Protein AF-0000000076588168 (afdb_homodimer)

Structure (mmCIF, N/CA/C/O backbone):
data_AF-0000000076588168-model_v1
#
loop_
_entity.id
_entity.type
_entity.pdbx_description
1 polymer 'Carbohydrate kinase PfkB domain-containing protein'
#
loop_
_atom_site.group_PDB
_atom_site.id
_atom_site.type_symbol
_atom_site.label_atom_id
_atom_site.label_alt_id
_atom_site.label_comp_id
_atom_site.label_asym_id
_atom_site.label_entity_id
_atom_site.label_seq_id
_atom_site.pdbx_PDB_ins_code
_atom_site.Cartn_x
_atom_site.Cartn_y
_atom_site.Cartn_z
_atom_site.occupancy
_atom_site.B_iso_or_equiv
_atom_site.auth_seq_id
_atom_site.auth_comp_id
_atom_site.auth_asym_id
_atom_site.auth_atom_id
_atom_site.pdbx_PDB_model_num
ATOM 1 N N . MET A 1 1 ? 3.271 -34.094 6.258 1 79.5 1 MET A N 1
ATOM 2 C CA . MET A 1 1 ? 3.963 -33.719 5.031 1 79.5 1 MET A CA 1
ATOM 3 C C . MET A 1 1 ? 3.598 -32.281 4.621 1 79.5 1 MET A C 1
ATOM 5 O O . MET A 1 1 ? 2.59 -31.75 5.082 1 79.5 1 MET A O 1
ATOM 9 N N . SER A 1 2 ? 4.605 -31.625 3.92 1 92.38 2 SER A N 1
ATOM 10 C CA . SER A 1 2 ? 4.371 -30.219 3.65 1 92.38 2 SER A CA 1
ATOM 11 C C . SER A 1 2 ? 4.512 -29.906 2.162 1 92.38 2 SER A C 1
ATOM 13 O O . SER A 1 2 ? 5.148 -30.656 1.425 1 92.38 2 SER A O 1
ATOM 15 N N . VAL A 1 3 ? 3.699 -29.016 1.729 1 97 3 VAL A N 1
ATOM 16 C CA . VAL A 1 3 ? 3.963 -28.359 0.452 1 97 3 VAL A CA 1
ATOM 17 C C . VAL A 1 3 ? 4.945 -27.203 0.656 1 97 3 VAL A C 1
ATOM 19 O O . VAL A 1 3 ? 4.742 -26.344 1.519 1 97 3 VAL A O 1
ATOM 22 N N . VAL A 1 4 ? 6.047 -27.266 -0.066 1 98.31 4 VAL A N 1
ATOM 23 C CA . VAL A 1 4 ? 6.973 -26.125 -0.084 1 98.31 4 VAL A CA 1
ATOM 24 C C . VAL A 1 4 ? 6.801 -25.344 -1.378 1 98.31 4 VAL A C 1
ATOM 26 O O . VAL A 1 4 ? 6.844 -25.906 -2.473 1 98.31 4 VAL A O 1
ATOM 29 N N . VAL A 1 5 ? 6.531 -24.094 -1.224 1 98.69 5 VAL A N 1
ATOM 30 C CA . VAL A 1 5 ? 6.387 -23.203 -2.363 1 98.69 5 VAL A CA 1
ATOM 31 C C . VAL A 1 5 ? 7.539 -22.203 -2.379 1 98.69 5 VAL A C 1
ATOM 33 O O . VAL A 1 5 ? 7.816 -21.547 -1.371 1 98.69 5 VAL A O 1
ATOM 36 N N . ILE A 1 6 ? 8.258 -22.109 -3.467 1 98.75 6 ILE A N 1
ATOM 37 C CA . ILE A 1 6 ? 9.242 -21.062 -3.688 1 98.75 6 ILE A CA 1
ATOM 38 C C . ILE A 1 6 ? 8.781 -20.156 -4.828 1 98.75 6 ILE A C 1
ATOM 40 O O . ILE A 1 6 ? 8.695 -20.594 -5.98 1 98.75 6 ILE A O 1
ATOM 44 N N . GLY A 1 7 ? 8.438 -18.953 -4.484 1 98.19 7 GLY A N 1
ATOM 45 C CA . GLY A 1 7 ? 7.863 -18.094 -5.504 1 98.19 7 GLY A CA 1
ATOM 46 C C . GLY A 1 7 ? 7.605 -16.672 -5.02 1 98.19 7 GLY A C 1
ATOM 47 O O . GLY A 1 7 ? 8.102 -16.281 -3.967 1 98.19 7 GLY A O 1
ATOM 48 N N . GLY A 1 8 ? 6.906 -15.961 -5.824 1 97.12 8 GLY A N 1
ATOM 49 C CA . GLY A 1 8 ? 6.781 -14.523 -5.613 1 97.12 8 GLY A CA 1
ATOM 50 C C . GLY A 1 8 ? 5.621 -14.156 -4.707 1 97.12 8 GLY A C 1
ATOM 51 O O . GLY A 1 8 ? 4.629 -14.883 -4.629 1 97.12 8 GLY A O 1
ATOM 52 N N . VAL A 1 9 ? 5.781 -13.062 -4.004 1 96.75 9 VAL A N 1
ATOM 53 C CA . VAL A 1 9 ? 4.742 -12.312 -3.307 1 96.75 9 VAL A CA 1
ATOM 54 C C . VAL A 1 9 ? 4.633 -10.906 -3.891 1 96.75 9 VAL A C 1
ATOM 56 O O . VAL A 1 9 ? 5.625 -10.344 -4.359 1 96.75 9 VAL A O 1
ATOM 59 N N . VAL A 1 10 ? 3.42 -10.438 -3.959 1 95.62 10 VAL A N 1
ATOM 60 C CA . VAL A 1 10 ? 3.23 -9.102 -4.527 1 95.62 10 VAL A CA 1
ATOM 61 C C . VAL A 1 10 ? 2.08 -8.398 -3.814 1 95.62 10 VAL A C 1
ATOM 63 O O . VAL A 1 10 ? 1.062 -9.016 -3.498 1 95.62 10 VAL A O 1
ATOM 66 N N . LEU A 1 11 ? 2.273 -7.148 -3.479 1 95.12 11 LEU A N 1
ATOM 67 C CA . LEU A 1 11 ? 1.134 -6.324 -3.092 1 95.12 11 LEU A CA 1
ATOM 68 C C . LEU A 1 11 ? 0.546 -5.609 -4.305 1 95.12 11 LEU A C 1
ATOM 70 O O . LEU A 1 11 ? 1.224 -4.801 -4.941 1 95.12 11 LEU A O 1
ATOM 74 N N . ASP A 1 12 ? -0.67 -5.941 -4.566 1 91.38 12 ASP A N 1
ATOM 75 C CA . ASP A 1 12 ? -1.379 -5.281 -5.66 1 91.38 12 ASP A CA 1
ATOM 76 C C . ASP A 1 12 ? -2.141 -4.055 -5.16 1 91.38 12 ASP A C 1
ATOM 78 O O . ASP A 1 12 ? -3.014 -4.172 -4.297 1 91.38 12 ASP A O 1
ATOM 82 N N . VAL A 1 13 ? -1.835 -2.92 -5.738 1 94.56 13 VAL A N 1
ATOM 83 C CA . VAL A 1 13 ? -2.512 -1.677 -5.383 1 94.56 13 VAL A CA 1
ATOM 84 C C . VAL A 1 13 ? -3.271 -1.139 -6.594 1 94.56 13 VAL A C 1
ATOM 86 O O . VAL A 1 13 ? -2.678 -0.871 -7.641 1 94.56 13 VAL A O 1
ATOM 89 N N . GLN A 1 14 ? -4.547 -1.005 -6.43 1 91.88 14 GLN A N 1
ATOM 90 C CA . GLN A 1 14 ? -5.379 -0.471 -7.504 1 91.88 14 GLN A CA 1
ATOM 91 C C . GLN A 1 14 ? -6.145 0.766 -7.043 1 91.88 14 GLN A C 1
ATOM 93 O O . GLN A 1 14 ? -6.695 0.787 -5.941 1 91.88 14 GLN A O 1
ATOM 98 N N . ALA A 1 15 ? -6.137 1.76 -7.852 1 95.69 15 ALA A N 1
ATOM 99 C CA . ALA A 1 15 ? -6.852 3 -7.566 1 95.69 15 ALA A CA 1
ATOM 100 C C . ALA A 1 15 ? -7.875 3.307 -8.656 1 95.69 15 ALA A C 1
ATOM 102 O O . ALA A 1 15 ? -7.543 3.326 -9.844 1 95.69 15 ALA A O 1
ATOM 103 N N . HIS A 1 16 ? -9.094 3.537 -8.258 1 94.56 16 HIS A N 1
ATOM 104 C CA . HIS A 1 16 ? -10.211 3.832 -9.148 1 94.56 16 HIS A CA 1
ATOM 105 C C . HIS A 1 16 ? -10.75 5.238 -8.914 1 94.56 16 HIS A C 1
ATOM 107 O O . HIS A 1 16 ? -11.188 5.559 -7.809 1 94.56 16 HIS A O 1
ATOM 113 N N . PRO A 1 17 ? -10.742 6.059 -9.977 1 95.12 17 PRO A N 1
ATOM 114 C CA . PRO A 1 17 ? -11.375 7.367 -9.812 1 95.12 17 PRO A CA 1
ATOM 115 C C . PRO A 1 17 ? -12.891 7.273 -9.656 1 95.12 17 PRO A C 1
ATOM 117 O O . PRO A 1 17 ? -13.516 6.348 -10.188 1 95.12 17 PRO A O 1
ATOM 120 N N . ALA A 1 18 ? -13.469 8.117 -8.938 1 92.75 18 ALA A N 1
ATOM 121 C CA . ALA A 1 18 ? -14.914 8.141 -8.742 1 92.75 18 ALA A CA 1
ATOM 122 C C . ALA A 1 18 ? -15.602 8.922 -9.852 1 92.75 18 ALA A C 1
ATOM 124 O O . ALA A 1 18 ? -15.805 8.406 -10.961 1 92.75 18 ALA A O 1
ATOM 125 N N . ASP A 1 19 ? -15.719 10.297 -9.641 1 88.44 19 ASP A N 1
ATOM 126 C CA . ASP A 1 19 ? -16.547 11.094 -10.539 1 88.44 19 ASP A CA 1
ATOM 127 C C . ASP A 1 19 ? -15.719 11.68 -11.68 1 88.44 19 ASP A C 1
ATOM 129 O O . ASP A 1 19 ? -16.125 11.602 -12.844 1 88.44 19 ASP A O 1
ATOM 133 N N . ALA A 1 20 ? -14.578 12.203 -11.398 1 91.31 20 ALA A N 1
ATOM 134 C CA . ALA A 1 20 ? -13.711 12.789 -12.414 1 91.31 20 ALA A CA 1
ATOM 135 C C . ALA A 1 20 ? -12.641 11.805 -12.867 1 91.31 20 ALA A C 1
ATOM 137 O O . ALA A 1 20 ? -12.141 11.016 -12.055 1 91.31 20 ALA A O 1
ATOM 138 N N . ASP A 1 21 ? -12.289 11.875 -14.156 1 92.75 21 ASP A N 1
ATOM 139 C CA . ASP A 1 21 ? -11.227 11.016 -14.656 1 92.75 21 ASP A CA 1
ATOM 140 C C . ASP A 1 21 ? -9.852 11.523 -14.227 1 92.75 21 ASP A C 1
ATOM 142 O O . ASP A 1 21 ? -9.695 12.703 -13.898 1 92.75 21 ASP A O 1
ATOM 146 N N . VAL A 1 22 ? -8.953 10.586 -14.242 1 93.31 22 VAL A N 1
ATOM 147 C CA . VAL A 1 22 ? -7.598 10.961 -13.867 1 93.31 22 VAL A CA 1
ATOM 148 C C . VAL A 1 22 ? -7.012 11.914 -14.906 1 93.31 22 VAL A C 1
ATOM 150 O O . VAL A 1 22 ? -7.312 11.797 -16.094 1 93.31 22 VAL A O 1
ATOM 153 N N . GLN A 1 23 ? -6.305 12.906 -14.391 1 89.56 23 GLN A N 1
ATOM 154 C CA . GLN A 1 23 ? -5.641 13.898 -15.234 1 89.56 23 GLN A CA 1
ATOM 155 C C . GLN A 1 23 ? -4.176 14.055 -14.844 1 89.56 23 GLN A C 1
ATOM 157 O O . GLN A 1 23 ? -3.836 14.016 -13.656 1 89.56 23 GLN A O 1
ATOM 162 N N . ARG A 1 24 ? -3.332 14.242 -15.914 1 88.81 24 ARG A N 1
ATOM 163 C CA . ARG A 1 24 ? -1.919 14.484 -15.633 1 88.81 24 ARG A CA 1
ATOM 164 C C . ARG A 1 24 ? -1.734 15.727 -14.773 1 88.81 24 ARG A C 1
ATOM 166 O O . ARG A 1 24 ? -2.414 16.734 -14.984 1 88.81 24 ARG A O 1
ATOM 173 N N . GLY A 1 25 ? -0.895 15.609 -13.781 1 83 25 GLY A N 1
ATOM 174 C CA . GLY A 1 25 ? -0.514 16.75 -12.977 1 83 25 GLY A CA 1
ATOM 175 C C . GLY A 1 25 ? -1.432 16.984 -11.797 1 83 25 GLY A C 1
ATOM 176 O O . GLY A 1 25 ? -1.254 17.953 -11.039 1 83 25 GLY A O 1
ATOM 177 N N . SER A 1 26 ? -2.451 16.109 -11.656 1 82.75 26 SER A N 1
ATOM 178 C CA . SER A 1 26 ? -3.385 16.344 -10.562 1 82.75 26 SER A CA 1
ATOM 179 C C . SER A 1 26 ? -3.918 15.023 -10 1 82.75 26 SER A C 1
ATOM 181 O O . SER A 1 26 ? -3.709 13.969 -10.594 1 82.75 26 SER A O 1
ATOM 183 N N . SER A 1 27 ? -4.562 15.172 -8.828 1 88.94 27 SER A N 1
ATOM 184 C CA . SER A 1 27 ? -5.238 14.031 -8.227 1 88.94 27 SER A CA 1
ATOM 185 C C . SER A 1 27 ? -6.754 14.148 -8.367 1 88.94 27 SER A C 1
ATOM 187 O O . SER A 1 27 ? -7.281 15.25 -8.531 1 88.94 27 SER A O 1
ATOM 189 N N . VAL A 1 28 ? -7.438 13.07 -8.352 1 92.5 28 VAL A N 1
ATOM 190 C CA . VAL A 1 28 ? -8.898 13.055 -8.312 1 92.5 28 VAL A CA 1
ATOM 191 C C . VAL A 1 28 ? -9.375 12.141 -7.191 1 92.5 28 VAL A C 1
ATOM 193 O O . VAL A 1 28 ? -8.68 11.188 -6.816 1 92.5 28 VAL A O 1
ATOM 196 N N . PRO A 1 29 ? -10.547 12.508 -6.617 1 92.5 29 PRO A N 1
ATOM 197 C CA . PRO A 1 29 ? -11.086 11.617 -5.59 1 92.5 29 PRO A CA 1
ATOM 198 C C . PRO A 1 29 ? -11.43 10.227 -6.129 1 92.5 29 PRO A C 1
ATOM 200 O O . PRO A 1 29 ? -11.797 10.094 -7.301 1 92.5 29 PRO A O 1
ATOM 203 N N . GLY A 1 30 ? -11.297 9.25 -5.277 1 95.44 30 GLY A N 1
ATOM 204 C CA . GLY A 1 30 ? -11.648 7.895 -5.664 1 95.44 30 GLY A CA 1
ATOM 205 C C . GLY A 1 30 ? -11.461 6.887 -4.547 1 95.44 30 GLY A C 1
ATOM 206 O O . GLY A 1 30 ? -11.578 7.23 -3.369 1 95.44 30 GLY A O 1
ATOM 207 N N . LYS A 1 31 ? -11.273 5.617 -5.039 1 94.38 31 LYS A N 1
ATOM 208 C CA . LYS A 1 31 ? -11.117 4.516 -4.094 1 94.38 31 LYS A CA 1
ATOM 209 C C . LYS A 1 31 ? -9.844 3.727 -4.379 1 94.38 31 LYS A C 1
ATOM 211 O O . LYS A 1 31 ? -9.492 3.5 -5.543 1 94.38 31 LYS A O 1
ATOM 216 N N . VAL A 1 32 ? -9.195 3.361 -3.285 1 95 32 VAL A N 1
ATOM 217 C CA . VAL A 1 32 ? -7.973 2.574 -3.398 1 95 32 VAL A CA 1
ATOM 218 C C . VAL A 1 32 ? -8.164 1.223 -2.713 1 95 32 VAL A C 1
ATOM 220 O O . VAL A 1 32 ? -8.711 1.149 -1.612 1 95 32 VAL A O 1
ATOM 223 N N . SER A 1 33 ? -7.715 0.169 -3.416 1 90.38 33 SER A N 1
ATOM 224 C CA . SER A 1 33 ? -7.707 -1.171 -2.84 1 90.38 33 SER A CA 1
ATOM 225 C C . SER A 1 33 ? -6.309 -1.782 -2.885 1 90.38 33 SER A C 1
ATOM 227 O O . SER A 1 33 ? -5.562 -1.571 -3.844 1 90.38 33 SER A O 1
ATOM 229 N N . GLN A 1 34 ? -5.969 -2.385 -1.847 1 91.56 34 GLN A N 1
ATOM 230 C CA . GLN A 1 34 ? -4.73 -3.154 -1.763 1 91.56 34 GLN A CA 1
ATOM 231 C C . GLN A 1 34 ? -5.02 -4.629 -1.489 1 91.56 34 GLN A C 1
ATOM 233 O O . GLN A 1 34 ? -5.715 -4.961 -0.528 1 91.56 34 GLN A O 1
ATOM 238 N N . VAL A 1 35 ? -4.512 -5.469 -2.297 1 88.62 35 VAL A N 1
ATOM 239 C CA . VAL A 1 35 ? -4.801 -6.895 -2.186 1 88.62 35 VAL A CA 1
ATOM 240 C C . VAL A 1 35 ? -3.498 -7.691 -2.195 1 88.62 35 VAL A C 1
ATOM 242 O O . VAL A 1 35 ? -2.652 -7.496 -3.072 1 88.62 35 VAL A O 1
ATOM 245 N N . PRO A 1 36 ? -3.322 -8.547 -1.185 1 91.69 36 PRO A N 1
ATOM 246 C CA . PRO A 1 36 ? -2.164 -9.438 -1.251 1 91.69 36 PRO A CA 1
ATOM 247 C C . PRO A 1 36 ? -2.199 -10.359 -2.469 1 91.69 36 PRO A C 1
ATOM 249 O O . PRO A 1 36 ? -3.246 -10.93 -2.785 1 91.69 36 PRO A O 1
ATOM 252 N N . GLY A 1 37 ? -1.08 -10.391 -3.135 1 92.69 37 GLY A N 1
ATOM 253 C CA . GLY A 1 37 ? -0.971 -11.227 -4.32 1 92.69 37 GLY A CA 1
ATOM 254 C C . GLY A 1 37 ? 0.397 -11.859 -4.477 1 92.69 37 GLY A C 1
ATOM 255 O O . GLY A 1 37 ? 1.11 -12.062 -3.49 1 92.69 37 GLY A O 1
ATOM 256 N N . GLY A 1 38 ? 0.653 -12.242 -5.738 1 94.44 38 GLY A N 1
ATOM 257 C CA . GLY A 1 38 ? 1.829 -13.039 -6.055 1 94.44 38 GLY A CA 1
ATOM 258 C C . GLY A 1 38 ? 1.519 -14.508 -6.254 1 94.44 38 GLY A C 1
ATOM 259 O O . GLY A 1 38 ? 0.874 -15.133 -5.41 1 94.44 38 GLY A O 1
ATOM 260 N N . VAL A 1 39 ? 2.08 -14.938 -7.277 1 95.88 39 VAL A N 1
ATOM 261 C CA . VAL A 1 39 ? 1.717 -16.297 -7.688 1 95.88 39 VAL A CA 1
ATOM 262 C C . VAL A 1 39 ? 2.096 -17.281 -6.594 1 95.88 39 VAL A C 1
ATOM 264 O O . VAL A 1 39 ? 1.254 -18.062 -6.133 1 95.88 39 VAL A O 1
ATOM 267 N N . GLY A 1 40 ? 3.314 -17.25 -6.152 1 97.62 40 GLY A N 1
ATOM 268 C CA . GLY A 1 40 ? 3.742 -18.156 -5.086 1 97.62 40 GLY A CA 1
ATOM 269 C C . GLY A 1 40 ? 2.906 -18.031 -3.828 1 97.62 40 GLY A C 1
ATOM 270 O O . GLY A 1 40 ? 2.48 -19.031 -3.254 1 97.62 40 GLY A O 1
ATOM 271 N N . ARG A 1 41 ? 2.678 -16.859 -3.445 1 96.44 41 ARG A N 1
ATOM 272 C CA . ARG A 1 41 ? 1.876 -16.609 -2.254 1 96.44 41 ARG A CA 1
ATOM 273 C C . ARG A 1 41 ? 0.46 -17.141 -2.42 1 96.44 41 ARG A C 1
ATOM 275 O O . ARG A 1 41 ? -0.078 -17.781 -1.514 1 96.44 41 ARG A O 1
ATOM 282 N N . ASN A 1 42 ? -0.159 -16.828 -3.529 1 95 42 ASN A N 1
ATOM 283 C CA . ASN A 1 42 ? -1.528 -17.266 -3.781 1 95 42 ASN A CA 1
ATOM 284 C C . ASN A 1 42 ? -1.651 -18.781 -3.73 1 95 42 ASN A C 1
ATOM 286 O O . ASN A 1 42 ? -2.594 -19.312 -3.141 1 95 42 ASN A O 1
ATOM 290 N N . ILE A 1 43 ? -0.695 -19.438 -4.332 1 97.62 43 ILE A N 1
ATOM 291 C CA . ILE A 1 43 ? -0.696 -20.891 -4.348 1 97.62 43 ILE A CA 1
ATOM 292 C C . ILE A 1 43 ? -0.559 -21.422 -2.922 1 97.62 43 ILE A C 1
ATOM 294 O O . ILE A 1 43 ? -1.31 -22.312 -2.508 1 97.62 43 ILE A O 1
ATOM 298 N N . ALA A 1 44 ? 0.352 -20.859 -2.18 1 97 44 ALA A N 1
ATOM 299 C CA . ALA A 1 44 ? 0.586 -21.297 -0.802 1 97 44 ALA A CA 1
ATOM 300 C C . ALA A 1 44 ? -0.661 -21.094 0.055 1 97 44 ALA A C 1
ATOM 302 O O . ALA A 1 44 ? -1.051 -21.969 0.815 1 97 44 ALA A O 1
ATOM 303 N N . GLU A 1 45 ? -1.271 -19.953 -0.083 1 94.31 45 GLU A N 1
ATOM 304 C CA . GLU A 1 45 ? -2.451 -19.656 0.719 1 94.31 45 GLU A CA 1
ATOM 305 C C . GLU A 1 45 ? -3.615 -20.578 0.365 1 94.31 45 GLU A C 1
ATOM 307 O O . GLU A 1 45 ? -4.305 -21.078 1.252 1 94.31 45 GLU A O 1
ATOM 312 N N . ALA A 1 46 ? -3.85 -20.766 -0.9 1 93.62 46 ALA A N 1
ATOM 313 C CA . ALA A 1 46 ? -4.926 -21.641 -1.338 1 93.62 46 ALA A CA 1
ATOM 314 C C . ALA A 1 46 ? -4.711 -23.062 -0.821 1 93.62 46 ALA A C 1
ATOM 316 O O . ALA A 1 46 ? -5.637 -23.688 -0.291 1 93.62 46 ALA A O 1
ATOM 317 N N . ALA A 1 47 ? -3.492 -23.547 -0.987 1 95.31 47 ALA A N 1
ATOM 318 C CA . ALA A 1 47 ? -3.17 -24.891 -0.5 1 95.31 47 ALA A CA 1
ATOM 319 C C . ALA A 1 47 ? -3.396 -25 1.005 1 95.31 47 ALA A C 1
ATOM 321 O O . ALA A 1 47 ? -3.969 -25.984 1.485 1 95.31 47 ALA A O 1
ATOM 322 N N . HIS A 1 48 ? -2.977 -23.969 1.709 1 93.5 48 HIS A N 1
ATOM 323 C CA . HIS A 1 48 ? -3.113 -23.953 3.16 1 93.5 48 HIS A CA 1
ATOM 324 C C . HIS A 1 48 ? -4.578 -24.047 3.576 1 93.5 48 HIS A C 1
ATOM 326 O O . HIS A 1 48 ? -4.93 -24.859 4.438 1 93.5 48 HIS A O 1
ATOM 332 N N . HIS A 1 49 ? -5.41 -23.25 2.963 1 90.44 49 HIS A N 1
ATOM 333 C CA . HIS A 1 49 ? -6.824 -23.25 3.314 1 90.44 49 HIS A CA 1
ATOM 334 C C . HIS A 1 49 ? -7.461 -24.609 3.021 1 90.44 49 HIS A C 1
ATOM 336 O O . HIS A 1 49 ? -8.289 -25.094 3.799 1 90.44 49 HIS A O 1
ATOM 342 N N . LEU A 1 50 ? -7.105 -25.172 1.96 1 90.56 50 LEU A N 1
ATOM 343 C CA . LEU A 1 50 ? -7.695 -26.438 1.56 1 90.56 50 LEU A CA 1
ATOM 344 C C . LEU A 1 50 ? -7.176 -27.578 2.436 1 90.56 50 LEU A C 1
ATOM 346 O O . LEU A 1 50 ? -7.898 -28.547 2.701 1 90.56 50 LEU A O 1
ATOM 350 N N . LEU A 1 51 ? -5.957 -27.469 2.908 1 90.06 51 LEU A N 1
ATOM 351 C CA . LEU A 1 51 ? -5.359 -28.516 3.734 1 90.06 51 LEU A CA 1
ATOM 352 C C . LEU A 1 51 ? -5.863 -28.422 5.172 1 90.06 51 LEU A C 1
ATOM 354 O O . LEU A 1 51 ? -5.957 -29.438 5.867 1 90.06 51 LEU A O 1
ATOM 358 N N . ASN A 1 52 ? -6.121 -27.188 5.68 1 82.12 52 ASN A N 1
ATOM 359 C CA . ASN A 1 52 ? -6.445 -27 7.09 1 82.12 52 ASN A CA 1
ATOM 360 C C . ASN A 1 52 ? -7.949 -26.828 7.301 1 82.12 52 ASN A C 1
ATOM 362 O O . ASN A 1 52 ? -8.383 -26.375 8.359 1 82.12 52 ASN A O 1
ATOM 366 N N . GLN A 1 53 ? -8.773 -26.906 6.406 1 70 53 GLN A N 1
ATOM 367 C CA . GLN A 1 53 ? -10.211 -26.844 6.605 1 70 53 GLN A CA 1
ATOM 368 C C . GLN A 1 53 ? -10.688 -27.922 7.574 1 70 53 GLN A C 1
ATOM 370 O O . GLN A 1 53 ? -11.609 -27.703 8.359 1 70 53 GLN A O 1
ATOM 375 N N . GLN A 1 54 ? -10.508 -29.125 7.328 1 54.16 54 GLN A N 1
ATOM 376 C CA . GLN A 1 54 ? -11.164 -30.172 8.086 1 54.16 54 GLN A CA 1
ATOM 377 C C . GLN A 1 54 ? -10.469 -30.406 9.43 1 54.16 54 GLN A C 1
ATOM 379 O O . GLN A 1 54 ? -9.25 -30.562 9.484 1 54.16 54 GLN A O 1
ATOM 384 N N . GLN A 1 55 ? -11.039 -29.609 10.523 1 49.69 55 GLN A N 1
ATOM 385 C CA . GLN A 1 55 ? -10.711 -29.828 11.93 1 49.69 55 GLN A CA 1
ATOM 386 C C . GLN A 1 55 ? -10.141 -31.219 12.156 1 49.69 55 GLN A C 1
ATOM 388 O O . GLN A 1 55 ? -9.43 -31.453 13.133 1 49.69 55 GLN A O 1
ATOM 393 N N . GLN A 1 56 ? -10.742 -32.156 11.469 1 44.44 56 GLN A N 1
ATOM 394 C CA . GLN A 1 56 ? -10.633 -33.531 12 1 44.44 56 GLN A CA 1
ATOM 395 C C . GLN A 1 56 ? -9.266 -34.125 11.703 1 44.44 56 GLN A C 1
ATOM 397 O O . GLN A 1 56 ? -8.961 -35.25 12.141 1 44.44 56 GLN A O 1
ATOM 402 N N . GLN A 1 57 ? -8.555 -33.562 10.711 1 48.91 57 GLN A N 1
ATOM 403 C CA . GLN A 1 57 ? -7.551 -34.562 10.312 1 48.91 57 GLN A CA 1
ATOM 404 C C . GLN A 1 57 ? -6.297 -34.438 11.18 1 48.91 57 GLN A C 1
ATOM 406 O O . GLN A 1 57 ? -5.883 -33.344 11.539 1 48.91 57 GLN A O 1
ATOM 411 N N . GLN A 1 58 ? -5.965 -35.438 11.789 1 48.62 58 GLN A N 1
ATOM 412 C CA . GLN A 1 58 ? -4.879 -35.875 12.664 1 48.62 58 GLN A CA 1
ATOM 413 C C . GLN A 1 58 ? -3.531 -35.375 12.156 1 48.62 58 GLN A C 1
ATOM 415 O O . GLN A 1 58 ? -2.619 -35.125 12.945 1 48.62 58 GLN A O 1
ATOM 420 N N . GLN A 1 59 ? -3.328 -35.469 10.781 1 52.62 59 GLN A N 1
ATOM 421 C CA . GLN A 1 59 ? -1.974 -35.156 10.328 1 52.62 59 GLN A CA 1
ATOM 422 C C . GLN A 1 59 ? -1.857 -33.688 9.891 1 52.62 59 GLN A C 1
ATOM 424 O O . GLN A 1 59 ? -2.678 -33.219 9.109 1 52.62 59 GLN A O 1
ATOM 429 N N . GLN A 1 60 ? -1.257 -32.938 10.609 1 62.41 60 GLN A N 1
ATOM 430 C CA . GLN A 1 60 ? -1.066 -31.516 10.32 1 62.41 60 GLN A CA 1
ATOM 431 C C . GLN A 1 60 ? -0.206 -31.312 9.078 1 62.41 60 GLN A C 1
ATOM 433 O O . GLN A 1 60 ? 0.941 -31.766 9.031 1 62.41 60 GLN A O 1
ATOM 438 N N . HIS A 1 61 ? -0.839 -31.141 7.84 1 72.31 61 HIS A N 1
ATOM 439 C CA . HIS A 1 61 ? -0.096 -30.734 6.652 1 72.31 61 HIS A CA 1
ATOM 440 C C . HIS A 1 61 ? 0.247 -29.25 6.699 1 72.31 61 HIS A C 1
ATOM 442 O O . HIS A 1 61 ? -0.536 -28.438 7.207 1 72.31 61 HIS A O 1
ATOM 448 N N . GLY A 1 62 ? 1.546 -29.031 6.41 1 88.69 62 GLY A N 1
ATOM 449 C CA . GLY A 1 62 ? 2.02 -27.656 6.477 1 88.69 62 GLY A CA 1
ATOM 450 C C . GLY A 1 62 ? 2.324 -27.062 5.113 1 88.69 62 GLY A C 1
ATOM 451 O O . GLY A 1 62 ? 2.387 -27.797 4.117 1 88.69 62 GLY A O 1
ATOM 452 N N . VAL A 1 63 ? 2.221 -25.859 4.996 1 95.62 63 VAL A N 1
ATOM 453 C CA . VAL A 1 63 ? 2.678 -25.125 3.82 1 95.62 63 VAL A CA 1
ATOM 454 C C . VAL A 1 63 ? 3.793 -24.156 4.219 1 95.62 63 VAL A C 1
ATOM 456 O O . VAL A 1 63 ? 3.668 -23.422 5.203 1 95.62 63 VAL A O 1
ATOM 459 N N . LEU A 1 64 ? 4.887 -24.266 3.488 1 97.06 64 LEU A N 1
ATOM 460 C CA . LEU A 1 64 ? 5.984 -23.328 3.666 1 97.06 64 LEU A CA 1
ATOM 461 C C . LEU A 1 64 ? 6.207 -22.516 2.396 1 97.06 64 LEU A C 1
ATOM 463 O O . LEU A 1 64 ? 6.457 -23.078 1.328 1 97.06 64 LEU A O 1
ATOM 467 N N . LEU A 1 65 ? 6.043 -21.266 2.553 1 98.06 65 LEU A N 1
ATOM 468 C CA . LEU A 1 65 ? 6.383 -20.375 1.453 1 98.06 65 LEU A CA 1
ATOM 469 C C . LEU A 1 65 ? 7.777 -19.781 1.641 1 98.06 65 LEU A C 1
ATOM 471 O O . LEU A 1 65 ? 8.07 -19.188 2.68 1 98.06 65 LEU A O 1
ATOM 475 N N . VAL A 1 66 ? 8.633 -20.031 0.66 1 98.38 66 VAL A N 1
ATOM 476 C CA . VAL A 1 66 ? 9.922 -19.359 0.576 1 98.38 66 VAL A CA 1
ATOM 477 C C . VAL A 1 66 ? 9.844 -18.203 -0.428 1 98.38 66 VAL A C 1
ATOM 479 O O . VAL A 1 66 ? 9.586 -18.422 -1.613 1 98.38 66 VAL A O 1
ATOM 482 N N . SER A 1 67 ? 10 -17.031 0.056 1 98.38 67 SER A N 1
ATOM 483 C CA . SER A 1 67 ? 9.867 -15.828 -0.762 1 98.38 67 SER A CA 1
ATOM 484 C C . SER A 1 67 ? 10.68 -14.68 -0.186 1 98.38 67 SER A C 1
ATOM 486 O O . SER A 1 67 ? 11.578 -14.898 0.631 1 98.38 67 SER A O 1
ATOM 488 N N . VAL A 1 68 ? 10.477 -13.469 -0.793 1 97.88 68 VAL A N 1
ATOM 489 C CA . VAL A 1 68 ? 11.273 -12.32 -0.371 1 97.88 68 VAL A CA 1
ATOM 490 C C . VAL A 1 68 ? 10.398 -11.07 -0.321 1 97.88 68 VAL A C 1
ATOM 492 O O . VAL A 1 68 ? 9.539 -10.875 -1.181 1 97.88 68 VAL A O 1
ATOM 495 N N . VAL A 1 69 ? 10.531 -10.344 0.757 1 96.88 69 VAL A N 1
ATOM 496 C CA . VAL A 1 69 ? 9.961 -9.008 0.907 1 96.88 69 VAL A CA 1
ATOM 497 C C . VAL A 1 69 ? 11.047 -8.031 1.351 1 96.88 69 VAL A C 1
ATOM 499 O O . VAL A 1 69 ? 12.164 -8.43 1.657 1 96.88 69 VAL A O 1
ATOM 502 N N . GLY A 1 70 ? 10.719 -6.727 1.263 1 94.19 70 GLY A N 1
ATOM 503 C CA . GLY A 1 70 ? 11.625 -5.715 1.776 1 94.19 70 GLY A CA 1
ATOM 504 C C . GLY A 1 70 ? 11.367 -5.371 3.232 1 94.19 70 GLY A C 1
ATOM 505 O O . GLY A 1 70 ? 10.805 -6.176 3.977 1 94.19 70 GLY A O 1
ATOM 506 N N . GLN A 1 71 ? 12.008 -4.309 3.629 1 89 71 GLN A N 1
ATOM 507 C CA . GLN A 1 71 ? 11.773 -3.709 4.938 1 89 71 GLN A CA 1
ATOM 508 C C . GLN A 1 71 ? 10.906 -2.461 4.824 1 89 71 GLN A C 1
ATOM 510 O O . GLN A 1 71 ? 11.352 -1.354 5.133 1 89 71 GLN A O 1
ATOM 515 N N . ASP A 1 72 ? 9.672 -2.727 4.449 1 85.94 72 ASP A N 1
ATOM 516 C CA . ASP A 1 72 ? 8.781 -1.604 4.152 1 85.94 72 ASP A CA 1
ATOM 517 C C . ASP A 1 72 ? 7.336 -1.934 4.52 1 85.94 72 ASP A C 1
ATOM 519 O O . ASP A 1 72 ? 7.055 -3.008 5.055 1 85.94 72 ASP A O 1
ATOM 523 N N . ALA A 1 73 ? 6.473 -0.927 4.32 1 82.94 73 ALA A N 1
ATOM 524 C CA . ALA A 1 73 ? 5.07 -1.041 4.719 1 82.94 73 ALA A CA 1
ATOM 525 C C . ALA A 1 73 ? 4.379 -2.172 3.965 1 82.94 73 ALA A C 1
ATOM 527 O O . ALA A 1 73 ? 3.504 -2.848 4.512 1 82.94 73 ALA A O 1
ATOM 528 N N . ALA A 1 74 ? 4.75 -2.322 2.73 1 90.75 74 ALA A N 1
ATOM 529 C CA . ALA A 1 74 ? 4.148 -3.404 1.952 1 90.75 74 ALA A CA 1
ATOM 530 C C . ALA A 1 74 ? 4.465 -4.762 2.568 1 90.75 74 ALA A C 1
ATOM 532 O O . ALA A 1 74 ? 3.59 -5.633 2.65 1 90.75 74 ALA A O 1
ATOM 533 N N . ALA A 1 75 ? 5.664 -4.902 2.953 1 93.12 75 ALA A N 1
ATOM 534 C CA . ALA A 1 75 ? 6.066 -6.137 3.623 1 93.12 75 ALA A CA 1
ATOM 535 C C . ALA A 1 75 ? 5.234 -6.375 4.879 1 93.12 75 ALA A C 1
ATOM 537 O O . ALA A 1 75 ? 4.727 -7.48 5.094 1 93.12 75 ALA A O 1
ATOM 538 N N . ASP A 1 76 ? 5.098 -5.324 5.621 1 85.94 76 ASP A N 1
ATOM 539 C CA . ASP A 1 76 ? 4.344 -5.438 6.867 1 85.94 76 ASP A CA 1
ATOM 540 C C . ASP A 1 76 ? 2.898 -5.852 6.598 1 85.94 76 ASP A C 1
ATOM 542 O O . ASP A 1 76 ? 2.348 -6.695 7.309 1 85.94 76 ASP A O 1
ATOM 546 N N . ALA A 1 77 ? 2.383 -5.297 5.641 1 86.38 77 ALA A N 1
ATOM 547 C CA . ALA A 1 77 ? 1.003 -5.617 5.281 1 86.38 77 ALA A CA 1
ATOM 548 C C . ALA A 1 77 ? 0.876 -7.07 4.84 1 86.38 77 ALA A C 1
ATOM 550 O O . ALA A 1 77 ? -0.03 -7.785 5.277 1 86.38 77 ALA A O 1
ATOM 551 N N . LEU A 1 78 ? 1.766 -7.504 4.02 1 92.19 78 LEU A N 1
ATOM 552 C CA . LEU A 1 78 ? 1.724 -8.859 3.477 1 92.19 78 LEU A CA 1
ATOM 553 C C . LEU A 1 78 ? 1.937 -9.891 4.578 1 92.19 78 LEU A C 1
ATOM 555 O O . LEU A 1 78 ? 1.212 -10.891 4.648 1 92.19 78 LEU A O 1
ATOM 559 N N . LEU A 1 79 ? 2.861 -9.633 5.43 1 92 79 LEU A N 1
ATOM 560 C CA . LEU A 1 79 ? 3.176 -10.57 6.504 1 92 79 LEU A CA 1
ATOM 561 C C . LEU A 1 79 ? 2.037 -10.641 7.516 1 92 79 LEU A C 1
ATOM 563 O O . LEU A 1 79 ? 1.703 -11.719 8.008 1 92 79 LEU A O 1
ATOM 567 N N . ALA A 1 80 ? 1.468 -9.492 7.777 1 85.12 80 ALA A N 1
ATOM 568 C CA . ALA A 1 80 ? 0.33 -9.477 8.695 1 85.12 80 ALA A CA 1
ATOM 569 C C . ALA A 1 80 ? -0.838 -10.281 8.133 1 85.12 80 ALA A C 1
ATOM 571 O O . ALA A 1 80 ? -1.492 -11.031 8.867 1 85.12 80 ALA A O 1
ATOM 572 N N . ASN A 1 81 ? -1.06 -10.125 6.91 1 86 81 ASN A N 1
ATOM 573 C CA . ASN A 1 81 ? -2.131 -10.875 6.262 1 86 81 ASN A CA 1
ATOM 574 C C . ASN A 1 81 ? -1.873 -12.375 6.316 1 86 81 ASN A C 1
ATOM 576 O O . ASN A 1 81 ? -2.785 -13.156 6.598 1 86 81 ASN A O 1
ATOM 580 N N . PHE A 1 82 ? -0.69 -12.703 6 1 88.19 82 PHE A N 1
ATOM 581 C CA . PHE A 1 82 ? -0.299 -14.109 6.004 1 88.19 82 PHE A CA 1
ATOM 582 C C . PHE A 1 82 ? -0.496 -14.719 7.387 1 88.19 82 PHE A C 1
ATOM 584 O O . PHE A 1 82 ? -1.06 -15.812 7.512 1 88.19 82 PHE A O 1
ATOM 591 N N . LYS A 1 83 ? -0.135 -13.984 8.398 1 85.88 83 LYS A N 1
ATOM 592 C CA . LYS A 1 83 ? -0.277 -14.453 9.773 1 85.88 83 LYS A CA 1
ATOM 593 C C . LYS A 1 83 ? -1.746 -14.555 10.172 1 85.88 83 LYS A C 1
ATOM 595 O O . LYS A 1 83 ? -2.145 -15.492 10.867 1 85.88 83 LYS A O 1
ATOM 600 N N . GLN A 1 84 ? -2.457 -13.625 9.758 1 82.75 84 GLN A N 1
ATOM 601 C CA . GLN A 1 84 ? -3.883 -13.617 10.062 1 82.75 84 GLN A CA 1
ATOM 602 C C . GLN A 1 84 ? -4.57 -14.859 9.516 1 82.75 84 GLN A C 1
ATOM 604 O O . GLN A 1 84 ? -5.559 -15.328 10.086 1 82.75 84 GLN A O 1
ATOM 609 N N . HIS A 1 85 ? -3.998 -15.43 8.453 1 85.25 85 HIS A N 1
ATOM 610 C CA . HIS A 1 85 ? -4.586 -16.609 7.824 1 85.25 85 HIS A CA 1
ATOM 611 C C . HIS A 1 85 ? -3.941 -17.891 8.344 1 85.25 85 HIS A C 1
ATOM 613 O O . HIS A 1 85 ? -4.227 -18.984 7.848 1 85.25 85 HIS A O 1
ATOM 619 N N . GLY A 1 86 ? -2.982 -17.797 9.281 1 86.56 86 GLY A N 1
ATOM 620 C CA . GLY A 1 86 ? -2.4 -18.953 9.945 1 86.56 86 GLY A CA 1
ATOM 621 C C . GLY A 1 86 ? -1.2 -19.531 9.219 1 86.56 86 GLY A C 1
ATOM 622 O O . GLY A 1 86 ? -0.778 -20.656 9.484 1 86.56 86 GLY A O 1
ATOM 623 N N . LEU A 1 87 ? -0.706 -18.797 8.266 1 90.5 87 LEU A N 1
ATOM 624 C CA . LEU A 1 87 ? 0.461 -19.266 7.527 1 90.5 87 LEU A CA 1
ATOM 625 C C . LEU A 1 87 ? 1.751 -18.797 8.188 1 90.5 87 LEU A C 1
ATOM 627 O O . LEU A 1 87 ? 1.8 -17.703 8.75 1 90.5 87 LEU A O 1
ATOM 631 N N . SER A 1 88 ? 2.73 -19.641 8.117 1 91.81 88 SER A N 1
ATOM 632 C CA . SER A 1 88 ? 4.047 -19.281 8.641 1 91.81 88 SER A CA 1
ATOM 633 C C . SER A 1 88 ? 4.773 -18.344 7.691 1 91.81 88 SER A C 1
ATOM 635 O O . SER A 1 88 ? 4.711 -18.5 6.469 1 91.81 88 SER A O 1
ATOM 637 N N . THR A 1 89 ? 5.473 -17.406 8.328 1 94.62 89 THR A N 1
ATOM 638 C CA . THR A 1 89 ? 6.277 -16.484 7.539 1 94.62 89 THR A CA 1
ATOM 639 C C . THR A 1 89 ? 7.758 -16.828 7.645 1 94.62 89 THR A C 1
ATOM 641 O O . THR A 1 89 ? 8.617 -16.062 7.227 1 94.62 89 THR A O 1
ATOM 644 N N . ALA A 1 90 ? 8.102 -17.969 8.172 1 94 90 ALA A N 1
ATOM 645 C CA . ALA A 1 90 ? 9.477 -18.344 8.477 1 94 90 ALA A CA 1
ATOM 646 C C . ALA A 1 90 ? 10.312 -18.453 7.207 1 94 90 ALA A C 1
ATOM 648 O O . ALA A 1 90 ? 11.531 -18.266 7.242 1 94 90 ALA A O 1
ATOM 649 N N . GLY A 1 91 ? 9.742 -18.766 6.102 1 96.75 91 GLY A N 1
ATOM 650 C CA . GLY A 1 91 ? 10.461 -18.922 4.844 1 96.75 91 GLY A CA 1
ATOM 651 C C . GLY A 1 91 ? 10.562 -17.625 4.059 1 96.75 91 GLY A C 1
ATOM 652 O O . GLY A 1 91 ? 11.219 -17.578 3.018 1 96.75 91 GLY A O 1
ATOM 653 N N . ILE A 1 92 ? 9.984 -16.609 4.57 1 97.38 92 ILE A N 1
ATOM 654 C CA . ILE A 1 92 ? 9.977 -15.336 3.842 1 97.38 92 ILE A CA 1
ATOM 655 C C . ILE A 1 92 ? 11.148 -14.469 4.293 1 97.38 92 ILE A C 1
ATOM 657 O O . ILE A 1 92 ? 11.219 -14.062 5.453 1 97.38 92 ILE A O 1
ATOM 661 N N . ILE A 1 93 ? 11.992 -14.227 3.357 1 96.31 93 ILE A N 1
ATOM 662 C CA . ILE A 1 93 ? 13.195 -13.445 3.609 1 96.31 93 ILE A CA 1
ATOM 663 C C . ILE A 1 93 ? 12.867 -11.953 3.582 1 96.31 93 ILE A C 1
ATOM 665 O O . ILE A 1 93 ? 12.188 -11.484 2.666 1 96.31 93 ILE A O 1
ATOM 669 N N . ARG A 1 94 ? 13.312 -11.258 4.586 1 95.31 94 ARG A N 1
ATOM 670 C CA . ARG A 1 94 ? 13.242 -9.797 4.57 1 95.31 94 ARG A CA 1
ATOM 671 C C . ARG A 1 94 ? 14.547 -9.195 4.082 1 95.31 94 ARG A C 1
ATOM 673 O O . ARG A 1 94 ? 15.523 -9.133 4.832 1 95.31 94 ARG A O 1
ATOM 680 N N . SER A 1 95 ? 14.555 -8.758 2.891 1 96 95 SER A N 1
ATOM 681 C CA . SER A 1 95 ? 15.758 -8.242 2.248 1 96 95 SER A CA 1
ATOM 682 C C . SER A 1 95 ? 16.109 -6.855 2.773 1 96 95 SER A C 1
ATOM 684 O O . SER A 1 95 ? 15.227 -6.023 2.99 1 96 95 SER A O 1
ATOM 686 N N . ALA A 1 96 ? 17.375 -6.578 2.943 1 91.25 96 ALA A N 1
ATOM 687 C CA . ALA A 1 96 ? 17.859 -5.266 3.361 1 91.25 96 ALA A CA 1
ATOM 688 C C . ALA A 1 96 ? 17.984 -4.324 2.17 1 91.25 96 ALA A C 1
ATOM 690 O O . ALA A 1 96 ? 18.062 -3.104 2.34 1 91.25 96 ALA A O 1
ATOM 691 N N . THR A 1 97 ? 17.953 -4.902 0.992 1 90.12 97 THR A N 1
ATOM 692 C CA . THR A 1 97 ? 18.297 -4.094 -0.17 1 90.12 97 THR A CA 1
ATOM 693 C C . THR A 1 97 ? 17.109 -3.992 -1.129 1 90.12 97 THR A C 1
ATOM 695 O O . THR A 1 97 ? 16.938 -2.982 -1.817 1 90.12 97 THR A O 1
ATOM 698 N N . ALA A 1 98 ? 16.281 -4.984 -1.169 1 92.44 98 ALA A N 1
ATOM 699 C CA . ALA A 1 98 ? 15.188 -4.992 -2.133 1 92.44 98 ALA A CA 1
ATOM 700 C C . ALA A 1 98 ? 13.898 -4.469 -1.504 1 92.44 98 ALA A C 1
ATOM 702 O O . ALA A 1 98 ? 13.672 -4.637 -0.303 1 92.44 98 ALA A O 1
ATOM 703 N N . SER A 1 99 ? 13.102 -3.824 -2.342 1 92.94 99 SER A N 1
ATOM 704 C CA . SER A 1 99 ? 11.75 -3.455 -1.934 1 92.94 99 SER A CA 1
ATOM 705 C C . SER A 1 99 ? 10.797 -4.637 -2.047 1 92.94 99 SER A C 1
ATOM 707 O O . SER A 1 99 ? 11.039 -5.566 -2.818 1 92.94 99 SER A O 1
ATOM 709 N N . THR A 1 100 ? 9.789 -4.566 -1.198 1 95.81 100 THR A N 1
ATOM 710 C CA . THR A 1 100 ? 8.727 -5.551 -1.369 1 95.81 100 THR A CA 1
ATOM 711 C C . THR A 1 100 ? 8.109 -5.438 -2.756 1 95.81 100 THR A C 1
ATOM 713 O O . THR A 1 100 ? 7.77 -4.34 -3.205 1 95.81 100 THR A O 1
ATOM 716 N N . PRO A 1 101 ? 7.988 -6.582 -3.486 1 96.81 101 PRO A N 1
ATOM 717 C CA . PRO A 1 101 ? 7.301 -6.523 -4.777 1 96.81 101 PRO A CA 1
ATOM 718 C C . PRO A 1 101 ? 5.914 -5.887 -4.68 1 96.81 101 PRO A C 1
ATOM 720 O O . PRO A 1 101 ? 5.137 -6.23 -3.785 1 96.81 101 PRO A O 1
ATOM 723 N N . CYS A 1 102 ? 5.641 -4.957 -5.582 1 96.5 102 CYS A N 1
ATOM 724 C CA . CYS A 1 102 ? 4.402 -4.188 -5.578 1 96.5 102 CYS A CA 1
ATOM 725 C C . CYS A 1 102 ? 4.027 -3.744 -6.984 1 96.5 102 CYS A C 1
ATOM 727 O O . CYS A 1 102 ? 4.895 -3.34 -7.766 1 96.5 102 CYS A O 1
ATOM 729 N N . VAL A 1 103 ? 2.789 -3.961 -7.32 1 94.19 103 VAL A N 1
ATOM 730 C CA . VAL A 1 103 ? 2.26 -3.455 -8.578 1 94.19 103 VAL A CA 1
ATOM 731 C C . VAL A 1 103 ? 1.21 -2.379 -8.305 1 94.19 103 VAL A C 1
ATOM 733 O O . VAL A 1 103 ? 0.24 -2.619 -7.586 1 94.19 103 VAL A O 1
ATOM 736 N N . VAL A 1 104 ? 1.365 -1.227 -8.898 1 96.56 104 VAL A N 1
ATOM 737 C CA . VAL A 1 104 ? 0.469 -0.094 -8.695 1 96.56 104 VAL A CA 1
ATOM 738 C C . VAL A 1 104 ? -0.202 0.277 -10.016 1 96.56 104 VAL A C 1
ATOM 740 O O . VAL A 1 104 ? 0.471 0.664 -10.977 1 96.56 104 VAL A O 1
ATOM 743 N N . ALA A 1 105 ? -1.502 0.185 -10.008 1 94.31 105 ALA A N 1
ATOM 744 C CA . ALA A 1 105 ? -2.279 0.54 -11.195 1 94.31 105 ALA A CA 1
ATOM 745 C C . ALA A 1 105 ? -3.312 1.615 -10.867 1 94.31 105 ALA A C 1
ATOM 747 O O . ALA A 1 105 ? -4.129 1.447 -9.961 1 94.31 105 ALA A O 1
ATOM 748 N N . VAL A 1 106 ? -3.264 2.709 -11.531 1 95.81 106 VAL A N 1
ATOM 749 C CA . VAL A 1 106 ? -4.348 3.688 -11.555 1 95.81 106 VAL A CA 1
ATOM 750 C C . VAL A 1 106 ? -5.211 3.482 -12.797 1 95.81 106 VAL A C 1
ATOM 752 O O . VAL A 1 106 ? -4.703 3.506 -13.922 1 95.81 106 VAL A O 1
ATOM 755 N N . LEU A 1 107 ? -6.445 3.268 -12.547 1 94.38 107 LEU A N 1
ATOM 756 C CA . LEU A 1 107 ? -7.379 3.029 -13.648 1 94.38 107 LEU A CA 1
ATOM 757 C C . LEU A 1 107 ? -8.062 4.324 -14.062 1 94.38 107 LEU A C 1
ATOM 759 O O . LEU A 1 107 ? -8.062 5.305 -13.32 1 94.38 107 LEU A O 1
ATOM 763 N N . ASP A 1 108 ? -8.586 4.34 -15.266 1 92.06 108 ASP A N 1
ATOM 764 C CA . ASP A 1 108 ? -9.43 5.453 -15.68 1 92.06 108 ASP A CA 1
ATOM 765 C C . ASP A 1 108 ? -10.898 5.168 -15.383 1 92.06 108 ASP A C 1
ATOM 767 O O . ASP A 1 108 ? -11.227 4.145 -14.781 1 92.06 108 ASP A O 1
ATOM 771 N N . ARG A 1 109 ? -11.789 6.055 -15.719 1 90.56 109 ARG A N 1
ATOM 772 C CA . ARG A 1 109 ? -13.195 5.949 -15.359 1 90.56 109 ARG A CA 1
ATOM 773 C C . ARG A 1 109 ? -13.852 4.762 -16.047 1 90.56 109 ARG A C 1
ATOM 775 O O . ARG A 1 109 ? -14.883 4.262 -15.594 1 90.56 109 ARG A O 1
ATOM 782 N N . SER A 1 110 ? -13.25 4.328 -17.172 1 86.69 110 SER A N 1
ATOM 783 C CA . SER A 1 110 ? -13.805 3.184 -17.891 1 86.69 110 SER A CA 1
ATOM 784 C C . SER A 1 110 ? -13.312 1.867 -17.297 1 86.69 110 SER A C 1
ATOM 786 O O . SER A 1 110 ? -13.758 0.792 -17.703 1 86.69 110 SER A O 1
ATOM 788 N N . GLY A 1 111 ? -12.359 2.014 -16.406 1 85.38 111 GLY A N 1
ATOM 789 C CA . GLY A 1 111 ? -11.836 0.812 -15.773 1 85.38 111 GLY A CA 1
ATOM 790 C C . GLY A 1 111 ? -10.578 0.287 -16.438 1 85.38 111 GLY A C 1
ATOM 791 O O . GLY A 1 111 ? -10.086 -0.788 -16.078 1 85.38 111 GLY A O 1
ATOM 792 N N . GLU A 1 112 ? -10.102 1.054 -17.375 1 83.31 112 GLU A N 1
ATOM 793 C CA . GLU A 1 112 ? -8.867 0.664 -18.047 1 83.31 112 GLU A CA 1
ATOM 794 C C . GLU A 1 112 ? -7.648 1.259 -17.344 1 83.31 112 GLU A C 1
ATOM 796 O O . GLU A 1 112 ? -7.754 2.271 -16.656 1 83.31 112 GLU A O 1
ATOM 801 N N . VAL A 1 113 ? -6.48 0.634 -17.609 1 89.19 113 VAL A N 1
ATOM 802 C CA . VAL A 1 113 ? -5.246 1.095 -16.969 1 89.19 113 VAL A CA 1
ATOM 803 C C . VAL A 1 113 ? -4.84 2.447 -17.547 1 89.19 113 VAL A C 1
ATOM 805 O O . VAL A 1 113 ? -4.52 2.549 -18.734 1 89.19 113 VAL A O 1
ATOM 808 N N . ALA A 1 114 ? -4.879 3.414 -16.75 1 93.31 114 ALA A N 1
ATOM 809 C CA . ALA A 1 114 ? -4.371 4.727 -17.141 1 93.31 114 ALA A CA 1
ATOM 810 C C . ALA A 1 114 ? -2.852 4.789 -17.016 1 93.31 114 ALA A C 1
ATOM 812 O O . ALA A 1 114 ? -2.172 5.34 -17.891 1 93.31 114 ALA A O 1
ATOM 813 N N . ALA A 1 115 ? -2.383 4.23 -16 1 95.06 115 ALA A N 1
ATOM 814 C CA . ALA A 1 115 ? -0.956 4.121 -15.711 1 95.06 115 ALA A CA 1
ATOM 815 C C . ALA A 1 115 ? -0.684 3 -14.711 1 95.06 115 ALA A C 1
ATOM 817 O O . ALA A 1 115 ? -1.45 2.803 -13.766 1 95.06 115 ALA A O 1
ATOM 818 N N . CYS A 1 116 ? 0.414 2.248 -15 1 94.38 116 CYS A N 1
ATOM 819 C CA . CYS A 1 116 ? 0.718 1.112 -14.141 1 94.38 116 CYS A CA 1
ATOM 820 C C . CYS A 1 116 ? 2.221 0.867 -14.07 1 94.38 116 CYS A C 1
ATOM 822 O O . CYS A 1 116 ? 2.904 0.878 -15.094 1 94.38 116 CYS A O 1
ATOM 824 N N . VAL A 1 117 ? 2.754 0.679 -12.852 1 96.06 117 VAL A N 1
ATOM 825 C CA . VAL A 1 117 ? 4.156 0.362 -12.602 1 96.06 117 VAL A CA 1
ATOM 826 C C . VAL A 1 117 ? 4.258 -0.933 -11.797 1 96.06 117 VAL A C 1
ATOM 828 O O . VAL A 1 117 ? 3.527 -1.124 -10.82 1 96.06 117 VAL A O 1
ATOM 831 N N . ALA A 1 118 ? 5.148 -1.801 -12.234 1 93.62 118 ALA A N 1
ATOM 832 C CA . ALA A 1 118 ? 5.395 -3.074 -11.562 1 93.62 118 ALA A CA 1
ATOM 833 C C . ALA A 1 118 ? 6.801 -3.115 -10.969 1 93.62 118 ALA A C 1
ATOM 835 O O . ALA A 1 118 ? 7.789 -3.191 -11.695 1 93.62 118 ALA A O 1
ATOM 836 N N . ASP A 1 119 ? 6.859 -2.98 -9.641 1 96.31 119 ASP A N 1
ATOM 837 C CA . ASP A 1 119 ? 8.086 -3.223 -8.891 1 96.31 119 ASP A CA 1
ATOM 838 C C . ASP A 1 119 ? 8.18 -4.68 -8.438 1 96.31 119 ASP A C 1
ATOM 840 O O . ASP A 1 119 ? 7.812 -5.004 -7.305 1 96.31 119 ASP A O 1
ATOM 844 N N . VAL A 1 120 ? 8.734 -5.582 -9.336 1 93.75 120 VAL A N 1
ATOM 845 C CA . VAL A 1 120 ? 8.602 -7.012 -9.062 1 93.75 120 VAL A CA 1
ATOM 846 C C . VAL A 1 120 ? 9.93 -7.715 -9.336 1 93.75 120 VAL A C 1
ATOM 848 O O . VAL A 1 120 ? 9.953 -8.906 -9.656 1 93.75 120 VAL A O 1
ATOM 851 N N . ALA A 1 121 ? 11.039 -7.039 -9.156 1 92.75 121 ALA A N 1
ATOM 852 C CA . ALA A 1 121 ? 12.336 -7.609 -9.523 1 92.75 121 ALA A CA 1
ATOM 853 C C . ALA A 1 121 ? 12.922 -8.422 -8.367 1 92.75 121 ALA A C 1
ATOM 855 O O . ALA A 1 121 ? 13.828 -9.227 -8.57 1 92.75 121 ALA A O 1
ATOM 856 N N . ALA A 1 122 ? 12.406 -8.266 -7.215 1 94.88 122 ALA A N 1
ATOM 857 C CA . ALA A 1 122 ? 13.055 -8.773 -6.004 1 94.88 122 ALA A CA 1
ATOM 858 C C . ALA A 1 122 ? 13.156 -10.289 -6.031 1 94.88 122 ALA A C 1
ATOM 860 O O . ALA A 1 122 ? 14.211 -10.859 -5.734 1 94.88 122 ALA A O 1
ATOM 861 N N . PRO A 1 123 ? 12.102 -10.977 -6.414 1 94.19 123 PRO A N 1
ATOM 862 C CA . PRO A 1 123 ? 12.211 -12.438 -6.371 1 94.19 123 PRO A CA 1
ATOM 863 C C . PRO A 1 123 ? 13.328 -12.977 -7.266 1 94.19 123 PRO A C 1
ATOM 865 O O . PRO A 1 123 ? 14.109 -13.828 -6.844 1 94.19 123 PRO A O 1
ATOM 868 N N . ALA A 1 124 ? 13.422 -12.453 -8.438 1 92.81 124 ALA A N 1
ATOM 869 C CA . ALA A 1 124 ? 14.461 -12.906 -9.359 1 92.81 124 ALA A CA 1
ATOM 870 C C . ALA A 1 124 ? 15.852 -12.594 -8.82 1 92.81 124 ALA A C 1
ATOM 872 O O . ALA A 1 124 ? 16.781 -13.375 -9.008 1 92.81 124 ALA A O 1
ATOM 873 N N . ALA A 1 125 ? 15.961 -11.508 -8.141 1 93.94 125 ALA A N 1
ATOM 874 C CA . ALA A 1 125 ? 17.25 -11.055 -7.648 1 93.94 125 ALA A CA 1
ATOM 875 C C . ALA A 1 125 ? 17.641 -11.758 -6.352 1 93.94 125 ALA A C 1
ATOM 877 O O . ALA A 1 125 ? 18.812 -11.992 -6.082 1 93.94 125 ALA A O 1
ATOM 878 N N . GLU A 1 126 ? 16.609 -12.117 -5.594 1 96 126 GLU A N 1
ATOM 879 C CA . GLU A 1 126 ? 16.906 -12.492 -4.215 1 96 126 GLU A CA 1
ATOM 880 C C . GLU A 1 126 ? 16.703 -13.992 -3.992 1 96 126 GLU A C 1
ATOM 882 O O . GLU A 1 126 ? 17.281 -14.578 -3.074 1 96 126 GLU A O 1
ATOM 887 N N . LEU A 1 127 ? 15.812 -14.617 -4.73 1 97 127 LEU A N 1
ATOM 888 C CA . LEU A 1 127 ? 15.609 -16.062 -4.605 1 97 127 LEU A CA 1
ATOM 889 C C . LEU A 1 127 ? 16.625 -16.828 -5.441 1 97 127 LEU A C 1
ATOM 891 O O . LEU A 1 127 ? 16.297 -17.359 -6.5 1 97 127 LEU A O 1
ATOM 895 N N . THR A 1 128 ? 17.812 -16.984 -4.836 1 97 128 THR A N 1
ATOM 896 C CA . THR A 1 128 ? 18.969 -17.531 -5.512 1 97 128 THR A CA 1
ATOM 897 C C . THR A 1 128 ? 19.188 -19 -5.121 1 97 128 THR A C 1
ATOM 899 O O . THR A 1 128 ? 18.516 -19.516 -4.227 1 97 128 THR A O 1
ATOM 902 N N . PRO A 1 129 ? 20.172 -19.641 -5.816 1 97.81 129 PRO A N 1
ATOM 903 C CA . PRO A 1 129 ? 20.516 -21 -5.418 1 97.81 129 PRO A CA 1
ATOM 904 C C . PRO A 1 129 ? 20.953 -21.094 -3.959 1 97.81 129 PRO A C 1
ATOM 906 O O . PRO A 1 129 ? 20.703 -22.125 -3.305 1 97.81 129 PRO A O 1
ATOM 909 N N . ASP A 1 130 ? 21.5 -20.031 -3.445 1 97.56 130 ASP A N 1
ATOM 910 C CA . ASP A 1 130 ? 21.891 -20.031 -2.041 1 97.56 130 ASP A CA 1
ATOM 911 C C . ASP A 1 130 ? 20.672 -20.125 -1.125 1 97.56 130 ASP A C 1
ATOM 913 O O . ASP A 1 130 ? 20.719 -20.812 -0.104 1 97.56 130 ASP A O 1
ATOM 917 N N . VAL A 1 131 ? 19.656 -19.469 -1.511 1 97.25 131 VAL A N 1
ATOM 918 C CA . VAL A 1 131 ? 18.422 -19.531 -0.737 1 97.25 131 VAL A CA 1
ATOM 919 C C . VAL A 1 131 ? 17.828 -20.938 -0.803 1 97.25 131 VAL A C 1
ATOM 921 O O . VAL A 1 131 ? 17.328 -21.453 0.197 1 97.25 131 VAL A O 1
ATOM 924 N N . VAL A 1 132 ? 17.906 -21.547 -1.973 1 97.69 132 VAL A N 1
ATOM 925 C CA . VAL A 1 132 ? 17.453 -22.922 -2.133 1 97.69 132 VAL A CA 1
ATOM 926 C C . VAL A 1 132 ? 18.234 -23.844 -1.202 1 97.69 132 VAL A C 1
ATOM 928 O O . VAL A 1 132 ? 17.656 -24.688 -0.508 1 97.69 132 VAL A O 1
ATOM 931 N N . GLN A 1 133 ? 19.531 -23.594 -1.165 1 97.56 133 GLN A N 1
ATOM 932 C CA . GLN A 1 133 ? 20.391 -24.406 -0.318 1 97.56 133 GLN A CA 1
ATOM 933 C C . GLN A 1 133 ? 20.016 -24.25 1.154 1 97.56 133 GLN A C 1
ATOM 935 O O . GLN A 1 133 ? 20.047 -25.234 1.905 1 97.56 133 GLN A O 1
ATOM 940 N N . GLN A 1 134 ? 19.688 -23.109 1.547 1 97.38 134 GLN A N 1
ATOM 941 C CA . GLN A 1 134 ? 19.312 -22.828 2.93 1 97.38 134 GLN A CA 1
ATOM 942 C C . GLN A 1 134 ? 18.031 -23.562 3.312 1 97.38 134 GLN A C 1
ATOM 944 O O . GLN A 1 134 ? 17.797 -23.828 4.492 1 97.38 134 GLN A O 1
ATOM 949 N N . HIS A 1 135 ? 17.25 -23.938 2.312 1 97.44 135 HIS A N 1
ATOM 950 C CA . HIS A 1 135 ? 15.969 -24.578 2.592 1 97.44 135 HIS A CA 1
ATOM 951 C C . HIS A 1 135 ? 15.961 -26.016 2.102 1 97.44 135 HIS A C 1
ATOM 953 O O . HIS A 1 135 ? 14.891 -26.609 1.925 1 97.44 135 HIS A O 1
ATOM 959 N N . LEU A 1 136 ? 17.109 -26.562 1.902 1 97.62 136 LEU A N 1
ATOM 960 C CA . LEU A 1 136 ? 17.281 -27.891 1.32 1 97.62 136 LEU A CA 1
ATOM 961 C C . LEU A 1 136 ? 16.562 -28.938 2.162 1 97.62 136 LEU A C 1
ATOM 963 O O . LEU A 1 136 ? 15.867 -29.797 1.625 1 97.62 136 LEU A O 1
ATOM 967 N N . PRO A 1 137 ? 16.703 -28.891 3.508 1 97.38 137 PRO A N 1
ATOM 968 C CA . PRO A 1 137 ? 16.016 -29.906 4.301 1 97.38 137 PRO A CA 1
ATOM 969 C C . PRO A 1 137 ? 14.492 -29.891 4.102 1 97.38 137 PRO A C 1
ATOM 971 O O . PRO A 1 137 ? 13.867 -30.938 3.973 1 97.38 137 PRO A O 1
ATOM 974 N N . ALA A 1 138 ? 13.922 -28.719 4.039 1 96.56 138 ALA A N 1
ATOM 975 C CA . ALA A 1 138 ? 12.477 -28.594 3.832 1 96.56 138 ALA A CA 1
ATOM 976 C C . ALA A 1 138 ? 12.078 -29.109 2.453 1 96.56 138 ALA A C 1
ATOM 978 O O . ALA A 1 138 ? 11.047 -29.781 2.307 1 96.56 138 ALA A O 1
ATOM 979 N N . ILE A 1 139 ? 12.906 -28.828 1.475 1 97.81 139 ILE A N 1
ATOM 980 C CA . ILE A 1 139 ? 12.641 -29.234 0.097 1 97.81 139 ILE A CA 1
ATOM 981 C C . ILE A 1 139 ? 12.688 -30.75 -0.018 1 97.81 139 ILE A C 1
ATOM 983 O O . ILE A 1 139 ? 11.789 -31.375 -0.585 1 97.81 139 ILE A O 1
ATOM 987 N N . GLN A 1 140 ? 13.68 -31.312 0.565 1 97.44 140 GLN A N 1
ATOM 988 C CA . GLN A 1 140 ? 13.922 -32.75 0.418 1 97.44 140 GLN A CA 1
ATOM 989 C C . GLN A 1 140 ? 12.922 -33.562 1.227 1 97.44 140 GLN A C 1
ATOM 991 O O . GLN A 1 140 ? 12.711 -34.75 0.953 1 97.44 140 GLN A O 1
ATOM 996 N N . GLN A 1 141 ? 12.297 -32.938 2.186 1 96.31 141 GLN A N 1
ATOM 997 C CA . GLN A 1 141 ? 11.328 -33.625 3.025 1 96.31 141 GLN A CA 1
ATOM 998 C C . GLN A 1 141 ? 9.898 -33.312 2.615 1 96.31 141 GLN A C 1
ATOM 1000 O O . GLN A 1 141 ? 8.945 -33.844 3.188 1 96.31 141 GLN A O 1
ATOM 1005 N N . ALA A 1 142 ? 9.734 -32.531 1.643 1 97.25 142 ALA A N 1
ATOM 1006 C CA . ALA A 1 142 ? 8.406 -32.062 1.23 1 97.25 142 ALA A CA 1
ATOM 1007 C C . ALA A 1 142 ? 7.629 -33.188 0.545 1 97.25 142 ALA A C 1
ATOM 1009 O O . ALA A 1 142 ? 8.227 -34.125 0.017 1 97.25 142 ALA A O 1
ATOM 1010 N N . GLY A 1 143 ? 6.32 -33.094 0.664 1 97.31 143 GLY A N 1
ATOM 1011 C CA . GLY A 1 143 ? 5.477 -33.938 -0.146 1 97.31 143 GLY A CA 1
ATOM 1012 C C . GLY A 1 143 ? 5.34 -33.469 -1.581 1 97.31 143 GLY A C 1
ATOM 1013 O O . GLY A 1 143 ? 5.039 -34.281 -2.475 1 97.31 143 GLY A O 1
ATOM 1014 N N . LEU A 1 144 ? 5.523 -32.219 -1.749 1 98.19 144 LEU A N 1
ATOM 1015 C CA . LEU A 1 144 ? 5.453 -31.562 -3.045 1 98.19 144 LEU A CA 1
ATOM 1016 C C . LEU A 1 144 ? 6.215 -30.234 -3.021 1 98.19 144 LEU A C 1
ATOM 1018 O O . LEU A 1 144 ? 6.113 -29.469 -2.057 1 98.19 144 LEU A O 1
ATOM 1022 N N . LEU A 1 145 ? 7.023 -29.984 -4.051 1 98.75 145 LEU A N 1
ATOM 1023 C CA . LEU A 1 145 ? 7.668 -28.703 -4.25 1 98.75 145 LEU A CA 1
ATOM 1024 C C . LEU A 1 145 ? 7 -27.922 -5.383 1 98.75 145 LEU A C 1
ATOM 1026 O O . LEU A 1 145 ? 6.844 -28.453 -6.488 1 98.75 145 LEU A O 1
ATOM 1030 N N . VAL A 1 146 ? 6.555 -26.719 -5.055 1 98.81 146 VAL A N 1
ATOM 1031 C CA . VAL A 1 146 ? 5.996 -25.844 -6.074 1 98.81 146 VAL A CA 1
ATOM 1032 C C . VAL A 1 146 ? 6.965 -24.703 -6.352 1 98.81 146 VAL A C 1
ATOM 1034 O O . VAL A 1 146 ? 7.43 -24.031 -5.426 1 98.81 146 VAL A O 1
ATOM 1037 N N . LEU A 1 147 ? 7.258 -24.5 -7.625 1 98.81 147 LEU A N 1
ATOM 1038 C CA . LEU A 1 147 ? 8.109 -23.422 -8.086 1 98.81 147 LEU A CA 1
ATOM 1039 C C . LEU A 1 147 ? 7.359 -22.516 -9.07 1 98.81 147 LEU A C 1
ATOM 1041 O O . LEU A 1 147 ? 6.691 -23.016 -9.984 1 98.81 147 LEU A O 1
ATOM 1045 N N . ASP A 1 148 ? 7.418 -21.234 -8.852 1 98 148 ASP A N 1
ATOM 1046 C CA . ASP A 1 148 ? 6.855 -20.391 -9.906 1 98 148 ASP A CA 1
ATOM 1047 C C . ASP A 1 148 ? 7.961 -19.703 -10.695 1 98 148 ASP A C 1
ATOM 1049 O O . ASP A 1 148 ? 9.125 -19.719 -10.297 1 98 148 ASP A O 1
ATOM 1053 N N . ALA A 1 149 ? 7.652 -19.172 -11.797 1 97.69 149 ALA A N 1
ATOM 1054 C CA . ALA A 1 149 ? 8.625 -18.703 -12.781 1 97.69 149 ALA A CA 1
ATOM 1055 C C . ALA A 1 149 ? 9.188 -17.344 -12.398 1 97.69 149 ALA A C 1
ATOM 1057 O O . ALA A 1 149 ? 9.906 -16.719 -13.18 1 97.69 149 ALA A O 1
ATOM 1058 N N . ASN A 1 150 ? 8.883 -16.875 -11.219 1 96.12 150 ASN A N 1
ATOM 1059 C CA . ASN A 1 150 ? 9.555 -15.672 -10.742 1 96.12 150 ASN A CA 1
ATOM 1060 C C . ASN A 1 150 ? 11.016 -15.945 -10.391 1 96.12 150 ASN A C 1
ATOM 1062 O O . ASN A 1 150 ? 11.828 -15.016 -10.312 1 96.12 150 ASN A O 1
ATOM 1066 N N . LEU A 1 151 ? 11.312 -17.188 -10.133 1 96.5 151 LEU A N 1
ATOM 1067 C CA . LEU A 1 151 ? 12.695 -17.594 -9.945 1 96.5 151 LEU A CA 1
ATOM 1068 C C . LEU A 1 151 ? 13.461 -17.562 -11.266 1 96.5 151 LEU A C 1
ATOM 1070 O O . LEU A 1 151 ? 12.922 -17.938 -12.305 1 96.5 151 LEU A O 1
ATOM 1074 N N . GLN A 1 152 ? 14.703 -17.203 -11.117 1 94.88 152 GLN A N 1
ATOM 1075 C CA . GLN A 1 152 ? 15.57 -17.328 -12.281 1 94.88 152 GLN A CA 1
ATOM 1076 C C . GLN A 1 152 ? 15.969 -18.781 -12.516 1 94.88 152 GLN A C 1
ATOM 1078 O O . GLN A 1 152 ? 15.789 -19.641 -11.641 1 94.88 152 GLN A O 1
ATOM 1083 N N . GLN A 1 153 ? 16.5 -18.984 -13.68 1 95.69 153 GLN A N 1
ATOM 1084 C CA . GLN A 1 153 ? 16.766 -20.328 -14.156 1 95.69 153 GLN A CA 1
ATOM 1085 C C . GLN A 1 153 ? 17.688 -21.078 -13.195 1 95.69 153 GLN A C 1
ATOM 1087 O O . GLN A 1 153 ? 17.469 -22.25 -12.906 1 95.69 153 GLN A O 1
ATOM 1092 N N . GLN A 1 154 ? 18.672 -20.438 -12.68 1 96.69 154 GLN A N 1
ATOM 1093 C CA . GLN A 1 154 ? 19.641 -21.094 -11.82 1 96.69 154 GLN A CA 1
ATOM 1094 C C . GLN A 1 154 ? 19 -21.578 -10.523 1 96.69 154 GLN A C 1
ATOM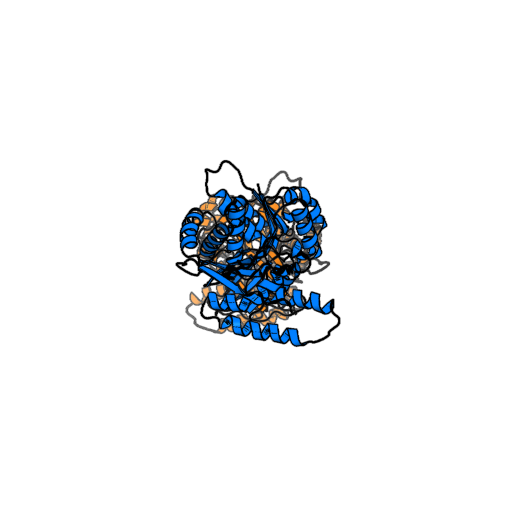 1096 O O . GLN A 1 154 ? 19.281 -22.688 -10.055 1 96.69 154 GLN A O 1
ATOM 1101 N N . ALA A 1 155 ? 18.172 -20.766 -10.016 1 97.75 155 ALA A N 1
ATOM 1102 C CA . ALA A 1 155 ? 17.469 -21.141 -8.789 1 97.75 155 ALA A CA 1
ATOM 1103 C C . ALA A 1 155 ? 16.438 -22.234 -9.047 1 97.75 155 ALA A C 1
ATOM 1105 O O . ALA A 1 155 ? 16.281 -23.141 -8.234 1 97.75 155 ALA A O 1
ATOM 1106 N N . LEU A 1 156 ? 15.789 -22.109 -10.156 1 97.94 156 LEU A N 1
ATOM 1107 C CA . LEU A 1 156 ? 14.828 -23.141 -10.562 1 97.94 156 LEU A CA 1
ATOM 1108 C C . LEU A 1 156 ? 15.516 -24.5 -10.695 1 97.94 156 LEU A C 1
ATOM 1110 O O . LEU A 1 156 ? 15.016 -25.5 -10.188 1 97.94 156 LEU A O 1
ATOM 1114 N N . ALA A 1 157 ? 16.625 -24.453 -11.328 1 97.94 157 ALA A N 1
ATOM 1115 C CA . ALA A 1 157 ? 17.375 -25.672 -11.547 1 97.94 157 ALA A CA 1
ATOM 1116 C C . ALA A 1 157 ? 17.844 -26.281 -10.227 1 97.94 157 ALA A C 1
ATOM 1118 O O . ALA A 1 157 ? 17.688 -27.484 -10 1 97.94 157 ALA A O 1
ATOM 1119 N N . ALA A 1 158 ? 18.344 -25.438 -9.391 1 98.31 158 ALA A N 1
ATOM 1120 C CA . ALA A 1 158 ? 18.844 -25.906 -8.094 1 98.31 158 ALA A CA 1
ATOM 1121 C C . ALA A 1 158 ? 17.734 -26.562 -7.285 1 98.31 158 ALA A C 1
ATOM 1123 O O . ALA A 1 158 ? 17.906 -27.656 -6.723 1 98.31 158 ALA A O 1
ATOM 1124 N N . ALA A 1 159 ? 16.609 -25.984 -7.254 1 98.62 159 ALA A N 1
ATOM 1125 C CA . ALA A 1 159 ? 15.477 -26.469 -6.461 1 98.62 159 ALA A CA 1
ATOM 1126 C C . ALA A 1 159 ? 14.898 -27.75 -7.066 1 98.62 159 ALA A C 1
ATOM 1128 O O . ALA A 1 159 ? 14.656 -28.719 -6.352 1 98.62 159 ALA A O 1
ATOM 1129 N N . ALA A 1 160 ? 14.703 -27.703 -8.367 1 98.38 160 ALA A N 1
ATOM 1130 C CA . ALA A 1 160 ? 14.117 -28.844 -9.062 1 98.38 160 ALA A CA 1
ATOM 1131 C C . ALA A 1 160 ? 15.008 -30.078 -8.93 1 98.38 160 ALA A C 1
ATOM 1133 O O . ALA A 1 160 ? 14.516 -31.172 -8.664 1 98.38 160 ALA A O 1
ATOM 1134 N N . GLN A 1 161 ? 16.234 -29.859 -9.102 1 97.81 161 GLN A N 1
ATOM 1135 C CA . GLN A 1 161 ? 17.188 -30.969 -9.016 1 97.81 161 GLN A CA 1
ATOM 1136 C C . GLN A 1 161 ? 17.25 -31.531 -7.598 1 97.81 161 GLN A C 1
ATOM 1138 O O . GLN A 1 161 ? 17.266 -32.75 -7.414 1 97.81 161 GLN A O 1
ATOM 1143 N N . ALA A 1 162 ? 17.297 -30.672 -6.656 1 98.06 162 ALA A N 1
ATOM 1144 C CA . ALA A 1 162 ? 17.344 -31.109 -5.266 1 98.06 162 ALA A CA 1
ATOM 1145 C C . ALA A 1 162 ? 16.109 -31.938 -4.914 1 98.06 162 ALA A C 1
ATOM 1147 O O . ALA A 1 162 ? 16.203 -32.969 -4.246 1 98.06 162 ALA A O 1
ATOM 1148 N N . ALA A 1 163 ? 14.984 -31.5 -5.316 1 98.31 163 ALA A N 1
ATOM 1149 C CA . ALA A 1 163 ? 13.734 -32.219 -5.059 1 98.31 163 ALA A CA 1
ATOM 1150 C C . ALA A 1 163 ? 13.711 -33.562 -5.77 1 98.31 163 ALA A C 1
ATOM 1152 O O . ALA A 1 163 ? 13.375 -34.562 -5.168 1 98.31 163 ALA A O 1
ATOM 1153 N N . ALA A 1 164 ? 14.062 -33.5 -7.051 1 95.94 164 ALA A N 1
ATOM 1154 C CA . ALA A 1 164 ? 14.062 -34.719 -7.855 1 95.94 164 ALA A CA 1
ATOM 1155 C C . ALA A 1 164 ? 14.992 -35.781 -7.258 1 95.94 164 ALA A C 1
ATOM 1157 O O . ALA A 1 164 ? 14.648 -36.969 -7.203 1 95.94 164 ALA A O 1
ATOM 1158 N N . ALA A 1 165 ? 16.125 -35.344 -6.785 1 96.5 165 ALA A N 1
ATOM 1159 C CA . ALA A 1 165 ? 17.094 -36.219 -6.188 1 96.5 165 ALA A CA 1
ATOM 1160 C C . ALA A 1 165 ? 16.547 -36.906 -4.926 1 96.5 165 ALA A C 1
ATOM 1162 O O . ALA A 1 165 ? 16.906 -38.031 -4.594 1 96.5 165 ALA A O 1
ATOM 1163 N N . ALA A 1 166 ? 15.688 -36.25 -4.301 1 97.88 166 ALA A N 1
ATOM 1164 C CA . ALA A 1 166 ? 15.102 -36.75 -3.064 1 97.88 166 ALA A CA 1
ATOM 1165 C C . ALA A 1 166 ? 13.781 -37.469 -3.336 1 97.88 166 ALA A C 1
ATOM 1167 O O . ALA A 1 166 ? 13.102 -37.906 -2.404 1 97.88 166 ALA A O 1
ATOM 1168 N N . GLY A 1 167 ? 13.383 -37.5 -4.609 1 97.62 167 GLY A N 1
ATOM 1169 C CA . GLY A 1 167 ? 12.141 -38.188 -4.984 1 97.62 167 GLY A CA 1
ATOM 1170 C C . GLY A 1 167 ? 10.906 -37.344 -4.727 1 97.62 167 GLY A C 1
ATOM 1171 O O . GLY A 1 167 ? 9.789 -37.875 -4.676 1 97.62 167 GLY A O 1
ATOM 1172 N N . VAL A 1 168 ? 11.094 -36.062 -4.473 1 98.06 168 VAL A N 1
ATOM 1173 C CA . VAL A 1 168 ? 9.984 -35.156 -4.234 1 98.06 168 VAL A CA 1
ATOM 1174 C C . VAL A 1 168 ? 9.422 -34.656 -5.57 1 98.06 168 VAL A C 1
ATOM 1176 O O . VAL A 1 168 ? 10.164 -34.125 -6.402 1 98.06 168 VAL A O 1
ATOM 1179 N N . PRO A 1 169 ? 8.086 -34.844 -5.844 1 98.44 169 PRO A N 1
ATOM 1180 C CA . PRO A 1 169 ? 7.52 -34.312 -7.078 1 98.44 169 PRO A CA 1
ATOM 1181 C C . PRO A 1 169 ? 7.59 -32.781 -7.121 1 98.44 169 PRO A C 1
ATOM 1183 O O . PRO A 1 169 ? 7.441 -32.125 -6.09 1 98.44 169 PRO A O 1
ATOM 1186 N N . VAL A 1 170 ? 7.793 -32.25 -8.352 1 98.75 170 VAL A N 1
ATOM 1187 C CA . VAL A 1 170 ? 7.953 -30.812 -8.531 1 98.75 170 VAL A CA 1
ATOM 1188 C C . VAL A 1 170 ? 6.859 -30.281 -9.461 1 98.75 170 VAL A C 1
ATOM 1190 O O . VAL A 1 170 ? 6.625 -30.844 -10.531 1 98.75 170 VAL A O 1
ATOM 1193 N N . LEU A 1 171 ? 6.156 -29.25 -9 1 98.88 171 LEU A N 1
ATOM 1194 C CA . LEU A 1 171 ? 5.164 -28.531 -9.797 1 98.88 171 LEU A CA 1
ATOM 1195 C C . LEU A 1 171 ? 5.652 -27.125 -10.141 1 98.88 171 LEU A C 1
ATOM 1197 O O . LEU A 1 171 ? 6.043 -26.359 -9.258 1 98.88 171 LEU A O 1
ATOM 1201 N N . PHE A 1 172 ? 5.668 -26.812 -11.445 1 98.75 172 PHE A N 1
ATOM 1202 C CA . PHE A 1 172 ? 6.105 -25.5 -11.93 1 98.75 172 PHE A CA 1
ATOM 1203 C C . PHE A 1 172 ? 4.918 -24.688 -12.414 1 98.75 172 PHE A C 1
ATOM 1205 O O . PHE A 1 172 ? 4.125 -25.156 -13.234 1 98.75 172 PHE A O 1
ATOM 1212 N N . GLU A 1 173 ? 4.836 -23.484 -11.906 1 98.56 173 GLU A N 1
ATOM 1213 C CA . GLU A 1 173 ? 3.838 -22.531 -12.367 1 98.56 173 GLU A CA 1
ATOM 1214 C C . GLU A 1 173 ? 4.477 -21.422 -13.203 1 98.56 173 GLU A C 1
ATOM 1216 O O . GLU A 1 173 ? 5.312 -20.656 -12.703 1 98.56 173 GLU A O 1
ATOM 1221 N N . PRO A 1 174 ? 4.023 -21.188 -14.391 1 97.62 174 PRO A N 1
ATOM 1222 C CA . PRO A 1 174 ? 4.746 -20.359 -15.359 1 97.62 174 PRO A CA 1
ATOM 1223 C C . PRO A 1 174 ? 4.648 -18.875 -15.055 1 97.62 174 PRO A C 1
ATOM 1225 O O . PRO A 1 174 ? 5.52 -18.094 -15.461 1 97.62 174 PRO A O 1
ATOM 1228 N N . VAL A 1 175 ? 3.607 -18.359 -14.438 1 93.44 175 VAL A N 1
ATOM 1229 C CA . VAL A 1 175 ? 3.414 -16.984 -14.008 1 93.44 175 VAL A CA 1
ATOM 1230 C C . VAL A 1 175 ? 2.98 -16.125 -15.203 1 93.44 175 VAL A C 1
ATOM 1232 O O . VAL A 1 175 ? 1.951 -15.453 -15.141 1 93.44 175 VAL A O 1
ATOM 1235 N N . SER A 1 176 ? 3.771 -16.109 -16.344 1 90.06 176 SER A N 1
ATOM 1236 C CA . SER A 1 176 ? 3.506 -15.344 -17.547 1 90.06 176 SER A CA 1
ATOM 1237 C C . SER A 1 176 ? 4.16 -15.992 -18.766 1 90.06 176 SER A C 1
ATOM 1239 O O . SER A 1 176 ? 5.023 -16.859 -18.625 1 90.06 176 SER A O 1
ATOM 1241 N N . VAL A 1 177 ? 3.73 -15.508 -19.922 1 91.44 177 VAL A N 1
ATOM 1242 C CA . VAL A 1 177 ? 4.234 -16.047 -21.188 1 91.44 177 VAL A CA 1
ATOM 1243 C C . VAL A 1 177 ? 5.746 -15.836 -21.266 1 91.44 177 VAL A C 1
ATOM 1245 O O . VAL A 1 177 ? 6.508 -16.781 -21.453 1 91.44 177 VAL A O 1
ATOM 1248 N N . PRO A 1 178 ? 6.262 -14.703 -20.938 1 91.19 178 PRO A N 1
ATOM 1249 C CA . PRO A 1 178 ? 7.711 -14.516 -21.078 1 91.19 178 PRO A CA 1
ATOM 1250 C C . PRO A 1 178 ? 8.508 -15.32 -20.047 1 91.19 178 PRO A C 1
ATOM 1252 O O . PRO A 1 178 ? 9.625 -15.75 -20.328 1 91.19 178 PRO A O 1
ATOM 1255 N N . LYS A 1 179 ? 7.984 -15.57 -18.922 1 94.44 179 LYS A N 1
ATOM 1256 C CA . LYS A 1 179 ? 8.711 -16.266 -17.859 1 94.44 179 LYS A CA 1
ATOM 1257 C C . LYS A 1 179 ? 8.578 -17.781 -18 1 94.44 179 LYS A C 1
ATOM 1259 O O . LYS A 1 179 ? 9.352 -18.531 -17.406 1 94.44 179 LYS A O 1
ATOM 1264 N N . SER A 1 180 ? 7.598 -18.156 -18.75 1 97.12 180 SER A N 1
ATOM 1265 C CA . SER A 1 180 ? 7.25 -19.578 -18.828 1 97.12 180 SER A CA 1
ATOM 1266 C C . SER A 1 180 ? 8.414 -20.391 -19.375 1 97.12 180 SER A C 1
ATOM 1268 O O . SER A 1 180 ? 8.602 -21.547 -18.984 1 97.12 180 SER A O 1
ATOM 1270 N N . VAL A 1 181 ? 9.234 -19.828 -20.141 1 96.88 181 VAL A N 1
ATOM 1271 C CA . VAL A 1 181 ? 10.297 -20.562 -20.828 1 96.88 181 VAL A CA 1
ATOM 1272 C C . VAL A 1 181 ? 11.406 -20.922 -19.844 1 96.88 181 VAL A C 1
ATOM 1274 O O . VAL A 1 181 ? 12.289 -21.719 -20.156 1 96.88 181 VAL A O 1
ATOM 1277 N N . ARG A 1 182 ? 11.359 -20.422 -18.688 1 96.62 182 ARG A N 1
ATOM 1278 C CA . ARG A 1 182 ? 12.422 -20.641 -17.703 1 96.62 182 ARG A CA 1
ATOM 1279 C C . ARG A 1 182 ? 12.453 -22.094 -17.25 1 96.62 182 ARG A C 1
ATOM 1281 O O . ARG A 1 182 ? 13.445 -22.562 -16.688 1 96.62 182 ARG A O 1
ATOM 1288 N N . CYS A 1 183 ? 11.438 -22.812 -17.516 1 97.44 183 CYS A N 1
ATOM 1289 C CA . CYS A 1 183 ? 11.383 -24.203 -17.078 1 97.44 183 CYS A CA 1
ATOM 1290 C C . CYS A 1 183 ? 12.055 -25.125 -18.094 1 97.44 183 CYS A C 1
ATOM 1292 O O . CYS A 1 183 ? 12.328 -26.297 -17.812 1 97.44 183 CYS A O 1
ATOM 1294 N N . VAL A 1 184 ? 12.344 -24.656 -19.266 1 97.25 184 VAL A N 1
ATOM 1295 C CA . VAL A 1 184 ? 12.734 -25.5 -20.391 1 97.25 184 VAL A CA 1
ATOM 1296 C C . VAL A 1 184 ? 13.992 -26.281 -20.047 1 97.25 184 VAL A C 1
ATOM 1298 O O . VAL A 1 184 ? 14.047 -27.5 -20.219 1 97.25 184 VAL A O 1
ATOM 1301 N N . PRO A 1 185 ? 14.969 -25.688 -19.422 1 96.06 185 PRO A N 1
ATOM 1302 C CA . PRO A 1 185 ? 16.203 -26.438 -19.141 1 96.06 185 PRO A CA 1
ATOM 1303 C C . PRO A 1 185 ? 16.016 -27.469 -18.031 1 96.06 185 PRO A C 1
ATOM 1305 O O . PRO A 1 185 ? 16.891 -28.328 -17.828 1 96.06 185 PRO A O 1
ATOM 1308 N N . VAL A 1 186 ? 14.906 -27.453 -17.328 1 97.19 186 VAL A N 1
ATOM 1309 C CA . VAL A 1 186 ? 14.797 -28.344 -16.172 1 97.19 186 VAL A CA 1
ATOM 1310 C C . VAL A 1 186 ? 13.547 -29.203 -16.297 1 97.19 186 VAL A C 1
ATOM 1312 O O . VAL A 1 186 ? 13.094 -29.797 -15.312 1 97.19 186 VAL A O 1
ATOM 1315 N N . LEU A 1 187 ? 12.992 -29.328 -17.453 1 97.75 187 LEU A N 1
ATOM 1316 C CA . LEU A 1 187 ? 11.742 -30.047 -17.672 1 97.75 187 LEU A CA 1
ATOM 1317 C C . LEU A 1 187 ? 11.859 -31.484 -17.188 1 97.75 187 LEU A C 1
ATOM 1319 O O . LEU A 1 187 ? 10.898 -32.031 -16.641 1 97.75 187 LEU A O 1
ATOM 1323 N N . GLN A 1 188 ? 12.984 -32.125 -17.297 1 96.94 188 GLN A N 1
ATOM 1324 C CA . GLN A 1 188 ? 13.188 -33.531 -16.938 1 96.94 188 GLN A CA 1
ATOM 1325 C C . GLN A 1 188 ? 13.086 -33.719 -15.422 1 96.94 188 GLN A C 1
ATOM 1327 O O . GLN A 1 188 ? 12.891 -34.844 -14.945 1 96.94 188 GLN A O 1
ATOM 1332 N N . HIS A 1 189 ? 13.258 -32.656 -14.711 1 97.94 189 HIS A N 1
ATOM 1333 C CA . HIS A 1 189 ? 13.211 -32.75 -13.258 1 97.94 189 HIS A CA 1
ATOM 1334 C C . HIS A 1 189 ? 11.836 -32.344 -12.734 1 97.94 189 HIS A C 1
ATOM 1336 O O . HIS A 1 189 ? 11.594 -32.375 -11.523 1 97.94 189 HIS A O 1
ATOM 1342 N N . LEU A 1 190 ? 10.953 -31.953 -13.602 1 98.44 190 LEU A N 1
ATOM 1343 C CA . LEU A 1 190 ? 9.625 -31.5 -13.211 1 98.44 190 LEU A CA 1
ATOM 1344 C C . LEU A 1 190 ? 8.609 -32.625 -13.359 1 98.44 190 LEU A C 1
ATOM 1346 O O . LEU A 1 190 ? 8.695 -33.438 -14.281 1 98.44 190 LEU A O 1
ATOM 1350 N N . THR A 1 191 ? 7.68 -32.688 -12.438 1 98.56 191 THR A N 1
ATOM 1351 C CA . THR A 1 191 ? 6.582 -33.656 -12.516 1 98.56 191 THR A CA 1
ATOM 1352 C C . THR A 1 191 ? 5.363 -33.031 -13.188 1 98.56 191 THR A C 1
ATOM 1354 O O . THR A 1 191 ? 4.684 -33.688 -13.984 1 98.56 191 THR A O 1
ATOM 1357 N N . PHE A 1 192 ? 5.082 -31.75 -12.82 1 98.62 192 PHE A N 1
ATOM 1358 C CA . PHE A 1 192 ? 3.924 -31.031 -13.344 1 98.62 192 PHE A CA 1
ATOM 1359 C C . PHE A 1 192 ? 4.316 -29.641 -13.812 1 98.62 192 PHE A C 1
ATOM 1361 O O . PHE A 1 192 ? 5.195 -29 -13.227 1 98.62 192 PHE A O 1
ATOM 1368 N N . ILE A 1 193 ? 3.643 -29.141 -14.852 1 98.75 193 ILE A N 1
ATOM 1369 C CA . ILE A 1 193 ? 3.572 -27.703 -15.133 1 98.75 193 ILE A CA 1
ATOM 1370 C C . ILE A 1 193 ? 2.113 -27.297 -15.305 1 98.75 193 ILE A C 1
ATOM 1372 O O . ILE A 1 193 ? 1.268 -28.094 -15.688 1 98.75 193 ILE A O 1
ATOM 1376 N N . THR A 1 194 ? 1.802 -26.031 -14.961 1 98.69 194 THR A N 1
ATOM 1377 C CA . THR A 1 194 ? 0.415 -25.578 -14.984 1 98.69 194 THR A CA 1
ATOM 1378 C C . THR A 1 194 ? 0.249 -24.391 -15.93 1 98.69 194 T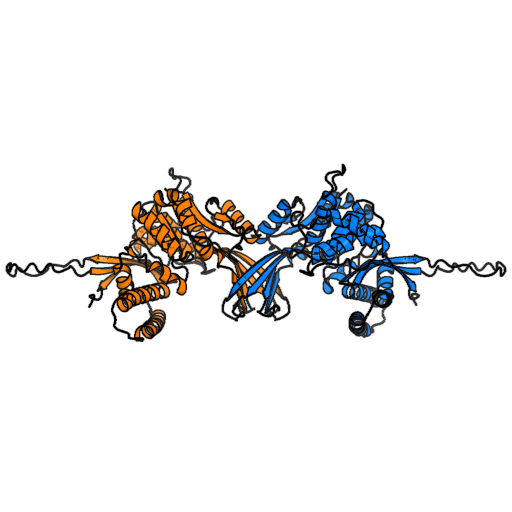HR A C 1
ATOM 1380 O O . THR A 1 194 ? -0.263 -23.344 -15.523 1 98.69 194 THR A O 1
ATOM 1383 N N . PRO A 1 195 ? 0.466 -24.547 -17.219 1 98 195 PRO A N 1
ATOM 1384 C CA . PRO A 1 195 ? 0.389 -23.438 -18.172 1 98 195 PRO A CA 1
ATOM 1385 C C . PRO A 1 195 ? -1.031 -23.188 -18.672 1 98 195 PRO A C 1
ATOM 1387 O O . PRO A 1 195 ? -1.892 -24.062 -18.562 1 98 195 PRO A O 1
ATOM 1390 N N . ASN A 1 196 ? -1.236 -21.938 -19.156 1 94.19 196 ASN A N 1
ATOM 1391 C CA . ASN A 1 196 ? -2.334 -21.719 -20.094 1 94.19 196 ASN A CA 1
ATOM 1392 C C . ASN A 1 196 ? -1.906 -21.984 -21.531 1 94.19 196 ASN A C 1
ATOM 1394 O O . ASN A 1 196 ? -0.776 -22.406 -21.781 1 94.19 196 ASN A O 1
ATOM 1398 N N . ALA A 1 197 ? -2.818 -21.766 -22.438 1 94.81 197 ALA A N 1
ATOM 1399 C CA . ALA A 1 197 ? -2.566 -22.125 -23.844 1 94.81 197 ALA A CA 1
ATOM 1400 C C . ALA A 1 197 ? -1.361 -21.375 -24.391 1 94.81 197 ALA A C 1
ATOM 1402 O O . ALA A 1 197 ? -0.465 -21.969 -24.984 1 94.81 197 ALA A O 1
ATOM 1403 N N . ASN A 1 198 ? -1.304 -20.062 -24.188 1 93.5 198 ASN A N 1
ATOM 1404 C CA . ASN A 1 198 ? -0.219 -19.25 -24.719 1 93.5 198 ASN A CA 1
ATOM 1405 C C . ASN A 1 198 ? 1.12 -19.609 -24.078 1 93.5 198 ASN A C 1
ATOM 1407 O O . ASN A 1 198 ? 2.15 -19.625 -24.75 1 93.5 198 ASN A O 1
ATOM 1411 N N . GLU A 1 199 ? 1.068 -19.922 -22.812 1 94.5 199 GLU A N 1
ATOM 1412 C CA . GLU A 1 199 ? 2.281 -20.328 -22.109 1 94.5 199 GLU A CA 1
ATOM 1413 C C . GLU A 1 199 ? 2.781 -21.688 -22.625 1 94.5 199 GLU A C 1
ATOM 1415 O O . GLU A 1 199 ? 3.979 -21.859 -22.859 1 94.5 199 GLU A O 1
ATOM 1420 N N . LEU A 1 200 ? 1.88 -22.578 -22.828 1 96.94 200 LEU A N 1
ATOM 1421 C CA . LEU A 1 200 ? 2.254 -23.906 -23.344 1 96.94 200 LEU A CA 1
ATOM 1422 C C . LEU A 1 200 ? 2.895 -23.781 -24.719 1 96.94 200 LEU A C 1
ATOM 1424 O O . LEU A 1 200 ? 3.936 -24.406 -24.984 1 96.94 200 LEU A O 1
ATOM 1428 N N . LEU A 1 201 ? 2.279 -22.969 -25.531 1 95.81 201 LEU A N 1
ATOM 1429 C CA . LEU A 1 201 ? 2.809 -22.781 -26.875 1 95.81 201 LEU A CA 1
ATOM 1430 C C . LEU A 1 201 ? 4.207 -22.172 -26.828 1 95.81 201 LEU A C 1
ATOM 1432 O O . LEU A 1 201 ? 5.086 -22.562 -27.594 1 95.81 201 LEU A O 1
ATOM 1436 N N . THR A 1 202 ? 4.359 -21.312 -25.969 1 96.12 202 THR A N 1
ATOM 1437 C CA . THR A 1 202 ? 5.641 -20.625 -25.828 1 96.12 202 THR A CA 1
ATOM 1438 C C . THR A 1 202 ? 6.715 -21.578 -25.312 1 96.12 202 THR A C 1
ATOM 1440 O O . THR A 1 202 ? 7.848 -21.562 -25.797 1 96.12 202 THR A O 1
ATOM 1443 N N . ILE A 1 203 ? 6.395 -22.391 -24.359 1 97.19 203 ILE A N 1
ATOM 1444 C CA . ILE A 1 203 ? 7.324 -23.375 -23.844 1 97.19 203 ILE A CA 1
ATOM 1445 C C . ILE A 1 203 ? 7.711 -24.359 -24.953 1 97.19 203 ILE A C 1
ATOM 1447 O O . ILE A 1 203 ? 8.891 -24.656 -25.141 1 97.19 203 ILE A O 1
ATOM 1451 N N . ALA A 1 204 ? 6.73 -24.797 -25.688 1 96.56 204 ALA A N 1
ATOM 1452 C CA . ALA A 1 204 ? 6.977 -25.734 -26.781 1 96.56 204 ALA A CA 1
ATOM 1453 C C . ALA A 1 204 ? 7.906 -25.125 -27.828 1 96.56 204 ALA A C 1
ATOM 1455 O O . ALA A 1 204 ? 8.828 -25.797 -28.312 1 96.56 204 ALA A O 1
ATOM 1456 N N . ALA A 1 205 ? 7.629 -23.891 -28.094 1 95.56 205 ALA A N 1
ATOM 1457 C CA . ALA A 1 205 ? 8.469 -23.203 -29.062 1 95.56 205 ALA A CA 1
ATOM 1458 C C . ALA A 1 205 ? 9.914 -23.109 -28.578 1 95.56 205 ALA A C 1
ATOM 1460 O O . ALA A 1 205 ? 10.852 -23.297 -29.344 1 95.56 205 ALA A O 1
ATOM 1461 N N . ALA A 1 206 ? 10.055 -22.859 -27.422 1 95.88 206 ALA A N 1
ATOM 1462 C CA . ALA A 1 206 ? 11.383 -22.75 -26.828 1 95.88 206 ALA A CA 1
ATOM 1463 C C . ALA A 1 206 ? 12.094 -24.109 -26.828 1 95.88 206 ALA A C 1
ATOM 1465 O O . ALA A 1 206 ? 13.305 -24.188 -27.062 1 95.88 206 ALA A O 1
ATOM 1466 N N . VAL A 1 207 ? 11.414 -25.141 -26.562 1 95.12 207 VAL A N 1
ATOM 1467 C CA . VAL A 1 207 ? 11.961 -26.484 -26.594 1 95.12 207 VAL A CA 1
ATOM 1468 C C . VAL A 1 207 ? 12.461 -26.812 -28 1 95.12 207 VAL A C 1
ATOM 1470 O O . VAL A 1 207 ? 13.57 -27.328 -28.172 1 95.12 207 VAL A O 1
ATOM 1473 N N . GLN A 1 208 ? 11.703 -26.469 -28.969 1 92.88 208 GLN A N 1
ATOM 1474 C CA . GLN A 1 208 ? 12.055 -26.734 -30.359 1 92.88 208 GLN A CA 1
ATOM 1475 C C . GLN A 1 208 ? 13.297 -25.938 -30.766 1 92.88 208 GLN A C 1
ATOM 1477 O O . GLN A 1 208 ? 14.148 -26.453 -31.5 1 92.88 208 GLN A O 1
ATOM 1482 N N . GLN A 1 209 ? 13.312 -24.797 -30.328 1 91.06 209 GLN A N 1
ATOM 1483 C CA . GLN A 1 209 ? 14.453 -23.953 -30.641 1 91.06 209 GLN A CA 1
ATOM 1484 C C . GLN A 1 209 ? 15.742 -24.516 -30.047 1 91.06 209 GLN A C 1
ATOM 1486 O O . GLN A 1 209 ? 16.797 -24.453 -30.656 1 91.06 209 GLN A O 1
ATOM 1491 N N . GLN A 1 210 ? 15.648 -24.922 -28.906 1 87.31 210 GLN A N 1
ATOM 1492 C CA . GLN A 1 210 ? 16.812 -25.5 -28.25 1 87.31 210 GLN A CA 1
ATOM 1493 C C . GLN A 1 210 ? 17.281 -26.766 -28.969 1 87.31 210 GLN A C 1
ATOM 1495 O O . GLN A 1 210 ? 18.469 -27.047 -29.016 1 87.31 210 GLN A O 1
ATOM 1500 N N . GLN A 1 211 ? 16.359 -27.484 -29.484 1 80.69 211 GLN A N 1
ATOM 1501 C CA . GLN A 1 211 ? 16.688 -28.719 -30.203 1 80.69 211 GLN A CA 1
ATOM 1502 C C . GLN A 1 211 ? 17.297 -28.406 -31.562 1 80.69 211 GLN A C 1
ATOM 1504 O O . GLN A 1 211 ? 18.125 -29.172 -32.062 1 80.69 211 GLN A O 1
ATOM 1509 N N . HIS A 1 212 ? 16.766 -27.312 -32.188 1 69.69 212 HIS A N 1
ATOM 1510 C CA . HIS A 1 212 ? 17.297 -26.938 -33.5 1 69.69 212 HIS A CA 1
ATOM 1511 C C . HIS A 1 212 ? 18.672 -26.281 -33.344 1 69.69 212 HIS A C 1
ATOM 1513 O O . HIS A 1 212 ? 19.516 -26.406 -34.25 1 69.69 212 HIS A O 1
ATOM 1519 N N . THR A 1 213 ? 18.672 -25.219 -32.406 1 59.03 213 THR A N 1
ATOM 1520 C CA . THR A 1 213 ? 20 -24.625 -32.281 1 59.03 213 THR A CA 1
ATOM 1521 C C . THR A 1 213 ? 21.031 -25.703 -32 1 59.03 213 THR A C 1
ATOM 1523 O O . THR A 1 213 ? 22.234 -25.5 -32.25 1 59.03 213 THR A O 1
ATOM 1526 N N . SER A 1 214 ? 20.641 -26.766 -31.219 1 49.81 214 SER A N 1
ATOM 1527 C CA . SER A 1 214 ? 21.656 -27.812 -31.203 1 49.81 214 SER A CA 1
ATOM 1528 C C . SER A 1 214 ? 21.859 -28.406 -32.594 1 49.81 214 SER A C 1
ATOM 1530 O O . SER A 1 214 ? 22.906 -29 -32.875 1 49.81 214 SER A O 1
ATOM 1532 N N . SER A 1 215 ? 20.734 -28.547 -33.406 1 43.94 215 SER A N 1
ATOM 1533 C CA . SER A 1 215 ? 20.938 -28.938 -34.812 1 43.94 215 SER A CA 1
ATOM 1534 C C . SER A 1 215 ? 21.141 -27.719 -35.688 1 43.94 215 SER A C 1
ATOM 1536 O O . SER A 1 215 ? 20.625 -26.641 -35.406 1 43.94 215 SER A O 1
ATOM 1538 N N . HIS A 1 216 ? 22.219 -27.453 -36.562 1 39 216 HIS A N 1
ATOM 1539 C CA . HIS A 1 216 ? 22.781 -26.375 -37.375 1 39 216 HIS A CA 1
ATOM 1540 C C . HIS A 1 216 ? 21.672 -25.656 -38.156 1 39 216 HIS A C 1
ATOM 1542 O O . HIS A 1 216 ? 21.953 -24.766 -38.969 1 39 216 HIS A O 1
ATOM 1548 N N . THR A 1 217 ? 20.531 -26.25 -38.5 1 37.84 217 THR A N 1
ATOM 1549 C CA . THR A 1 217 ? 19.828 -25.609 -39.625 1 37.84 217 THR A CA 1
ATOM 1550 C C . THR A 1 217 ? 19.016 -24.406 -39.156 1 37.84 217 THR A C 1
ATOM 1552 O O . THR A 1 217 ? 18.422 -24.438 -38.062 1 37.84 217 THR A O 1
ATOM 1555 N N . GLY A 1 218 ? 19.203 -23.062 -39.594 1 35.12 218 GLY A N 1
ATOM 1556 C CA . GLY A 1 218 ? 18.969 -21.625 -39.438 1 35.12 218 GLY A CA 1
ATOM 1557 C C . GLY A 1 218 ? 17.5 -21.281 -39.312 1 35.12 218 GLY A C 1
ATOM 1558 O O . GLY A 1 218 ? 17.141 -20.094 -39.188 1 35.12 218 GLY A O 1
ATOM 1559 N N . SER A 1 219 ? 16.375 -21.906 -39.875 1 34.44 219 SER A N 1
ATOM 1560 C CA . SER A 1 219 ? 15.367 -21.031 -40.469 1 34.44 219 SER A CA 1
ATOM 1561 C C . SER A 1 219 ? 14.578 -20.312 -39.375 1 34.44 219 SER A C 1
ATOM 1563 O O . SER A 1 219 ? 14.273 -20.891 -38.344 1 34.44 219 SER A O 1
ATOM 1565 N N . ALA A 1 220 ? 14.461 -18.984 -39.344 1 36.72 220 ALA A N 1
ATOM 1566 C CA . ALA A 1 220 ? 13.672 -17.844 -38.875 1 36.72 220 ALA A CA 1
ATOM 1567 C C . ALA A 1 220 ? 12.188 -18.203 -38.781 1 36.72 220 ALA A C 1
ATOM 1569 O O . ALA A 1 220 ? 11.359 -17.359 -38.438 1 36.72 220 ALA A O 1
ATOM 1570 N N . ALA A 1 221 ? 11.727 -19.141 -39.531 1 37.75 221 ALA A N 1
ATOM 1571 C CA . ALA A 1 221 ? 10.305 -19.328 -39.844 1 37.75 221 ALA A CA 1
ATOM 1572 C C . ALA A 1 221 ? 9.516 -19.594 -38.562 1 37.75 221 ALA A C 1
ATOM 1574 O O . ALA A 1 221 ? 8.289 -19.781 -38.594 1 37.75 221 ALA A O 1
ATOM 1575 N N . SER A 1 222 ? 10.117 -19.828 -37.469 1 39.16 222 SER A N 1
ATOM 1576 C CA . SER A 1 222 ? 9.43 -20.406 -36.312 1 39.16 222 SER A CA 1
ATOM 1577 C C . SER A 1 222 ? 8.648 -19.344 -35.531 1 39.16 222 SER A C 1
ATOM 1579 O O . SER A 1 222 ? 7.84 -19.672 -34.656 1 39.16 222 SER A O 1
ATOM 1581 N N . SER A 1 223 ? 9.07 -18.156 -35.594 1 40.09 223 SER A N 1
ATOM 1582 C CA . SER A 1 223 ? 8.383 -17.094 -34.844 1 40.09 223 SER A CA 1
ATOM 1583 C C . SER A 1 223 ? 6.957 -16.906 -35.375 1 40.09 223 SER A C 1
ATOM 1585 O O . SER A 1 223 ? 6.043 -16.625 -34.594 1 40.09 223 SER A O 1
ATOM 1587 N N . ASN A 1 224 ? 6.84 -16.859 -36.781 1 38.91 224 ASN A N 1
ATOM 1588 C CA . ASN A 1 224 ? 5.535 -16.656 -37.406 1 38.91 224 ASN A CA 1
ATOM 1589 C C . ASN A 1 224 ? 4.539 -17.734 -36.969 1 38.91 224 ASN A C 1
ATOM 1591 O O . ASN A 1 224 ? 3.328 -17.531 -37.062 1 38.91 224 ASN A O 1
ATOM 1595 N N . ALA A 1 225 ? 5.027 -18.969 -36.781 1 41.5 225 ALA A N 1
ATOM 1596 C CA . ALA A 1 225 ? 4.152 -20.078 -36.375 1 41.5 225 ALA A CA 1
ATOM 1597 C C . ALA A 1 225 ? 3.559 -19.844 -35 1 41.5 225 ALA A C 1
ATOM 1599 O O . ALA A 1 225 ? 2.416 -20.219 -34.719 1 41.5 225 ALA A O 1
ATOM 1600 N N . ALA A 1 226 ? 4.344 -19.344 -34.188 1 43.22 226 ALA A N 1
ATOM 1601 C CA . ALA A 1 226 ? 3.844 -19.047 -32.844 1 43.22 226 ALA A CA 1
ATOM 1602 C C . ALA A 1 226 ? 2.674 -18.062 -32.906 1 43.22 226 ALA A C 1
ATOM 1604 O O . ALA A 1 226 ? 1.674 -18.25 -32.188 1 43.22 226 ALA A O 1
ATOM 1605 N N . LEU A 1 227 ? 2.783 -16.938 -33.75 1 43.88 227 LEU A N 1
ATOM 1606 C CA . LEU A 1 227 ? 1.721 -15.953 -33.906 1 43.88 227 LEU A CA 1
ATOM 1607 C C . LEU A 1 227 ? 0.482 -16.594 -34.531 1 43.88 227 LEU A C 1
ATOM 1609 O O . LEU A 1 227 ? -0.643 -16.312 -34.125 1 43.88 227 LEU A O 1
ATOM 1613 N N . GLN A 1 228 ? 0.647 -17.297 -35.594 1 45.5 228 GLN A N 1
ATOM 1614 C CA . GLN A 1 228 ? -0.486 -17.922 -36.281 1 45.5 228 GLN A CA 1
ATOM 1615 C C . GLN A 1 228 ? -1.229 -18.875 -35.312 1 45.5 228 GLN A C 1
ATOM 1617 O O . GLN A 1 228 ? -2.457 -18.969 -35.375 1 45.5 228 GLN A O 1
ATOM 1622 N N . GLN A 1 229 ? -0.497 -19.5 -34.594 1 50.75 229 GLN A N 1
ATOM 1623 C CA . GLN A 1 229 ? -1.102 -20.469 -33.656 1 50.75 229 GLN A CA 1
ATOM 1624 C C . GLN A 1 229 ? -1.886 -19.75 -32.562 1 50.75 229 GLN A C 1
ATOM 1626 O O . GLN A 1 229 ? -2.893 -20.281 -32.062 1 50.75 229 GLN A O 1
ATOM 1631 N N . GLN A 1 230 ? -1.429 -18.578 -32.156 1 51.19 230 GLN A N 1
ATOM 1632 C CA . GLN A 1 230 ? -2.166 -17.781 -31.172 1 51.19 230 GLN A CA 1
ATOM 1633 C C . GLN A 1 230 ? -3.562 -17.438 -31.688 1 51.19 230 GLN A C 1
ATOM 1635 O O . GLN A 1 230 ? -4.527 -17.453 -30.922 1 51.19 230 GLN A O 1
ATOM 1640 N N . VAL A 1 231 ? -3.625 -17.031 -32.938 1 46.5 231 VAL A N 1
ATOM 1641 C CA . VAL A 1 231 ? -4.883 -16.625 -33.562 1 46.5 231 VAL A CA 1
ATOM 1642 C C . VAL A 1 231 ? -5.879 -17.781 -33.5 1 46.5 231 VAL A C 1
ATOM 1644 O O . VAL A 1 231 ? -7.074 -17.578 -33.281 1 46.5 231 VAL A O 1
ATOM 1647 N N . SER A 1 232 ? -5.379 -18.984 -33.719 1 52.16 232 SER A N 1
ATOM 1648 C CA . SER A 1 232 ? -6.301 -20.109 -33.781 1 52.16 232 SER A CA 1
ATOM 1649 C C . SER A 1 232 ? -6.855 -20.469 -32.406 1 52.16 232 SER A C 1
ATOM 1651 O O . SER A 1 232 ? -7.949 -21.016 -32.312 1 52.16 232 SER A O 1
ATOM 1653 N N . LEU A 1 233 ? -6.117 -20.172 -31.438 1 55.75 233 LEU A N 1
ATOM 1654 C CA . LEU A 1 233 ? -6.586 -20.5 -30.094 1 55.75 233 LEU A CA 1
ATOM 1655 C C . LEU A 1 233 ? -7.863 -19.734 -29.766 1 55.75 233 LEU A C 1
ATOM 1657 O O . LEU A 1 233 ? -8.766 -20.281 -29.125 1 55.75 233 LEU A O 1
ATOM 1661 N N . GLU A 1 234 ? -7.871 -18.516 -30.25 1 56 234 GLU A N 1
ATOM 1662 C CA . GLU A 1 234 ? -9.031 -17.688 -29.953 1 56 234 GLU A CA 1
ATOM 1663 C C . GLU A 1 234 ? -10.273 -18.188 -30.688 1 56 234 GLU A C 1
ATOM 1665 O O . GLU A 1 234 ? -11.406 -17.906 -30.266 1 56 234 GLU A O 1
ATOM 1670 N N . GLN A 1 235 ? -10.023 -19.109 -31.641 1 54.22 235 GLN A N 1
ATOM 1671 C CA . GLN A 1 235 ? -11.133 -19.547 -32.469 1 54.22 235 GLN A CA 1
ATOM 1672 C C . GLN A 1 235 ? -11.695 -20.875 -32 1 54.22 235 GLN A C 1
ATOM 1674 O O . GLN A 1 235 ? -12.695 -21.359 -32.531 1 54.22 235 GLN A O 1
ATOM 1679 N N . ALA A 1 236 ? -11 -21.438 -31.031 1 64.12 236 ALA A N 1
ATOM 1680 C CA . ALA A 1 236 ? -11.508 -22.734 -30.609 1 64.12 236 ALA A CA 1
ATOM 1681 C C . ALA A 1 236 ? -12.852 -22.594 -29.906 1 64.12 236 ALA A C 1
ATOM 1683 O O . ALA A 1 236 ? -12.969 -21.859 -28.906 1 64.12 236 ALA A O 1
ATOM 1684 N N . SER A 1 237 ? -13.914 -23.188 -30.484 1 72.44 237 SER A N 1
ATOM 1685 C CA . SER A 1 237 ? -15.297 -23.078 -30.047 1 72.44 237 SER A CA 1
ATOM 1686 C C . SER A 1 237 ? -15.586 -23.984 -28.859 1 72.44 237 SER A C 1
ATOM 1688 O O . SER A 1 237 ? -16.562 -23.766 -28.125 1 72.44 237 SER A O 1
ATOM 1690 N N . CYS A 1 238 ? -14.812 -25.156 -28.75 1 87.12 238 CYS A N 1
ATOM 1691 C CA . CYS A 1 238 ? -15.055 -26.078 -27.641 1 87.12 238 CYS A CA 1
ATOM 1692 C C . CYS A 1 238 ? -13.742 -26.625 -27.094 1 87.12 238 CYS A C 1
ATOM 1694 O O . CYS A 1 238 ? -12.711 -26.562 -27.766 1 87.12 238 CYS A O 1
ATOM 1696 N N . PRO A 1 239 ? -13.773 -27.25 -25.938 1 93.88 239 PRO A N 1
ATOM 1697 C CA . PRO A 1 239 ? -12.555 -27.719 -25.266 1 93.88 239 PRO A CA 1
ATOM 1698 C C . PRO A 1 239 ? -11.812 -28.766 -26.078 1 93.88 239 PRO A C 1
ATOM 1700 O O . PRO A 1 239 ? -10.578 -28.75 -26.141 1 93.88 239 PRO A O 1
ATOM 1703 N N . GLN A 1 240 ? -12.484 -29.656 -26.703 1 93.81 240 GLN A N 1
ATOM 1704 C CA . GLN A 1 240 ? -11.852 -30.719 -27.453 1 93.81 240 GLN A CA 1
ATOM 1705 C C . GLN A 1 240 ? -11.016 -30.141 -28.609 1 93.81 240 GLN A C 1
ATOM 1707 O O . GLN A 1 240 ? -9.906 -30.609 -28.859 1 93.81 240 GLN A O 1
ATOM 1712 N N . GLN A 1 241 ? -11.609 -29.188 -29.266 1 92.19 241 GLN A N 1
ATOM 1713 C CA . GLN A 1 241 ? -10.914 -28.562 -30.375 1 92.19 241 GLN A CA 1
ATOM 1714 C C . GLN A 1 241 ? -9.656 -27.844 -29.906 1 92.19 241 GLN A C 1
ATOM 1716 O O . GLN A 1 241 ? -8.609 -27.906 -30.547 1 92.19 241 GLN A O 1
ATOM 1721 N N . LEU A 1 242 ? -9.797 -27.188 -28.828 1 92.94 242 LEU A N 1
ATOM 1722 C CA . LEU A 1 242 ? -8.641 -26.484 -28.281 1 92.94 242 LEU A CA 1
ATOM 1723 C C . LEU A 1 242 ? -7.535 -27.469 -27.906 1 92.94 242 LEU A C 1
ATOM 1725 O O . LEU A 1 242 ? -6.363 -27.25 -28.203 1 92.94 242 LEU A O 1
ATOM 1729 N N . LEU A 1 243 ? -7.902 -28.516 -27.328 1 95.19 243 LEU A N 1
ATOM 1730 C CA . LEU A 1 243 ? -6.938 -29.531 -26.906 1 95.19 243 LEU A CA 1
ATOM 1731 C C . LEU A 1 243 ? -6.281 -30.188 -28.109 1 95.19 243 LEU A C 1
ATOM 1733 O O . LEU A 1 243 ? -5.09 -30.516 -28.078 1 95.19 243 LEU A O 1
ATOM 1737 N N . ALA A 1 244 ? -7.047 -30.391 -29.125 1 92.88 244 ALA A N 1
ATOM 1738 C CA . ALA A 1 244 ? -6.492 -30.953 -30.359 1 92.88 244 ALA A CA 1
ATOM 1739 C C . ALA A 1 244 ? -5.43 -30.031 -30.953 1 92.88 244 ALA A C 1
ATOM 1741 O O . ALA A 1 244 ? -4.395 -30.5 -31.438 1 92.88 244 ALA A O 1
ATOM 1742 N N . GLN A 1 245 ? -5.766 -28.828 -30.891 1 91.25 245 GLN A N 1
ATOM 1743 C CA . GLN A 1 245 ? -4.84 -27.844 -31.438 1 91.25 245 GLN A CA 1
ATOM 1744 C C . GLN A 1 245 ? -3.562 -27.766 -30.609 1 91.25 245 GLN A C 1
ATOM 1746 O O . GLN A 1 245 ? -2.48 -27.516 -31.141 1 91.25 245 GLN A O 1
ATOM 1751 N N . LEU A 1 246 ? -3.689 -28.016 -29.328 1 94.75 246 LEU A N 1
ATOM 1752 C CA . LEU A 1 246 ? -2.559 -27.859 -28.406 1 94.75 246 LEU A CA 1
ATOM 1753 C C . LEU A 1 246 ? -1.798 -29.172 -28.25 1 94.75 246 LEU A C 1
ATOM 1755 O O . LEU A 1 246 ? -0.711 -29.188 -27.672 1 94.75 246 LEU A O 1
ATOM 1759 N N . ALA A 1 247 ? -2.293 -30.219 -28.797 1 94.5 247 ALA A N 1
ATOM 1760 C CA . ALA A 1 247 ? -1.759 -31.562 -28.594 1 94.5 247 ALA A CA 1
ATOM 1761 C C . ALA A 1 247 ? -0.308 -31.641 -29.047 1 94.5 247 ALA A C 1
ATOM 1763 O O . ALA A 1 247 ? 0.546 -32.188 -28.344 1 94.5 247 ALA A O 1
ATOM 1764 N N . PRO A 1 248 ? 0.067 -31.094 -30.234 1 93.44 248 PRO A N 1
ATOM 1765 C CA . PRO A 1 248 ? 1.469 -31.188 -30.641 1 93.44 248 PRO A CA 1
ATOM 1766 C C . PRO A 1 248 ? 2.412 -30.453 -29.688 1 93.44 248 PRO A C 1
ATOM 1768 O O . PRO A 1 248 ? 3.5 -30.953 -29.391 1 93.44 248 PRO A O 1
ATOM 1771 N N . ALA A 1 249 ? 1.995 -29.328 -29.266 1 94.81 249 ALA A N 1
ATOM 1772 C CA . ALA A 1 249 ? 2.811 -28.578 -28.328 1 94.81 249 ALA A CA 1
ATOM 1773 C C . ALA A 1 249 ? 2.982 -29.344 -27.016 1 94.81 249 ALA A C 1
ATOM 1775 O O . ALA A 1 249 ? 4.086 -29.406 -26.469 1 94.81 249 ALA A O 1
ATOM 1776 N N . ALA A 1 250 ? 1.896 -29.891 -26.547 1 97.06 250 ALA A N 1
ATOM 1777 C CA . ALA A 1 250 ? 1.94 -30.672 -25.312 1 97.06 250 ALA A CA 1
ATOM 1778 C C . ALA A 1 250 ? 2.889 -31.859 -25.453 1 97.06 250 ALA A C 1
ATOM 1780 O O . ALA A 1 250 ? 3.699 -32.125 -24.562 1 97.06 250 ALA A O 1
ATOM 1781 N N . ALA A 1 251 ? 2.777 -32.5 -26.531 1 95 251 ALA A N 1
ATOM 1782 C CA . ALA A 1 251 ? 3.629 -33.656 -26.781 1 95 251 ALA A CA 1
ATOM 1783 C C . ALA A 1 251 ? 5.102 -33.25 -26.797 1 95 251 ALA A C 1
ATOM 1785 O O . ALA A 1 251 ? 5.949 -33.969 -26.25 1 95 251 ALA A O 1
ATOM 1786 N N . THR A 1 252 ? 5.355 -32.156 -27.422 1 94.62 252 THR A N 1
ATOM 1787 C CA . THR A 1 252 ? 6.719 -31.656 -27.484 1 94.62 252 THR A CA 1
ATOM 1788 C C . THR A 1 252 ? 7.277 -31.422 -26.094 1 94.62 252 THR A C 1
ATOM 1790 O O . THR A 1 252 ? 8.398 -31.844 -25.781 1 94.62 252 THR A O 1
ATOM 1793 N N . VAL A 1 253 ? 6.543 -30.859 -25.25 1 96.94 253 VAL A N 1
ATOM 1794 C CA . VAL A 1 253 ? 6.992 -30.516 -23.906 1 96.94 253 VAL A CA 1
ATOM 1795 C C . VAL A 1 253 ? 7.133 -31.781 -23.062 1 96.94 253 VAL A C 1
ATOM 1797 O O . VAL A 1 253 ? 8.133 -31.969 -22.359 1 96.94 253 VAL A O 1
ATOM 1800 N N . LEU A 1 254 ? 6.18 -32.688 -23.172 1 97.06 254 LEU A N 1
ATOM 1801 C CA . LEU A 1 254 ? 6.18 -33.938 -22.406 1 97.06 254 LEU A CA 1
ATOM 1802 C C . LEU A 1 254 ? 7.336 -34.812 -22.828 1 97.06 254 LEU A C 1
ATOM 1804 O O . LEU A 1 254 ? 7.84 -35.625 -22.031 1 97.06 254 LEU A O 1
ATOM 1808 N N . SER A 1 255 ? 7.77 -34.688 -24.047 1 94.12 255 SER A N 1
ATOM 1809 C CA . SER A 1 255 ? 8.844 -35.531 -24.562 1 94.12 255 SER A CA 1
ATOM 1810 C C . SER A 1 255 ? 10.18 -35.188 -23.922 1 94.12 255 SER A C 1
ATOM 1812 O O . SER A 1 255 ? 11.141 -35.938 -24.031 1 94.12 255 SER A O 1
ATOM 1814 N N . GLN A 1 256 ? 10.227 -34.094 -23.219 1 95.88 256 GLN A N 1
ATOM 1815 C CA . GLN A 1 256 ? 11.469 -33.656 -22.609 1 95.88 256 GLN A CA 1
ATOM 1816 C C . GLN A 1 256 ? 11.633 -34.25 -21.219 1 95.88 256 GLN A C 1
ATOM 1818 O O . GLN A 1 256 ? 12.523 -33.844 -20.453 1 95.88 256 GLN A O 1
ATOM 1823 N N . GLY A 1 257 ? 10.805 -35.156 -20.828 1 95.62 257 GLY A N 1
ATOM 1824 C CA . GLY A 1 257 ? 10.922 -35.812 -19.547 1 95.62 257 GLY A CA 1
ATOM 1825 C C . GLY A 1 257 ? 9.883 -35.344 -18.547 1 95.62 257 GLY A C 1
ATOM 1826 O O . GLY A 1 257 ? 9.758 -35.938 -17.453 1 95.62 257 GLY A O 1
ATOM 1827 N N . LEU A 1 258 ? 9.172 -34.312 -18.859 1 97.38 258 LEU A N 1
ATOM 1828 C CA . LEU A 1 258 ? 8.047 -33.875 -18.047 1 97.38 258 LEU A CA 1
ATOM 1829 C C . LEU A 1 258 ? 6.977 -34.969 -17.969 1 97.38 258 LEU A C 1
ATOM 1831 O O . LEU A 1 258 ? 6.664 -35.594 -18.984 1 97.38 258 LEU A O 1
ATOM 1835 N N . LYS A 1 259 ? 6.359 -35.094 -16.797 1 97.06 259 LYS A N 1
ATOM 1836 C CA . LYS A 1 259 ? 5.414 -36.219 -16.641 1 97.06 259 LYS A CA 1
ATOM 1837 C C . LYS A 1 259 ? 4 -35.781 -17.016 1 97.06 259 LYS A C 1
ATOM 1839 O O . LYS A 1 259 ? 3.285 -36.5 -17.719 1 97.06 259 LYS A O 1
ATOM 1844 N N . HIS A 1 260 ? 3.592 -34.594 -16.5 1 98.25 260 HIS A N 1
ATOM 1845 C CA . HIS A 1 260 ? 2.203 -34.188 -16.656 1 98.25 260 HIS A CA 1
ATOM 1846 C C . HIS A 1 260 ? 2.104 -32.688 -16.953 1 98.25 260 HIS A C 1
ATOM 1848 O O . HIS A 1 260 ? 2.896 -31.891 -16.438 1 98.25 260 HIS A O 1
ATOM 1854 N N . ILE A 1 261 ? 1.108 -32.312 -17.75 1 98.69 261 ILE A N 1
ATOM 1855 C CA . ILE A 1 261 ? 0.717 -30.922 -17.953 1 98.69 261 ILE A CA 1
ATOM 1856 C C . ILE A 1 261 ? -0.7 -30.703 -17.422 1 98.69 261 ILE A C 1
ATOM 1858 O O . ILE A 1 261 ? -1.626 -31.422 -17.797 1 98.69 261 ILE A O 1
ATOM 1862 N N . ILE A 1 262 ? -0.841 -29.844 -16.5 1 98.75 262 ILE A N 1
ATOM 1863 C CA . ILE A 1 262 ? -2.158 -29.359 -16.094 1 98.75 262 ILE A CA 1
ATOM 1864 C C . ILE A 1 262 ? -2.463 -28.047 -16.828 1 98.75 262 ILE A C 1
ATOM 1866 O O . ILE A 1 262 ? -2.014 -26.984 -16.422 1 98.75 262 ILE A O 1
ATOM 1870 N N . LEU A 1 263 ? -3.252 -28.125 -17.875 1 98.12 263 LEU A N 1
ATOM 1871 C CA . LEU A 1 263 ? -3.572 -27 -18.734 1 98.12 263 LEU A CA 1
ATOM 1872 C C . LEU A 1 263 ? -4.785 -26.234 -18.203 1 98.12 263 LEU A C 1
ATOM 1874 O O . LEU A 1 263 ? -5.871 -26.812 -18.078 1 98.12 263 LEU A O 1
ATOM 1878 N N . THR A 1 264 ? -4.586 -24.984 -17.859 1 96.44 264 THR A N 1
ATOM 1879 C CA . THR A 1 264 ? -5.715 -24.141 -17.469 1 96.44 264 THR A CA 1
ATOM 1880 C C . THR A 1 264 ? -6.371 -23.531 -18.703 1 96.44 264 THR A C 1
ATOM 1882 O O . THR A 1 264 ? -5.684 -23.016 -19.594 1 96.44 264 THR A O 1
ATOM 1885 N N . MET A 1 265 ? -7.703 -23.625 -18.781 1 93.94 265 MET A N 1
ATOM 1886 C CA . MET A 1 265 ? -8.422 -23.25 -20 1 93.94 265 MET A CA 1
ATOM 1887 C C . MET A 1 265 ? -9.5 -22.219 -19.719 1 93.94 265 MET A C 1
ATOM 1889 O O . MET A 1 265 ? -10.555 -22.219 -20.359 1 93.94 265 MET A O 1
ATOM 1893 N N . GLY A 1 266 ? -9.344 -21.422 -18.719 1 89.56 266 GLY A N 1
ATOM 1894 C CA . GLY A 1 266 ? -10.297 -20.375 -18.391 1 89.56 266 GLY A CA 1
ATOM 1895 C C . GLY A 1 266 ? -11.695 -20.906 -18.156 1 89.56 266 GLY A C 1
ATOM 1896 O O . GLY A 1 266 ? -11.891 -21.828 -17.344 1 89.56 266 GLY A O 1
ATOM 1897 N N . SER A 1 267 ? -12.656 -20.281 -18.906 1 89.5 267 SER A N 1
ATOM 1898 C CA . SER A 1 267 ? -14.055 -20.656 -18.75 1 89.5 267 SER A CA 1
ATOM 1899 C C . SER A 1 267 ? -14.312 -22.062 -19.266 1 89.5 267 SER A C 1
ATOM 1901 O O . SER A 1 267 ? -15.375 -22.641 -19.016 1 89.5 267 SER A O 1
ATOM 1903 N N . GLN A 1 268 ? -13.367 -22.641 -19.891 1 92.62 268 GLN A N 1
ATOM 1904 C CA . GLN A 1 268 ? -13.523 -24 -20.406 1 92.62 268 GLN A CA 1
ATOM 1905 C C . GLN A 1 268 ? -12.992 -25.031 -19.422 1 92.62 268 GLN A C 1
ATOM 1907 O O . GLN A 1 268 ? -12.969 -26.234 -19.719 1 92.62 268 GLN A O 1
ATOM 1912 N N . GLY A 1 269 ? -12.484 -24.625 -18.297 1 95.25 269 GLY A N 1
ATOM 1913 C CA . GLY A 1 269 ? -12.031 -25.547 -17.266 1 95.25 269 GLY A CA 1
ATOM 1914 C C . GLY A 1 269 ? -10.531 -25.812 -17.312 1 95.25 269 GLY A C 1
ATOM 1915 O O . GLY A 1 269 ? -9.734 -24.875 -17.406 1 95.25 269 GLY A O 1
ATOM 1916 N N . ALA A 1 270 ? -10.195 -27.094 -17.141 1 97.81 270 ALA A N 1
ATOM 1917 C CA . ALA A 1 270 ? -8.797 -27.5 -17.141 1 97.81 270 ALA A CA 1
ATOM 1918 C C . ALA A 1 270 ? -8.648 -28.938 -17.625 1 97.81 270 ALA A C 1
ATOM 1920 O O . ALA A 1 270 ? -9.617 -29.703 -17.656 1 97.81 270 ALA A O 1
ATOM 1921 N N . ALA A 1 271 ? -7.457 -29.234 -18.047 1 98.5 271 ALA A N 1
ATOM 1922 C CA . ALA A 1 271 ? -7.191 -30.578 -18.547 1 98.5 271 ALA A CA 1
ATOM 1923 C C . ALA A 1 271 ? -5.848 -31.109 -18.062 1 98.5 271 ALA A C 1
ATOM 1925 O O . ALA A 1 271 ? -4.887 -30.344 -17.922 1 98.5 271 ALA A O 1
ATOM 1926 N N . LEU A 1 272 ? -5.828 -32.344 -17.75 1 98.62 272 LEU A N 1
ATOM 1927 C CA . LEU A 1 272 ? -4.602 -33.094 -17.469 1 98.62 272 LEU A CA 1
ATOM 1928 C C . LEU A 1 272 ? -4.094 -33.781 -18.719 1 98.62 272 LEU A C 1
ATOM 1930 O O . LEU A 1 272 ? -4.789 -34.625 -19.281 1 98.62 272 LEU A O 1
ATOM 1934 N N . LEU A 1 273 ? -2.91 -33.438 -19.188 1 98 273 LEU A N 1
ATOM 1935 C CA . LEU A 1 273 ? -2.316 -34 -20.391 1 98 273 LEU A CA 1
ATOM 1936 C C . LEU A 1 273 ? -1.151 -34.938 -20.031 1 98 273 LEU A C 1
ATOM 1938 O O . LEU A 1 273 ? -0.238 -34.531 -19.312 1 98 273 LEU A O 1
ATOM 1942 N N . THR A 1 274 ? -1.146 -36.125 -20.516 1 96.75 274 THR A N 1
ATOM 1943 C CA . THR A 1 274 ? -0.105 -37.125 -20.266 1 96.75 274 THR A CA 1
ATOM 1944 C C . THR A 1 274 ? 0.168 -37.938 -21.531 1 96.75 274 THR A C 1
ATOM 1946 O O . THR A 1 274 ? -0.721 -38.125 -22.359 1 96.75 274 THR A O 1
ATOM 1949 N N . MET A 1 275 ? 1.409 -38.344 -21.641 1 94.25 275 MET A N 1
ATOM 1950 C CA . MET A 1 275 ? 1.724 -39.312 -22.703 1 94.25 275 MET A CA 1
ATOM 1951 C C . MET A 1 275 ? 1.486 -40.75 -22.219 1 94.25 275 MET A C 1
ATOM 1953 O O . MET A 1 275 ? 1.906 -41.125 -21.125 1 94.25 275 MET A O 1
ATOM 1957 N N . GLN A 1 276 ? 0.793 -41.469 -23.016 1 91 276 GLN A N 1
ATOM 1958 C CA . GLN A 1 276 ? 0.542 -42.875 -22.703 1 91 276 GLN A CA 1
ATOM 1959 C C . GLN A 1 276 ? 0.824 -43.781 -23.906 1 91 276 GLN A C 1
ATOM 1961 O O . GLN A 1 276 ? 0.77 -43.312 -25.047 1 91 276 GLN A O 1
ATOM 1966 N N . PRO A 1 277 ? 1.272 -45.031 -23.625 1 86.31 277 PRO A N 1
ATOM 1967 C CA . PRO A 1 277 ? 1.449 -45.969 -24.734 1 86.31 277 PRO A CA 1
ATOM 1968 C C . PRO A 1 277 ? 0.147 -46.25 -25.484 1 86.31 277 PRO A C 1
ATOM 1970 O O . PRO A 1 277 ? -0.922 -46.312 -24.875 1 86.31 277 PRO A O 1
ATOM 1973 N N . GLN A 1 278 ? 0.322 -46.219 -26.781 1 76.06 278 GLN A N 1
ATOM 1974 C CA . GLN A 1 278 ? -0.856 -46.562 -27.578 1 76.06 278 GLN A CA 1
ATOM 1975 C C . GLN A 1 278 ? -1.246 -48.031 -27.406 1 76.06 278 GLN A C 1
ATOM 1977 O O . GLN A 1 278 ? -0.39 -48.906 -27.453 1 76.06 278 GLN A O 1
ATOM 1982 N N . GLN A 1 279 ? -2.178 -48.312 -26.781 1 60.06 279 GLN A N 1
ATOM 1983 C CA . GLN A 1 279 ? -2.639 -49.688 -26.625 1 60.06 279 GLN A CA 1
ATOM 1984 C C . GLN A 1 279 ? -2.928 -50.344 -27.984 1 60.06 279 GLN A C 1
ATOM 1986 O O . GLN A 1 279 ? -3.568 -49.719 -28.844 1 60.06 279 GLN A O 1
ATOM 1991 N N . HIS A 1 280 ? -1.897 -51 -28.594 1 50.78 280 HIS A N 1
ATOM 1992 C CA . HIS A 1 280 ? -2.182 -51.781 -29.797 1 50.78 280 HIS A CA 1
ATOM 1993 C C . HIS A 1 280 ? -3.424 -52.656 -29.609 1 50.78 280 HIS A C 1
ATOM 1995 O O . HIS A 1 280 ? -3.521 -53.375 -28.625 1 50.78 280 HIS A O 1
ATOM 2001 N N . HIS A 1 281 ? -4.473 -52.125 -29.922 1 45.81 281 HIS A N 1
ATOM 2002 C CA . HIS A 1 281 ? -5.477 -53.156 -30.109 1 45.81 281 HIS A CA 1
ATOM 2003 C C . HIS A 1 281 ? -4.977 -54.25 -31.078 1 45.81 281 HIS A C 1
ATOM 2005 O O . HIS A 1 281 ? -4.68 -53.938 -32.25 1 45.81 281 HIS A O 1
ATOM 2011 N N . SER A 1 282 ? -4.066 -55.125 -30.688 1 40.44 282 SER A N 1
ATOM 2012 C CA . SER A 1 282 ? -3.676 -56.344 -31.438 1 40.44 282 SER A CA 1
ATOM 2013 C C . SER A 1 282 ? -4.867 -56.938 -32.156 1 40.44 282 SER A C 1
ATOM 2015 O O . SER A 1 282 ? -5.117 -58.156 -32.062 1 40.44 282 SER A O 1
ATOM 2017 N N . GLN A 1 283 ? -5.852 -56.25 -32.656 1 39.47 283 GLN A N 1
ATOM 2018 C CA . GLN A 1 283 ? -6.582 -57.219 -33.5 1 39.47 283 GLN A CA 1
ATOM 2019 C C . GLN A 1 283 ? -5.695 -57.781 -34.594 1 39.47 283 GLN A C 1
ATOM 2021 O O . GLN A 1 283 ? -5.961 -57.562 -35.781 1 39.47 283 GLN A O 1
ATOM 2026 N N . GLN A 1 284 ? -4.359 -57.594 -34.656 1 34.94 284 GLN A N 1
ATOM 2027 C CA . GLN A 1 284 ? -3.787 -58.344 -35.781 1 34.94 284 GLN A CA 1
ATOM 2028 C C . GLN A 1 284 ? -4.141 -59.844 -35.656 1 34.94 284 GLN A C 1
ATOM 2030 O O . GLN A 1 284 ? -4.047 -60.438 -34.594 1 34.94 284 GLN A O 1
ATOM 2035 N N . LEU A 1 285 ? -4.945 -60.375 -36.625 1 37.62 285 LEU A N 1
ATOM 2036 C CA . LEU A 1 285 ? -5.07 -61.781 -37.031 1 37.62 285 LEU A CA 1
ATOM 2037 C C . LEU A 1 285 ? -3.736 -62.5 -36.906 1 37.62 285 LEU A C 1
ATOM 2039 O O . LEU A 1 285 ? -2.676 -61.875 -36.969 1 37.62 285 LEU A O 1
ATOM 2043 N N . HIS A 1 286 ? -3.715 -63.844 -36.75 1 37.16 286 HIS A N 1
ATOM 2044 C CA . HIS A 1 286 ? -2.775 -64.938 -36.625 1 37.16 286 HIS A CA 1
ATOM 2045 C C . HIS A 1 286 ? -1.677 -64.875 -37.656 1 37.16 286 HIS A C 1
ATOM 2047 O O . HIS A 1 286 ? -1.622 -65.688 -38.562 1 37.16 286 HIS A O 1
ATOM 2053 N N . ARG A 1 287 ? -1.396 -63.875 -38.438 1 38.78 287 ARG A N 1
ATOM 2054 C CA . ARG A 1 287 ? -0.383 -64.375 -39.344 1 38.78 287 ARG A CA 1
ATOM 2055 C C . ARG A 1 287 ? 0.861 -64.812 -38.594 1 38.78 287 ARG A C 1
ATOM 2057 O O . ARG A 1 287 ? 1.201 -64.25 -37.562 1 38.78 287 ARG A O 1
ATOM 2064 N N . PRO A 1 288 ? 1.492 -65.938 -39 1 36.44 288 PRO A N 1
ATOM 2065 C CA . PRO A 1 288 ? 2.678 -66.625 -38.469 1 36.44 288 PRO A CA 1
ATOM 2066 C C . PRO A 1 288 ? 3.777 -65.625 -38.062 1 36.44 288 PRO A C 1
ATOM 2068 O O . PRO A 1 288 ? 3.811 -64.5 -38.562 1 36.44 288 PRO A O 1
ATOM 2071 N N . GLN A 1 289 ? 4.621 -66.062 -37.031 1 34.22 289 GLN A N 1
ATOM 2072 C CA . GLN A 1 289 ? 5.727 -65.562 -36.219 1 34.22 289 GLN A CA 1
ATOM 2073 C C . GLN A 1 289 ? 6.844 -65 -37.062 1 34.22 289 GLN A C 1
ATOM 2075 O O . GLN A 1 289 ? 7.875 -65.625 -37.281 1 34.22 289 GLN A O 1
ATOM 2080 N N . SER A 1 290 ? 6.789 -64.625 -38.344 1 34.31 290 SER A N 1
ATOM 2081 C CA . SER A 1 290 ? 8.156 -64.25 -38.688 1 34.31 290 SER A CA 1
ATOM 2082 C C . SER A 1 290 ? 8.719 -63.25 -37.656 1 34.31 290 SER A C 1
ATOM 2084 O O . SER A 1 290 ? 7.973 -62.5 -37.031 1 34.31 290 SER A O 1
ATOM 2086 N N . SER A 1 291 ? 9.891 -63.562 -37 1 34.62 291 SER A N 1
ATOM 2087 C CA . SER A 1 291 ? 10.773 -63.125 -35.938 1 34.62 291 SER A CA 1
ATOM 2088 C C . SER A 1 291 ? 10.984 -61.625 -35.938 1 34.62 291 SER A C 1
ATOM 2090 O O . SER A 1 291 ? 11.711 -61.094 -35.094 1 34.62 291 SER A O 1
ATOM 2092 N N . SER A 1 292 ? 11.008 -61.062 -37.125 1 34.5 292 SER A N 1
ATOM 2093 C CA . SER A 1 292 ? 11.633 -59.75 -36.938 1 34.5 292 SER A CA 1
ATOM 2094 C C . SER A 1 292 ? 10.836 -58.875 -35.969 1 34.5 292 SER A C 1
ATOM 2096 O O . SER A 1 292 ? 9.695 -58.5 -36.219 1 34.5 292 SER A O 1
ATOM 2098 N N . SER A 1 293 ? 10.719 -59.312 -34.656 1 33.69 293 SER A N 1
ATOM 2099 C CA . SER A 1 293 ? 10.273 -58.5 -33.531 1 33.69 293 SER A CA 1
ATOM 2100 C C . SER A 1 293 ? 10.641 -57.031 -33.719 1 33.69 293 SER A C 1
ATOM 2102 O O . SER A 1 293 ? 11.773 -56.625 -33.406 1 33.69 293 SER A O 1
ATOM 2104 N N . SER A 1 294 ? 10.57 -56.562 -34.938 1 34.91 294 SER A N 1
ATOM 2105 C CA . SER A 1 294 ? 10.742 -55.125 -34.875 1 34.91 294 SER A CA 1
ATOM 2106 C C . SER A 1 294 ? 10 -54.531 -33.688 1 34.91 294 SER A C 1
ATOM 2108 O O . SER A 1 294 ? 8.812 -54.781 -33.5 1 34.91 294 SER A O 1
ATOM 2110 N N . ARG A 1 295 ? 10.586 -54.562 -32.531 1 37.97 295 ARG A N 1
ATOM 2111 C CA . ARG A 1 295 ? 10.234 -53.75 -31.375 1 37.97 295 ARG A CA 1
ATOM 2112 C C . ARG A 1 295 ? 9.414 -52.531 -31.797 1 37.97 295 ARG A C 1
ATOM 2114 O O . ARG A 1 295 ? 9.945 -51.594 -32.438 1 37.97 295 ARG A O 1
ATOM 2121 N N . SER A 1 296 ? 8.32 -52.719 -32.375 1 39.59 296 SER A N 1
ATOM 2122 C CA . SER A 1 296 ? 7.414 -51.594 -32.594 1 39.59 296 SER A CA 1
ATOM 2123 C C . SER A 1 296 ? 7.539 -50.531 -31.484 1 39.59 296 SER A C 1
ATOM 2125 O O . SER A 1 296 ? 7.363 -50.844 -30.312 1 39.59 296 SER A O 1
ATOM 2127 N N . ARG A 1 297 ? 8.633 -49.875 -31.406 1 45.97 297 ARG A N 1
ATOM 2128 C CA . ARG A 1 297 ? 8.68 -48.688 -30.562 1 45.97 297 ARG A CA 1
ATOM 2129 C C . ARG A 1 297 ? 7.285 -48.125 -30.344 1 45.97 297 ARG A C 1
ATOM 2131 O O . ARG A 1 297 ? 6.641 -47.688 -31.312 1 45.97 297 ARG A O 1
ATOM 2138 N N . GLY A 1 298 ? 6.465 -48.656 -29.562 1 53.66 298 GLY A N 1
ATOM 2139 C CA . GLY A 1 298 ? 5.074 -48.438 -29.219 1 53.66 298 GLY A CA 1
ATOM 2140 C C . GLY A 1 298 ? 4.66 -46.969 -29.328 1 53.66 298 GLY A C 1
ATOM 2141 O O . GLY A 1 298 ? 5.41 -46.094 -28.938 1 53.66 298 GLY A O 1
ATOM 2142 N N . ARG A 1 299 ? 3.826 -46.594 -30.297 1 71.31 299 ARG A N 1
ATOM 2143 C CA . ARG A 1 299 ? 3.291 -45.25 -30.547 1 71.31 299 ARG A CA 1
ATOM 2144 C C . ARG A 1 299 ? 2.666 -44.656 -29.281 1 71.31 299 ARG A C 1
ATOM 2146 O O . ARG A 1 299 ? 1.977 -45.375 -28.531 1 71.31 299 ARG A O 1
ATOM 2153 N N . ARG A 1 300 ? 3.16 -43.625 -28.812 1 83.81 300 ARG A N 1
ATOM 2154 C CA . ARG A 1 300 ? 2.588 -42.906 -27.672 1 83.81 300 ARG A CA 1
ATOM 2155 C C . ARG A 1 300 ? 1.499 -41.938 -28.125 1 83.81 300 ARG A C 1
ATOM 2157 O O . ARG A 1 300 ? 1.471 -41.531 -29.281 1 83.81 300 ARG A O 1
ATOM 2164 N N . GLN A 1 301 ? 0.542 -41.844 -27.344 1 91.69 301 GLN A N 1
ATOM 2165 C CA . GLN A 1 301 ? -0.54 -40.906 -27.594 1 91.69 301 GLN A CA 1
ATOM 2166 C C . GLN A 1 301 ? -0.716 -39.938 -26.422 1 91.69 301 GLN A C 1
ATOM 2168 O O . GLN A 1 301 ? -0.354 -40.281 -25.297 1 91.69 301 GLN A O 1
ATOM 2173 N N . LEU A 1 302 ? -1.122 -38.844 -26.828 1 95.19 302 LEU A N 1
ATOM 2174 C CA . LEU A 1 302 ? -1.461 -37.844 -25.797 1 95.19 302 LEU A CA 1
ATOM 2175 C C . LEU A 1 302 ? -2.875 -38.094 -25.281 1 95.19 302 LEU A C 1
ATOM 2177 O O . LEU A 1 302 ? -3.826 -38.156 -26.062 1 95.19 302 LEU A O 1
ATOM 2181 N N . VAL A 1 303 ? -3.002 -38.312 -24.016 1 96.5 303 VAL A N 1
ATOM 2182 C CA . VAL A 1 303 ? -4.309 -38.438 -23.391 1 96.5 303 VAL A CA 1
ATOM 2183 C C . VAL A 1 303 ? -4.645 -37.188 -22.594 1 96.5 303 VAL A C 1
ATOM 2185 O O . VAL A 1 303 ? -3.826 -36.719 -21.812 1 96.5 303 VAL A O 1
ATOM 2188 N N . ALA A 1 304 ? -5.824 -36.688 -22.859 1 97.62 304 ALA A N 1
ATOM 2189 C CA . ALA A 1 304 ? -6.301 -35.5 -22.156 1 97.62 304 ALA A CA 1
ATOM 2190 C C . ALA A 1 304 ? -7.512 -35.844 -21.281 1 97.62 304 ALA A C 1
ATOM 2192 O O . ALA A 1 304 ? -8.539 -36.281 -21.781 1 97.62 304 ALA A O 1
ATOM 2193 N N . HIS A 1 305 ? -7.371 -35.688 -20 1 98.19 305 HIS A N 1
ATOM 2194 C CA . HIS A 1 305 ? -8.5 -35.719 -19.078 1 98.19 305 HIS A CA 1
ATOM 2195 C C . HIS A 1 305 ? -9.008 -34.281 -18.812 1 98.19 305 HIS A C 1
ATOM 2197 O O . HIS A 1 305 ? -8.312 -33.5 -18.188 1 98.19 305 HIS A O 1
ATOM 2203 N N . HIS A 1 306 ? -10.211 -33.969 -19.25 1 98.12 306 HIS A N 1
ATOM 2204 C CA . HIS A 1 306 ? -10.75 -32.625 -19.203 1 98.12 306 HIS A CA 1
ATOM 2205 C C . HIS A 1 306 ? -11.883 -32.531 -18.172 1 98.12 306 HIS A C 1
ATOM 2207 O O . HIS A 1 306 ? -12.734 -33.406 -18.109 1 98.12 306 HIS A O 1
ATOM 2213 N N . ILE A 1 307 ? -11.82 -31.531 -17.375 1 98 307 ILE A N 1
ATOM 2214 C CA . ILE A 1 307 ? -12.898 -31.172 -16.469 1 98 307 ILE A CA 1
ATOM 2215 C C . ILE A 1 307 ? -13.414 -29.766 -16.797 1 98 307 ILE A C 1
ATOM 2217 O O . ILE A 1 307 ? -12.633 -28.812 -16.844 1 98 307 ILE A O 1
ATOM 2221 N N . PRO A 1 308 ? -14.734 -29.641 -17.094 1 96.19 308 PRO A N 1
ATOM 2222 C CA . PRO A 1 308 ? -15.281 -28.312 -17.359 1 96.19 308 PRO A CA 1
ATOM 2223 C C . PRO A 1 308 ? -15.227 -27.406 -16.141 1 96.19 308 PRO A C 1
ATOM 2225 O O . PRO A 1 308 ? -15.156 -27.875 -15 1 96.19 308 PRO A O 1
ATOM 2228 N N . ALA A 1 309 ? -15.234 -26.094 -16.484 1 93.38 309 ALA A N 1
ATOM 2229 C CA . ALA A 1 309 ? -15.258 -25.125 -15.383 1 93.38 309 ALA A CA 1
ATOM 2230 C C . ALA A 1 309 ? -16.5 -25.297 -14.523 1 93.38 309 ALA A C 1
ATOM 2232 O O . ALA A 1 309 ? -17.578 -25.609 -15.031 1 93.38 309 ALA A O 1
ATOM 2233 N N . ALA A 1 310 ? -16.266 -25.156 -13.227 1 89.31 310 ALA A N 1
ATOM 2234 C CA . ALA A 1 310 ? -17.438 -25.156 -12.344 1 89.31 310 ALA A CA 1
ATOM 2235 C C . ALA A 1 310 ? -18.266 -23.891 -12.547 1 89.31 310 ALA A C 1
ATOM 2237 O O . ALA A 1 310 ? -17.719 -22.797 -12.758 1 89.31 310 ALA A O 1
ATOM 2238 N N . HIS A 1 311 ? -19.5 -24.031 -12.453 1 83.62 311 HIS A N 1
ATOM 2239 C CA . HIS A 1 311 ? -20.391 -22.891 -12.641 1 83.62 311 HIS A CA 1
ATOM 2240 C C . HIS A 1 311 ? -20.266 -21.906 -11.484 1 83.62 311 HIS A C 1
ATOM 2242 O O . HIS A 1 311 ? -20.5 -22.266 -10.328 1 83.62 311 HIS A O 1
ATOM 2248 N N . ALA A 1 312 ? -19.828 -20.719 -11.852 1 79.88 312 ALA A N 1
ATOM 2249 C CA . ALA A 1 312 ? -19.766 -19.656 -10.859 1 79.88 312 ALA A CA 1
ATOM 2250 C C . ALA A 1 312 ? -21.031 -18.797 -10.891 1 79.88 312 ALA A C 1
ATOM 2252 O O . ALA A 1 312 ? -21.547 -18.469 -11.961 1 79.88 312 ALA A O 1
ATOM 2253 N N . ALA A 1 313 ? -21.531 -18.5 -9.75 1 71.06 313 ALA A N 1
ATOM 2254 C CA . ALA A 1 313 ? -22.719 -17.656 -9.656 1 71.06 313 ALA A CA 1
ATOM 2255 C C . ALA A 1 313 ? -22.438 -16.25 -10.188 1 71.06 313 ALA A C 1
ATOM 2257 O O . ALA A 1 313 ? -23.266 -15.664 -10.883 1 71.06 313 ALA A O 1
ATOM 2258 N N . ALA A 1 314 ? -21.297 -15.68 -9.875 1 81.38 314 ALA A N 1
ATOM 2259 C CA . ALA A 1 314 ? -20.875 -14.367 -10.352 1 81.38 314 ALA A CA 1
ATOM 2260 C C . ALA A 1 314 ? -19.359 -14.328 -10.555 1 81.38 314 ALA A C 1
ATOM 2262 O O . ALA A 1 314 ? -18.609 -14.828 -9.719 1 81.38 314 ALA A O 1
ATOM 2263 N N . VAL A 1 315 ? -19.047 -13.836 -11.68 1 80.88 315 VAL A N 1
ATOM 2264 C CA . VAL A 1 315 ? -17.641 -13.602 -11.93 1 80.88 315 VAL A CA 1
ATOM 2265 C C . VAL A 1 315 ? -17.234 -12.219 -11.422 1 80.88 315 VAL A C 1
ATOM 2267 O O . VAL A 1 315 ? -17.672 -11.203 -11.969 1 80.88 315 VAL A O 1
ATOM 2270 N N . VAL A 1 316 ? -16.469 -12.219 -10.375 1 76.44 316 VAL A N 1
ATOM 2271 C CA . VAL A 1 316 ? -16.109 -10.977 -9.703 1 76.44 316 VAL A CA 1
ATOM 2272 C C . VAL A 1 316 ? -14.664 -10.594 -10.062 1 76.44 316 VAL A C 1
ATOM 2274 O O . VAL A 1 316 ? -14.359 -9.414 -10.242 1 76.44 316 VAL A O 1
ATOM 2277 N N . ASN A 1 317 ? -13.805 -11.609 -10.133 1 76.31 317 ASN A N 1
ATOM 2278 C CA . ASN A 1 317 ? -12.375 -11.406 -10.344 1 76.31 317 ASN A CA 1
ATOM 2279 C C . ASN A 1 317 ? -11.719 -12.617 -10.992 1 76.31 317 ASN A C 1
ATOM 2281 O O . ASN A 1 317 ? -12.008 -13.758 -10.617 1 76.31 317 ASN A O 1
ATOM 2285 N N . LEU A 1 318 ? -10.859 -12.328 -11.922 1 76.81 318 LEU A N 1
ATOM 2286 C CA . LEU A 1 318 ? -10.203 -13.438 -12.602 1 76.81 318 LEU A CA 1
ATOM 2287 C C . LEU A 1 318 ? -8.766 -13.602 -12.109 1 76.81 318 LEU A C 1
ATOM 2289 O O . LEU A 1 318 ? -8.133 -14.625 -12.359 1 76.81 318 LEU A O 1
ATOM 2293 N N . SER A 1 319 ? -8.367 -12.617 -11.359 1 78.75 319 SER A N 1
ATOM 2294 C CA . SER A 1 319 ? -7.004 -12.68 -10.844 1 78.75 319 SER A CA 1
ATOM 2295 C C . SER A 1 319 ? -6.875 -13.758 -9.766 1 78.75 319 SER A C 1
ATOM 2297 O O . SER A 1 319 ? -7.746 -13.883 -8.906 1 78.75 319 SER A O 1
ATOM 2299 N N . GLY A 1 320 ? -5.949 -14.648 -9.875 1 88.69 320 GLY A N 1
ATOM 2300 C CA . GLY A 1 320 ? -5.668 -15.648 -8.852 1 88.69 320 GLY A CA 1
ATOM 2301 C C . GLY A 1 320 ? -6.375 -16.969 -9.094 1 88.69 320 GLY A C 1
ATOM 2302 O O . GLY A 1 320 ? -6.133 -17.953 -8.391 1 88.69 320 GLY A O 1
ATOM 2303 N N . ALA A 1 321 ? -7.273 -16.984 -10.109 1 90.94 321 ALA A N 1
ATOM 2304 C CA . ALA A 1 321 ? -8.016 -18.219 -10.375 1 90.94 321 ALA A CA 1
ATOM 2305 C C . ALA A 1 321 ? -7.062 -19.359 -10.711 1 90.94 321 ALA A C 1
ATOM 2307 O O . ALA A 1 321 ? -7.184 -20.453 -10.156 1 90.94 321 ALA A O 1
ATOM 2308 N N . GLY A 1 322 ? -6.137 -19.109 -11.578 1 93.94 322 GLY A N 1
ATOM 2309 C CA . GLY A 1 322 ? -5.145 -20.109 -11.914 1 93.94 322 GLY A CA 1
ATOM 2310 C C . GLY A 1 322 ? -4.277 -20.516 -10.742 1 93.94 322 GLY A C 1
ATOM 2311 O O . GLY A 1 322 ? -3.969 -21.703 -10.562 1 93.94 322 GLY A O 1
ATOM 2312 N N . ASP A 1 323 ? -3.891 -19.562 -9.93 1 95.69 323 ASP A N 1
ATOM 2313 C CA . ASP A 1 323 ? -3.08 -19.828 -8.742 1 95.69 323 ASP A CA 1
ATOM 2314 C C . ASP A 1 323 ? -3.84 -20.703 -7.746 1 95.69 323 ASP A C 1
ATOM 2316 O O . ASP A 1 323 ? -3.266 -21.609 -7.148 1 95.69 323 ASP A O 1
ATOM 2320 N N . THR A 1 324 ? -5.113 -20.375 -7.582 1 95.06 324 THR A N 1
ATOM 2321 C CA . THR A 1 324 ? -5.945 -21.141 -6.66 1 95.06 324 THR A CA 1
ATOM 2322 C C . THR A 1 324 ? -6.156 -22.562 -7.18 1 95.06 324 THR A C 1
ATOM 2324 O O . THR A 1 324 ? -6.207 -23.516 -6.395 1 95.06 324 THR A O 1
ATOM 2327 N N . LEU A 1 325 ? -6.316 -22.672 -8.469 1 96.94 325 LEU A N 1
ATOM 2328 C CA . LEU A 1 325 ? -6.371 -24 -9.07 1 96.94 325 LEU A CA 1
ATOM 2329 C C . LEU A 1 325 ? -5.121 -24.797 -8.734 1 96.94 325 LEU A C 1
ATOM 2331 O O . LEU A 1 325 ? -5.215 -25.938 -8.273 1 96.94 325 LEU A O 1
ATOM 2335 N N . THR A 1 326 ? -3.973 -24.188 -8.93 1 98.19 326 THR A N 1
ATOM 2336 C CA . THR A 1 326 ? -2.697 -24.844 -8.648 1 98.19 326 THR A CA 1
ATOM 2337 C C . THR A 1 326 ? -2.586 -25.203 -7.168 1 98.19 326 THR A C 1
ATOM 2339 O O . THR A 1 326 ? -2.127 -26.297 -6.82 1 98.19 326 THR A O 1
ATOM 2342 N N . GLY A 1 327 ? -3.016 -24.297 -6.324 1 97.56 327 GLY A N 1
ATOM 2343 C CA . GLY A 1 327 ? -3.041 -24.578 -4.898 1 97.56 327 GLY A CA 1
ATOM 2344 C C . GLY A 1 327 ? -3.938 -25.75 -4.543 1 97.56 327 GLY A C 1
ATOM 2345 O O . GLY A 1 327 ? -3.596 -26.562 -3.674 1 97.56 327 GLY A O 1
ATOM 2346 N N . GLY A 1 328 ? -5.086 -25.797 -5.172 1 96.5 328 GLY A N 1
ATOM 2347 C CA . GLY A 1 328 ? -5.988 -26.906 -4.969 1 96.5 328 GLY A CA 1
ATOM 2348 C C . GLY A 1 328 ? -5.402 -28.234 -5.414 1 96.5 328 GLY A C 1
ATOM 2349 O O . GLY A 1 328 ? -5.527 -29.25 -4.715 1 96.5 328 GLY A O 1
ATOM 2350 N N . VAL A 1 329 ? -4.773 -28.234 -6.559 1 98.25 329 VAL A N 1
ATOM 2351 C CA . VAL A 1 329 ? -4.098 -29.438 -7.051 1 98.25 329 VAL A CA 1
ATOM 2352 C C . VAL A 1 329 ? -3.027 -29.875 -6.055 1 98.25 329 VAL A C 1
ATOM 2354 O O . VAL A 1 329 ? -2.957 -31.047 -5.688 1 98.25 329 VAL A O 1
ATOM 2357 N N . ALA A 1 330 ? -2.238 -28.922 -5.613 1 98.06 330 ALA A N 1
ATOM 2358 C CA . ALA A 1 330 ? -1.163 -29.219 -4.672 1 98.06 330 ALA A CA 1
ATOM 2359 C C . ALA A 1 330 ? -1.713 -29.844 -3.389 1 98.06 330 ALA A C 1
ATOM 2361 O O . ALA A 1 330 ? -1.182 -30.844 -2.895 1 98.06 330 ALA A O 1
ATOM 2362 N N . ALA A 1 331 ? -2.752 -29.266 -2.873 1 95.62 331 ALA A N 1
ATOM 2363 C CA . ALA A 1 331 ? -3.363 -29.766 -1.646 1 95.62 331 ALA A CA 1
ATOM 2364 C C . ALA A 1 331 ? -3.877 -31.188 -1.831 1 95.62 331 ALA A C 1
ATOM 2366 O O . ALA A 1 331 ? -3.656 -32.031 -0.977 1 95.62 331 ALA A O 1
ATOM 2367 N N . ALA A 1 332 ? -4.574 -31.422 -2.896 1 96.12 332 ALA A N 1
ATOM 2368 C CA . ALA A 1 332 ? -5.141 -32.75 -3.17 1 96.12 332 ALA A CA 1
ATOM 2369 C C . ALA A 1 332 ? -4.043 -33.781 -3.326 1 96.12 332 ALA A C 1
ATOM 2371 O O . ALA A 1 332 ? -4.148 -34.906 -2.785 1 96.12 332 ALA A O 1
ATOM 2372 N N . LEU A 1 333 ? -2.994 -33.438 -4.035 1 96.62 333 LEU A N 1
ATOM 2373 C CA . LEU A 1 333 ? -1.879 -34.344 -4.223 1 96.62 333 LEU A CA 1
ATOM 2374 C C . LEU A 1 333 ? -1.229 -34.688 -2.887 1 96.62 333 LEU A C 1
ATOM 2376 O O . LEU A 1 333 ? -0.874 -35.844 -2.645 1 96.62 333 LEU A O 1
ATOM 2380 N N . LEU A 1 334 ? -1.058 -33.688 -2.104 1 95.19 334 LEU A N 1
ATOM 2381 C CA . LEU A 1 334 ? -0.447 -33.906 -0.798 1 95.19 334 LEU A CA 1
ATOM 2382 C C . LEU A 1 334 ? -1.282 -34.906 0.029 1 95.19 334 LEU A C 1
ATOM 2384 O O . LEU A 1 334 ? -0.737 -35.688 0.815 1 95.19 334 LEU A O 1
ATOM 2388 N N . ARG A 1 335 ? -2.549 -34.906 -0.199 1 91.75 335 ARG A N 1
ATOM 2389 C CA . ARG A 1 335 ? -3.461 -35.781 0.537 1 91.75 335 ARG A CA 1
ATOM 2390 C C . ARG A 1 335 ? -3.555 -37.156 -0.117 1 91.75 335 ARG A C 1
ATOM 2392 O O . ARG A 1 335 ? -4.355 -38 0.302 1 91.75 335 ARG A O 1
ATOM 2399 N N . GLY A 1 336 ? -2.895 -37.312 -1.166 1 93.38 336 GLY A N 1
ATOM 2400 C CA . GLY A 1 336 ? -2.828 -38.625 -1.781 1 93.38 336 GLY A CA 1
ATOM 2401 C C . GLY A 1 336 ? -3.9 -38.844 -2.832 1 93.38 336 GLY A C 1
ATOM 2402 O O . GLY A 1 336 ? -4.164 -39.969 -3.227 1 93.38 336 GLY A O 1
ATOM 2403 N N . ALA A 1 337 ? -4.5 -37.844 -3.289 1 95.31 337 ALA A N 1
ATOM 2404 C CA . ALA A 1 337 ? -5.527 -37.938 -4.32 1 95.31 337 ALA A CA 1
ATOM 2405 C C . ALA A 1 337 ? -4.922 -38.406 -5.641 1 95.31 337 ALA A C 1
ATOM 2407 O O . ALA A 1 337 ? -3.725 -38.25 -5.879 1 95.31 337 ALA A O 1
ATOM 2408 N N . SER A 1 338 ? -5.773 -39.062 -6.484 1 97.12 338 SER A N 1
ATOM 2409 C CA . SER A 1 338 ? -5.363 -39.344 -7.855 1 97.12 338 SER A CA 1
ATOM 2410 C C . SER A 1 338 ? -5.184 -38.062 -8.664 1 97.12 338 SER A C 1
ATOM 2412 O O . SER A 1 338 ? -5.625 -37 -8.242 1 97.12 338 SER A O 1
ATOM 2414 N N . LEU A 1 339 ? -4.543 -38.188 -9.773 1 97.94 339 LEU A N 1
ATOM 2415 C CA . LEU A 1 339 ? -4.309 -37.031 -10.625 1 97.94 339 LEU A CA 1
ATOM 2416 C C . LEU A 1 339 ? -5.629 -36.406 -11.094 1 97.94 339 LEU A C 1
ATOM 2418 O O . LEU A 1 339 ? -5.773 -35.188 -11.141 1 97.94 339 LEU A O 1
ATOM 2422 N N . GLN A 1 340 ? -6.574 -37.25 -11.414 1 97.81 340 GLN A N 1
ATOM 2423 C CA . GLN A 1 340 ? -7.883 -36.781 -11.867 1 97.81 340 GLN A CA 1
ATOM 2424 C C . GLN A 1 340 ? -8.633 -36.062 -10.75 1 97.81 340 GLN A C 1
ATOM 2426 O O . GLN A 1 340 ? -9.234 -35.031 -10.984 1 97.81 340 GLN A O 1
ATOM 2431 N N . GLU A 1 341 ? -8.539 -36.656 -9.594 1 97.31 341 GLU A N 1
ATOM 2432 C CA . GLU A 1 341 ? -9.164 -36 -8.445 1 97.31 341 GLU A CA 1
ATOM 2433 C C . GLU A 1 341 ? -8.508 -34.656 -8.133 1 97.31 341 GLU A C 1
ATOM 2435 O O . GLU A 1 341 ? -9.195 -33.688 -7.777 1 97.31 341 GLU A O 1
ATOM 2440 N N . ALA A 1 342 ? -7.199 -34.656 -8.211 1 98.19 342 ALA A N 1
ATOM 2441 C CA . ALA A 1 342 ? -6.465 -33.438 -7.949 1 98.19 342 ALA A CA 1
ATOM 2442 C C . ALA A 1 342 ? -6.887 -32.312 -8.922 1 98.19 342 ALA A C 1
ATOM 2444 O O . ALA A 1 342 ? -7.07 -31.172 -8.523 1 98.19 342 ALA A O 1
ATOM 2445 N N . LEU A 1 343 ? -7.074 -32.656 -10.156 1 98.38 343 LEU A N 1
ATOM 2446 C CA . LEU A 1 343 ? -7.547 -31.703 -11.148 1 98.38 343 LEU A CA 1
ATOM 2447 C C . LEU A 1 343 ? -8.93 -31.172 -10.781 1 98.38 343 LEU A C 1
ATOM 2449 O O . LEU A 1 343 ? -9.18 -29.969 -10.883 1 98.38 343 LEU A O 1
ATOM 2453 N N . ALA A 1 344 ? -9.773 -32.094 -10.359 1 97.94 344 ALA A N 1
ATOM 2454 C CA . ALA A 1 344 ? -11.133 -31.688 -9.992 1 97.94 344 ALA A CA 1
ATOM 2455 C C . ALA A 1 344 ? -11.125 -30.734 -8.805 1 97.94 344 ALA A C 1
ATOM 2457 O O . ALA A 1 344 ? -11.875 -29.75 -8.797 1 97.94 344 ALA A O 1
ATOM 2458 N N . VAL A 1 345 ? -10.297 -31.047 -7.836 1 96.75 345 VAL A N 1
ATOM 2459 C CA . VAL A 1 345 ? -10.18 -30.172 -6.676 1 96.75 345 VAL A CA 1
ATOM 2460 C C . VAL A 1 345 ? -9.68 -28.797 -7.109 1 96.75 345 VAL A C 1
ATOM 2462 O O . VAL A 1 345 ? -10.18 -27.766 -6.648 1 96.75 345 VAL A O 1
ATOM 2465 N N . GLY A 1 346 ? -8.664 -28.781 -7.973 1 97.69 346 GLY A N 1
ATOM 2466 C CA . GLY A 1 346 ? -8.164 -27.516 -8.5 1 97.69 346 GLY A CA 1
ATOM 2467 C C . GLY A 1 346 ? -9.227 -26.688 -9.195 1 97.69 346 GLY A C 1
ATOM 2468 O O . GLY A 1 346 ? -9.352 -25.484 -8.938 1 97.69 346 GLY A O 1
ATOM 2469 N N . VAL A 1 347 ? -10.062 -27.312 -10.031 1 96.75 347 VAL A N 1
ATOM 2470 C CA . VAL A 1 347 ? -11.109 -26.625 -10.773 1 96.75 347 VAL A CA 1
ATOM 2471 C C . VAL A 1 347 ? -12.156 -26.094 -9.812 1 96.75 347 VAL A C 1
ATOM 2473 O O . VAL A 1 347 ? -12.625 -24.953 -9.961 1 96.75 347 VAL A O 1
ATOM 2476 N N . ALA A 1 348 ? -12.477 -26.859 -8.844 1 94.75 348 ALA A N 1
ATOM 2477 C CA . ALA A 1 348 ? -13.438 -26.438 -7.84 1 94.75 348 ALA A CA 1
ATOM 2478 C C . ALA A 1 348 ? -12.906 -25.234 -7.051 1 94.75 348 ALA A C 1
ATOM 2480 O O . ALA A 1 348 ? -13.656 -24.312 -6.742 1 94.75 348 ALA A O 1
ATOM 2481 N N . ALA A 1 349 ? -11.664 -25.297 -6.699 1 93.88 349 ALA A N 1
ATOM 2482 C CA . ALA A 1 349 ? -11.039 -24.203 -5.953 1 93.88 349 ALA A CA 1
ATOM 2483 C C . ALA A 1 349 ? -11.016 -22.922 -6.777 1 93.88 349 ALA A C 1
ATOM 2485 O O . ALA A 1 349 ? -11.227 -21.828 -6.238 1 93.88 349 ALA A O 1
ATOM 2486 N N . ALA A 1 350 ? -10.75 -23.031 -8.047 1 93.69 350 ALA A N 1
ATOM 2487 C CA . ALA A 1 350 ? -10.711 -21.875 -8.93 1 93.69 350 ALA A CA 1
ATOM 2488 C C . ALA A 1 350 ? -12.055 -21.156 -8.953 1 93.69 350 ALA A C 1
ATOM 2490 O O . ALA A 1 350 ? -12.109 -19.922 -9.062 1 93.69 350 ALA A O 1
ATOM 2491 N N . LYS A 1 351 ? -13.094 -21.891 -8.891 1 91.25 351 LYS A N 1
ATOM 2492 C CA . LYS A 1 351 ? -14.43 -21.297 -8.852 1 91.25 351 LYS A CA 1
ATOM 2493 C C . LYS A 1 351 ? -14.578 -20.344 -7.672 1 91.25 351 LYS A C 1
ATOM 2495 O O . LYS A 1 351 ? -15.141 -19.25 -7.812 1 91.25 351 LYS A O 1
ATOM 2500 N N . LEU A 1 352 ? -14.078 -20.766 -6.559 1 88.81 352 LEU A N 1
ATOM 2501 C CA . LEU A 1 352 ? -14.148 -19.922 -5.371 1 88.81 352 LEU A CA 1
ATOM 2502 C C . LEU A 1 352 ? -13.422 -18.609 -5.598 1 88.81 352 LEU A C 1
ATOM 2504 O O . LEU A 1 352 ? -13.891 -17.547 -5.172 1 88.81 352 LEU A O 1
ATOM 2508 N N . ALA A 1 353 ? -12.281 -18.656 -6.219 1 88 353 ALA A N 1
ATOM 2509 C CA . ALA A 1 353 ? -11.477 -17.469 -6.469 1 88 353 ALA A CA 1
ATOM 2510 C C . ALA A 1 353 ? -12.203 -16.5 -7.406 1 88 353 ALA A C 1
ATOM 2512 O O . ALA A 1 353 ? -12.172 -15.289 -7.199 1 88 353 ALA A O 1
ATOM 2513 N N . VAL A 1 354 ? -12.906 -17.016 -8.398 1 87.12 354 VAL A N 1
ATOM 2514 C CA . VAL A 1 354 ? -13.578 -16.203 -9.398 1 87.12 354 VAL A CA 1
ATOM 2515 C C . VAL A 1 354 ? -14.758 -15.461 -8.758 1 87.12 354 VAL A C 1
ATOM 2517 O O . VAL A 1 354 ? -15.141 -14.375 -9.211 1 87.12 354 VAL A O 1
ATOM 2520 N N . GLU A 1 355 ? -15.234 -16 -7.711 1 86.81 355 GLU A N 1
ATOM 2521 C CA . GLU A 1 355 ? -16.406 -15.445 -7.055 1 86.81 355 GLU A CA 1
ATOM 2522 C C . GLU A 1 355 ? -16.031 -14.461 -5.957 1 86.81 355 GLU A C 1
ATOM 2524 O O . GLU A 1 355 ? -16.891 -13.898 -5.281 1 86.81 355 GLU A O 1
ATOM 2529 N N . CYS A 1 356 ? -14.75 -14.242 -5.809 1 82.38 356 CYS A N 1
ATOM 2530 C CA . CYS A 1 356 ? -14.289 -13.375 -4.73 1 82.38 356 CYS A CA 1
ATOM 2531 C C . CYS A 1 356 ? -13.477 -12.211 -5.277 1 82.38 356 CYS A C 1
ATOM 2533 O O . CYS A 1 356 ? -12.859 -12.32 -6.34 1 82.38 356 CYS A O 1
ATOM 2535 N N . SER A 1 357 ? -13.469 -11.062 -4.535 1 77.31 357 SER A N 1
ATOM 2536 C CA . SER A 1 357 ? -12.727 -9.883 -4.973 1 77.31 357 SER A CA 1
ATOM 2537 C C . SER A 1 357 ? -11.242 -10.016 -4.652 1 77.31 357 SER A C 1
ATOM 2539 O O . SER A 1 357 ? -10.414 -9.305 -5.227 1 77.31 357 SER A O 1
ATOM 2541 N N . LEU A 1 358 ? -10.898 -10.922 -3.799 1 79.56 358 LEU A N 1
ATOM 2542 C CA . LEU A 1 358 ? -9.5 -11.172 -3.455 1 79.56 358 LEU A CA 1
ATOM 2543 C C . LEU A 1 358 ? -8.867 -12.141 -4.445 1 79.56 358 LEU A C 1
ATOM 2545 O O . LEU A 1 358 ? -9.57 -12.828 -5.188 1 79.56 358 LEU A O 1
ATOM 2549 N N . ASN A 1 359 ? -7.555 -12.141 -4.457 1 78.88 359 ASN A N 1
ATOM 2550 C CA . ASN A 1 359 ? -6.871 -13.102 -5.316 1 78.88 359 ASN A CA 1
ATOM 2551 C C . ASN A 1 359 ? -7.078 -14.531 -4.832 1 78.88 359 ASN A C 1
ATOM 2553 O O . ASN A 1 359 ? -7.168 -15.453 -5.641 1 78.88 359 ASN A O 1
ATOM 2557 N N . VAL A 1 360 ? -7.07 -14.664 -3.506 1 84.62 360 VAL A N 1
ATOM 2558 C CA . VAL A 1 360 ? -7.363 -15.938 -2.865 1 84.62 360 VAL A CA 1
ATOM 2559 C C . VAL A 1 360 ? -8.484 -15.758 -1.846 1 84.62 360 VAL A C 1
ATOM 2561 O O . VAL A 1 360 ? -8.391 -14.914 -0.951 1 84.62 360 VAL A O 1
ATOM 2564 N N . PRO A 1 361 ? -9.508 -16.547 -2.066 1 79.81 361 PRO A N 1
ATOM 2565 C CA . PRO A 1 361 ? -10.602 -16.406 -1.1 1 79.81 361 PRO A CA 1
ATOM 2566 C C . PRO A 1 361 ? -10.18 -16.781 0.319 1 79.81 361 PRO A C 1
ATOM 2568 O O . PRO A 1 361 ? -9.508 -17.797 0.519 1 79.81 361 PRO A O 1
ATOM 2571 N N . GLY A 1 362 ? -10.453 -15.883 1.294 1 74.38 362 GLY A N 1
ATOM 2572 C CA . GLY A 1 362 ? -10.164 -16.172 2.689 1 74.38 362 GLY A CA 1
ATOM 2573 C C . GLY A 1 362 ? -11.109 -17.188 3.305 1 74.38 362 GLY A C 1
ATOM 2574 O O . GLY A 1 362 ? -12.094 -17.578 2.676 1 74.38 362 GLY A O 1
ATOM 2575 N N . PRO A 1 363 ? -10.656 -17.703 4.477 1 61.5 363 PRO A N 1
ATOM 2576 C CA . PRO A 1 363 ? -11.477 -18.719 5.137 1 61.5 363 PRO A CA 1
ATOM 2577 C C . PRO A 1 363 ? -12.852 -18.188 5.551 1 61.5 363 PRO A C 1
ATOM 2579 O O . PRO A 1 363 ? -13.805 -18.953 5.684 1 61.5 363 PRO A O 1
ATOM 2582 N N . THR A 1 364 ? -12.805 -16.891 6.02 1 55.84 364 THR A N 1
ATOM 2583 C CA . THR A 1 364 ? -14.008 -16.375 6.66 1 55.84 364 THR A CA 1
ATOM 2584 C C . THR A 1 364 ? -15.125 -16.172 5.641 1 55.84 364 THR A C 1
ATOM 2586 O O . THR A 1 364 ? -16.312 -16.266 5.977 1 55.84 364 THR A O 1
ATOM 2589 N N . ARG A 1 365 ? -14.648 -15.453 4.59 1 49.84 365 ARG A N 1
ATOM 2590 C CA . ARG A 1 365 ? -15.766 -14.891 3.836 1 49.84 365 ARG A CA 1
ATOM 2591 C C . ARG A 1 365 ? -16.547 -15.984 3.115 1 49.84 365 ARG A C 1
ATOM 2593 O O . ARG A 1 365 ? -16.109 -16.484 2.074 1 49.84 365 ARG A O 1
ATOM 2600 N N . GLY A 1 366 ? -17.625 -16.391 3.586 1 49.44 366 GLY A N 1
ATOM 2601 C CA . GLY A 1 366 ? -18.688 -17.219 3.033 1 49.44 366 GLY A CA 1
ATOM 2602 C C . GLY A 1 366 ? -18.172 -18.375 2.205 1 49.44 366 GLY A C 1
ATOM 2603 O O . GLY A 1 366 ? -18.938 -19.25 1.818 1 49.44 366 GLY A O 1
ATOM 2604 N N . MET A 1 367 ? -16.938 -18.219 1.711 1 56.69 367 MET A N 1
ATOM 2605 C CA . MET A 1 367 ? -16.484 -19.25 0.786 1 56.69 367 MET A CA 1
ATOM 2606 C C . MET A 1 367 ? -15.945 -20.453 1.543 1 56.69 367 MET A C 1
ATOM 2608 O O . MET A 1 367 ? -14.945 -20.359 2.25 1 56.69 367 MET A O 1
ATOM 2612 N N . ARG A 1 368 ? -16.797 -21.328 1.755 1 64.25 368 ARG A N 1
ATOM 2613 C CA . ARG A 1 368 ? -16.422 -22.5 2.529 1 64.25 368 ARG A CA 1
ATOM 2614 C C . ARG A 1 368 ? -15.555 -23.453 1.702 1 64.25 368 ARG A C 1
ATOM 2616 O O . ARG A 1 368 ? -16.016 -24 0.704 1 64.25 368 ARG A O 1
ATOM 2623 N N . TYR A 1 369 ? -14.227 -23.547 1.941 1 78.81 369 TYR A N 1
ATOM 2624 C CA . TYR A 1 369 ? -13.305 -24.484 1.318 1 78.81 369 TYR A CA 1
ATOM 2625 C C . TYR A 1 369 ? -13.781 -25.922 1.508 1 78.81 369 TYR A C 1
ATOM 2627 O O . TYR A 1 369 ? -13.359 -26.828 0.775 1 78.81 369 TYR A O 1
ATOM 2635 N N . SER A 1 370 ? -14.68 -26.078 2.434 1 77.31 370 SER A N 1
ATOM 2636 C CA . SER A 1 370 ? -15.219 -27.422 2.643 1 77.31 370 SER A CA 1
ATOM 2637 C C . SER A 1 370 ? -16.031 -27.875 1.436 1 77.31 370 SER A C 1
ATOM 2639 O O . SER A 1 370 ? -16.047 -29.078 1.11 1 77.31 370 SER A O 1
ATOM 2641 N N . SER A 1 371 ? -16.609 -26.984 0.804 1 84.25 371 SER A N 1
ATOM 2642 C CA . SER A 1 371 ? -17.469 -27.328 -0.327 1 84.25 371 SER A CA 1
ATOM 2643 C C . SER A 1 371 ? -16.641 -27.703 -1.553 1 84.25 371 SER A C 1
ATOM 2645 O O . SER A 1 371 ? -17.156 -28.328 -2.486 1 84.25 371 SER A O 1
ATOM 2647 N N . VAL A 1 372 ? -15.406 -27.375 -1.497 1 90.25 372 VAL A N 1
ATOM 2648 C CA . VAL A 1 372 ? -14.531 -27.609 -2.643 1 90.25 372 VAL A CA 1
ATOM 2649 C C . VAL A 1 372 ? -14.367 -29.109 -2.859 1 90.25 372 VAL A C 1
ATOM 2651 O O . VAL A 1 372 ? -14.469 -29.594 -3.986 1 90.25 372 VAL A O 1
ATOM 2654 N N . TRP A 1 373 ? -14.195 -29.828 -1.835 1 89 373 TRP A N 1
ATOM 2655 C CA . TRP A 1 373 ? -13.977 -31.266 -1.934 1 89 373 TRP A CA 1
ATOM 2656 C C . TRP A 1 373 ? -15.227 -31.984 -2.43 1 89 373 TRP A C 1
ATOM 2658 O O . TRP A 1 373 ? -15.141 -32.906 -3.246 1 89 373 TRP A O 1
ATOM 2668 N N . GLN A 1 374 ? -16.344 -31.5 -1.982 1 88.81 374 GLN A N 1
ATOM 2669 C CA . GLN A 1 374 ? -17.609 -32.062 -2.449 1 88.81 374 GLN A CA 1
ATOM 2670 C C . GLN A 1 374 ? -17.844 -31.734 -3.918 1 88.81 374 GLN A C 1
ATOM 2672 O O . GLN A 1 374 ? -18.266 -32.594 -4.695 1 88.81 374 GLN A O 1
ATOM 2677 N N . GLN A 1 375 ? -17.609 -30.594 -4.238 1 92.25 375 GLN A N 1
ATOM 2678 C CA . GLN A 1 375 ? -17.797 -30.156 -5.617 1 92.25 375 GLN A CA 1
ATOM 2679 C C . GLN A 1 375 ? -16.844 -30.891 -6.562 1 92.25 375 GLN A C 1
ATOM 2681 O O . GLN A 1 375 ? -17.188 -31.156 -7.715 1 92.25 375 GLN A O 1
ATOM 2686 N N . ALA A 1 376 ? -15.695 -31.156 -6.059 1 95.06 376 ALA A N 1
ATOM 2687 C CA . ALA A 1 376 ? -14.711 -31.875 -6.859 1 95.06 376 ALA A CA 1
ATOM 2688 C C . ALA A 1 376 ? -15.242 -33.25 -7.277 1 95.06 376 ALA A C 1
ATOM 2690 O O . ALA A 1 376 ? -15.008 -33.688 -8.406 1 95.06 376 ALA A O 1
ATOM 2691 N N . GLN A 1 377 ? -15.938 -33.844 -6.418 1 93.5 377 GLN A N 1
ATOM 2692 C CA . GLN A 1 377 ? -16.5 -35.156 -6.734 1 93.5 377 GLN A CA 1
ATOM 2693 C C . GLN A 1 377 ? -17.531 -35.031 -7.855 1 93.5 377 GLN A C 1
ATOM 2695 O O . GLN A 1 377 ? -17.594 -35.906 -8.734 1 93.5 377 GLN A O 1
ATOM 2700 N N . GLN A 1 378 ? -18.25 -34 -7.801 1 94.25 378 GLN A N 1
ATOM 2701 C CA . GLN A 1 378 ? -19.234 -33.781 -8.852 1 94.25 378 GLN A CA 1
ATOM 2702 C C . GLN A 1 378 ? -18.562 -33.5 -10.188 1 94.25 378 GLN A C 1
ATOM 2704 O O . GLN A 1 378 ? -19 -33.969 -11.234 1 94.25 378 GLN A O 1
ATOM 2709 N N . LEU A 1 379 ? -17.578 -32.781 -10.117 1 96.12 379 LEU A N 1
ATOM 2710 C CA . LEU A 1 379 ? -16.844 -32.406 -11.32 1 96.12 379 LEU A CA 1
ATOM 2711 C C . LEU A 1 379 ? -16.156 -33.625 -11.93 1 96.12 379 LEU A C 1
ATOM 2713 O O . LEU A 1 379 ? -16.031 -33.75 -13.156 1 96.12 379 LEU A O 1
ATOM 2717 N N . LEU A 1 380 ? -15.656 -34.5 -11.086 1 95.69 380 LEU A N 1
ATOM 2718 C CA . LEU A 1 380 ? -15.016 -35.719 -11.555 1 95.69 380 LEU A CA 1
ATOM 2719 C C . LEU A 1 380 ? -15.969 -36.531 -12.43 1 95.69 380 LEU A C 1
ATOM 2721 O O . LEU A 1 380 ? -15.547 -37.156 -13.398 1 95.69 380 LEU A O 1
ATOM 2725 N N . GLY A 1 381 ? -17.219 -36.5 -12.062 1 94.94 381 GLY A N 1
ATOM 2726 C CA . GLY A 1 381 ? -18.234 -37.188 -12.836 1 94.94 381 GLY A CA 1
ATOM 2727 C C . GLY A 1 381 ? -18.422 -36.594 -14.227 1 94.94 381 GLY A C 1
ATOM 2728 O O . GLY A 1 381 ? -18.969 -37.281 -15.109 1 94.94 381 GLY A O 1
ATOM 2729 N N . LYS A 1 382 ? -18 -35.406 -14.453 1 95.94 382 LYS A N 1
ATOM 2730 C CA . LYS A 1 382 ? -18.188 -34.719 -15.727 1 95.94 382 LYS A CA 1
ATOM 2731 C C . LYS A 1 382 ? -16.922 -34.781 -16.578 1 95.94 382 LYS A C 1
ATOM 2733 O O . LYS A 1 382 ? -16.844 -34.156 -17.641 1 95.94 382 LYS A O 1
ATOM 2738 N N . MET A 1 383 ? -15.961 -35.469 -16.141 1 97.12 383 MET A N 1
ATOM 2739 C CA . MET A 1 383 ? -14.672 -35.562 -16.828 1 97.12 383 MET A CA 1
ATOM 2740 C C . MET A 1 383 ? -14.812 -36.219 -18.188 1 97.12 383 MET A C 1
ATOM 2742 O O . MET A 1 383 ? -15.516 -37.219 -18.328 1 97.12 383 MET A O 1
ATOM 2746 N N . GLN A 1 384 ? -14.211 -35.656 -19.172 1 97.31 384 GLN A N 1
ATOM 2747 C CA . GLN A 1 384 ? -14.109 -36.219 -20.516 1 97.31 384 GLN A CA 1
ATOM 2748 C C . GLN A 1 384 ? -12.664 -36.625 -20.828 1 97.31 384 GLN A C 1
ATOM 2750 O O . GLN A 1 384 ? -11.727 -35.938 -20.391 1 97.31 384 GLN A O 1
ATOM 2755 N N . VAL A 1 385 ? -12.539 -37.688 -21.562 1 96.88 385 VAL A N 1
ATOM 2756 C CA . VAL A 1 385 ? -11.211 -38.156 -21.938 1 96.88 385 VAL A CA 1
ATOM 2757 C C . VAL A 1 385 ? -11.078 -38.188 -23.453 1 96.88 385 VAL A C 1
ATOM 2759 O O . VAL A 1 385 ? -11.938 -38.75 -24.156 1 96.88 385 VAL A O 1
ATOM 2762 N N . TRP A 1 386 ? -10.117 -37.531 -23.938 1 95.88 386 TRP A N 1
ATOM 2763 C CA . TRP A 1 386 ? -9.82 -37.531 -25.359 1 95.88 386 TRP A CA 1
ATOM 2764 C C . TRP A 1 386 ? -8.391 -38 -25.625 1 95.88 386 TRP A C 1
ATOM 2766 O O . TRP A 1 386 ? -7.492 -37.75 -24.812 1 95.88 386 TRP A O 1
ATOM 2776 N N . GLU A 1 387 ? -8.18 -38.656 -26.688 1 94.56 387 GLU A N 1
ATOM 2777 C CA . GLU A 1 387 ? -6.859 -39.125 -27.125 1 94.56 387 GLU A CA 1
ATOM 2778 C C . GLU A 1 387 ? -6.445 -38.438 -28.438 1 94.56 387 GLU A C 1
ATOM 2780 O O . GLU A 1 387 ? -7.27 -38.281 -29.328 1 94.56 387 GLU A O 1
ATOM 2785 N N . PHE A 1 388 ? -5.25 -38 -28.422 1 92.12 388 PHE A N 1
ATOM 2786 C CA . PHE A 1 388 ? -4.707 -37.3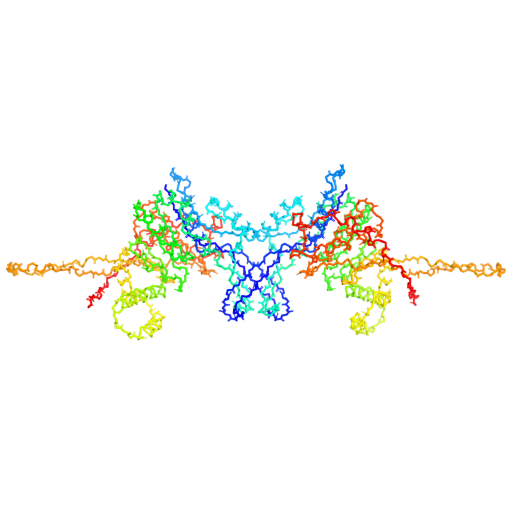44 -29.609 1 92.12 388 PHE A CA 1
ATOM 2787 C C . PHE A 1 388 ? -3.406 -38 -30.047 1 92.12 388 PHE A C 1
ATOM 2789 O O . PHE A 1 388 ? -2.578 -38.375 -29.203 1 92.12 388 PHE A O 1
ATOM 2796 N N . PRO A 1 389 ? -3.26 -38.281 -31.391 1 83.06 389 PRO A N 1
ATOM 2797 C CA . PRO A 1 389 ? -2.014 -38.906 -31.859 1 83.06 389 PRO A CA 1
ATOM 2798 C C . PRO A 1 389 ? -0.792 -38.031 -31.609 1 83.06 389 PRO A C 1
ATOM 2800 O O . PRO A 1 389 ? -0.888 -36.812 -31.688 1 83.06 389 PRO A O 1
ATOM 2803 N N . ALA A 1 390 ? 0.208 -38.594 -31.078 1 70.88 390 ALA A N 1
ATOM 2804 C CA . ALA A 1 390 ? 1.457 -37.844 -30.906 1 70.88 390 ALA A CA 1
ATOM 2805 C C . ALA A 1 390 ? 2.209 -37.75 -32.219 1 70.88 390 ALA A C 1
ATOM 2807 O O . ALA A 1 390 ? 2.227 -38.688 -33.031 1 70.88 390 ALA A O 1
ATOM 2808 N N . ALA A 1 391 ? 2.223 -36.688 -32.906 1 54.34 391 ALA A N 1
ATOM 2809 C CA . ALA A 1 391 ? 2.959 -36.625 -34.156 1 54.34 391 ALA A CA 1
ATOM 2810 C C . ALA A 1 391 ? 4.277 -37.375 -34.062 1 54.34 391 ALA A C 1
ATOM 2812 O O . ALA A 1 391 ? 4.969 -37.312 -33.031 1 54.34 391 ALA A O 1
ATOM 2813 N N . SER A 1 392 ? 4.48 -38.5 -34.719 1 43.25 392 SER A N 1
ATOM 2814 C CA . SER A 1 392 ? 5.754 -39.188 -34.906 1 43.25 392 SER A CA 1
ATOM 2815 C C . SER A 1 392 ? 6.906 -38.188 -35 1 43.25 392 SER A C 1
ATOM 2817 O O . SER A 1 392 ? 6.777 -37.156 -35.656 1 43.25 392 SER A O 1
ATOM 2819 N N . ALA A 1 393 ? 7.691 -37.969 -33.969 1 38.81 393 ALA A N 1
ATOM 2820 C CA . ALA A 1 393 ? 8.969 -37.344 -34.25 1 38.81 393 ALA A CA 1
ATOM 2821 C C . ALA A 1 393 ? 9.461 -37.75 -35.656 1 38.81 393 ALA A C 1
ATOM 2823 O O . ALA A 1 393 ? 9.664 -38.938 -35.938 1 38.81 393 ALA A O 1
ATOM 2824 N N . LEU A 1 394 ? 9.117 -37.062 -36.75 1 30.55 394 LEU A N 1
ATOM 2825 C CA . LEU A 1 394 ? 10 -37.281 -37.906 1 30.55 394 LEU A CA 1
ATOM 2826 C C . LEU A 1 394 ? 11.453 -37 -37.531 1 30.55 394 LEU A C 1
ATOM 2828 O O . LEU A 1 394 ? 11.742 -36.094 -36.75 1 30.55 394 LEU A O 1
ATOM 2832 N N . MET B 1 1 ? 1.511 15.609 30.875 1 79.44 1 MET B N 1
ATOM 2833 C CA . MET B 1 1 ? 0.548 16.25 29.969 1 79.44 1 MET B CA 1
ATOM 2834 C C . MET B 1 1 ? 0.689 15.719 28.547 1 79.44 1 MET B C 1
ATOM 2836 O O . MET B 1 1 ? 1.708 15.125 28.203 1 79.44 1 MET B O 1
ATOM 2840 N N . SER B 1 2 ? -0.498 15.773 27.812 1 92.31 2 SER B N 1
ATOM 2841 C CA . SER B 1 2 ? -0.455 15.141 26.5 1 92.31 2 SER B CA 1
ATOM 2842 C C . SER B 1 2 ? -0.909 16.094 25.406 1 92.31 2 SER B C 1
ATOM 2844 O O . SER B 1 2 ? -1.607 17.078 25.672 1 92.31 2 SER B O 1
ATOM 2846 N N . VAL B 1 3 ? -0.283 15.953 24.297 1 96.94 3 VAL B N 1
ATOM 2847 C CA . VAL B 1 3 ? -0.85 16.531 23.078 1 96.94 3 VAL B CA 1
ATOM 2848 C C . VAL B 1 3 ? -1.88 15.562 22.484 1 96.94 3 VAL B C 1
ATOM 2850 O O . VAL B 1 3 ? -1.594 14.375 22.297 1 96.94 3 VAL B O 1
ATOM 2853 N N . VAL B 1 4 ? -3.09 16.047 22.312 1 98.25 4 VAL B N 1
ATOM 2854 C CA . VAL B 1 4 ? -4.102 15.289 21.594 1 98.25 4 VAL B CA 1
ATOM 2855 C C . VAL B 1 4 ? -4.254 15.828 20.172 1 98.25 4 VAL B C 1
ATOM 2857 O O . VAL B 1 4 ? -4.449 17.031 19.984 1 98.25 4 VAL B O 1
ATOM 2860 N N . VAL B 1 5 ? -4.086 14.953 19.234 1 98.69 5 VAL B N 1
ATOM 2861 C CA . VAL B 1 5 ? -4.25 15.312 17.828 1 98.69 5 VAL B CA 1
ATOM 2862 C C . VAL B 1 5 ? -5.477 14.594 17.266 1 98.69 5 VAL B C 1
ATOM 2864 O O . VAL B 1 5 ? -5.613 13.375 17.406 1 98.69 5 VAL B O 1
ATOM 2867 N N . ILE B 1 6 ? -6.395 15.328 16.688 1 98.75 6 ILE B N 1
ATOM 2868 C CA . ILE B 1 6 ? -7.496 14.758 15.93 1 98.75 6 ILE B CA 1
ATOM 2869 C C . ILE B 1 6 ? -7.352 15.133 14.453 1 98.75 6 ILE B C 1
ATOM 2871 O O . ILE B 1 6 ? -7.453 16.312 14.102 1 98.75 6 ILE B O 1
ATOM 2875 N N . GLY B 1 7 ? -7.07 14.156 13.648 1 98.19 7 GLY B N 1
ATOM 2876 C CA . GLY B 1 7 ? -6.789 14.477 12.266 1 98.19 7 GLY B CA 1
ATOM 2877 C C . GLY B 1 7 ? -6.578 13.25 11.398 1 98.19 7 GLY B C 1
ATOM 2878 O O . GLY B 1 7 ? -6.898 12.133 11.805 1 98.19 7 GLY B O 1
ATOM 2879 N N . GLY B 1 8 ? -6.113 13.508 10.219 1 97.19 8 GLY B N 1
ATOM 2880 C CA . GLY B 1 8 ? -6.082 12.469 9.203 1 97.19 8 GLY B CA 1
ATOM 2881 C C . GLY B 1 8 ? -4.809 11.641 9.227 1 97.19 8 GLY B C 1
ATOM 2882 O O . GLY B 1 8 ? -3.762 12.125 9.664 1 97.19 8 GLY B O 1
ATOM 2883 N N . VAL B 1 9 ? -4.938 10.398 8.82 1 96.75 9 VAL B N 1
ATOM 2884 C CA . VAL B 1 9 ? -3.857 9.492 8.453 1 96.75 9 VAL B CA 1
ATOM 2885 C C . VAL B 1 9 ? -3.996 9.086 6.984 1 96.75 9 VAL B C 1
ATOM 2887 O O . VAL B 1 9 ? -5.109 9.016 6.457 1 96.75 9 VAL B O 1
ATOM 2890 N N . VAL B 1 10 ? -2.869 8.961 6.348 1 95.69 10 VAL B N 1
ATOM 2891 C CA . VAL B 1 10 ? -2.92 8.602 4.934 1 95.69 10 VAL B CA 1
ATOM 2892 C C . VAL B 1 10 ? -1.724 7.723 4.582 1 95.69 10 VAL B C 1
ATOM 2894 O O . VAL B 1 10 ? -0.612 7.949 5.066 1 95.69 10 VAL B O 1
ATOM 2897 N N . LEU B 1 11 ? -1.965 6.672 3.824 1 95.19 11 LEU B N 1
ATOM 2898 C CA . LEU B 1 11 ? -0.854 5.973 3.188 1 95.19 11 LEU B CA 1
ATOM 2899 C C . LEU B 1 11 ? -0.585 6.535 1.796 1 95.19 11 LEU B C 1
ATOM 2901 O O . LEU B 1 11 ? -1.449 6.473 0.918 1 95.19 11 LEU B O 1
ATOM 2905 N N . ASP B 1 12 ? 0.59 7.066 1.665 1 91.38 12 ASP B N 1
ATOM 2906 C CA . ASP B 1 12 ? 1.007 7.578 0.364 1 91.38 12 ASP B CA 1
ATOM 2907 C C . ASP B 1 12 ? 1.73 6.504 -0.444 1 91.38 12 ASP B C 1
ATOM 2909 O O . ASP B 1 12 ? 2.762 5.984 -0.013 1 91.38 12 ASP B O 1
ATOM 2913 N N . VAL B 1 13 ? 1.208 6.23 -1.614 1 94.5 13 VAL B N 1
ATOM 2914 C CA . VAL B 1 13 ? 1.817 5.25 -2.508 1 94.5 13 VAL B CA 1
ATOM 2915 C C . VAL B 1 13 ? 2.277 5.938 -3.791 1 94.5 13 VAL B C 1
ATOM 2917 O O . VAL B 1 13 ? 1.47 6.539 -4.504 1 94.5 13 VAL B O 1
ATOM 2920 N N . GLN B 1 14 ? 3.543 5.836 -4.047 1 91.88 14 GLN B N 1
ATOM 2921 C CA . GLN B 1 14 ? 4.098 6.426 -5.262 1 91.88 14 GLN B CA 1
ATOM 2922 C C . GLN B 1 14 ? 4.816 5.375 -6.102 1 91.88 14 GLN B C 1
ATOM 2924 O O . GLN B 1 14 ? 5.562 4.547 -5.57 1 91.88 14 GLN B O 1
ATOM 2929 N N . ALA B 1 15 ? 4.562 5.398 -7.359 1 95.69 15 ALA B N 1
ATOM 2930 C CA . ALA B 1 15 ? 5.199 4.477 -8.297 1 95.69 15 ALA B CA 1
ATOM 2931 C C . ALA B 1 15 ? 5.957 5.238 -9.383 1 95.69 15 ALA B C 1
ATOM 2933 O O . ALA B 1 15 ? 5.402 6.121 -10.031 1 95.69 15 ALA B O 1
ATOM 2934 N N . HIS B 1 16 ? 7.199 4.898 -9.555 1 94.5 16 HIS B N 1
ATOM 2935 C CA . HIS B 1 16 ? 8.086 5.52 -10.531 1 94.5 16 HIS B CA 1
ATOM 2936 C C . HIS B 1 16 ? 8.531 4.52 -11.594 1 94.5 16 HIS B C 1
ATOM 2938 O O . HIS B 1 16 ? 9.148 3.498 -11.273 1 94.5 16 HIS B O 1
ATOM 2944 N N . PRO B 1 17 ? 8.25 4.844 -12.867 1 95.12 17 PRO B N 1
ATOM 2945 C CA . PRO B 1 17 ? 8.773 3.965 -13.914 1 95.12 17 PRO B CA 1
ATOM 2946 C C . PRO B 1 17 ? 10.297 4.047 -14.039 1 95.12 17 PRO B C 1
ATOM 2948 O O . PRO B 1 17 ? 10.883 5.09 -13.75 1 95.12 17 PRO B O 1
ATOM 2951 N N . ALA B 1 18 ? 10.914 3.02 -14.391 1 92.69 18 ALA B N 1
ATOM 2952 C CA . ALA B 1 18 ? 12.367 2.99 -14.57 1 92.69 18 ALA B CA 1
ATOM 2953 C C . ALA B 1 18 ? 12.758 3.443 -15.977 1 92.69 18 ALA B C 1
ATOM 2955 O O . ALA B 1 18 ? 12.789 4.641 -16.266 1 92.69 18 ALA B O 1
ATOM 2956 N N . ASP B 1 19 ? 12.773 2.441 -16.938 1 88.44 19 ASP B N 1
ATOM 2957 C CA . ASP B 1 19 ? 13.328 2.727 -18.25 1 88.44 19 ASP B CA 1
ATOM 2958 C C . ASP B 1 19 ? 12.242 3.188 -19.219 1 88.44 19 ASP B C 1
ATOM 2960 O O . ASP B 1 19 ? 12.422 4.184 -19.938 1 88.44 19 ASP B O 1
ATOM 2964 N N . ALA B 1 20 ? 11.148 2.535 -19.266 1 91.31 20 ALA B N 1
ATOM 2965 C CA . ALA B 1 20 ? 10.055 2.887 -20.156 1 91.31 20 ALA B CA 1
ATOM 2966 C C . ALA B 1 20 ? 9.016 3.746 -19.453 1 91.31 20 ALA B C 1
ATOM 2968 O O . ALA B 1 20 ? 8.75 3.551 -18.25 1 91.31 20 ALA B O 1
ATOM 2969 N N . ASP B 1 21 ? 8.406 4.668 -20.203 1 92.75 21 ASP B N 1
ATOM 2970 C CA . ASP B 1 21 ? 7.359 5.496 -19.609 1 92.75 21 ASP B CA 1
ATOM 2971 C C . ASP B 1 21 ? 6.051 4.719 -19.484 1 92.75 21 ASP B C 1
ATOM 2973 O O . ASP B 1 21 ? 5.848 3.721 -20.188 1 92.75 21 ASP B O 1
ATOM 2977 N N . VAL B 1 22 ? 5.258 5.227 -18.594 1 93.38 22 VAL B N 1
ATOM 2978 C CA . VAL B 1 22 ? 3.967 4.574 -18.391 1 93.38 22 VAL B CA 1
ATOM 2979 C C . VAL B 1 22 ? 3.109 4.75 -19.641 1 93.38 22 VAL B C 1
ATOM 2981 O O . VAL B 1 22 ? 3.189 5.777 -20.328 1 93.38 22 VAL B O 1
ATOM 2984 N N . GLN B 1 23 ? 2.426 3.664 -19.969 1 89.69 23 GLN B N 1
ATOM 2985 C CA . GLN B 1 23 ? 1.523 3.645 -21.125 1 89.69 23 GLN B CA 1
ATOM 2986 C C . GLN B 1 23 ? 0.151 3.104 -20.734 1 89.69 23 GLN B C 1
ATOM 2988 O O . GLN B 1 23 ? 0.05 2.172 -19.938 1 89.69 23 GLN B O 1
ATOM 2993 N N . ARG B 1 24 ? -0.9 3.756 -21.359 1 88.94 24 ARG B N 1
ATOM 2994 C CA . ARG B 1 24 ? -2.25 3.26 -21.109 1 88.94 24 ARG B CA 1
ATOM 2995 C C . ARG B 1 24 ? -2.385 1.803 -21.531 1 88.94 24 ARG B C 1
ATOM 2997 O O . ARG B 1 24 ? -1.855 1.405 -22.578 1 88.94 24 ARG B O 1
ATOM 3004 N N . GLY B 1 25 ? -3.004 1.023 -20.688 1 83.12 25 GLY B N 1
ATOM 3005 C CA . GLY B 1 25 ? -3.332 -0.35 -21.047 1 83.12 25 GLY B CA 1
ATOM 3006 C C . GLY B 1 25 ? -2.234 -1.334 -20.688 1 83.12 25 GLY B C 1
ATOM 3007 O O . GLY B 1 25 ? -2.359 -2.531 -20.953 1 83.12 25 GLY B O 1
ATOM 3008 N N . SER B 1 26 ? -1.121 -0.809 -20.125 1 82.69 26 SER B N 1
ATOM 3009 C CA . SER B 1 26 ? -0.024 -1.727 -19.828 1 82.69 26 SER B CA 1
ATOM 3010 C C . SER B 1 26 ? 0.732 -1.305 -18.578 1 82.69 26 SER B C 1
ATOM 3012 O O . SER B 1 26 ? 0.529 -0.201 -18.062 1 82.69 26 SER B O 1
ATOM 3014 N N . SER B 1 27 ? 1.559 -2.254 -18.125 1 88.88 27 SER B N 1
ATOM 3015 C CA . SER B 1 27 ? 2.445 -1.957 -17 1 88.88 27 SER B CA 1
ATOM 3016 C C . SER B 1 27 ? 3.887 -1.784 -17.469 1 88.88 27 SER B C 1
ATOM 3018 O O . SER B 1 27 ? 4.266 -2.283 -18.531 1 88.88 27 SER B O 1
ATOM 3020 N N . VAL B 1 28 ? 4.664 -1.072 -16.75 1 92.44 28 VAL B N 1
ATOM 3021 C CA . VAL B 1 28 ? 6.098 -0.945 -17 1 92.44 28 VAL B CA 1
ATOM 3022 C C . VAL B 1 28 ? 6.871 -1.219 -15.703 1 92.44 28 VAL B C 1
ATOM 3024 O O . VAL B 1 28 ? 6.359 -0.989 -14.609 1 92.44 28 VAL B O 1
ATOM 3027 N N . PRO B 1 29 ? 8.094 -1.783 -15.883 1 92.5 29 PRO B N 1
ATOM 3028 C CA . PRO B 1 29 ? 8.906 -1.986 -14.68 1 92.5 29 PRO B CA 1
ATOM 3029 C C . PRO B 1 29 ? 9.266 -0.676 -13.984 1 92.5 29 PRO B C 1
ATOM 3031 O O . PRO B 1 29 ? 9.406 0.358 -14.641 1 92.5 29 PRO B O 1
ATOM 3034 N N . GLY B 1 30 ? 9.398 -0.748 -12.688 1 95.31 30 GLY B N 1
ATOM 3035 C CA . GLY B 1 30 ? 9.789 0.427 -11.93 1 95.31 30 GLY B CA 1
ATOM 3036 C C . GLY B 1 30 ? 9.922 0.158 -10.438 1 95.31 30 GLY B C 1
ATOM 3037 O O . GLY B 1 30 ? 10.227 -0.963 -10.031 1 95.31 30 GLY B O 1
ATOM 3038 N N . LYS B 1 31 ? 9.766 1.3 -9.703 1 94.31 31 LYS B N 1
ATOM 3039 C CA . LYS B 1 31 ? 9.891 1.225 -8.25 1 94.31 31 LYS B CA 1
ATOM 3040 C C . LYS B 1 31 ? 8.664 1.815 -7.562 1 94.31 31 LYS B C 1
ATOM 3042 O O . LYS B 1 31 ? 8.125 2.828 -8.008 1 94.31 31 LYS B O 1
ATOM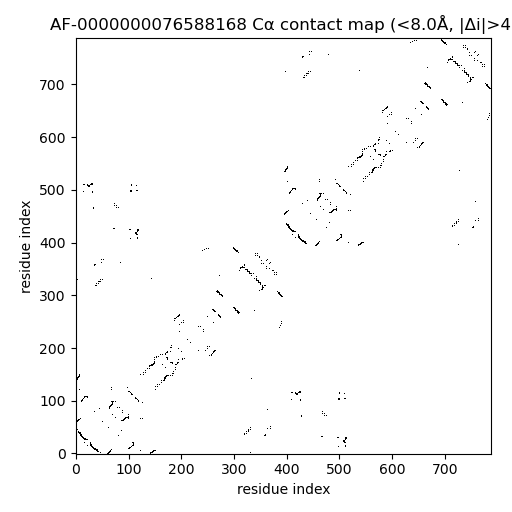 3047 N N . VAL B 1 32 ? 8.281 1.13 -6.492 1 94.88 32 VAL B N 1
ATOM 3048 C CA . VAL B 1 32 ? 7.141 1.589 -5.707 1 94.88 32 VAL B CA 1
ATOM 3049 C C . VAL B 1 32 ? 7.586 1.907 -4.281 1 94.88 32 VAL B C 1
ATOM 3051 O O . VAL B 1 32 ? 8.352 1.147 -3.678 1 94.88 32 VAL B O 1
ATOM 3054 N N . SER B 1 33 ? 7.113 3.068 -3.789 1 90.19 33 SER B N 1
ATOM 3055 C CA . SER B 1 33 ? 7.34 3.445 -2.396 1 90.19 33 SER B CA 1
ATOM 3056 C C . SER B 1 33 ? 6.023 3.721 -1.678 1 90.19 33 SER B C 1
ATOM 3058 O O . SER B 1 33 ? 5.09 4.266 -2.27 1 90.19 33 SER B O 1
ATOM 3060 N N . GLN B 1 34 ? 5.953 3.244 -0.519 1 91.5 34 GLN B N 1
ATOM 3061 C CA . GLN B 1 34 ? 4.832 3.535 0.372 1 91.5 34 GLN B CA 1
ATOM 3062 C C . GLN B 1 34 ? 5.305 4.262 1.63 1 91.5 34 GLN B C 1
ATOM 3064 O O . GLN B 1 34 ? 6.207 3.787 2.324 1 91.5 34 GLN B O 1
ATOM 3069 N N . VAL B 1 35 ? 4.723 5.363 1.903 1 88.56 35 VAL B N 1
ATOM 3070 C CA . VAL B 1 35 ? 5.16 6.188 3.027 1 88.56 35 VAL B CA 1
ATOM 3071 C C . VAL B 1 35 ? 3.961 6.562 3.893 1 88.56 35 VAL B C 1
ATOM 3073 O O . VAL B 1 35 ? 2.949 7.051 3.383 1 88.56 35 VAL B O 1
ATOM 3076 N N . PRO B 1 36 ? 4.066 6.285 5.188 1 91.75 36 PRO B N 1
ATOM 3077 C CA . PRO B 1 36 ? 3.006 6.785 6.066 1 91.75 36 PRO B CA 1
ATOM 3078 C C . PRO B 1 36 ? 2.895 8.305 6.055 1 91.75 36 PRO B C 1
ATOM 3080 O O . PRO B 1 36 ? 3.91 9 6.105 1 91.75 36 PRO B O 1
ATOM 3083 N N . GLY B 1 37 ? 1.673 8.742 5.906 1 92.75 37 GLY B N 1
ATOM 3084 C CA . GLY B 1 37 ? 1.418 10.172 5.883 1 92.75 37 GLY B CA 1
ATOM 3085 C C . GLY B 1 37 ? 0.115 10.562 6.555 1 92.75 37 GLY B C 1
ATOM 3086 O O . GLY B 1 37 ? -0.366 9.852 7.441 1 92.75 37 GLY B O 1
ATOM 3087 N N . GLY B 1 38 ? -0.349 11.75 6.152 1 94.5 38 GLY B N 1
ATOM 3088 C CA . GLY B 1 38 ? -1.482 12.367 6.816 1 94.5 38 GLY B CA 1
ATOM 3089 C C . GLY B 1 38 ? -1.079 13.461 7.789 1 94.5 38 GLY B C 1
ATOM 3090 O O . GLY B 1 38 ? -0.226 13.242 8.656 1 94.5 38 GLY B O 1
ATOM 3091 N N . VAL B 1 39 ? -1.78 14.469 7.625 1 95.94 39 VAL B N 1
ATOM 3092 C CA . VAL B 1 39 ? -1.382 15.664 8.367 1 95.94 39 VAL B CA 1
ATOM 3093 C C . VAL B 1 39 ? -1.444 15.383 9.867 1 95.94 39 VAL B C 1
ATOM 3095 O O . VAL B 1 39 ? -0.46 15.586 10.586 1 95.94 39 VAL B O 1
ATOM 3098 N N . GLY B 1 40 ? -2.547 14.898 10.344 1 97.56 40 GLY B N 1
ATOM 3099 C CA . GLY B 1 40 ? -2.676 14.57 11.758 1 97.56 40 GLY B CA 1
ATOM 3100 C C . GLY B 1 40 ? -1.628 13.594 12.242 1 97.56 40 GLY B C 1
ATOM 3101 O O . GLY B 1 40 ? -1.009 13.805 13.289 1 97.56 40 GLY B O 1
ATOM 3102 N N . ARG B 1 41 ? -1.436 12.594 11.508 1 96.38 41 ARG B N 1
ATOM 3103 C CA . ARG B 1 41 ? -0.443 11.586 11.867 1 96.38 41 ARG B CA 1
ATOM 3104 C C . ARG B 1 41 ? 0.957 12.188 11.914 1 96.38 41 ARG B C 1
ATOM 3106 O O . ARG B 1 41 ? 1.718 11.922 12.852 1 96.38 41 ARG B O 1
ATOM 3113 N N . ASN B 1 42 ? 1.318 12.93 10.891 1 95 42 ASN B N 1
ATOM 3114 C CA . ASN B 1 42 ? 2.646 13.531 10.82 1 95 42 ASN B CA 1
ATOM 3115 C C . ASN B 1 42 ? 2.918 14.438 12.016 1 95 42 ASN B C 1
ATOM 3117 O O . ASN B 1 42 ? 4.004 14.391 12.602 1 95 42 ASN B O 1
ATOM 3121 N N . ILE B 1 43 ? 1.934 15.211 12.359 1 97.56 43 ILE B N 1
ATOM 3122 C CA . ILE B 1 43 ? 2.068 16.125 13.492 1 97.56 43 ILE B CA 1
ATOM 3123 C C . ILE B 1 43 ? 2.262 15.32 14.781 1 97.56 43 ILE B C 1
ATOM 3125 O O . ILE B 1 43 ? 3.158 15.617 15.57 1 97.56 43 ILE B O 1
ATOM 3129 N N . ALA B 1 44 ? 1.459 14.305 14.953 1 97 44 ALA B N 1
ATOM 3130 C CA . ALA B 1 44 ? 1.537 13.469 16.141 1 97 44 ALA B CA 1
ATOM 3131 C C . ALA B 1 44 ? 2.9 12.797 16.25 1 97 44 ALA B C 1
ATOM 3133 O O . ALA B 1 44 ? 3.514 12.789 17.328 1 97 44 ALA B O 1
ATOM 3134 N N . GLU B 1 45 ? 3.357 12.273 15.172 1 94.25 45 GLU B N 1
ATOM 3135 C CA . GLU B 1 45 ? 4.637 11.562 15.18 1 94.25 45 GLU B CA 1
ATOM 3136 C C . GLU B 1 45 ? 5.793 12.523 15.461 1 94.25 45 GLU B C 1
ATOM 3138 O O . GLU B 1 45 ? 6.688 12.203 16.25 1 94.25 45 GLU B O 1
ATOM 3143 N N . ALA B 1 46 ? 5.797 13.648 14.805 1 93.56 46 ALA B N 1
ATOM 3144 C CA . ALA B 1 46 ? 6.848 14.641 15.031 1 93.56 46 ALA B CA 1
ATOM 3145 C C . ALA B 1 46 ? 6.871 15.094 16.484 1 93.56 46 ALA B C 1
ATOM 3147 O O . ALA B 1 46 ? 7.938 15.148 17.109 1 93.56 46 ALA B O 1
ATOM 3148 N N . ALA B 1 47 ? 5.699 15.398 17.016 1 95.25 47 ALA B N 1
ATOM 3149 C CA . ALA B 1 47 ? 5.605 15.812 18.406 1 95.25 47 ALA B CA 1
ATOM 3150 C C . ALA B 1 47 ? 6.125 14.719 19.344 1 95.25 47 ALA B C 1
ATOM 3152 O O . ALA B 1 47 ? 6.871 15 20.281 1 95.25 47 ALA B O 1
ATOM 3153 N N . HIS B 1 48 ? 5.754 13.5 19.031 1 93.5 48 HIS B N 1
ATOM 3154 C CA . HIS B 1 48 ? 6.164 12.367 19.859 1 93.5 48 HIS B CA 1
ATOM 3155 C C . HIS B 1 48 ? 7.684 12.242 19.891 1 93.5 48 HIS B C 1
ATOM 3157 O O . HIS B 1 48 ? 8.266 12.094 20.969 1 93.5 48 HIS B O 1
ATOM 3163 N N . HIS B 1 49 ? 8.305 12.305 18.75 1 90.38 49 HIS B N 1
ATOM 3164 C CA . HIS B 1 49 ? 9.758 12.164 18.688 1 90.38 49 HIS B CA 1
ATOM 3165 C C . HIS B 1 49 ? 10.445 13.289 19.438 1 90.38 49 HIS B C 1
ATOM 3167 O O . HIS B 1 49 ? 11.453 13.062 20.125 1 90.38 49 HIS B O 1
ATOM 3173 N N . LEU B 1 50 ? 9.945 14.438 19.328 1 90.5 50 LEU B N 1
ATOM 3174 C CA . LEU B 1 50 ? 10.562 15.594 19.969 1 90.5 50 LEU B CA 1
ATOM 3175 C C . LEU B 1 50 ? 10.336 15.555 21.484 1 90.5 50 LEU B C 1
ATOM 3177 O O . LEU B 1 50 ? 11.188 16.016 22.25 1 90.5 50 LEU B O 1
ATOM 3181 N N . LEU B 1 51 ? 9.234 14.992 21.906 1 90 51 LEU B N 1
ATOM 3182 C CA . LEU B 1 51 ? 8.906 14.938 23.328 1 90 51 LEU B CA 1
ATOM 3183 C C . LEU B 1 51 ? 9.664 13.797 24.016 1 90 51 LEU B C 1
ATOM 3185 O O . LEU B 1 51 ? 9.984 13.891 25.203 1 90 51 LEU B O 1
ATOM 3189 N N . ASN B 1 52 ? 9.898 12.68 23.297 1 82.06 52 ASN B N 1
ATOM 3190 C CA . ASN B 1 52 ? 10.477 11.492 23.922 1 82.06 52 ASN B CA 1
ATOM 3191 C C . ASN B 1 52 ? 11.969 11.367 23.641 1 82.06 52 ASN B C 1
ATOM 3193 O O . ASN B 1 52 ? 12.555 10.305 23.844 1 82.06 52 ASN B O 1
ATOM 3197 N N . GLN B 1 53 ? 12.602 12.18 23 1 70 53 GLN B N 1
ATOM 3198 C CA . GLN B 1 53 ? 14.047 12.125 22.781 1 70 53 GLN B CA 1
ATOM 3199 C C . GLN B 1 53 ? 14.797 12.094 24.109 1 70 53 GLN B C 1
ATOM 3201 O O . GLN B 1 53 ? 15.836 11.438 24.234 1 70 53 GLN B O 1
ATOM 3206 N N . GLN B 1 54 ? 14.695 13.016 24.938 1 54 54 GLN B N 1
ATOM 3207 C CA . GLN B 1 54 ? 15.586 13.148 26.078 1 54 54 GLN B CA 1
ATOM 3208 C C . GLN B 1 54 ? 15.188 12.18 27.203 1 54 54 GLN B C 1
ATOM 3210 O O . GLN B 1 54 ? 14.023 12.109 27.578 1 54 54 GLN B O 1
ATOM 3215 N N . GLN B 1 55 ? 15.883 10.875 27.125 1 49.69 55 GLN B N 1
ATOM 3216 C CA . GLN B 1 55 ? 15.852 9.891 28.188 1 49.69 55 GLN B CA 1
ATOM 3217 C C . GLN B 1 55 ? 15.469 10.531 29.516 1 49.69 55 GLN B C 1
ATOM 3219 O O . GLN B 1 55 ? 15 9.852 30.438 1 49.69 55 GLN B O 1
ATOM 3224 N N . GLN B 1 56 ? 16 11.727 29.719 1 44.38 56 GLN B N 1
ATOM 3225 C CA . GLN B 1 56 ? 16.125 12.156 31.109 1 44.38 56 GLN B CA 1
ATOM 3226 C C . GLN B 1 56 ? 14.781 12.609 31.672 1 44.38 56 GLN B C 1
ATOM 3228 O O . GLN B 1 56 ? 14.68 12.945 32.844 1 44.38 56 GLN B O 1
ATOM 3233 N N . GLN B 1 57 ? 13.844 12.969 30.797 1 48.69 57 GLN B N 1
ATOM 3234 C CA . GLN B 1 57 ? 12.883 13.789 31.531 1 48.69 57 GLN B CA 1
ATOM 3235 C C . GLN B 1 57 ? 11.82 12.922 32.188 1 48.69 57 GLN B C 1
ATOM 3237 O O . GLN B 1 57 ? 11.383 11.914 31.641 1 48.69 57 GLN B O 1
ATOM 3242 N N . GLN B 1 58 ? 11.727 13.039 33.406 1 48.28 58 GLN B N 1
ATOM 3243 C CA . GLN B 1 58 ? 10.883 12.516 34.469 1 48.28 58 GLN B CA 1
ATOM 3244 C C . GLN B 1 58 ? 9.414 12.477 34.062 1 48.28 58 GLN B C 1
ATOM 3246 O O . GLN B 1 58 ? 8.656 11.617 34.5 1 48.28 58 GLN B O 1
ATOM 3251 N N . GLN B 1 59 ? 8.961 13.594 33.344 1 52.28 59 GLN B N 1
ATOM 3252 C CA . GLN B 1 59 ? 7.52 13.633 33.125 1 52.28 59 GLN B CA 1
ATOM 3253 C C . GLN B 1 59 ? 7.176 13.055 31.734 1 52.28 59 GLN B C 1
ATOM 3255 O O . GLN B 1 59 ? 7.777 13.43 30.734 1 52.28 59 GLN B O 1
ATOM 3260 N N . GLN B 1 60 ? 6.641 11.961 31.688 1 62.31 60 GLN B N 1
ATOM 3261 C CA . GLN B 1 60 ? 6.258 11.273 30.453 1 62.31 60 GLN B CA 1
ATOM 3262 C C . GLN B 1 60 ? 5.164 12.039 29.719 1 62.31 60 GLN B C 1
ATOM 3264 O O . GLN B 1 60 ? 4.078 12.266 30.25 1 62.31 60 GLN B O 1
ATOM 3269 N N . HIS B 1 61 ? 5.527 12.945 28.719 1 72.19 61 HIS B N 1
ATOM 3270 C CA . HIS B 1 61 ? 4.539 13.547 27.828 1 72.19 61 HIS B CA 1
ATOM 3271 C C . HIS B 1 61 ? 4.074 12.562 26.766 1 72.19 61 HIS B C 1
ATOM 3273 O O . HIS B 1 61 ? 4.863 11.742 26.281 1 72.19 61 HIS B O 1
ATOM 3279 N N . GLY B 1 62 ? 2.727 12.523 26.672 1 88.62 62 GLY B N 1
ATOM 3280 C CA . GLY B 1 62 ? 2.152 11.578 25.734 1 88.62 62 GLY B CA 1
ATOM 3281 C C . GLY B 1 62 ? 1.531 12.25 24.516 1 88.62 62 GLY B C 1
ATOM 3282 O O . GLY B 1 62 ? 1.349 13.469 24.5 1 88.62 62 GLY B O 1
ATOM 3283 N N . VAL B 1 63 ? 1.491 11.602 23.469 1 95.62 63 VAL B N 1
ATOM 3284 C C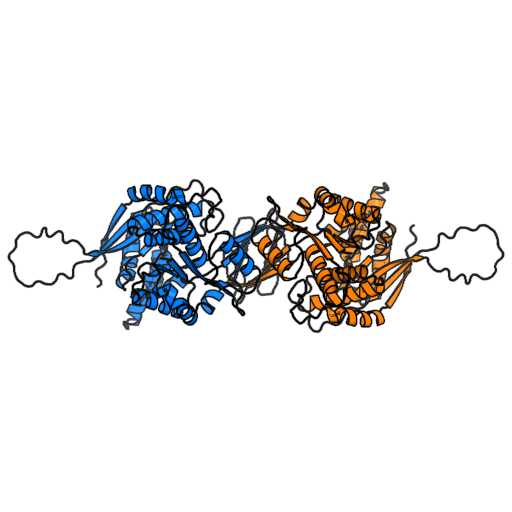A . VAL B 1 63 ? 0.748 12.016 22.297 1 95.62 63 VAL B CA 1
ATOM 3285 C C . VAL B 1 63 ? -0.357 11.008 21.984 1 95.62 63 VAL B C 1
ATOM 3287 O O . VAL B 1 63 ? -0.115 9.797 21.984 1 95.62 63 VAL B O 1
ATOM 3290 N N . LEU B 1 64 ? -1.554 11.547 21.875 1 97 64 LEU B N 1
ATOM 3291 C CA . LEU B 1 64 ? -2.68 10.727 21.453 1 97 64 LEU B CA 1
ATOM 3292 C C . LEU B 1 64 ? -3.219 11.188 20.094 1 97 64 LEU B C 1
ATOM 3294 O O . LEU B 1 64 ? -3.613 12.352 19.953 1 97 64 LEU B O 1
ATOM 3298 N N . LEU B 1 65 ? -3.145 10.312 19.172 1 98.06 65 LEU B N 1
ATOM 3299 C CA . LEU B 1 65 ? -3.771 10.586 17.891 1 98.06 65 LEU B CA 1
ATOM 3300 C C . LEU B 1 65 ? -5.152 9.945 17.812 1 98.06 65 LEU B C 1
ATOM 3302 O O . LEU B 1 65 ? -5.293 8.734 18.016 1 98.06 65 LEU B O 1
ATOM 3306 N N . VAL B 1 66 ? -6.16 10.781 17.594 1 98.38 66 VAL B N 1
ATOM 3307 C CA . VAL B 1 66 ? -7.5 10.305 17.266 1 98.38 66 VAL B CA 1
ATOM 3308 C C . VAL B 1 66 ? -7.723 10.391 15.758 1 98.38 66 VAL B C 1
ATOM 3310 O O . VAL B 1 66 ? -7.684 11.477 15.18 1 98.38 66 VAL B O 1
ATOM 3313 N N . SER B 1 67 ? -7.891 9.273 15.148 1 98.38 67 SER B N 1
ATOM 3314 C CA . SER B 1 67 ? -8.039 9.18 13.695 1 98.38 67 SER B CA 1
ATOM 3315 C C . SER B 1 67 ? -8.836 7.945 13.297 1 98.38 67 SER B C 1
ATOM 3317 O O . SER B 1 67 ? -9.523 7.352 14.125 1 98.38 67 SER B O 1
ATOM 3319 N N . VAL B 1 68 ? -8.859 7.699 11.945 1 97.88 68 VAL B N 1
ATOM 3320 C CA . VAL B 1 68 ? -9.672 6.59 11.453 1 97.88 68 VAL B CA 1
ATOM 3321 C C . VAL B 1 68 ? -8.93 5.863 10.336 1 97.88 68 VAL B C 1
ATOM 3323 O O . VAL B 1 68 ? -8.266 6.492 9.508 1 97.88 68 VAL B O 1
ATOM 3326 N N . VAL B 1 69 ? -8.914 4.555 10.43 1 96.94 69 VAL B N 1
ATOM 3327 C CA . VAL B 1 69 ? -8.453 3.67 9.367 1 96.94 69 VAL B CA 1
ATOM 3328 C C . VAL B 1 69 ? -9.523 2.617 9.078 1 96.94 69 VAL B C 1
ATOM 3330 O O . VAL B 1 69 ? -10.523 2.523 9.789 1 96.94 69 VAL B O 1
ATOM 3333 N N . GLY B 1 70 ? -9.344 1.918 7.938 1 94.25 70 GLY B N 1
ATOM 3334 C CA . GLY B 1 70 ? -10.227 0.807 7.625 1 94.25 70 GLY B CA 1
ATOM 3335 C C . GLY B 1 70 ? -9.734 -0.521 8.164 1 94.25 70 GLY B C 1
ATOM 3336 O O . GLY B 1 70 ? -8.953 -0.558 9.125 1 94.25 70 GLY B O 1
ATOM 3337 N N . GLN B 1 71 ? -10.383 -1.551 7.703 1 89.12 71 GLN B N 1
ATOM 3338 C CA . GLN B 1 71 ? -9.953 -2.922 7.961 1 89.12 71 GLN B CA 1
ATOM 3339 C C . GLN B 1 71 ? -9.25 -3.518 6.746 1 89.12 71 GLN B C 1
ATOM 3341 O O . GLN B 1 71 ? -9.742 -4.477 6.148 1 89.12 71 GLN B O 1
ATOM 3346 N N . ASP B 1 72 ? -8.094 -2.945 6.496 1 86.19 72 ASP B N 1
ATOM 3347 C CA . ASP B 1 72 ? -7.391 -3.32 5.273 1 86.19 72 ASP B CA 1
ATOM 3348 C C . ASP B 1 72 ? -5.879 -3.268 5.469 1 86.19 72 ASP B C 1
ATOM 3350 O O . ASP B 1 72 ? -5.398 -3 6.57 1 86.19 72 ASP B O 1
ATOM 3354 N N . ALA B 1 73 ? -5.172 -3.639 4.387 1 83 73 ALA B N 1
ATOM 3355 C CA . ALA B 1 73 ? -3.715 -3.752 4.441 1 83 73 ALA B CA 1
ATOM 3356 C C . ALA B 1 73 ? -3.072 -2.4 4.746 1 83 73 ALA B C 1
ATOM 3358 O O . ALA B 1 73 ? -2.047 -2.334 5.43 1 83 73 ALA B O 1
ATOM 3359 N N . ALA B 1 74 ? -3.656 -1.383 4.207 1 90.88 74 ALA B N 1
ATOM 3360 C CA . ALA B 1 74 ? -3.117 -0.052 4.473 1 90.88 74 ALA B CA 1
ATOM 3361 C C . ALA B 1 74 ? -3.174 0.274 5.961 1 90.88 74 ALA B C 1
ATOM 3363 O O . ALA B 1 74 ? -2.221 0.821 6.52 1 90.88 74 ALA B O 1
ATOM 3364 N N . ALA B 1 75 ? -4.258 -0.05 6.527 1 93.19 75 ALA B N 1
ATOM 3365 C CA . ALA B 1 75 ? -4.402 0.149 7.965 1 93.19 75 ALA B CA 1
ATOM 3366 C C . ALA B 1 75 ? -3.326 -0.608 8.734 1 93.19 75 ALA B C 1
ATOM 3368 O O . ALA B 1 75 ? -2.688 -0.051 9.633 1 93.19 75 ALA B O 1
ATOM 3369 N N . ASP B 1 76 ? -3.148 -1.828 8.328 1 85.94 76 ASP B N 1
ATOM 3370 C CA . ASP B 1 76 ? -2.162 -2.662 9.016 1 85.94 76 ASP B CA 1
ATOM 3371 C C . ASP B 1 76 ? -0.763 -2.062 8.898 1 85.94 76 ASP B C 1
ATOM 3373 O O . ASP B 1 76 ? -0.008 -2.047 9.875 1 85.94 76 ASP B O 1
ATOM 3377 N N . ALA B 1 77 ? -0.499 -1.602 7.801 1 86.31 77 ALA B N 1
ATOM 3378 C CA . ALA B 1 77 ? 0.809 -0.993 7.57 1 86.31 77 ALA B CA 1
ATOM 3379 C C . ALA B 1 77 ? 0.986 0.262 8.422 1 86.31 77 ALA B C 1
ATOM 3381 O O . ALA B 1 77 ? 2.025 0.445 9.062 1 86.31 77 ALA B O 1
ATOM 3382 N N . LEU B 1 78 ? -0.006 1.079 8.445 1 92.25 78 LEU B N 1
ATOM 3383 C CA . LEU B 1 78 ? 0.059 2.34 9.18 1 92.25 78 LEU B CA 1
ATOM 3384 C C . LEU B 1 78 ? 0.164 2.096 10.68 1 92.25 78 LEU B C 1
ATOM 3386 O O . LEU B 1 78 ? 0.981 2.721 11.359 1 92.25 78 LEU B O 1
ATOM 3390 N N . LEU B 1 79 ? -0.591 1.193 11.164 1 92 79 LEU B N 1
ATOM 3391 C CA . LEU B 1 79 ? -0.602 0.901 12.594 1 92 79 LEU B CA 1
ATOM 3392 C C . LEU B 1 79 ? 0.711 0.256 13.023 1 92 79 LEU B C 1
ATOM 3394 O O . LEU B 1 79 ? 1.233 0.562 14.102 1 92 79 LEU B O 1
ATOM 3398 N N . ALA B 1 80 ? 1.201 -0.607 12.172 1 85.12 80 ALA B N 1
ATOM 3399 C CA . ALA B 1 80 ? 2.488 -1.225 12.477 1 85.12 80 ALA B CA 1
ATOM 3400 C C . ALA B 1 80 ? 3.596 -0.177 12.555 1 85.12 80 ALA B C 1
ATOM 3402 O O . ALA B 1 80 ? 4.449 -0.228 13.438 1 85.12 80 ALA B O 1
ATOM 3403 N N . ASN B 1 81 ? 3.559 0.703 11.656 1 85.88 81 ASN B N 1
ATOM 3404 C CA . ASN B 1 81 ? 4.547 1.775 11.656 1 85.88 81 ASN B CA 1
ATOM 3405 C C . ASN B 1 81 ? 4.449 2.637 12.906 1 85.88 81 ASN B C 1
ATOM 3407 O O . ASN B 1 81 ? 5.465 2.99 13.508 1 85.88 81 ASN B O 1
ATOM 3411 N N . PHE B 1 82 ? 3.266 2.969 13.203 1 88.06 82 PHE B N 1
ATOM 3412 C CA . PHE B 1 82 ? 3.018 3.793 14.383 1 88.06 82 PHE B CA 1
ATOM 3413 C C . PHE B 1 82 ? 3.537 3.109 15.641 1 88.06 82 PHE B C 1
ATOM 3415 O O . PHE B 1 82 ? 4.215 3.736 16.453 1 88.06 82 PHE B O 1
ATOM 3422 N N . LYS B 1 83 ? 3.311 1.833 15.734 1 85.75 83 LYS B N 1
ATOM 3423 C CA . LYS B 1 83 ? 3.758 1.059 16.891 1 85.75 83 LYS B CA 1
ATOM 3424 C C . LYS B 1 83 ? 5.281 0.949 16.922 1 85.75 83 LYS B C 1
ATOM 3426 O O . LYS B 1 83 ? 5.891 1.026 17.984 1 85.75 83 LYS B O 1
ATOM 3431 N N . GLN B 1 84 ? 5.805 0.763 15.812 1 82.69 84 GLN B N 1
ATOM 3432 C CA . GLN B 1 84 ? 7.258 0.651 15.711 1 82.69 84 GLN B CA 1
ATOM 3433 C C . GLN B 1 84 ? 7.941 1.913 16.234 1 82.69 84 GLN B C 1
ATOM 3435 O O . GLN B 1 84 ? 9.062 1.853 16.734 1 82.69 84 GLN B O 1
ATOM 3440 N N . HIS B 1 85 ? 7.23 3.047 16.156 1 85.12 85 HIS B N 1
ATOM 3441 C CA . HIS B 1 85 ? 7.801 4.316 16.594 1 85.12 85 HIS B CA 1
ATOM 3442 C C . HIS B 1 85 ? 7.391 4.645 18.016 1 85.12 85 HIS B C 1
ATOM 3444 O O . HIS B 1 85 ? 7.676 5.738 18.516 1 85.12 85 HIS B O 1
ATOM 3450 N N . GLY B 1 86 ? 6.625 3.779 18.703 1 86.56 86 GLY B N 1
ATOM 3451 C CA . GLY B 1 86 ? 6.293 3.92 20.109 1 86.56 86 GLY B CA 1
ATOM 3452 C C . GLY B 1 86 ? 5.035 4.73 20.359 1 86.56 86 GLY B C 1
ATOM 3453 O O . GLY B 1 86 ? 4.785 5.184 21.469 1 86.56 86 GLY B O 1
ATOM 3454 N N . LEU B 1 87 ? 4.305 4.969 19.312 1 90.44 87 LEU B N 1
ATOM 3455 C CA . LEU B 1 87 ? 3.068 5.723 19.469 1 90.44 87 LEU B CA 1
ATOM 3456 C C . LEU B 1 87 ? 1.894 4.793 19.75 1 90.44 87 LEU B C 1
ATOM 3458 O O . LEU B 1 87 ? 1.847 3.674 19.234 1 90.44 87 LEU B O 1
ATOM 3462 N N . SER B 1 88 ? 1.004 5.281 20.562 1 91.69 88 SER B N 1
ATOM 3463 C CA . SER B 1 88 ? -0.212 4.527 20.859 1 91.69 88 SER B CA 1
ATOM 3464 C C . SER B 1 88 ? -1.201 4.613 19.688 1 91.69 88 SER B C 1
ATOM 3466 O O . SER B 1 88 ? -1.359 5.672 19.078 1 91.69 88 SER B O 1
ATOM 3468 N N . THR B 1 89 ? -1.842 3.461 19.469 1 94.5 89 THR B N 1
ATOM 3469 C CA . THR B 1 89 ? -2.873 3.436 18.438 1 94.5 89 THR B CA 1
ATOM 3470 C C . THR B 1 89 ? -4.266 3.428 19.062 1 94.5 89 THR B C 1
ATOM 3472 O O . THR B 1 89 ? -5.258 3.191 18.375 1 94.5 89 THR B O 1
ATOM 3475 N N . ALA B 1 90 ? -4.387 3.693 20.328 1 93.94 90 ALA B N 1
ATOM 3476 C CA . ALA B 1 90 ? -5.637 3.559 21.078 1 93.94 90 ALA B CA 1
ATOM 3477 C C . ALA B 1 90 ? -6.688 4.535 20.562 1 93.94 90 ALA B C 1
ATOM 3479 O O . ALA B 1 90 ? -7.891 4.273 20.672 1 93.94 90 ALA B O 1
ATOM 3480 N N . GLY B 1 91 ? -6.312 5.645 20.031 1 96.69 91 GLY B N 1
ATOM 3481 C CA . GLY B 1 91 ? -7.242 6.652 19.547 1 96.69 91 GLY B CA 1
ATOM 3482 C C . GLY B 1 91 ? -7.613 6.457 18.078 1 96.69 91 GLY B C 1
ATOM 3483 O O . GLY B 1 91 ? -8.461 7.184 17.547 1 96.69 91 GLY B O 1
ATOM 3484 N N . ILE B 1 92 ? -7.055 5.477 17.484 1 97.31 92 ILE B N 1
ATOM 3485 C CA . ILE B 1 92 ? -7.301 5.27 16.062 1 97.31 92 ILE B CA 1
ATOM 3486 C C . ILE B 1 92 ? -8.445 4.27 15.875 1 97.31 92 ILE B C 1
ATOM 3488 O O . ILE B 1 92 ? -8.328 3.105 16.266 1 97.31 92 ILE B O 1
ATOM 3492 N N . ILE B 1 93 ? -9.469 4.773 15.297 1 96.31 93 ILE B N 1
ATOM 3493 C CA . ILE B 1 93 ? -10.672 3.982 15.07 1 96.31 93 ILE B CA 1
ATOM 3494 C C . ILE B 1 93 ? -10.492 3.119 13.828 1 96.31 93 ILE B C 1
ATOM 3496 O O . ILE B 1 93 ? -10.062 3.609 12.781 1 96.31 93 ILE B O 1
ATOM 3500 N N . ARG B 1 94 ? -10.812 1.858 13.945 1 95.25 94 ARG B N 1
ATOM 3501 C CA . ARG B 1 94 ? -10.883 0.98 12.781 1 95.25 94 ARG B CA 1
ATOM 3502 C C . ARG B 1 94 ? -12.312 0.863 12.273 1 95.25 94 ARG B C 1
ATOM 3504 O O . ARG B 1 94 ? -13.133 0.149 12.852 1 95.25 94 ARG B O 1
ATOM 3511 N N . SER B 1 95 ? -12.586 1.535 11.234 1 96.12 95 SER B N 1
ATOM 3512 C CA . SER B 1 95 ? -13.938 1.604 10.68 1 96.12 95 SER B CA 1
ATOM 3513 C C . SER B 1 95 ? -14.312 0.306 9.969 1 96.12 95 SER B C 1
ATOM 3515 O O . SER B 1 95 ? -13.484 -0.293 9.281 1 96.12 95 SER B O 1
ATOM 3517 N N . ALA B 1 96 ? -15.539 -0.119 10.102 1 91.31 96 ALA B N 1
ATOM 3518 C CA . ALA B 1 96 ? -16.047 -1.3 9.406 1 91.31 96 ALA B CA 1
ATOM 3519 C C . ALA B 1 96 ? -16.484 -0.958 7.988 1 91.31 96 ALA B C 1
ATOM 3521 O O . ALA B 1 96 ? -16.641 -1.848 7.148 1 91.31 96 ALA B O 1
ATOM 3522 N N . THR B 1 97 ? -16.641 0.33 7.746 1 90.31 97 THR B N 1
ATOM 3523 C CA . THR B 1 97 ? -17.266 0.708 6.488 1 90.31 97 THR B CA 1
ATOM 3524 C C . THR B 1 97 ? -16.312 1.507 5.613 1 90.31 97 THR B C 1
ATOM 3526 O O . THR B 1 97 ? -16.359 1.422 4.387 1 90.31 97 THR B O 1
ATOM 3529 N N . ALA B 1 98 ? -15.43 2.236 6.203 1 92.62 98 ALA B N 1
ATOM 3530 C CA . ALA B 1 98 ? -14.539 3.1 5.43 1 92.62 98 ALA B CA 1
ATOM 3531 C C . ALA B 1 98 ? -13.203 2.402 5.148 1 92.62 98 ALA B C 1
ATOM 3533 O O . ALA B 1 98 ? -12.734 1.597 5.957 1 92.62 98 ALA B O 1
ATOM 3534 N N . SER B 1 99 ? -12.641 2.734 3.994 1 93.12 99 SER B N 1
ATOM 3535 C CA . SER B 1 99 ? -11.281 2.311 3.689 1 93.12 99 SER B CA 1
ATOM 3536 C C . SER B 1 99 ? -10.25 3.217 4.363 1 93.12 99 SER B C 1
ATOM 3538 O O . SER B 1 99 ? -10.547 4.367 4.684 1 93.12 99 SER B O 1
ATOM 3540 N N . THR B 1 100 ? -9.109 2.604 4.609 1 95.81 100 THR B N 1
ATOM 3541 C CA . THR B 1 100 ? -8.008 3.441 5.07 1 95.81 100 THR B CA 1
ATOM 3542 C C . THR B 1 100 ? -7.68 4.516 4.039 1 95.81 100 THR B C 1
ATOM 3544 O O . THR B 1 100 ? -7.547 4.223 2.85 1 95.81 100 THR B O 1
ATOM 3547 N N . PRO B 1 101 ? -7.605 5.793 4.477 1 96.94 101 PRO B N 1
ATOM 3548 C CA . PRO B 1 101 ? -7.188 6.828 3.529 1 96.94 101 PRO B CA 1
ATOM 3549 C C . PRO B 1 101 ? -5.875 6.488 2.824 1 96.94 101 PRO B C 1
ATOM 3551 O O . PRO B 1 101 ? -4.91 6.078 3.473 1 96.94 101 PRO B O 1
ATOM 3554 N N . CYS B 1 102 ? -5.875 6.645 1.505 1 96.56 102 CYS B N 1
ATOM 3555 C CA . CYS B 1 102 ? -4.734 6.281 0.669 1 96.56 102 CYS B CA 1
ATOM 3556 C C . CYS B 1 102 ? -4.688 7.141 -0.588 1 96.56 102 CYS B C 1
ATOM 3558 O O . CYS B 1 102 ? -5.719 7.41 -1.203 1 96.56 102 CYS B O 1
ATOM 3560 N N . VAL B 1 103 ? -3.516 7.664 -0.852 1 94.25 103 VAL B N 1
ATOM 3561 C CA . VAL B 1 103 ? -3.289 8.391 -2.1 1 94.25 103 VAL B CA 1
ATOM 3562 C C . VAL B 1 103 ? -2.312 7.609 -2.979 1 94.25 103 VAL B C 1
ATOM 3564 O O . VAL B 1 103 ? -1.204 7.285 -2.549 1 94.25 103 VAL B O 1
ATOM 3567 N N . VAL B 1 104 ? -2.686 7.344 -4.203 1 96.62 104 VAL B N 1
ATOM 3568 C CA . VAL B 1 104 ? -1.876 6.574 -5.145 1 96.62 104 VAL B CA 1
ATOM 3569 C C . VAL B 1 104 ? -1.512 7.441 -6.344 1 96.62 104 VAL B C 1
ATOM 3571 O O . VAL B 1 104 ? -2.391 7.883 -7.086 1 96.62 104 VAL B O 1
ATOM 3574 N N . ALA B 1 105 ? -0.227 7.621 -6.508 1 94.38 105 ALA B N 1
ATOM 3575 C CA . ALA B 1 105 ? 0.271 8.406 -7.637 1 94.38 105 ALA B CA 1
ATOM 3576 C C . ALA B 1 105 ? 1.241 7.582 -8.484 1 94.38 105 ALA B C 1
ATOM 3578 O O . ALA B 1 105 ? 2.232 7.059 -7.969 1 94.38 105 ALA B O 1
ATOM 3579 N N . VAL B 1 106 ? 0.958 7.426 -9.727 1 95.81 106 VAL B N 1
ATOM 3580 C CA . VAL B 1 106 ? 1.922 6.941 -10.711 1 95.81 106 VAL B CA 1
ATOM 3581 C C . VAL B 1 106 ? 2.545 8.125 -11.453 1 95.81 106 VAL B C 1
ATOM 3583 O O . VAL B 1 106 ? 1.833 8.938 -12.039 1 95.81 106 VAL B O 1
ATOM 3586 N N . LEU B 1 107 ? 3.826 8.18 -11.375 1 94.31 107 LEU B N 1
ATOM 3587 C CA . LEU B 1 107 ? 4.555 9.273 -12.016 1 94.31 107 LEU B CA 1
ATOM 3588 C C . LEU B 1 107 ? 5.02 8.867 -13.414 1 94.31 107 LEU B C 1
ATOM 3590 O O . LEU B 1 107 ? 5.07 7.68 -13.734 1 94.31 107 LEU B O 1
ATOM 3594 N N . ASP B 1 108 ? 5.289 9.844 -14.227 1 92.06 108 ASP B N 1
ATOM 3595 C CA . ASP B 1 108 ? 5.93 9.562 -15.516 1 92.06 108 ASP B CA 1
ATOM 3596 C C . ASP B 1 108 ? 7.449 9.648 -15.398 1 92.06 108 ASP B C 1
ATOM 3598 O O . ASP B 1 108 ? 7.984 9.844 -14.305 1 92.06 108 ASP B O 1
ATOM 3602 N N . ARG B 1 109 ? 8.164 9.445 -16.469 1 90.44 109 ARG B N 1
ATOM 3603 C CA . ARG B 1 109 ? 9.625 9.359 -16.438 1 90.44 109 ARG B CA 1
ATOM 3604 C C . ARG B 1 109 ? 10.242 10.703 -16.047 1 90.44 109 ARG B C 1
ATOM 3606 O O . ARG B 1 109 ? 11.383 10.75 -15.594 1 90.44 109 ARG B O 1
ATOM 3613 N N . SER B 1 110 ? 9.477 11.781 -16.25 1 86.62 110 SER B N 1
ATOM 3614 C CA . SER B 1 110 ? 9.984 13.102 -15.898 1 86.62 110 SER B CA 1
ATOM 3615 C C . SER B 1 110 ? 9.75 13.398 -14.422 1 86.62 110 SER B C 1
ATOM 3617 O O . SER B 1 110 ? 10.203 14.422 -13.906 1 86.62 110 SER B O 1
ATOM 3619 N N . GLY B 1 111 ? 8.977 12.523 -13.828 1 85.38 111 GLY B N 1
ATOM 3620 C CA . GLY B 1 111 ? 8.703 12.719 -12.414 1 85.38 111 GLY B CA 1
ATOM 3621 C C . GLY B 1 111 ? 7.391 13.438 -12.148 1 85.38 111 GLY B C 1
ATOM 3622 O O . GLY B 1 111 ? 7.082 13.781 -11.008 1 85.38 111 GLY B O 1
ATOM 3623 N N . GLU B 1 112 ? 6.676 13.648 -13.219 1 83.44 112 GLU B N 1
ATOM 3624 C CA . GLU B 1 112 ? 5.379 14.297 -13.078 1 83.44 112 GLU B CA 1
ATOM 3625 C C . GLU B 1 112 ? 4.266 13.266 -12.891 1 83.44 112 GLU B C 1
ATOM 3627 O O . GLU B 1 112 ? 4.406 12.109 -13.289 1 83.44 112 GLU B O 1
ATOM 3632 N N . VAL B 1 113 ? 3.129 13.734 -12.312 1 89.31 113 VAL B N 1
ATOM 3633 C CA . VAL B 1 113 ? 2.004 12.844 -12.062 1 89.31 113 VAL B CA 1
ATOM 3634 C C . VAL B 1 113 ? 1.368 12.43 -13.391 1 89.31 113 VAL B C 1
ATOM 3636 O O . VAL B 1 113 ? 0.812 13.266 -14.109 1 89.31 113 VAL B O 1
ATOM 3639 N N . ALA B 1 114 ? 1.477 11.211 -13.68 1 93.31 114 ALA B N 1
ATOM 3640 C CA . ALA B 1 114 ? 0.783 10.664 -14.836 1 93.31 114 ALA B CA 1
ATOM 3641 C C . ALA B 1 114 ? -0.682 10.375 -14.523 1 93.31 114 ALA B C 1
ATOM 3643 O O . ALA B 1 114 ? -1.565 10.648 -15.336 1 93.31 114 ALA B O 1
ATOM 3644 N N . ALA B 1 115 ? -0.899 9.883 -13.391 1 95.06 115 ALA B N 1
ATOM 3645 C CA . ALA B 1 115 ? -2.229 9.594 -12.859 1 95.06 115 ALA B CA 1
ATOM 3646 C C . ALA B 1 115 ? -2.199 9.477 -11.336 1 95.06 115 ALA B C 1
ATOM 3648 O O . ALA B 1 115 ? -1.251 8.93 -10.773 1 95.06 115 ALA B O 1
ATOM 3649 N N . CYS B 1 116 ? -3.262 10.062 -10.719 1 94.5 116 CYS B N 1
ATOM 3650 C CA . CYS B 1 116 ? -3.287 10.062 -9.258 1 94.5 116 CYS B CA 1
ATOM 3651 C C . CYS B 1 116 ? -4.719 10.016 -8.742 1 94.5 116 CYS B C 1
ATOM 3653 O O . CYS B 1 116 ? -5.586 10.742 -9.227 1 94.5 116 CYS B O 1
ATOM 3655 N N . VAL B 1 117 ? -4.984 9.125 -7.77 1 96.19 117 VAL B N 1
ATOM 3656 C CA . VAL B 1 117 ? -6.273 8.992 -7.105 1 96.19 117 VAL B CA 1
ATOM 3657 C C . VAL B 1 117 ? -6.102 9.148 -5.598 1 96.19 117 VAL B C 1
ATOM 3659 O O . VAL B 1 117 ? -5.176 8.578 -5.012 1 96.19 117 VAL B O 1
ATOM 3662 N N . ALA B 1 118 ? -6.973 9.938 -5.004 1 93.75 118 ALA B N 1
ATOM 3663 C CA . ALA B 1 118 ? -6.969 10.18 -3.564 1 93.75 118 ALA B CA 1
ATOM 3664 C C . ALA B 1 118 ? -8.219 9.602 -2.906 1 93.75 118 ALA B C 1
ATOM 3666 O O . ALA B 1 118 ? -9.32 10.125 -3.09 1 93.75 118 ALA B O 1
ATOM 3667 N N . ASP B 1 119 ? -8.031 8.484 -2.213 1 96.38 119 ASP B N 1
ATOM 3668 C CA . ASP B 1 119 ? -9.062 7.934 -1.34 1 96.38 119 ASP B CA 1
ATOM 3669 C C . ASP B 1 119 ? -8.922 8.469 0.082 1 96.38 119 ASP B C 1
ATOM 3671 O O . ASP B 1 119 ? -8.305 7.824 0.937 1 96.38 119 ASP B O 1
ATOM 3675 N N . VAL B 1 120 ? -9.562 9.664 0.381 1 93.81 120 VAL B N 1
ATOM 3676 C CA . VAL B 1 120 ? -9.25 10.352 1.631 1 93.81 120 VAL B CA 1
ATOM 3677 C C . VAL B 1 120 ? -10.531 10.875 2.273 1 93.81 120 VAL B C 1
ATOM 3679 O O . VAL B 1 120 ? -10.5 11.859 3.018 1 93.81 120 VAL B O 1
ATOM 3682 N N . ALA B 1 121 ? -11.641 10.211 2.062 1 92.88 121 ALA B N 1
ATOM 3683 C CA . ALA B 1 121 ? -12.922 10.727 2.541 1 92.88 121 ALA B CA 1
ATOM 3684 C C . ALA B 1 121 ? -13.188 10.273 3.973 1 92.88 121 ALA B C 1
ATOM 3686 O O . ALA B 1 121 ? -14.039 10.852 4.664 1 92.88 121 ALA B O 1
ATOM 3687 N N . ALA B 1 122 ? -12.484 9.32 4.438 1 95 122 ALA B N 1
ATOM 3688 C CA . ALA B 1 122 ? -12.828 8.625 5.676 1 95 122 ALA B CA 1
ATOM 3689 C C . ALA B 1 122 ? -12.789 9.578 6.867 1 95 122 ALA B C 1
ATOM 3691 O O . ALA B 1 122 ? -13.703 9.594 7.688 1 95 122 ALA B O 1
ATOM 3692 N N . PRO B 1 123 ? -11.766 10.398 6.977 1 94.25 123 PRO B N 1
ATOM 3693 C CA . PRO B 1 123 ? -11.727 11.258 8.164 1 94.25 123 PRO B CA 1
ATOM 3694 C C . PRO B 1 123 ? -12.938 12.18 8.266 1 94.25 123 PRO B C 1
ATOM 3696 O O . PRO B 1 123 ? -13.539 12.305 9.336 1 94.25 123 PRO B O 1
ATOM 3699 N N . ALA B 1 124 ? -13.312 12.766 7.184 1 92.88 124 ALA B N 1
ATOM 3700 C CA . ALA B 1 124 ? -14.461 13.664 7.191 1 92.88 124 ALA B CA 1
ATOM 3701 C C . ALA B 1 124 ? -15.742 12.914 7.535 1 92.88 124 ALA B C 1
ATOM 3703 O O . ALA B 1 124 ? -16.625 13.445 8.211 1 92.88 124 ALA B O 1
ATOM 3704 N N . ALA B 1 125 ? -15.82 11.695 7.113 1 93.94 125 ALA B N 1
ATOM 3705 C CA . ALA B 1 125 ? -17.031 10.906 7.297 1 93.94 125 ALA B CA 1
ATOM 3706 C C . ALA B 1 125 ? -17.078 10.289 8.695 1 93.94 125 ALA B C 1
ATOM 3708 O O . ALA B 1 125 ? -18.172 10.102 9.258 1 93.94 125 ALA B O 1
ATOM 3709 N N . GLU B 1 126 ? -15.906 10.031 9.227 1 96.06 126 GLU B N 1
ATOM 3710 C CA . GLU B 1 126 ? -15.898 9.156 10.398 1 96.06 126 GLU B CA 1
ATOM 3711 C C . GLU B 1 126 ? -15.508 9.93 11.656 1 96.06 126 GLU B C 1
ATOM 3713 O O . GLU B 1 126 ? -15.836 9.516 12.766 1 96.06 126 GLU B O 1
ATOM 3718 N N . LEU B 1 127 ? -14.727 10.969 11.539 1 97 127 LEU B N 1
ATOM 3719 C CA . LEU B 1 127 ? -14.367 11.781 12.695 1 97 127 LEU B CA 1
ATOM 3720 C C . LEU B 1 127 ? -15.453 12.805 13 1 97 127 LEU B C 1
ATOM 3722 O O . LEU B 1 127 ? -15.289 14 12.719 1 97 127 LEU B O 1
ATOM 3726 N N . THR B 1 128 ? -16.469 12.328 13.719 1 97 128 THR B N 1
ATOM 3727 C CA . THR B 1 128 ? -17.688 13.086 13.977 1 97 128 THR B CA 1
ATOM 3728 C C . THR B 1 128 ? -17.688 13.656 15.391 1 97 128 THR B C 1
ATOM 3730 O O . THR B 1 128 ? -16.797 13.336 16.188 1 97 128 THR B O 1
ATOM 3733 N N . PRO B 1 129 ? -18.719 14.5 15.664 1 97.81 129 PRO B N 1
ATOM 3734 C CA . PRO B 1 129 ? -18.844 15 17.031 1 97.81 129 PRO B CA 1
ATOM 3735 C C . PRO B 1 129 ? -18.969 13.875 18.062 1 97.81 129 PRO B C 1
ATOM 3737 O O . PRO B 1 129 ? -18.516 14.008 19.188 1 97.81 129 PRO B O 1
ATOM 3740 N N . ASP B 1 130 ? -19.516 12.758 17.625 1 97.5 130 ASP B N 1
ATOM 3741 C CA . ASP B 1 130 ? -19.625 11.617 18.531 1 97.5 130 ASP B CA 1
ATOM 3742 C C . ASP B 1 130 ? -18.25 11.086 18.922 1 97.5 130 ASP B C 1
ATOM 3744 O O . ASP B 1 130 ? -18.031 10.703 20.078 1 97.5 130 ASP B O 1
ATOM 3748 N N . VAL B 1 131 ? -17.406 11.086 17.984 1 97.25 131 VAL B N 1
ATOM 3749 C CA . VAL B 1 131 ? -16.031 10.633 18.25 1 97.25 131 VAL B CA 1
ATOM 3750 C C . VAL B 1 131 ? -15.344 11.609 19.203 1 97.25 131 VAL B C 1
ATOM 3752 O O . VAL B 1 131 ? -14.609 11.188 20.094 1 97.25 131 VAL B O 1
ATOM 3755 N N . VAL B 1 132 ? -15.578 12.891 19 1 97.69 132 VAL B N 1
ATOM 3756 C CA . VAL B 1 132 ? -15.039 13.906 19.906 1 97.69 132 VAL B CA 1
ATOM 3757 C C . VAL B 1 132 ? -15.547 13.664 21.328 1 97.69 132 VAL B C 1
ATOM 3759 O O . VAL B 1 132 ? -14.766 13.695 22.281 1 97.69 132 VAL B O 1
ATOM 3762 N N . GLN B 1 133 ? -16.812 13.352 21.391 1 97.56 133 GLN B N 1
ATOM 3763 C CA . GLN B 1 133 ? -17.422 13.102 22.688 1 97.56 133 GLN B CA 1
ATOM 3764 C C . GLN B 1 133 ? -16.781 11.898 23.375 1 97.56 133 GLN B C 1
ATOM 3766 O O . GLN B 1 133 ? -16.562 11.906 24.594 1 97.56 133 GLN B O 1
ATOM 3771 N N . GLN B 1 134 ? -16.484 10.922 22.656 1 97.31 134 GLN B N 1
ATOM 3772 C CA . GLN B 1 134 ? -15.883 9.703 23.188 1 97.31 134 GLN B CA 1
ATOM 3773 C C . GLN B 1 134 ? -14.492 9.977 23.734 1 97.31 134 GLN B C 1
ATOM 3775 O O . GLN B 1 134 ? -14 9.227 24.578 1 97.31 134 GLN B O 1
ATOM 3780 N N . HIS B 1 135 ? -13.883 11.062 23.281 1 97.44 135 HIS B N 1
ATOM 3781 C CA . HIS B 1 135 ? -12.516 11.367 23.703 1 97.44 135 HIS B CA 1
ATOM 3782 C C . HIS B 1 135 ? -12.469 12.641 24.531 1 97.44 135 HIS B C 1
ATOM 3784 O O . HIS B 1 135 ? -11.406 13.25 24.688 1 97.44 135 HIS B O 1
ATOM 3790 N N . LEU B 1 136 ? -13.586 13.016 25.062 1 97.62 136 LEU B N 1
ATOM 3791 C CA . LEU B 1 136 ? -13.734 14.273 25.797 1 97.62 136 LEU B CA 1
ATOM 3792 C C . LEU B 1 136 ? -12.781 14.336 26.984 1 97.62 136 LEU B C 1
ATOM 3794 O O . LEU B 1 136 ? -12.125 15.359 27.203 1 97.62 136 LEU B O 1
ATOM 3798 N N . PRO B 1 137 ? -12.648 13.242 27.766 1 97.38 137 PRO B N 1
ATOM 3799 C CA . PRO B 1 137 ? -11.719 13.312 28.906 1 97.38 137 PRO B CA 1
ATOM 3800 C C . PRO B 1 137 ? -10.281 13.602 28.469 1 97.38 137 PRO B C 1
ATOM 3802 O O . PRO B 1 137 ? -9.594 14.406 29.094 1 97.38 137 PRO B O 1
ATOM 3805 N N . ALA B 1 138 ? -9.844 13 27.406 1 96.56 138 ALA B N 1
ATOM 3806 C CA . ALA B 1 138 ? -8.492 13.219 26.906 1 96.56 138 ALA B CA 1
ATOM 3807 C C . ALA B 1 138 ? -8.32 14.656 26.422 1 96.56 138 ALA B C 1
ATOM 3809 O O . ALA B 1 138 ? -7.273 15.273 26.641 1 96.56 138 ALA B O 1
ATOM 3810 N N . ILE B 1 139 ? -9.344 15.164 25.766 1 97.81 139 ILE B N 1
ATOM 3811 C CA . ILE B 1 139 ? -9.312 16.516 25.219 1 97.81 139 ILE B CA 1
ATOM 3812 C C . ILE B 1 139 ? -9.242 17.531 26.344 1 97.81 139 ILE B C 1
ATOM 3814 O O . ILE B 1 139 ? -8.414 18.438 26.328 1 97.81 139 ILE B O 1
ATOM 3818 N N . GLN B 1 140 ? -10.031 17.328 27.328 1 97.44 140 GLN B N 1
ATOM 3819 C CA . GLN B 1 140 ? -10.164 18.312 28.406 1 97.44 140 GLN B CA 1
ATOM 3820 C C . GLN B 1 140 ? -8.953 18.281 29.328 1 97.44 140 GLN B C 1
ATOM 3822 O O . GLN B 1 140 ? -8.688 19.234 30.047 1 97.44 140 GLN B O 1
ATOM 3827 N N . GLN B 1 141 ? -8.211 17.188 29.281 1 96.31 141 GLN B N 1
ATOM 3828 C CA . GLN B 1 141 ? -7.043 17.062 30.141 1 96.31 141 GLN B CA 1
ATOM 3829 C C . GLN B 1 141 ? -5.754 17.312 29.375 1 96.31 141 GLN B C 1
ATOM 3831 O O . GLN B 1 141 ? -4.664 17.281 29.938 1 96.31 141 GLN B O 1
ATOM 3836 N N . ALA B 1 142 ? -5.859 17.625 28.156 1 97.25 142 ALA B N 1
ATOM 3837 C CA . ALA B 1 142 ? -4.691 17.781 27.297 1 97.25 142 ALA B CA 1
ATOM 3838 C C . ALA B 1 142 ? -3.957 19.094 27.609 1 97.25 142 ALA B C 1
ATOM 3840 O O . ALA B 1 142 ? -4.551 20.031 28.156 1 97.25 142 ALA B O 1
ATOM 3841 N N . GLY B 1 143 ? -2.668 19.047 27.344 1 97.25 143 GLY B N 1
ATOM 3842 C CA . GLY B 1 143 ? -1.917 20.297 27.375 1 97.25 143 GLY B CA 1
ATOM 3843 C C . GLY B 1 143 ? -2.107 21.141 26.125 1 97.25 143 GLY B C 1
ATOM 3844 O O . GLY B 1 143 ? -1.911 22.359 26.156 1 97.25 143 GLY B O 1
ATOM 3845 N N . LEU B 1 144 ? -2.438 20.469 25.078 1 98.19 144 LEU B N 1
ATOM 3846 C CA . LEU B 1 144 ? -2.682 21.078 23.781 1 98.19 144 LEU B CA 1
ATOM 3847 C C . LEU B 1 144 ? -3.545 20.172 22.906 1 98.19 144 LEU B C 1
ATOM 3849 O O . LEU B 1 144 ? -3.332 18.969 22.875 1 98.19 144 LEU B O 1
ATOM 3853 N N . LEU B 1 145 ? -4.559 20.75 22.266 1 98.75 145 LEU B N 1
ATOM 3854 C CA . LEU B 1 145 ? -5.348 20.047 21.266 1 98.75 145 LEU B CA 1
ATOM 3855 C C . LEU B 1 145 ? -4.988 20.531 19.859 1 98.75 145 LEU B C 1
ATOM 3857 O O . LEU B 1 145 ? -5 21.734 19.578 1 98.75 145 LEU B O 1
ATOM 3861 N N . VAL B 1 146 ? -4.602 19.578 19.031 1 98.81 146 VAL B N 1
ATOM 3862 C CA . VAL B 1 146 ? -4.336 19.875 17.625 1 98.81 146 VAL B CA 1
ATOM 3863 C C . VAL B 1 146 ? -5.445 19.297 16.75 1 98.81 146 VAL B C 1
ATOM 3865 O O . VAL B 1 146 ? -5.781 18.125 16.859 1 98.81 146 VAL B O 1
ATOM 3868 N N . LEU B 1 147 ? -5.992 20.156 15.906 1 98.75 147 LEU B N 1
ATOM 3869 C CA . LEU B 1 147 ? -7.016 19.766 14.945 1 98.75 147 LEU B CA 1
ATOM 3870 C C . LEU B 1 147 ? -6.559 20.047 13.516 1 98.75 147 LEU B C 1
ATOM 3872 O O . LEU B 1 147 ? -6.023 21.125 13.234 1 98.75 147 LEU B O 1
ATOM 3876 N N . ASP B 1 148 ? -6.703 19.078 12.648 1 97.94 148 ASP B N 1
ATOM 3877 C CA . ASP B 1 148 ? -6.438 19.438 11.266 1 97.94 148 ASP B CA 1
ATOM 3878 C C . ASP B 1 148 ? -7.73 19.516 10.461 1 97.94 148 ASP B C 1
ATOM 3880 O O . ASP B 1 148 ? -8.789 19.109 10.938 1 97.94 148 ASP B O 1
ATOM 3884 N N . ALA B 1 149 ? -7.691 20.078 9.328 1 97.69 149 ALA B N 1
ATOM 3885 C CA . ALA B 1 149 ? -8.875 20.469 8.562 1 97.69 149 ALA B CA 1
ATOM 3886 C C . ALA B 1 149 ? -9.477 19.266 7.836 1 97.69 149 ALA B C 1
ATOM 3888 O O . ALA B 1 149 ? -10.391 19.422 7.023 1 97.69 149 ALA B O 1
ATOM 3889 N N . ASN B 1 150 ? -9 18.094 8.125 1 96.12 150 ASN B N 1
ATOM 3890 C CA . ASN B 1 150 ? -9.68 16.906 7.594 1 96.12 150 ASN B CA 1
ATOM 3891 C C . ASN B 1 150 ? -11.008 16.672 8.297 1 96.12 150 ASN B C 1
ATOM 3893 O O . ASN B 1 150 ? -11.867 15.953 7.781 1 96.12 150 ASN B O 1
ATOM 3897 N N . LEU B 1 151 ? -11.133 17.219 9.477 1 96.44 151 LEU B N 1
ATOM 3898 C CA . LEU B 1 151 ? -12.414 17.188 10.18 1 96.44 151 LEU B CA 1
ATOM 3899 C C . LEU B 1 151 ? -13.414 18.125 9.523 1 96.44 151 LEU B C 1
ATOM 3901 O O . LEU B 1 151 ? -13.055 19.234 9.102 1 96.44 151 LEU B O 1
ATOM 3905 N N . GLN B 1 152 ? -14.641 17.672 9.562 1 94.88 152 GLN B N 1
ATOM 3906 C CA . GLN B 1 152 ? -15.695 18.578 9.141 1 94.88 152 GLN B CA 1
ATOM 3907 C C . GLN B 1 152 ? -15.992 19.625 10.219 1 94.88 152 GLN B C 1
ATOM 3909 O O . GLN B 1 152 ? -15.578 19.453 11.367 1 94.88 152 GLN B O 1
ATOM 3914 N N . GLN B 1 153 ? -16.703 20.594 9.781 1 95.62 153 GLN B N 1
ATOM 3915 C CA . GLN B 1 153 ? -16.938 21.781 10.617 1 95.62 153 GLN B CA 1
ATOM 3916 C C . GLN B 1 153 ? -17.578 21.391 11.945 1 95.62 153 GLN B C 1
ATOM 3918 O O . GLN B 1 153 ? -17.203 21.922 12.992 1 95.62 153 GLN B O 1
ATOM 3923 N N . GLN B 1 154 ? -18.5 20.5 11.938 1 96.75 154 GLN B N 1
ATOM 3924 C CA . GLN B 1 154 ? -19.219 20.156 13.156 1 96.75 154 GLN B CA 1
ATOM 3925 C C . GLN B 1 154 ? -18.297 19.484 14.172 1 96.75 154 GLN B C 1
ATOM 3927 O O . GLN B 1 154 ? -18.375 19.781 15.367 1 96.75 154 GLN B O 1
ATOM 3932 N N . ALA B 1 155 ? -17.469 18.672 13.672 1 97.75 155 ALA B N 1
ATOM 3933 C CA . ALA B 1 155 ? -16.516 18 14.555 1 97.75 155 ALA B CA 1
ATOM 3934 C C . ALA B 1 155 ? -15.453 18.969 15.062 1 97.75 155 ALA B C 1
ATOM 3936 O O . ALA B 1 155 ? -15.055 18.922 16.219 1 97.75 155 ALA B O 1
ATOM 3937 N N . LEU B 1 156 ? -15.047 19.828 14.18 1 97.88 156 LEU B N 1
ATOM 3938 C CA . LEU B 1 156 ? -14.094 20.859 14.562 1 97.88 156 LEU B CA 1
ATOM 3939 C C . LEU B 1 156 ? -14.656 21.734 15.68 1 97.88 156 LEU B C 1
ATOM 3941 O O . LEU B 1 156 ? -13.977 22.016 16.656 1 97.88 156 LEU B O 1
ATOM 3945 N N . ALA B 1 157 ? -15.859 22.109 15.477 1 97.94 157 ALA B N 1
ATOM 3946 C CA . ALA B 1 157 ? -16.516 22.969 16.453 1 97.94 157 ALA B CA 1
ATOM 3947 C C . ALA B 1 157 ? -16.656 22.25 17.797 1 97.94 157 ALA B C 1
ATOM 3949 O O . ALA B 1 157 ? -16.359 22.828 18.844 1 97.94 157 ALA B O 1
ATOM 3950 N N . ALA B 1 158 ? -17.078 21.047 17.75 1 98.31 158 ALA B N 1
ATOM 3951 C CA . ALA B 1 158 ? -17.266 20.266 18.969 1 98.31 158 ALA B CA 1
ATOM 3952 C C . ALA B 1 158 ? -15.953 20.156 19.75 1 98.31 158 ALA B C 1
ATOM 3954 O O . ALA B 1 158 ? -15.922 20.359 20.969 1 98.31 158 ALA B O 1
ATOM 3955 N N . ALA B 1 159 ? -14.914 19.875 19.094 1 98.62 159 ALA B N 1
ATOM 3956 C CA . ALA B 1 159 ? -13.617 19.672 19.734 1 98.62 159 ALA B CA 1
ATOM 3957 C C . ALA B 1 159 ? -13.047 20.984 20.25 1 98.62 159 ALA B C 1
ATOM 3959 O O . ALA B 1 159 ? -12.578 21.047 21.391 1 98.62 159 ALA B O 1
ATOM 3960 N N . ALA B 1 160 ? -13.109 21.984 19.406 1 98.38 160 ALA B N 1
ATOM 3961 C CA . ALA B 1 160 ? -12.562 23.281 19.781 1 98.38 160 ALA B CA 1
ATOM 3962 C C . ALA B 1 160 ? -13.289 23.859 20.984 1 98.38 160 ALA B C 1
ATOM 3964 O O . ALA B 1 160 ? -12.656 24.391 21.906 1 98.38 160 ALA B O 1
ATOM 3965 N N . GLN B 1 161 ? -14.539 23.75 20.969 1 97.81 161 GLN B N 1
ATOM 3966 C CA . GLN B 1 161 ? -15.352 24.266 22.062 1 97.81 161 GLN B CA 1
ATOM 3967 C C . GLN B 1 161 ? -15.078 23.5 23.359 1 97.81 161 GLN B C 1
ATOM 3969 O O . GLN B 1 161 ? -14.953 24.109 24.422 1 97.81 161 GLN B O 1
ATOM 3974 N N . ALA B 1 162 ? -15.031 22.234 23.25 1 98.06 162 ALA B N 1
ATOM 3975 C CA . ALA B 1 162 ? -14.75 21.406 24.422 1 98.06 162 ALA B CA 1
ATOM 3976 C C . ALA B 1 162 ? -13.406 21.766 25.031 1 98.06 162 ALA B C 1
ATOM 3978 O O . ALA B 1 162 ? -13.281 21.875 26.266 1 98.06 162 ALA B O 1
ATOM 3979 N N . ALA B 1 163 ? -12.43 21.922 24.234 1 98.31 163 ALA B N 1
ATOM 3980 C CA . ALA B 1 163 ? -11.094 22.266 24.703 1 98.31 163 ALA B CA 1
ATOM 3981 C C . ALA B 1 163 ? -11.078 23.656 25.328 1 98.31 163 ALA B C 1
ATOM 3983 O O . ALA B 1 163 ? -10.531 23.859 26.422 1 98.31 163 ALA B O 1
ATOM 3984 N N . ALA B 1 164 ? -11.68 24.594 24.609 1 95.88 164 ALA B N 1
ATOM 3985 C CA . ALA B 1 164 ? -11.719 25.984 25.078 1 95.88 164 ALA B CA 1
ATOM 3986 C C . ALA B 1 164 ? -12.406 26.078 26.438 1 95.88 164 ALA B C 1
ATOM 3988 O O . ALA B 1 164 ? -11.953 26.797 27.328 1 95.88 164 ALA B O 1
ATOM 3989 N N . ALA B 1 165 ? -13.453 25.312 26.594 1 96.5 165 ALA B N 1
ATOM 3990 C CA . ALA B 1 165 ? -14.211 25.312 27.844 1 96.5 165 ALA B CA 1
ATOM 3991 C C . ALA B 1 165 ? -13.359 24.797 29 1 96.5 165 ALA B C 1
ATOM 3993 O O . ALA B 1 165 ? -13.539 25.203 30.141 1 96.5 165 ALA B O 1
ATOM 3994 N N . ALA B 1 166 ? -12.469 23.984 28.688 1 97.88 166 ALA B N 1
ATOM 3995 C CA . ALA B 1 166 ? -11.609 23.391 29.719 1 97.88 166 ALA B CA 1
ATOM 3996 C C . ALA B 1 166 ? -10.305 24.172 29.859 1 97.88 166 ALA B C 1
ATOM 3998 O O . ALA B 1 166 ? -9.43 23.781 30.625 1 97.88 166 ALA B O 1
ATOM 3999 N N . GLY B 1 167 ? -10.148 25.219 29.062 1 97.62 167 GLY B N 1
ATOM 4000 C CA . GLY B 1 167 ? -8.953 26.047 29.125 1 97.62 167 GLY B CA 1
ATOM 4001 C C . GLY B 1 167 ? -7.777 25.438 28.375 1 97.62 167 GLY B C 1
ATOM 4002 O O . GLY B 1 167 ? -6.629 25.844 28.594 1 97.62 167 GLY B O 1
ATOM 4003 N N . VAL B 1 168 ? -8.031 24.453 27.562 1 98.06 168 VAL B N 1
ATOM 4004 C CA . VAL B 1 168 ? -6.988 23.812 26.766 1 98.06 168 VAL B CA 1
ATOM 4005 C C . VAL B 1 168 ? -6.746 24.609 25.484 1 98.06 168 VAL B C 1
ATOM 4007 O O . VAL B 1 168 ? -7.68 24.859 24.719 1 98.06 168 VAL B O 1
ATOM 4010 N N . PRO B 1 169 ? -5.473 25.062 25.219 1 98.44 169 PRO B N 1
ATOM 4011 C CA . PRO B 1 169 ? -5.211 25.734 23.953 1 98.44 169 PRO B CA 1
ATOM 4012 C C . PRO B 1 169 ? -5.434 24.812 22.75 1 98.44 169 PRO B C 1
ATOM 4014 O O . PRO B 1 169 ? -5.148 23.625 22.812 1 98.44 169 PRO B O 1
ATOM 4017 N N . VAL B 1 170 ? -5.918 25.438 21.641 1 98.75 170 VAL B N 1
ATOM 4018 C CA . VAL B 1 170 ? -6.246 24.672 20.438 1 98.75 170 VAL B CA 1
ATOM 4019 C C . VAL B 1 170 ? -5.41 25.188 19.266 1 98.75 170 VAL B C 1
ATOM 4021 O O . VAL B 1 170 ? -5.336 26.391 19.016 1 98.75 170 VAL B O 1
ATOM 4024 N N . LEU B 1 171 ? -4.73 24.25 18.594 1 98.81 171 LEU B N 1
ATOM 4025 C CA . LEU B 1 171 ? -3.988 24.531 17.375 1 98.81 171 LEU B CA 1
ATOM 4026 C C . LEU B 1 171 ? -4.668 23.891 16.156 1 98.81 171 LEU B C 1
ATOM 4028 O O . LEU B 1 171 ? -4.953 22.688 16.172 1 98.81 171 LEU B O 1
ATOM 4032 N N . PHE B 1 172 ? -4.957 24.703 15.133 1 98.75 172 PHE B N 1
ATOM 4033 C CA . PHE B 1 172 ? -5.602 24.234 13.914 1 98.75 172 PHE B CA 1
ATOM 4034 C C . PHE B 1 172 ? -4.621 24.219 12.75 1 98.75 172 PHE B C 1
ATOM 4036 O O . PHE B 1 172 ? -3.967 25.234 12.469 1 98.75 172 PHE B O 1
ATOM 4043 N N . GLU B 1 173 ? -4.551 23.094 12.102 1 98.56 173 GLU B N 1
ATOM 4044 C CA . GLU B 1 173 ? -3.758 22.953 10.883 1 98.56 173 GLU B CA 1
ATOM 4045 C C . GLU B 1 173 ? -4.652 22.859 9.648 1 98.56 173 GLU B C 1
ATOM 4047 O O . GLU B 1 173 ? -5.441 21.938 9.516 1 98.56 173 GLU B O 1
ATOM 4052 N N . PRO B 1 174 ? -4.461 23.703 8.672 1 97.62 174 PRO B N 1
ATOM 4053 C CA . PRO B 1 174 ? -5.434 23.891 7.594 1 97.62 174 PRO B CA 1
ATOM 4054 C C . PRO B 1 174 ? -5.422 22.734 6.59 1 97.62 174 PRO B C 1
ATOM 4056 O O . PRO B 1 174 ? -6.426 22.484 5.914 1 97.62 174 PRO B O 1
ATOM 4059 N N . VAL B 1 175 ? -4.336 22.031 6.359 1 93.5 175 VAL B N 1
ATOM 4060 C CA . VAL B 1 175 ? -4.195 20.875 5.496 1 93.5 175 VAL B CA 1
ATOM 4061 C C . VAL B 1 175 ? -4.086 21.312 4.039 1 93.5 175 VAL B C 1
ATOM 4063 O O . VAL B 1 175 ? -3.137 20.953 3.342 1 93.5 175 VAL B O 1
ATOM 4066 N N . SER B 1 176 ? -5.082 22.125 3.504 1 90.19 176 SER B N 1
ATOM 4067 C CA . SER B 1 176 ? -5.133 22.625 2.133 1 90.19 176 SER B CA 1
ATOM 4068 C C . SER B 1 176 ? -5.945 23.906 2.037 1 90.19 176 SER B C 1
ATOM 4070 O O . SER B 1 176 ? -6.684 24.25 2.963 1 90.19 176 SER B O 1
ATOM 4072 N N . VAL B 1 177 ? -5.789 24.547 0.901 1 91.5 177 VAL B N 1
ATOM 4073 C CA . VAL B 1 177 ? -6.477 25.812 0.678 1 91.5 177 VAL B CA 1
ATOM 4074 C C . VAL B 1 177 ? -7.988 25.594 0.747 1 91.5 177 VAL B C 1
ATOM 4076 O O . VAL B 1 177 ? -8.68 26.266 1.525 1 91.5 177 VAL B O 1
ATOM 4079 N N . PRO B 1 178 ? -8.547 24.609 0.154 1 91.25 178 PRO B N 1
ATOM 4080 C CA . PRO B 1 178 ? -10 24.453 0.209 1 91.25 178 PRO B CA 1
ATOM 4081 C C . PRO B 1 178 ? -10.508 24.078 1.6 1 91.25 178 PRO B C 1
ATOM 4083 O O . PRO B 1 178 ? -11.617 24.453 1.983 1 91.25 178 PRO B O 1
ATOM 4086 N N . LYS B 1 179 ? -9.75 23.406 2.361 1 94.5 179 LYS B N 1
ATOM 4087 C CA . LYS B 1 179 ? -10.188 22.922 3.674 1 94.5 179 LYS B CA 1
ATOM 4088 C C . LYS B 1 179 ? -9.938 23.984 4.746 1 94.5 179 LYS B C 1
ATOM 4090 O O . LYS B 1 179 ? -10.508 23.922 5.836 1 94.5 179 LYS B O 1
ATOM 4095 N N . SER B 1 180 ? -9.086 24.906 4.414 1 97.12 180 SER B N 1
ATOM 4096 C CA . SER B 1 180 ? -8.625 25.875 5.406 1 97.12 180 SER B CA 1
ATOM 4097 C C . SER B 1 180 ? -9.781 26.688 5.957 1 97.12 180 SER B C 1
ATOM 4099 O O . SER B 1 180 ? -9.773 27.078 7.129 1 97.12 180 SER B O 1
ATOM 4101 N N . VAL B 1 181 ? -10.797 26.859 5.223 1 96.88 181 VAL B N 1
ATOM 4102 C CA . VAL B 1 181 ? -11.898 27.75 5.578 1 96.88 181 VAL B CA 1
ATOM 4103 C C . VAL B 1 181 ? -12.758 27.094 6.66 1 96.88 181 VAL B C 1
ATOM 4105 O O . VAL B 1 181 ? -13.594 27.766 7.277 1 96.88 181 VAL B O 1
ATOM 4108 N N . ARG B 1 182 ? -12.531 25.891 6.957 1 96.56 182 ARG B N 1
ATOM 4109 C CA . ARG B 1 182 ? -13.359 25.156 7.914 1 96.56 182 ARG B CA 1
ATOM 4110 C C . ARG B 1 182 ? -13.172 25.703 9.328 1 96.56 182 ARG B C 1
ATOM 4112 O O . ARG B 1 182 ? -13.984 25.438 10.211 1 96.56 182 ARG B O 1
ATOM 4119 N N . CYS B 1 183 ? -12.156 26.453 9.539 1 97.44 183 CYS B N 1
ATOM 4120 C CA . CYS B 1 183 ? -11.883 26.969 10.875 1 97.44 183 CYS B CA 1
ATOM 4121 C C . CYS B 1 183 ? -12.648 28.266 11.125 1 97.44 183 CYS B C 1
ATOM 4123 O O . CYS B 1 183 ? -12.75 28.734 12.266 1 97.44 183 CYS B O 1
ATOM 4125 N N . VAL B 1 184 ? -13.203 28.859 10.117 1 97.25 184 VAL B N 1
ATOM 4126 C CA . VAL B 1 184 ? -13.727 30.219 10.18 1 97.25 184 VAL B CA 1
ATOM 4127 C C . VAL B 1 184 ? -14.812 30.312 11.25 1 97.25 184 VAL B C 1
ATOM 4129 O O . VAL B 1 184 ? -14.773 31.188 12.109 1 97.25 184 VAL B O 1
ATOM 4132 N N . PRO B 1 185 ? -15.695 29.359 11.352 1 96.06 185 PRO B N 1
ATOM 4133 C CA . PRO B 1 185 ? -16.766 29.484 12.336 1 96.06 185 PRO B CA 1
ATOM 4134 C C . PRO B 1 185 ? -16.281 29.281 13.773 1 96.06 185 PRO B C 1
ATOM 4136 O O . PRO B 1 185 ? -17.016 29.562 14.719 1 96.06 185 PRO B O 1
ATOM 4139 N N . VAL B 1 186 ? -15.062 28.812 13.953 1 97.19 186 VAL B N 1
ATOM 4140 C CA . VAL B 1 186 ? -14.648 28.469 15.312 1 97.19 186 VAL B CA 1
ATOM 4141 C C . VAL B 1 186 ? -13.367 29.234 15.672 1 97.19 186 VAL B C 1
ATOM 4143 O O . VAL B 1 186 ? -12.688 28.875 16.641 1 97.19 186 VAL B O 1
ATOM 4146 N N . LEU B 1 187 ? -13.039 30.25 14.969 1 97.75 187 LEU B N 1
ATOM 4147 C CA . LEU B 1 187 ? -11.797 30.984 15.164 1 97.75 187 LEU B CA 1
ATOM 4148 C C . LEU B 1 187 ? -11.68 31.484 16.594 1 97.75 187 LEU B C 1
ATOM 4150 O O . LEU B 1 187 ? -10.586 31.5 17.172 1 97.75 187 LEU B O 1
ATOM 4154 N N . GLN B 1 188 ? -12.734 31.859 17.25 1 96.94 188 GLN B N 1
ATOM 4155 C CA . GLN B 1 188 ? -12.734 32.406 18.594 1 96.94 188 GLN B CA 1
ATOM 4156 C C . GLN B 1 188 ? -12.328 31.359 19.625 1 96.94 188 GLN B C 1
ATOM 4158 O O . GLN B 1 188 ? -11.93 31.703 20.734 1 96.94 188 GLN B O 1
ATOM 4163 N N . HIS B 1 189 ? -12.453 30.141 19.25 1 97.94 189 HIS B N 1
ATOM 4164 C CA . HIS B 1 189 ? -12.117 29.062 20.172 1 97.94 189 HIS B CA 1
ATOM 4165 C C . HIS B 1 189 ? -10.711 28.531 19.906 1 97.94 189 HIS B C 1
ATOM 4167 O O . HIS B 1 189 ? -10.234 27.641 20.609 1 97.94 189 HIS B O 1
ATOM 4173 N N . LEU B 1 190 ? -10.055 29.062 18.906 1 98.38 190 LEU B N 1
ATOM 4174 C CA . LEU B 1 190 ? -8.727 28.594 18.531 1 98.38 190 LEU B CA 1
ATOM 4175 C C . LEU B 1 190 ? -7.652 29.5 19.125 1 98.38 190 LEU B C 1
ATOM 4177 O O . LEU B 1 190 ? -7.848 30.719 19.234 1 98.38 190 LEU B O 1
ATOM 4181 N N . THR B 1 191 ? -6.562 28.906 19.531 1 98.56 191 THR B N 1
ATOM 4182 C CA . THR B 1 191 ? -5.414 29.672 20.031 1 98.56 191 THR B CA 1
ATOM 4183 C C . THR B 1 191 ? -4.414 29.922 18.906 1 98.56 191 THR B C 1
ATOM 4185 O O . THR B 1 191 ? -3.844 31.016 18.812 1 98.56 191 THR B O 1
ATOM 4188 N N . PHE B 1 192 ? -4.188 28.875 18.062 1 98.62 192 PHE B N 1
ATOM 4189 C CA . PHE B 1 192 ? -3.227 28.953 16.969 1 98.62 192 PHE B CA 1
ATOM 4190 C C . PHE B 1 192 ? -3.834 28.422 15.68 1 98.62 192 PHE B C 1
ATOM 4192 O O . PHE B 1 192 ? -4.641 27.5 15.703 1 98.62 192 PHE B O 1
ATOM 4199 N N . ILE B 1 193 ? -3.428 29 14.555 1 98.75 193 ILE B N 1
ATOM 4200 C CA . ILE B 1 193 ? -3.549 28.344 13.258 1 98.75 193 ILE B CA 1
ATOM 4201 C C . ILE B 1 193 ? -2.197 28.359 12.547 1 98.75 193 ILE B C 1
ATOM 4203 O O . ILE B 1 193 ? -1.369 29.234 12.789 1 98.75 193 ILE B O 1
ATOM 4207 N N . THR B 1 194 ? -1.945 27.344 11.703 1 98.69 194 THR B N 1
ATOM 4208 C CA . THR B 1 194 ? -0.639 27.219 11.07 1 98.69 194 THR B CA 1
ATOM 4209 C C . THR B 1 194 ? -0.771 27.234 9.547 1 98.69 194 THR B C 1
ATOM 4211 O O . THR B 1 194 ? -0.287 26.328 8.867 1 98.69 194 THR B O 1
ATOM 4214 N N . PRO B 1 195 ? -1.217 28.312 8.938 1 98 195 PRO B N 1
ATOM 4215 C CA . PRO B 1 195 ? -1.434 28.391 7.492 1 98 195 PRO B CA 1
ATOM 4216 C C . PRO B 1 195 ? -0.169 28.766 6.723 1 98 195 PRO B C 1
ATOM 4218 O O . PRO B 1 195 ? 0.774 29.297 7.309 1 98 195 PRO B O 1
ATOM 4221 N N . ASN B 1 196 ? -0.18 28.391 5.418 1 94.06 196 ASN B N 1
ATOM 4222 C CA . ASN B 1 196 ? 0.688 29.094 4.48 1 94.06 196 ASN B CA 1
ATOM 4223 C C . ASN B 1 196 ? 0.017 30.344 3.922 1 94.06 196 ASN B C 1
ATOM 4225 O O . ASN B 1 196 ? -1.095 30.688 4.328 1 94.06 196 ASN B O 1
ATOM 4229 N N . ALA B 1 197 ? 0.716 31 3.031 1 94.75 197 ALA B N 1
ATOM 4230 C CA . ALA B 1 197 ? 0.233 32.281 2.533 1 94.75 197 ALA B CA 1
ATOM 4231 C C . ALA B 1 197 ? -1.124 32.125 1.851 1 94.75 197 ALA B C 1
ATOM 4233 O O . ALA B 1 197 ? -2.057 32.906 2.139 1 94.75 197 ALA B O 1
ATOM 4234 N N . ASN B 1 198 ? -1.262 31.172 0.972 1 93.56 198 ASN B N 1
ATOM 4235 C CA . ASN B 1 198 ? -2.502 30.969 0.228 1 93.56 198 ASN B CA 1
ATOM 4236 C C . ASN B 1 198 ? -3.65 30.578 1.149 1 93.56 198 ASN B C 1
ATOM 4238 O O . ASN B 1 198 ? -4.785 31.016 0.959 1 93.56 198 ASN B O 1
ATOM 4242 N N . GLU B 1 199 ? -3.334 29.781 2.131 1 94.5 199 GLU B N 1
ATOM 4243 C CA . GLU B 1 199 ? -4.344 29.375 3.105 1 94.5 199 GLU B CA 1
ATOM 4244 C C . GLU B 1 199 ? -4.801 30.562 3.949 1 94.5 199 GLU B C 1
ATOM 4246 O O . GLU B 1 199 ? -6 30.734 4.18 1 94.5 199 GLU B O 1
ATOM 4251 N N . LEU B 1 200 ? -3.869 31.359 4.363 1 96.88 200 LEU B N 1
ATOM 4252 C CA . LEU B 1 200 ? -4.207 32.531 5.16 1 96.88 200 LEU B CA 1
ATOM 4253 C C . LEU B 1 200 ? -5.113 33.469 4.379 1 96.88 200 LEU B C 1
ATOM 4255 O O . LEU B 1 200 ? -6.117 33.969 4.906 1 96.88 200 LEU B O 1
ATOM 4259 N N . LEU B 1 201 ? -4.746 33.656 3.143 1 95.69 201 LEU B N 1
ATOM 4260 C CA . LEU B 1 201 ? -5.543 34.531 2.295 1 95.69 201 LEU B CA 1
ATOM 4261 C C . LEU B 1 201 ? -6.953 34 2.117 1 95.69 201 LEU B C 1
ATOM 4263 O O . LEU B 1 201 ? -7.926 34.75 2.141 1 95.69 201 LEU B O 1
ATOM 4267 N N . THR B 1 202 ? -7.027 32.781 1.985 1 96.12 202 THR B N 1
ATOM 4268 C CA . THR B 1 202 ? -8.32 32.125 1.775 1 96.12 202 THR B CA 1
ATOM 4269 C C . THR B 1 202 ? -9.18 32.219 3.035 1 96.12 202 THR B C 1
ATOM 4271 O O . THR B 1 202 ? -10.383 32.469 2.959 1 96.12 202 THR B O 1
ATOM 4274 N N . ILE B 1 203 ? -8.602 32 4.172 1 97.12 203 ILE B N 1
ATOM 4275 C CA . ILE B 1 203 ? -9.312 32.125 5.438 1 97.12 203 ILE B CA 1
ATOM 4276 C C . ILE B 1 203 ? -9.812 33.562 5.617 1 97.12 203 ILE B C 1
ATOM 4278 O O . ILE B 1 203 ? -10.977 33.781 5.977 1 97.12 203 ILE B O 1
ATOM 4282 N N . ALA B 1 204 ? -8.953 34.5 5.336 1 96.56 204 ALA B N 1
ATOM 4283 C CA . ALA B 1 204 ? -9.32 35.906 5.477 1 96.56 204 ALA B CA 1
ATOM 4284 C C . ALA B 1 204 ? -10.484 36.25 4.562 1 96.56 204 ALA B C 1
ATOM 4286 O O . ALA B 1 204 ? -11.414 36.969 4.98 1 96.56 204 ALA B O 1
ATOM 4287 N N . ALA B 1 205 ? -10.383 35.75 3.389 1 95.56 205 ALA B N 1
ATOM 4288 C CA . ALA B 1 205 ? -11.461 36 2.436 1 95.56 205 ALA B CA 1
ATOM 4289 C C . ALA B 1 205 ? -12.781 35.406 2.928 1 95.56 205 ALA B C 1
ATOM 4291 O O . ALA B 1 205 ? -13.836 36.031 2.787 1 95.56 205 ALA B O 1
ATOM 4292 N N . ALA B 1 206 ? -12.727 34.344 3.451 1 95.81 206 ALA B N 1
ATOM 4293 C CA . ALA B 1 206 ? -13.922 33.688 3.973 1 95.81 206 ALA B CA 1
ATOM 4294 C C . ALA B 1 206 ? -14.484 34.438 5.168 1 95.81 206 ALA B C 1
ATOM 4296 O O . ALA B 1 206 ? -15.703 34.562 5.32 1 95.81 206 ALA B O 1
ATOM 4297 N N . VAL B 1 207 ? -13.68 34.938 6.008 1 95.12 207 VAL B N 1
ATOM 4298 C CA . VAL B 1 207 ? -14.086 35.75 7.148 1 95.12 207 VAL B CA 1
ATOM 4299 C C . VAL B 1 207 ? -14.82 37 6.656 1 95.12 207 VAL B C 1
ATOM 4301 O O . VAL B 1 207 ? -15.883 37.344 7.176 1 95.12 207 VAL B O 1
ATOM 4304 N N . GLN B 1 208 ? -14.289 37.625 5.676 1 92.75 208 GLN B N 1
ATOM 4305 C CA . GLN B 1 208 ? -14.875 38.844 5.129 1 92.75 208 GLN B CA 1
ATOM 4306 C C . GLN B 1 208 ? -16.234 38.562 4.5 1 92.75 208 GLN B C 1
ATOM 4308 O O . GLN B 1 208 ? -17.172 39.344 4.629 1 92.75 208 GLN B O 1
ATOM 4313 N N . GLN B 1 209 ? -16.297 37.5 3.859 1 91.06 209 GLN B N 1
ATOM 4314 C CA . GLN B 1 209 ? -17.547 37.094 3.23 1 91.06 209 GLN B CA 1
ATOM 4315 C C . GLN B 1 209 ? -18.641 36.875 4.277 1 91.06 209 GLN B C 1
ATOM 4317 O O . GLN B 1 209 ? -19.797 37.188 4.062 1 91.06 209 GLN B O 1
ATOM 4322 N N . GLN B 1 210 ? -18.297 36.25 5.242 1 87.19 210 GLN B N 1
ATOM 4323 C CA . GLN B 1 210 ? -19.25 35.969 6.309 1 87.19 210 GLN B CA 1
ATOM 4324 C C . GLN B 1 210 ? -19.719 37.25 6.965 1 87.19 210 GLN B C 1
ATOM 4326 O O . GLN B 1 210 ? -20.875 37.375 7.395 1 87.19 210 GLN B O 1
ATOM 4331 N N . GLN B 1 211 ? -18.859 38.188 7.066 1 80.19 211 GLN B N 1
ATOM 4332 C CA . GLN B 1 211 ? -19.188 39.5 7.668 1 80.19 211 GLN B CA 1
ATOM 4333 C C . GLN B 1 211 ? -20.094 40.312 6.742 1 80.19 211 GLN B C 1
ATOM 4335 O O . GLN B 1 211 ? -20.922 41.094 7.207 1 80.19 211 GLN B O 1
ATOM 4340 N N . HIS B 1 212 ? -19.781 40.156 5.402 1 69.31 212 HIS B N 1
ATOM 4341 C CA . HIS B 1 212 ? -20.594 40.906 4.438 1 69.31 212 HIS B CA 1
ATOM 4342 C C . HIS B 1 212 ? -21.969 40.281 4.27 1 69.31 212 HIS B C 1
ATOM 4344 O O . HIS B 1 212 ? -22.953 40.969 4.012 1 69.31 212 HIS B O 1
ATOM 4350 N N . THR B 1 213 ? -21.906 38.875 3.994 1 58.88 213 THR B N 1
ATOM 4351 C CA . THR B 1 213 ? -23.219 38.281 3.877 1 58.88 213 THR B CA 1
ATOM 4352 C C . THR B 1 213 ? -24.078 38.625 5.09 1 58.88 213 THR B C 1
ATOM 4354 O O . THR B 1 213 ? -25.312 38.625 5.008 1 58.88 213 THR B O 1
ATOM 4357 N N . SER B 1 214 ? -23.453 38.688 6.305 1 49.62 214 SER B N 1
ATOM 4358 C CA . SER B 1 214 ? -24.328 39.25 7.336 1 49.62 214 SER B CA 1
ATOM 4359 C C . SER B 1 214 ? -24.734 40.688 7.02 1 49.62 214 SER B C 1
ATOM 4361 O O . SER B 1 214 ? -25.75 41.156 7.512 1 49.62 214 SER B O 1
ATOM 4363 N N . SER B 1 215 ? -23.766 41.5 6.395 1 43.56 215 SER B N 1
ATOM 4364 C CA . SER B 1 215 ? -24.203 42.812 5.926 1 43.56 215 SER B CA 1
ATOM 4365 C C . SER B 1 215 ? -24.688 42.75 4.484 1 43.56 215 SER B C 1
ATOM 4367 O O . SER B 1 215 ? -24.234 41.938 3.701 1 43.56 215 SER B O 1
ATOM 4369 N N . HIS B 1 216 ? -25.969 43.156 3.982 1 38.66 216 HIS B N 1
ATOM 4370 C CA . HIS B 1 216 ? -26.766 43.094 2.762 1 38.66 216 HIS B CA 1
ATOM 4371 C C . HIS B 1 216 ? -25.906 43.375 1.53 1 38.66 216 HIS B C 1
ATOM 4373 O O . HIS B 1 216 ? -26.422 43.438 0.412 1 38.66 216 HIS B O 1
ATOM 4379 N N . THR B 1 217 ? -24.828 44.156 1.555 1 37.19 217 THR B N 1
ATOM 4380 C CA . THR B 1 217 ? -24.422 44.719 0.274 1 37.19 217 THR B CA 1
ATOM 4381 C C . THR B 1 217 ? -23.656 43.688 -0.548 1 37.19 217 THR B C 1
ATOM 4383 O O . THR B 1 217 ? -22.859 42.938 -0.002 1 37.19 217 THR B O 1
ATOM 4386 N N . GLY B 1 218 ? -24.031 43.188 -1.85 1 34.56 218 GLY B N 1
ATOM 4387 C CA . GLY B 1 218 ? -23.922 42.25 -2.947 1 34.56 218 GLY B CA 1
ATOM 4388 C C . GLY B 1 218 ? -22.484 42.062 -3.4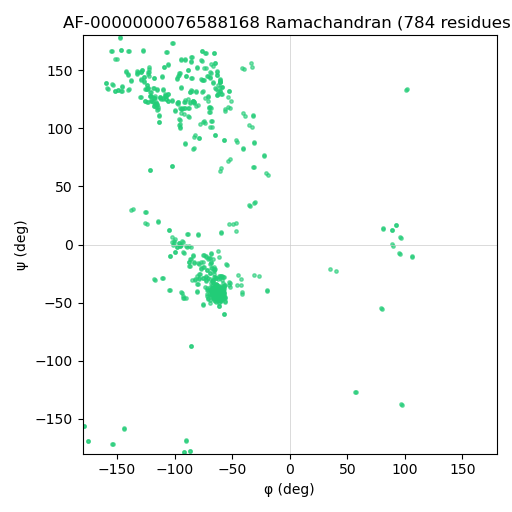28 1 34.56 218 GLY B C 1
ATOM 4389 O O . GLY B 1 218 ? -22.25 41.312 -4.387 1 34.56 218 GLY B O 1
ATOM 4390 N N . SER B 1 219 ? -21.453 43 -3.451 1 33.72 219 SER B N 1
ATOM 4391 C CA . SER B 1 219 ? -20.625 43.031 -4.66 1 33.72 219 SER B CA 1
ATOM 4392 C C . SER B 1 219 ? -19.734 41.812 -4.75 1 33.72 219 SER B C 1
ATOM 4394 O O . SER B 1 219 ? -19.203 41.344 -3.74 1 33.72 219 SER B O 1
ATOM 4396 N N . ALA B 1 220 ? -19.719 40.969 -5.785 1 36.22 220 ALA B N 1
ATOM 4397 C CA . ALA B 1 220 ? -18.984 40 -6.57 1 36.22 220 ALA B CA 1
ATOM 4398 C C . ALA B 1 220 ? -17.469 40.25 -6.492 1 36.22 220 ALA B C 1
ATOM 4400 O O . ALA B 1 220 ? -16.688 39.531 -7.117 1 36.22 220 ALA B O 1
ATOM 4401 N N . ALA B 1 221 ? -17.078 41.438 -6.266 1 37.09 221 ALA B N 1
ATOM 4402 C CA . ALA B 1 221 ? -15.727 41.906 -6.535 1 37.09 221 ALA B CA 1
ATOM 4403 C C . ALA B 1 221 ? -14.703 41.156 -5.715 1 37.09 221 ALA B C 1
ATOM 4405 O O . ALA B 1 221 ? -13.492 41.375 -5.828 1 37.09 221 ALA B O 1
ATOM 4406 N N . SER B 1 222 ? -15.062 40.312 -4.832 1 39.19 222 SER B N 1
ATOM 4407 C CA . SER B 1 222 ? -14.148 39.812 -3.822 1 39.19 222 SER B CA 1
ATOM 4408 C C . SER B 1 222 ? -13.344 38.625 -4.355 1 39.19 222 SER B C 1
ATOM 4410 O O . SER B 1 222 ? -12.328 38.25 -3.766 1 39.19 222 SER B O 1
ATOM 4412 N N . SER B 1 223 ? -13.906 37.875 -5.242 1 40.34 223 SER B N 1
ATOM 4413 C CA . SER B 1 223 ? -13.203 36.719 -5.777 1 40.34 223 SER B CA 1
ATOM 4414 C C . SER B 1 223 ? -11.93 37.125 -6.512 1 40.34 223 SER B C 1
ATOM 4416 O O . SER B 1 223 ? -10.922 36.406 -6.469 1 40.34 223 SER B O 1
ATOM 4418 N N . ASN B 1 224 ? -12.023 38.156 -7.363 1 38.56 224 ASN B N 1
ATOM 4419 C CA . ASN B 1 224 ? -10.906 38.688 -8.141 1 38.56 224 ASN B CA 1
ATOM 4420 C C . ASN B 1 224 ? -9.75 39.125 -7.246 1 38.56 224 ASN B C 1
ATOM 4422 O O . ASN B 1 224 ? -8.594 39.094 -7.66 1 38.56 224 ASN B O 1
ATOM 4426 N N . ALA B 1 225 ? -10.07 39.719 -6.094 1 41.69 225 ALA B N 1
ATOM 4427 C CA . ALA B 1 225 ? -9.023 40.219 -5.203 1 41.69 225 ALA B CA 1
ATOM 4428 C C . ALA B 1 225 ? -8.188 39.062 -4.652 1 41.69 225 ALA B C 1
ATOM 4430 O O . ALA B 1 225 ? -6.977 39.219 -4.461 1 41.69 225 ALA B O 1
ATOM 4431 N N . ALA B 1 226 ? -8.828 38.031 -4.387 1 43.22 226 ALA B N 1
ATOM 4432 C CA . ALA B 1 226 ? -8.102 36.875 -3.91 1 43.22 226 ALA B CA 1
ATOM 4433 C C . ALA B 1 226 ? -7.074 36.406 -4.941 1 43.22 226 ALA B C 1
ATOM 4435 O O . ALA B 1 226 ? -5.941 36.062 -4.59 1 43.22 226 ALA B O 1
ATOM 4436 N N . LEU B 1 227 ? -7.449 36.312 -6.301 1 43.25 227 LEU B N 1
ATOM 4437 C CA . LEU B 1 227 ? -6.551 35.938 -7.383 1 43.25 227 LEU B CA 1
ATOM 4438 C C . LEU B 1 227 ? -5.395 36.938 -7.504 1 43.25 227 LEU B C 1
ATOM 4440 O O . LEU B 1 227 ? -4.246 36.531 -7.711 1 43.25 227 LEU B O 1
ATOM 4444 N N . GLN B 1 228 ? -5.688 38.188 -7.562 1 44.72 228 GLN B N 1
ATOM 4445 C CA . GLN B 1 228 ? -4.648 39.188 -7.699 1 44.72 228 GLN B CA 1
ATOM 4446 C C . GLN B 1 228 ? -3.631 39.094 -6.562 1 44.72 228 GLN B C 1
ATOM 4448 O O . GLN B 1 228 ? -2.436 39.312 -6.773 1 44.72 228 GLN B O 1
ATOM 4453 N N . GLN B 1 229 ? -4.121 38.875 -5.426 1 49.91 229 GLN B N 1
ATOM 4454 C CA . GLN B 1 229 ? -3.248 38.781 -4.258 1 49.91 229 GLN B CA 1
ATOM 4455 C C . GLN B 1 229 ? -2.354 37.562 -4.324 1 49.91 229 GLN B C 1
ATOM 4457 O O . GLN B 1 229 ? -1.227 37.562 -3.826 1 49.91 229 GLN B O 1
ATOM 4462 N N . GLN B 1 230 ? -2.84 36.469 -4.918 1 50.75 230 GLN B N 1
ATOM 4463 C CA . GLN B 1 230 ? -2.012 35.281 -5.105 1 50.75 230 GLN B CA 1
ATOM 4464 C C . GLN B 1 230 ? -0.779 35.594 -5.949 1 50.75 230 GLN B C 1
ATOM 4466 O O . GLN B 1 230 ? 0.311 35.094 -5.68 1 50.75 230 GLN B O 1
ATOM 4471 N N . VAL B 1 231 ? -0.998 36.312 -7.043 1 45.97 231 VAL B N 1
ATOM 4472 C CA . VAL B 1 231 ? 0.068 36.656 -7.973 1 45.97 231 VAL B CA 1
ATOM 4473 C C . VAL B 1 231 ? 1.17 37.438 -7.23 1 45.97 231 VAL B C 1
ATOM 4475 O O . VAL B 1 231 ? 2.355 37.219 -7.512 1 45.97 231 VAL B O 1
ATOM 4478 N N . SER B 1 232 ? 0.75 38.312 -6.297 1 51.47 232 SER B N 1
ATOM 4479 C CA . SER B 1 232 ? 1.755 39.156 -5.641 1 51.47 232 SER B CA 1
ATOM 4480 C C . SER B 1 232 ? 2.596 38.312 -4.668 1 51.47 232 SER B C 1
ATOM 4482 O O . SER B 1 232 ? 3.74 38.688 -4.379 1 51.47 232 SER B O 1
ATOM 4484 N N . LEU B 1 233 ? 2.037 37.312 -4.184 1 55.38 233 LEU B N 1
ATOM 4485 C CA . LEU B 1 233 ? 2.791 36.531 -3.227 1 55.38 233 LEU B CA 1
ATOM 4486 C C . LEU B 1 233 ? 4.035 35.938 -3.877 1 55.38 233 LEU B C 1
ATOM 4488 O O . LEU B 1 233 ? 5.094 35.844 -3.244 1 55.38 233 LEU B O 1
ATOM 4492 N N . GLU B 1 234 ? 3.836 35.531 -5.133 1 55.47 234 GLU B N 1
ATOM 4493 C CA . GLU B 1 234 ? 4.957 34.938 -5.832 1 55.47 234 GLU B CA 1
ATOM 4494 C C . GLU B 1 234 ? 6.07 35.938 -6.098 1 55.47 234 GLU B C 1
ATOM 4496 O O . GLU B 1 234 ? 7.227 35.562 -6.297 1 55.47 234 GLU B O 1
ATOM 4501 N N . GLN B 1 235 ? 5.719 37.219 -5.895 1 53.59 235 GLN B N 1
ATOM 4502 C CA . GLN B 1 235 ? 6.676 38.25 -6.266 1 53.59 235 GLN B CA 1
ATOM 4503 C C . GLN B 1 235 ? 7.438 38.75 -5.043 1 53.59 235 GLN B C 1
ATOM 4505 O O . GLN B 1 235 ? 8.336 39.594 -5.168 1 53.59 235 GLN B O 1
ATOM 4510 N N . ALA B 1 236 ? 7.016 38.281 -3.891 1 63.91 236 ALA B N 1
ATOM 4511 C CA . ALA B 1 236 ? 7.723 38.812 -2.729 1 63.91 236 ALA B CA 1
ATOM 4512 C C . ALA B 1 236 ? 9.156 38.281 -2.678 1 63.91 236 ALA B C 1
ATOM 4514 O O . ALA B 1 236 ? 9.391 37.062 -2.693 1 63.91 236 ALA B O 1
ATOM 4515 N N . SER B 1 237 ? 10.125 39.219 -2.764 1 72.12 237 SER B N 1
ATOM 4516 C CA . SER B 1 237 ? 11.555 38.969 -2.871 1 72.12 237 SER B CA 1
ATOM 4517 C C . SER B 1 237 ? 12.148 38.625 -1.511 1 72.12 237 SER B C 1
ATOM 4519 O O . SER B 1 237 ? 13.219 38 -1.434 1 72.12 237 SER B O 1
ATOM 4521 N N . CYS B 1 238 ? 11.531 39.188 -0.375 1 87 238 CYS B N 1
ATOM 4522 C CA . CYS B 1 238 ? 12.07 38.906 0.954 1 87 238 CYS B CA 1
ATOM 4523 C C . CYS B 1 238 ? 10.945 38.688 1.964 1 87 238 CYS B C 1
ATOM 4525 O O . CYS B 1 238 ? 9.797 39.062 1.712 1 87 238 CYS B O 1
ATOM 4527 N N . PRO B 1 239 ? 11.258 38.156 3.137 1 93.81 239 PRO B N 1
ATOM 4528 C CA . PRO B 1 239 ? 10.242 37.812 4.129 1 93.81 239 PRO B CA 1
ATOM 4529 C C . PRO B 1 239 ? 9.453 39.031 4.617 1 93.81 239 PRO B C 1
ATOM 4531 O O . PRO B 1 239 ? 8.234 38.938 4.801 1 93.81 239 PRO B O 1
ATOM 4534 N N . GLN B 1 240 ? 10.078 40.125 4.816 1 93.69 240 GLN B N 1
ATOM 4535 C CA . GLN B 1 240 ? 9.406 41.312 5.32 1 93.69 240 GLN B CA 1
ATOM 4536 C C . GLN B 1 240 ? 8.32 41.781 4.355 1 93.69 240 GLN B C 1
ATOM 4538 O O . GLN B 1 240 ? 7.227 42.156 4.777 1 93.69 240 GLN B O 1
ATOM 4543 N N . GLN B 1 241 ? 8.68 41.75 3.105 1 92.12 241 GLN B N 1
ATOM 4544 C CA . GLN B 1 241 ? 7.727 42.156 2.086 1 92.12 241 GLN B CA 1
ATOM 4545 C C . GLN B 1 241 ? 6.52 41.219 2.045 1 92.12 241 GLN B C 1
ATOM 4547 O O . GLN B 1 241 ? 5.383 41.688 1.91 1 92.12 241 GLN B O 1
ATOM 4552 N N . LEU B 1 242 ? 6.797 40 2.139 1 92.88 242 LEU B N 1
ATOM 4553 C CA . LEU B 1 242 ? 5.711 39.031 2.146 1 92.88 242 LEU B CA 1
ATOM 4554 C C . LEU B 1 242 ? 4.797 39.25 3.35 1 92.88 242 LEU B C 1
ATOM 4556 O O . LEU B 1 242 ? 3.572 39.219 3.215 1 92.88 242 LEU B O 1
ATOM 4560 N N . LEU B 1 243 ? 5.375 39.469 4.445 1 95.12 243 LEU B N 1
ATOM 4561 C CA . LEU B 1 243 ? 4.605 39.656 5.672 1 95.12 243 LEU B CA 1
ATOM 4562 C C . LEU B 1 243 ? 3.797 40.969 5.602 1 95.12 243 LEU B C 1
ATOM 4564 O O . LEU B 1 243 ? 2.67 41 6.102 1 95.12 243 LEU B O 1
ATOM 4568 N N . ALA B 1 244 ? 4.359 41.938 4.992 1 92.88 244 ALA B N 1
ATOM 4569 C CA . ALA B 1 244 ? 3.635 43.188 4.812 1 92.88 244 ALA B CA 1
ATOM 4570 C C . ALA B 1 244 ? 2.395 43 3.947 1 92.88 244 ALA B C 1
ATOM 4572 O O . ALA B 1 24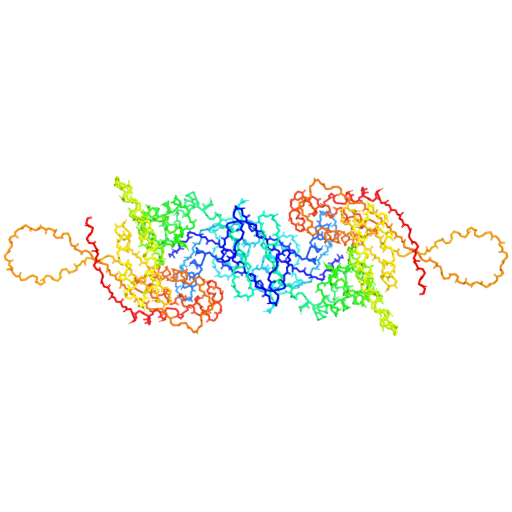4 ? 1.336 43.562 4.223 1 92.88 244 ALA B O 1
ATOM 4573 N N . GLN B 1 245 ? 2.627 42.25 2.977 1 91.25 245 GLN B N 1
ATOM 4574 C CA . GLN B 1 245 ? 1.523 41.969 2.061 1 91.25 245 GLN B CA 1
ATOM 4575 C C . GLN B 1 245 ? 0.432 41.156 2.746 1 91.25 245 GLN B C 1
ATOM 4577 O O . GLN B 1 245 ? -0.752 41.312 2.441 1 91.25 245 GLN B O 1
ATOM 4582 N N . LEU B 1 246 ? 0.819 40.312 3.684 1 94.75 246 LEU B N 1
ATOM 4583 C CA . LEU B 1 246 ? -0.123 39.406 4.316 1 94.75 246 LEU B CA 1
ATOM 4584 C C . LEU B 1 246 ? -0.712 40 5.582 1 94.75 246 LEU B C 1
ATOM 4586 O O . LEU B 1 246 ? -1.658 39.469 6.156 1 94.75 246 LEU B O 1
ATOM 4590 N N . ALA B 1 247 ? -0.23 41.125 5.98 1 94.5 247 ALA B N 1
ATOM 4591 C CA . ALA B 1 247 ? -0.584 41.75 7.258 1 94.5 247 ALA B CA 1
ATOM 4592 C C . ALA B 1 247 ? -2.082 42.031 7.336 1 94.5 247 ALA B C 1
ATOM 4594 O O . ALA B 1 247 ? -2.727 41.719 8.344 1 94.5 247 ALA B O 1
ATOM 4595 N N . PRO B 1 248 ? -2.738 42.562 6.277 1 93.38 248 PRO B N 1
ATOM 4596 C CA . PRO B 1 248 ? -4.18 42.812 6.371 1 93.38 248 PRO B CA 1
ATOM 4597 C C . PRO B 1 248 ? -4.984 41.531 6.551 1 93.38 248 PRO B C 1
ATOM 4599 O O . PRO B 1 248 ? -5.941 41.5 7.328 1 93.38 248 PRO B O 1
ATOM 4602 N N . ALA B 1 249 ? -4.594 40.531 5.84 1 94.75 249 ALA B N 1
ATOM 4603 C CA . ALA B 1 249 ? -5.281 39.25 5.965 1 94.75 249 ALA B CA 1
ATOM 4604 C C . ALA B 1 249 ? -5.121 38.688 7.371 1 94.75 249 ALA B C 1
ATOM 4606 O O . ALA B 1 249 ? -6.082 38.188 7.961 1 94.75 249 ALA B O 1
ATOM 4607 N N . ALA B 1 250 ? -3.918 38.75 7.867 1 97.06 250 ALA B N 1
ATOM 4608 C CA . ALA B 1 250 ? -3.648 38.281 9.219 1 97.06 250 ALA B CA 1
ATOM 4609 C C . ALA B 1 250 ? -4.488 39.031 10.25 1 97.06 250 ALA B C 1
ATOM 4611 O O . ALA B 1 250 ? -5.082 38.406 11.133 1 97.06 250 ALA B O 1
ATOM 4612 N N . ALA B 1 251 ? -4.531 40.281 10.078 1 94.94 251 ALA B N 1
ATOM 4613 C CA . ALA B 1 251 ? -5.301 41.094 11.008 1 94.94 251 ALA B CA 1
ATOM 4614 C C . ALA B 1 251 ? -6.781 40.719 10.977 1 94.94 251 ALA B C 1
ATOM 4616 O O . ALA B 1 251 ? -7.434 40.656 12.016 1 94.94 251 ALA B O 1
ATOM 4617 N N . THR B 1 252 ? -7.25 40.5 9.789 1 94.56 252 THR B N 1
ATOM 4618 C CA . THR B 1 252 ? -8.641 40.125 9.609 1 94.56 252 THR B CA 1
ATOM 4619 C C . THR B 1 252 ? -8.938 38.844 10.375 1 94.56 252 THR B C 1
ATOM 4621 O O . THR B 1 252 ? -9.938 38.75 11.094 1 94.56 252 THR B O 1
ATOM 4624 N N . VAL B 1 253 ? -8.117 37.906 10.297 1 96.94 253 VAL B N 1
ATOM 4625 C CA . VAL B 1 253 ? -8.328 36.594 10.914 1 96.94 253 VAL B CA 1
ATOM 4626 C C . VAL B 1 253 ? -8.188 36.719 12.43 1 96.94 253 VAL B C 1
ATOM 4628 O O . VAL B 1 253 ? -9.008 36.188 13.18 1 96.94 253 VAL B O 1
ATOM 4631 N N . LEU B 1 254 ? -7.176 37.438 12.883 1 97 254 LEU B N 1
ATOM 4632 C CA . LEU B 1 254 ? -6.91 37.594 14.305 1 97 254 LEU B CA 1
ATOM 4633 C C . LEU B 1 254 ? -8.031 38.375 14.984 1 97 254 LEU B C 1
ATOM 4635 O O . LEU B 1 254 ? -8.297 38.188 16.172 1 97 254 LEU B O 1
ATOM 4639 N N . SER B 1 255 ? -8.711 39.188 14.227 1 94.12 255 SER B N 1
ATOM 4640 C CA . SER B 1 255 ? -9.773 40.031 14.781 1 94.12 255 SER B CA 1
ATOM 4641 C C . SER B 1 255 ? -10.984 39.188 15.164 1 94.12 255 SER B C 1
ATOM 4643 O O . SER B 1 255 ? -11.883 39.656 15.875 1 94.12 255 SER B O 1
ATOM 4645 N N . GLN B 1 256 ? -11.008 37.969 14.734 1 95.81 256 GLN B N 1
ATOM 4646 C CA . GLN B 1 256 ? -12.141 37.094 14.992 1 95.81 256 GLN B CA 1
ATOM 4647 C C . GLN B 1 256 ? -11.984 36.344 16.312 1 95.81 256 GLN B C 1
ATOM 4649 O O . GLN B 1 256 ? -12.742 35.438 16.625 1 95.81 256 GLN B O 1
ATOM 4654 N N . GLY B 1 257 ? -11.008 36.688 17.094 1 95.69 257 GLY B N 1
ATOM 4655 C CA . GLY B 1 257 ? -10.812 36.094 18.391 1 95.69 257 GLY B CA 1
ATOM 4656 C C . GLY B 1 257 ? -9.648 35.125 18.422 1 95.69 257 GLY B C 1
ATOM 4657 O O . GLY B 1 257 ? -9.266 34.625 19.5 1 95.69 257 GLY B O 1
ATOM 4658 N N . LEU B 1 258 ? -9.117 34.781 17.297 1 97.38 258 LEU B N 1
ATOM 4659 C CA . LEU B 1 258 ? -7.895 33.969 17.219 1 97.38 258 LEU B CA 1
ATOM 4660 C C . LEU B 1 258 ? -6.734 34.688 17.891 1 97.38 258 LEU B C 1
ATOM 4662 O O . LEU B 1 258 ? -6.566 35.906 17.734 1 97.38 258 LEU B O 1
ATOM 4666 N N . LYS B 1 259 ? -5.895 33.938 18.594 1 97.06 259 LYS B N 1
ATOM 4667 C CA . LYS B 1 259 ? -4.836 34.594 19.359 1 97.06 259 LYS B CA 1
ATOM 4668 C C . LYS B 1 259 ? -3.57 34.75 18.531 1 97.06 259 LYS B C 1
ATOM 4670 O O . LYS B 1 259 ? -2.939 35.812 18.547 1 97.06 259 LYS B O 1
ATOM 4675 N N . HIS B 1 260 ? -3.176 33.656 17.828 1 98.19 260 HIS B N 1
ATOM 4676 C CA . HIS B 1 260 ? -1.89 33.656 17.141 1 98.19 260 HIS B CA 1
ATOM 4677 C C . HIS B 1 260 ? -1.989 32.969 15.789 1 98.19 260 HIS B C 1
ATOM 4679 O O . HIS B 1 260 ? -2.742 32 15.625 1 98.19 260 HIS B O 1
ATOM 4685 N N . ILE B 1 261 ? -1.217 33.469 14.82 1 98.62 261 ILE B N 1
ATOM 4686 C CA . ILE B 1 261 ? -1.005 32.781 13.539 1 98.62 261 ILE B CA 1
ATOM 4687 C C . ILE B 1 261 ? 0.461 32.375 13.406 1 98.62 261 ILE B C 1
ATOM 4689 O O . ILE B 1 261 ? 1.36 33.219 13.57 1 98.62 261 ILE B O 1
ATOM 4693 N N . ILE B 1 262 ? 0.696 31.141 13.258 1 98.75 262 ILE B N 1
ATOM 4694 C CA . ILE B 1 262 ? 2.012 30.656 12.852 1 98.75 262 ILE B CA 1
ATOM 4695 C C . ILE B 1 262 ? 2.043 30.453 11.344 1 98.75 262 ILE B C 1
ATOM 4697 O O . ILE B 1 262 ? 1.588 29.422 10.836 1 98.75 262 ILE B O 1
ATOM 4701 N N . LEU B 1 263 ? 2.623 31.391 10.641 1 98.12 263 LEU B N 1
ATOM 4702 C CA . LEU B 1 263 ? 2.66 31.406 9.18 1 98.12 263 LEU B CA 1
ATOM 4703 C C . LEU B 1 263 ? 3.877 30.641 8.664 1 98.12 263 LEU B C 1
ATOM 4705 O O . LEU B 1 263 ? 5.016 30.984 8.969 1 98.12 263 LEU B O 1
ATOM 4709 N N . THR B 1 264 ? 3.621 29.578 7.926 1 96.38 264 THR B N 1
ATOM 4710 C CA . THR B 1 264 ? 4.719 28.875 7.285 1 96.38 264 THR B CA 1
ATOM 4711 C C . THR B 1 264 ? 5.066 29.516 5.941 1 96.38 264 THR B C 1
ATOM 4713 O O . THR B 1 264 ? 4.172 29.828 5.148 1 96.38 264 THR B O 1
ATOM 4716 N N . MET B 1 265 ? 6.371 29.75 5.707 1 93.94 265 MET B N 1
ATOM 4717 C CA . MET B 1 265 ? 6.801 30.547 4.562 1 93.94 265 MET B CA 1
ATOM 4718 C C . MET B 1 265 ? 7.812 29.781 3.715 1 93.94 265 MET B C 1
ATOM 4720 O O . MET B 1 265 ? 8.727 30.391 3.139 1 93.94 265 MET B O 1
ATOM 4724 N N . GLY B 1 266 ? 7.77 28.5 3.709 1 89.62 266 GLY B N 1
ATOM 4725 C CA . GLY B 1 266 ? 8.672 27.688 2.902 1 89.62 266 GLY B CA 1
ATOM 4726 C C . GLY B 1 266 ? 10.141 27.969 3.191 1 89.62 266 GLY B C 1
ATOM 4727 O O . GLY B 1 266 ? 10.57 27.922 4.348 1 89.62 266 GLY B O 1
ATOM 4728 N N . SER B 1 267 ? 10.859 28.266 2.059 1 89.38 267 SER B N 1
ATOM 4729 C CA . SER B 1 267 ? 12.289 28.5 2.172 1 89.38 267 SER B CA 1
ATOM 4730 C C . SER B 1 267 ? 12.578 29.797 2.918 1 89.38 267 SER B C 1
ATOM 4732 O O . SER B 1 267 ? 13.719 30.062 3.312 1 89.38 267 SER B O 1
ATOM 4734 N N . GLN B 1 268 ? 11.594 30.562 3.211 1 92.62 268 GLN B N 1
ATOM 4735 C CA . GLN B 1 268 ? 11.773 31.812 3.93 1 92.62 268 GLN B CA 1
ATOM 4736 C C . GLN B 1 268 ? 11.547 31.625 5.43 1 92.62 268 GLN B C 1
ATOM 4738 O O . GLN B 1 268 ? 11.586 32.594 6.191 1 92.62 268 GLN B O 1
ATOM 4743 N N . GLY B 1 269 ? 11.219 30.453 5.867 1 95.19 269 GLY B N 1
ATOM 4744 C CA . GLY B 1 269 ? 11.062 30.172 7.285 1 95.19 269 GLY B CA 1
ATOM 4745 C C . GLY B 1 269 ? 9.617 30.234 7.75 1 95.19 269 GLY B C 1
ATOM 4746 O O . GLY B 1 269 ? 8.734 29.641 7.129 1 95.19 269 GLY B O 1
ATOM 4747 N N . ALA B 1 270 ? 9.445 30.844 8.93 1 97.75 270 ALA B N 1
ATOM 4748 C CA . ALA B 1 270 ? 8.117 30.953 9.516 1 97.75 270 ALA B CA 1
ATOM 4749 C C . ALA B 1 270 ? 8.008 32.219 10.375 1 97.75 270 ALA B C 1
ATOM 4751 O O . ALA B 1 270 ? 9.023 32.781 10.773 1 97.75 270 ALA B O 1
ATOM 4752 N N . ALA B 1 271 ? 6.797 32.625 10.586 1 98.5 271 ALA B N 1
ATOM 4753 C CA . ALA B 1 271 ? 6.566 33.812 11.383 1 98.5 271 ALA B CA 1
ATOM 4754 C C . ALA B 1 271 ? 5.402 33.625 12.344 1 98.5 271 ALA B C 1
ATOM 4756 O O . ALA B 1 271 ? 4.41 32.969 12.008 1 98.5 271 ALA B O 1
ATOM 4757 N N . LEU B 1 272 ? 5.566 34.156 13.508 1 98.62 272 LEU B N 1
ATOM 4758 C CA . LEU B 1 272 ? 4.492 34.25 14.492 1 98.62 272 LEU B CA 1
ATOM 4759 C C . LEU B 1 272 ? 3.818 35.625 14.398 1 98.62 272 LEU B C 1
ATOM 4761 O O . LEU B 1 272 ? 4.469 36.656 14.586 1 98.62 272 LEU B O 1
ATOM 4765 N N . LEU B 1 273 ? 2.541 35.656 14.07 1 98 273 LEU B N 1
ATOM 4766 C CA . LEU B 1 273 ? 1.782 36.875 13.922 1 98 273 LEU B CA 1
ATOM 4767 C C . LEU B 1 273 ? 0.798 37.062 15.078 1 98 273 LEU B C 1
ATOM 4769 O O . LEU B 1 273 ? 0.007 36.156 15.359 1 98 273 LEU B O 1
ATOM 4773 N N . THR B 1 274 ? 0.814 38.188 15.734 1 96.75 274 THR B N 1
ATOM 4774 C CA . THR B 1 274 ? -0.064 38.5 16.859 1 96.75 274 THR B CA 1
ATOM 4775 C C . THR B 1 274 ? -0.496 39.969 16.797 1 96.75 274 THR B C 1
ATOM 4777 O O . THR B 1 274 ? 0.228 40.812 16.281 1 96.75 274 THR B O 1
ATOM 4780 N N . MET B 1 275 ? -1.695 40.188 17.297 1 94.19 275 MET B N 1
ATOM 4781 C CA . MET B 1 275 ? -2.117 41.562 17.484 1 94.19 275 MET B CA 1
ATOM 4782 C C . MET B 1 275 ? -1.662 42.094 18.844 1 94.19 275 MET B C 1
ATOM 4784 O O . MET B 1 275 ? -1.819 41.438 19.859 1 94.19 275 MET B O 1
ATOM 4788 N N . GLN B 1 276 ? -1.069 43.25 18.812 1 90.81 276 GLN B N 1
ATOM 4789 C CA . GLN B 1 276 ? -0.634 43.875 20.047 1 90.81 276 GLN B CA 1
ATOM 4790 C C . GLN B 1 276 ? -1.061 45.344 20.094 1 90.81 276 GLN B C 1
ATOM 4792 O O . GLN B 1 276 ? -1.275 45.969 19.047 1 90.81 276 GLN B O 1
ATOM 4797 N N . PRO B 1 277 ? -1.314 45.875 21.344 1 86 277 PRO B N 1
ATOM 4798 C CA . PRO B 1 277 ? -1.62 47.281 21.438 1 86 277 PRO B CA 1
ATOM 4799 C C . PRO B 1 277 ? -0.469 48.188 20.969 1 86 277 PRO B C 1
ATOM 4801 O O . PRO B 1 277 ? 0.699 47.844 21.156 1 86 277 PRO B O 1
ATOM 4804 N N . GLN B 1 278 ? -0.904 49.188 20.219 1 75.56 278 GLN B N 1
ATOM 4805 C CA . GLN B 1 278 ? 0.121 50.125 19.781 1 75.56 278 GLN B CA 1
ATOM 4806 C C . GLN B 1 278 ? 0.67 50.938 20.953 1 75.56 278 GLN B C 1
ATOM 4808 O O . GLN B 1 278 ? -0.093 51.438 21.781 1 75.56 278 GLN B O 1
ATOM 4813 N N . GLN B 1 279 ? 1.728 50.719 21.375 1 59.75 279 GLN B N 1
ATOM 4814 C CA . GLN B 1 279 ? 2.336 51.5 22.453 1 59.75 279 GLN B CA 1
ATOM 4815 C C . GLN B 1 279 ? 2.412 52.969 22.078 1 59.75 279 GLN B C 1
ATOM 4817 O O . GLN B 1 279 ? 2.811 53.312 20.969 1 59.75 279 GLN B O 1
ATOM 4822 N N . HIS B 1 280 ? 1.325 53.75 22.422 1 50.31 280 HIS B N 1
ATOM 4823 C CA . HIS B 1 280 ? 1.44 55.188 22.266 1 50.31 280 HIS B CA 1
ATOM 4824 C C . HIS B 1 280 ? 2.764 55.719 22.828 1 50.31 280 HIS B C 1
ATOM 4826 O O . HIS B 1 280 ? 3.109 55.438 23.969 1 50.31 280 HIS B O 1
ATOM 4832 N N . HIS B 1 281 ? 3.682 55.719 22.031 1 45.75 281 HIS B N 1
ATOM 4833 C CA . HIS B 1 281 ? 4.711 56.625 22.547 1 45.75 281 HIS B CA 1
ATOM 4834 C C . HIS B 1 281 ? 4.137 58 22.859 1 45.75 281 HIS B C 1
ATOM 4836 O O . HIS B 1 281 ? 3.629 58.688 21.969 1 45.75 281 HIS B O 1
ATOM 4842 N N . SER B 1 282 ? 3.324 58.188 23.922 1 40.31 282 SER B N 1
ATOM 4843 C CA . SER B 1 282 ? 2.902 59.469 24.438 1 40.31 282 SER B CA 1
ATOM 4844 C C . SER B 1 282 ? 4.012 60.531 24.312 1 40.31 282 SER B C 1
ATOM 4846 O O . SER B 1 282 ? 4.59 60.938 25.312 1 40.31 282 SER B O 1
ATOM 4848 N N . GLN B 1 283 ? 4.852 60.562 23.344 1 39.28 283 GLN B N 1
ATOM 4849 C CA . GLN B 1 283 ? 5.496 61.844 23.469 1 39.28 283 GLN B CA 1
ATOM 4850 C C . GLN B 1 283 ? 4.477 62.969 23.375 1 39.28 283 GLN B C 1
ATOM 4852 O O . GLN B 1 283 ? 4.52 63.812 22.453 1 39.28 283 GLN B O 1
ATOM 4857 N N . GLN B 1 284 ? 3.152 62.812 23.406 1 35.03 284 GLN B N 1
ATOM 4858 C CA . GLN B 1 284 ? 2.473 64.062 23.391 1 35.03 284 GLN B CA 1
ATOM 4859 C C . GLN B 1 284 ? 2.936 64.938 24.562 1 35.03 284 GLN B C 1
ATOM 4861 O O . GLN B 1 284 ? 3.061 64.5 25.688 1 35.03 284 GLN B O 1
ATOM 4866 N N . LEU B 1 285 ? 3.576 66.125 24.234 1 37.94 285 LEU B N 1
ATOM 4867 C CA . LEU B 1 285 ? 3.723 67.375 25.031 1 37.94 285 LEU B CA 1
ATOM 4868 C C . LEU B 1 285 ? 2.49 67.562 25.906 1 37.94 285 LEU B C 1
ATOM 4870 O O . LEU B 1 285 ? 1.393 67.125 25.562 1 37.94 285 LEU B O 1
ATOM 4874 N N . HIS B 1 286 ? 2.619 68.25 27.062 1 37.19 286 HIS B N 1
ATOM 4875 C CA . HIS B 1 286 ? 1.814 68.75 28.188 1 37.19 286 HIS B CA 1
ATOM 4876 C C . HIS B 1 286 ? 0.546 69.438 27.688 1 37.19 286 HIS B C 1
ATOM 4878 O O . HIS B 1 286 ? 0.422 70.688 27.766 1 37.19 286 HIS B O 1
ATOM 4884 N N . ARG B 1 287 ? -0.005 69.312 26.5 1 38.03 287 ARG B N 1
ATOM 4885 C CA . ARG B 1 287 ? -1.132 70.25 26.516 1 38.03 287 ARG B CA 1
ATOM 4886 C C . ARG B 1 287 ? -2.115 69.875 27.625 1 38.03 287 ARG B C 1
ATOM 4888 O O . ARG B 1 287 ? -2.289 68.688 27.953 1 38.03 287 ARG B O 1
ATOM 4895 N N . PRO B 1 288 ? -2.676 70.875 28.344 1 36.38 288 PRO B N 1
ATOM 4896 C CA . PRO B 1 288 ? -3.658 70.812 29.422 1 36.38 288 PRO B CA 1
ATOM 4897 C C . PRO B 1 288 ? -4.746 69.75 29.172 1 36.38 288 PRO B C 1
ATOM 4899 O O . PRO B 1 288 ? -4.992 69.438 28.016 1 36.38 288 PRO B O 1
ATOM 4902 N N . GLN B 1 289 ? -5.316 69.188 30.25 1 34.5 289 GLN B N 1
ATOM 4903 C CA . GLN B 1 289 ? -6.289 68.188 30.625 1 34.5 289 GLN B CA 1
ATOM 4904 C C . GLN B 1 289 ? -7.594 68.375 29.859 1 34.5 289 GLN B C 1
ATOM 4906 O O . GLN B 1 289 ? -8.578 68.875 30.391 1 34.5 289 GLN B O 1
ATOM 4911 N N . SER B 1 290 ? -7.812 69.062 28.766 1 34.16 290 SER B N 1
ATOM 4912 C CA . SER B 1 290 ? -9.242 69 28.531 1 34.16 290 SER B CA 1
ATOM 4913 C C . SER B 1 290 ? -9.688 67.5 28.516 1 34.16 290 SER B C 1
ATOM 4915 O O . SER B 1 290 ? -8.906 66.625 28.188 1 34.16 290 SER B O 1
ATOM 4917 N N . SER B 1 291 ? -10.711 67.125 29.344 1 34.62 291 SER B N 1
ATOM 4918 C CA . SER B 1 291 ? -11.414 65.938 29.859 1 34.62 291 SER B CA 1
ATOM 4919 C C . SER B 1 291 ? -11.742 64.938 28.734 1 34.62 291 SER B C 1
ATOM 4921 O O . SER B 1 291 ? -12.328 63.906 28.984 1 34.62 291 SER B O 1
ATOM 4923 N N . SER B 1 292 ? -12.047 65.5 27.562 1 34.66 292 SER B N 1
ATOM 4924 C CA . SER B 1 292 ? -12.734 64.438 26.797 1 34.66 292 SER B CA 1
ATOM 4925 C C . SER B 1 292 ? -11.836 63.219 26.594 1 34.66 292 SER B C 1
ATOM 4927 O O . SER B 1 292 ? -10.805 63.312 25.922 1 34.66 292 SER B O 1
ATOM 4929 N N . SER B 1 293 ? -11.445 62.469 27.672 1 33.81 293 SER B N 1
ATOM 4930 C CA . SER B 1 293 ? -10.852 61.156 27.672 1 33.81 293 SER B CA 1
ATOM 4931 C C . SER B 1 293 ? -11.344 60.312 26.484 1 33.81 293 SER B C 1
ATOM 4933 O O . SER B 1 293 ? -12.414 59.719 26.547 1 33.81 293 SER B O 1
ATOM 4935 N N . SER B 1 294 ? -11.547 60.969 25.359 1 34.84 294 SER B N 1
ATOM 4936 C CA . SER B 1 294 ? -11.82 60 24.297 1 34.84 294 SER B CA 1
ATOM 4937 C C . SER B 1 294 ? -10.906 58.781 24.406 1 34.84 294 SER B C 1
ATOM 4939 O O . SER B 1 294 ? -9.688 58.938 24.469 1 34.84 294 SER B O 1
ATOM 4941 N N . ARG B 1 295 ? -11.242 57.844 25.25 1 38.12 295 ARG B N 1
ATOM 4942 C CA . ARG B 1 295 ? -10.734 56.5 25.266 1 38.12 295 ARG B CA 1
ATOM 4943 C C . ARG B 1 295 ? -10.141 56.125 23.906 1 38.12 295 ARG B C 1
ATOM 4945 O O . ARG B 1 295 ? -10.875 55.938 22.922 1 38.12 295 ARG B O 1
ATOM 4952 N N . SER B 1 296 ? -9.188 56.781 23.5 1 39.88 296 SER B N 1
ATOM 4953 C CA . SER B 1 296 ? -8.445 56.344 22.312 1 39.88 296 SER B CA 1
ATOM 4954 C C . SER B 1 296 ? -8.438 54.844 22.203 1 39.88 296 SER B C 1
ATOM 4956 O O . SER B 1 296 ? -8 54.156 23.125 1 39.88 296 SER B O 1
ATOM 4958 N N . ARG B 1 297 ? -9.547 54.25 21.969 1 45.5 297 ARG B N 1
ATOM 4959 C CA . ARG B 1 297 ? -9.555 52.844 21.547 1 45.5 297 ARG B CA 1
ATOM 4960 C C . ARG B 1 297 ? -8.211 52.469 20.938 1 45.5 297 ARG B C 1
ATOM 4962 O O . ARG B 1 297 ? -7.832 52.938 19.875 1 45.5 297 ARG B O 1
ATOM 4969 N N . GLY B 1 298 ? -7.207 52.25 21.641 1 53.53 298 GLY B N 1
ATOM 4970 C CA . GLY B 1 298 ? -5.801 51.969 21.406 1 53.53 298 GLY B CA 1
ATOM 4971 C C . GLY B 1 298 ? -5.551 51.188 20.125 1 53.53 298 GLY B C 1
ATOM 4972 O O . GLY B 1 298 ? -6.301 50.25 19.812 1 53.53 298 GLY B O 1
ATOM 4973 N N . ARG B 1 299 ? -4.945 51.75 19.094 1 71.06 299 ARG B N 1
ATOM 4974 C CA . ARG B 1 299 ? -4.602 51.188 17.797 1 71.06 299 ARG B CA 1
ATOM 4975 C C . ARG B 1 299 ? -3.797 49.906 17.969 1 71.06 299 ARG B C 1
ATOM 4977 O O . ARG B 1 299 ? -2.916 49.812 18.828 1 71.06 299 ARG B O 1
ATOM 4984 N N . ARG B 1 300 ? -4.309 48.844 17.516 1 83.69 300 ARG B N 1
ATOM 4985 C CA . ARG B 1 300 ? -3.59 47.594 17.516 1 83.69 300 ARG B CA 1
ATOM 4986 C C . ARG B 1 300 ? -2.705 47.438 16.281 1 83.69 300 ARG B C 1
ATOM 4988 O O . ARG B 1 300 ? -2.943 48.094 15.266 1 83.69 300 ARG B O 1
ATOM 4995 N N . GLN B 1 301 ? -1.625 46.875 16.5 1 91.5 301 GLN B N 1
ATOM 4996 C CA . GLN B 1 301 ? -0.704 46.594 15.398 1 91.5 301 GLN B CA 1
ATOM 4997 C C . GLN B 1 301 ? -0.394 45.125 15.312 1 91.5 301 GLN B C 1
ATOM 4999 O O . GLN B 1 301 ? -0.506 44.375 16.297 1 91.5 301 GLN B O 1
ATOM 5004 N N . LEU B 1 302 ? -0.178 44.781 14.109 1 95.19 302 LEU B N 1
ATOM 5005 C CA . LEU B 1 302 ? 0.263 43.406 13.891 1 95.19 302 LEU B CA 1
ATOM 5006 C C . LEU B 1 302 ? 1.767 43.281 14.109 1 95.19 302 LEU B C 1
ATOM 5008 O O . LEU B 1 302 ? 2.549 44.031 13.516 1 95.19 302 LEU B O 1
ATOM 5012 N N . VAL B 1 303 ? 2.15 42.438 15 1 96.44 303 VAL B N 1
ATOM 5013 C CA . VAL B 1 303 ? 3.562 42.156 15.234 1 96.44 303 VAL B CA 1
ATOM 5014 C C . VAL B 1 303 ? 3.926 40.781 14.648 1 96.44 303 VAL B C 1
ATOM 5016 O O . VAL B 1 303 ? 3.232 39.812 14.898 1 96.44 303 VAL B O 1
ATOM 5019 N N . ALA B 1 304 ? 4.977 40.812 13.875 1 97.56 304 ALA B N 1
ATOM 5020 C CA . ALA B 1 304 ? 5.465 39.562 13.266 1 97.56 304 ALA B CA 1
ATOM 5021 C C . ALA B 1 304 ? 6.844 39.219 13.797 1 97.56 304 ALA B C 1
ATOM 5023 O O . ALA B 1 304 ? 7.797 39.969 13.656 1 97.56 304 ALA B O 1
ATOM 5024 N N . HIS B 1 305 ? 6.949 38.125 14.492 1 98.19 305 HIS B N 1
ATOM 5025 C CA . HIS B 1 305 ? 8.234 37.5 14.82 1 98.19 305 HIS B CA 1
ATOM 5026 C C . HIS B 1 305 ? 8.641 36.469 13.773 1 98.19 305 HIS B C 1
ATOM 5028 O O . HIS B 1 305 ? 8.008 35.406 13.656 1 98.19 305 HIS B O 1
ATOM 5034 N N . HIS B 1 306 ? 9.703 36.75 13.031 1 98.12 306 HIS B N 1
ATOM 5035 C CA . HIS B 1 306 ? 10.117 35.906 11.906 1 98.12 306 HIS B CA 1
ATOM 5036 C C . HIS B 1 306 ? 11.406 35.156 12.211 1 98.12 306 HIS B C 1
ATOM 5038 O O . HIS B 1 306 ? 12.336 35.719 12.797 1 98.12 306 HIS B O 1
ATOM 5044 N N . ILE B 1 307 ? 11.398 33.906 11.914 1 97.94 307 ILE B N 1
ATOM 5045 C CA . ILE B 1 307 ? 12.602 33.094 11.977 1 97.94 307 ILE B CA 1
ATOM 5046 C C . ILE B 1 307 ? 12.906 32.531 10.586 1 97.94 307 ILE B C 1
ATOM 5048 O O . ILE B 1 307 ? 12.047 31.906 9.961 1 97.94 307 ILE B O 1
ATOM 5052 N N . PRO B 1 308 ? 14.133 32.812 10.07 1 96.12 308 PRO B N 1
ATOM 5053 C CA . PRO B 1 308 ? 14.492 32.25 8.766 1 96.12 308 PRO B CA 1
ATOM 5054 C C . PRO B 1 308 ? 14.586 30.734 8.781 1 96.12 308 PRO B C 1
ATOM 5056 O O . PRO B 1 308 ? 14.781 30.125 9.844 1 96.12 308 PRO B O 1
ATOM 5059 N N . ALA B 1 309 ? 14.406 30.188 7.555 1 93.25 309 ALA B N 1
ATOM 5060 C CA . ALA B 1 309 ? 14.547 28.734 7.441 1 93.25 309 ALA B CA 1
ATOM 5061 C C . ALA B 1 309 ? 15.945 28.297 7.852 1 93.25 309 ALA B C 1
ATOM 5063 O O . ALA B 1 309 ? 16.938 28.984 7.578 1 93.25 309 ALA B O 1
ATOM 5064 N N . ALA B 1 310 ? 15.945 27.172 8.547 1 89 310 ALA B N 1
ATOM 5065 C CA . ALA B 1 310 ? 17.25 26.578 8.836 1 89 310 ALA B CA 1
ATOM 5066 C C . ALA B 1 310 ? 17.891 26.031 7.566 1 89 310 ALA B C 1
ATOM 5068 O O . ALA B 1 310 ? 17.219 25.469 6.703 1 89 310 ALA B O 1
ATOM 5069 N N . HIS B 1 311 ? 19.125 26.172 7.504 1 83.44 311 HIS B N 1
ATOM 5070 C CA . HIS B 1 311 ? 19.859 25.703 6.328 1 83.44 311 HIS B CA 1
ATOM 5071 C C . HIS B 1 311 ? 19.859 24.172 6.258 1 83.44 311 HIS B C 1
ATOM 5073 O O . HIS B 1 311 ? 20.328 23.5 7.18 1 83.44 311 HIS B O 1
ATOM 5079 N N . ALA B 1 312 ? 19.266 23.703 5.184 1 79.94 312 ALA B N 1
ATOM 5080 C CA . ALA B 1 312 ? 19.281 22.266 4.938 1 79.94 312 ALA B CA 1
ATOM 5081 C C . ALA B 1 312 ? 20.438 21.875 4.016 1 79.94 312 ALA B C 1
ATOM 5083 O O . ALA B 1 312 ? 20.703 22.562 3.018 1 79.94 312 ALA B O 1
ATOM 5084 N N . ALA B 1 313 ? 21.125 20.844 4.359 1 71.5 313 ALA B N 1
ATOM 5085 C CA . ALA B 1 313 ? 22.219 20.359 3.525 1 71.5 313 ALA B CA 1
ATOM 5086 C C . ALA B 1 313 ? 21.703 19.875 2.17 1 71.5 313 ALA B C 1
ATOM 5088 O O . ALA B 1 313 ? 22.328 20.141 1.138 1 71.5 313 ALA B O 1
ATOM 5089 N N . ALA B 1 314 ? 20.609 19.188 2.152 1 81.5 314 ALA B N 1
ATOM 5090 C CA . ALA B 1 314 ? 19.984 18.703 0.93 1 81.5 314 ALA B CA 1
ATOM 5091 C C . ALA B 1 314 ? 18.469 18.688 1.062 1 81.5 314 ALA B C 1
ATOM 5093 O O . ALA B 1 314 ? 17.922 18.297 2.102 1 81.5 314 ALA B O 1
ATOM 5094 N N . VAL B 1 315 ? 17.906 19.219 0.053 1 80.94 315 VAL B N 1
ATOM 5095 C CA . VAL B 1 315 ? 16.438 19.141 -0.007 1 80.94 315 VAL B CA 1
ATOM 5096 C C . VAL B 1 315 ? 16.031 17.844 -0.707 1 80.94 315 VAL B C 1
ATOM 5098 O O . VAL B 1 315 ? 16.25 17.688 -1.907 1 80.94 315 VAL B O 1
ATOM 5101 N N . VAL B 1 316 ? 15.469 16.969 0.074 1 76.25 316 VAL B N 1
ATOM 5102 C CA . VAL B 1 316 ? 15.133 15.641 -0.431 1 76.25 316 VAL B CA 1
ATOM 5103 C C . VAL B 1 316 ? 13.625 15.547 -0.661 1 76.25 316 VAL B C 1
ATOM 5105 O O . VAL B 1 316 ? 13.172 14.922 -1.628 1 76.25 316 VAL B O 1
ATOM 5108 N N . ASN B 1 317 ? 12.859 16.141 0.255 1 76.06 317 ASN B N 1
ATOM 5109 C CA . ASN B 1 317 ? 11.398 16.047 0.252 1 76.06 317 ASN B CA 1
ATOM 5110 C C . ASN B 1 317 ? 10.75 17.25 0.938 1 76.06 317 ASN B C 1
ATOM 5112 O O . ASN B 1 317 ? 11.211 17.688 1.996 1 76.06 317 ASN B O 1
ATOM 5116 N N . LEU B 1 318 ? 9.719 17.719 0.318 1 76.56 318 LEU B N 1
ATOM 5117 C CA . LEU B 1 318 ? 9.047 18.875 0.913 1 76.56 318 LEU B CA 1
ATOM 5118 C C . LEU B 1 318 ? 7.754 18.453 1.605 1 76.56 318 LEU B C 1
ATOM 5120 O O . LEU B 1 318 ? 7.184 19.219 2.377 1 76.56 318 LEU B O 1
ATOM 5124 N N . SER B 1 319 ? 7.402 17.219 1.362 1 78.75 319 SER B N 1
ATOM 5125 C CA . SER B 1 319 ? 6.18 16.719 1.984 1 78.75 319 SER B CA 1
ATOM 5126 C C . SER B 1 319 ? 6.359 16.531 3.484 1 78.75 319 SER B C 1
ATOM 5128 O O . SER B 1 319 ? 7.391 16.016 3.93 1 78.75 319 SER B O 1
ATOM 5130 N N . GLY B 1 320 ? 5.523 17.078 4.301 1 88.62 320 GLY B N 1
ATOM 5131 C CA . GLY B 1 320 ? 5.539 16.859 5.738 1 88.62 320 GLY B CA 1
ATOM 5132 C C . GLY B 1 320 ? 6.305 17.938 6.492 1 88.62 320 GLY B C 1
ATOM 5133 O O . GLY B 1 320 ? 6.293 17.953 7.727 1 88.62 320 GLY B O 1
ATOM 5134 N N . ALA B 1 321 ? 6.988 18.828 5.73 1 90.94 321 ALA B N 1
ATOM 5135 C CA . ALA B 1 321 ? 7.777 19.859 6.395 1 90.94 321 ALA B CA 1
ATOM 5136 C C . ALA B 1 321 ? 6.895 20.75 7.277 1 90.94 321 ALA B C 1
ATOM 5138 O O . ALA B 1 321 ? 7.223 21 8.438 1 90.94 321 ALA B O 1
ATOM 5139 N N . GLY B 1 322 ? 5.801 21.172 6.738 1 93.94 322 GLY B N 1
ATOM 5140 C CA . GLY B 1 322 ? 4.863 21.969 7.52 1 93.94 322 GLY B CA 1
ATOM 5141 C C . GLY B 1 322 ? 4.285 21.219 8.703 1 93.94 322 GLY B C 1
ATOM 5142 O O . GLY B 1 322 ? 4.125 21.781 9.789 1 93.94 322 GLY B O 1
ATOM 5143 N N . ASP B 1 323 ? 3.979 19.953 8.516 1 95.69 323 ASP B N 1
ATOM 5144 C CA . ASP B 1 323 ? 3.439 19.125 9.586 1 95.69 323 ASP B CA 1
ATOM 5145 C C . ASP B 1 323 ? 4.461 18.953 10.711 1 95.69 323 ASP B C 1
ATOM 5147 O O . ASP B 1 323 ? 4.102 18.984 11.891 1 95.69 323 ASP B O 1
ATOM 5151 N N . THR B 1 324 ? 5.699 18.734 10.305 1 95.06 324 THR B N 1
ATOM 5152 C CA . THR B 1 324 ? 6.762 18.578 11.289 1 95.06 324 THR B CA 1
ATOM 5153 C C . THR B 1 324 ? 7.004 19.875 12.047 1 95.06 324 THR B C 1
ATOM 5155 O O . THR B 1 324 ? 7.301 19.859 13.242 1 95.06 324 THR B O 1
ATOM 5158 N N . LEU B 1 325 ? 6.926 20.969 11.344 1 96.88 325 LEU B N 1
ATOM 5159 C CA . LEU B 1 325 ? 6.988 22.266 12.016 1 96.88 325 LEU B CA 1
ATOM 5160 C C . LEU B 1 325 ? 5.906 22.375 13.078 1 96.88 325 LEU B C 1
ATOM 5162 O O . LEU B 1 325 ? 6.195 22.719 14.227 1 96.88 325 LEU B O 1
ATOM 5166 N N . THR B 1 326 ? 4.688 22.047 12.711 1 98.19 326 THR B N 1
ATOM 5167 C CA . THR B 1 326 ? 3.561 22.109 13.633 1 98.19 326 THR B CA 1
ATOM 5168 C C . THR B 1 326 ? 3.77 21.156 14.812 1 98.19 326 THR B C 1
ATOM 5170 O O . THR B 1 326 ? 3.492 21.516 15.961 1 98.19 326 THR B O 1
ATOM 5173 N N . GLY B 1 327 ? 4.27 19.984 14.523 1 97.56 327 GLY B N 1
ATOM 5174 C CA . GLY B 1 327 ? 4.598 19.047 15.594 1 97.56 327 GLY B CA 1
ATOM 5175 C C . GLY B 1 327 ? 5.652 19.578 16.547 1 97.56 327 GLY B C 1
ATOM 5176 O O . GLY B 1 327 ? 5.566 19.359 17.75 1 97.56 327 GLY B O 1
ATOM 5177 N N . GLY B 1 328 ? 6.656 20.203 15.977 1 96.44 328 GLY B N 1
ATOM 5178 C CA . GLY B 1 328 ? 7.684 20.812 16.797 1 96.44 328 GLY B CA 1
ATOM 5179 C C . GLY B 1 328 ? 7.148 21.922 17.688 1 96.44 328 GLY B C 1
ATOM 5180 O O . GLY B 1 328 ? 7.508 22.016 18.859 1 96.44 328 GLY B O 1
ATOM 5181 N N . VAL B 1 329 ? 6.309 22.766 17.125 1 98.25 329 VAL B N 1
ATOM 5182 C CA . VAL B 1 329 ? 5.668 23.812 17.906 1 98.25 329 VAL B CA 1
ATOM 5183 C C . VAL B 1 329 ? 4.859 23.203 19.047 1 98.25 329 VAL B C 1
ATOM 5185 O O . VAL B 1 329 ? 4.977 23.641 20.188 1 98.25 329 VAL B O 1
ATOM 5188 N N . ALA B 1 330 ? 4.086 22.203 18.719 1 98 330 ALA B N 1
ATOM 5189 C CA . ALA B 1 330 ? 3.248 21.547 19.719 1 98 330 ALA B CA 1
ATOM 5190 C C . ALA B 1 330 ? 4.094 20.969 20.859 1 98 330 ALA B C 1
ATOM 5192 O O . ALA B 1 330 ? 3.764 21.156 22.031 1 98 330 ALA B O 1
ATOM 5193 N N . ALA B 1 331 ? 5.152 20.312 20.516 1 95.62 331 ALA B N 1
ATOM 5194 C CA . ALA B 1 331 ? 6.035 19.734 21.516 1 95.62 331 ALA B CA 1
ATOM 5195 C C . ALA B 1 331 ? 6.637 20.797 22.422 1 95.62 331 ALA B C 1
ATOM 5197 O O . ALA B 1 331 ? 6.672 20.641 23.641 1 95.62 331 ALA B O 1
ATOM 5198 N N . ALA B 1 332 ? 7.129 21.844 21.828 1 96.06 332 ALA B N 1
ATOM 5199 C CA . ALA B 1 332 ? 7.758 22.938 22.594 1 96.06 332 ALA B CA 1
ATOM 5200 C C . ALA B 1 332 ? 6.754 23.594 23.531 1 96.06 332 ALA B C 1
ATOM 5202 O O . ALA B 1 332 ? 7.07 23.859 24.688 1 96.06 332 ALA B O 1
ATOM 5203 N N . LEU B 1 333 ? 5.562 23.812 23.031 1 96.62 333 LEU B N 1
ATOM 5204 C CA . LEU B 1 333 ? 4.523 24.422 23.844 1 96.62 333 LEU B CA 1
ATOM 5205 C C . LEU B 1 333 ? 4.184 23.531 25.031 1 96.62 333 LEU B C 1
ATOM 5207 O O . LEU B 1 333 ? 3.992 24.016 26.156 1 96.62 333 LEU B O 1
ATOM 5211 N N . LEU B 1 334 ? 4.074 22.281 24.75 1 95.12 334 LEU B N 1
ATOM 5212 C CA . LEU B 1 334 ? 3.752 21.344 25.828 1 95.12 334 LEU B CA 1
ATOM 5213 C C . LEU B 1 334 ? 4.82 21.375 26.906 1 95.12 334 LEU B C 1
ATOM 5215 O O . LEU B 1 334 ? 4.512 21.188 28.094 1 95.12 334 LEU B O 1
ATOM 5219 N N . ARG B 1 335 ? 6.008 21.688 26.547 1 91.69 335 ARG B N 1
ATOM 5220 C CA . ARG B 1 335 ? 7.121 21.719 27.484 1 91.69 335 ARG B CA 1
ATOM 5221 C C . ARG B 1 335 ? 7.215 23.094 28.156 1 91.69 335 ARG B C 1
ATOM 5223 O O . ARG B 1 335 ? 8.156 23.359 28.906 1 91.69 335 ARG B O 1
ATOM 5230 N N . GLY B 1 336 ? 6.387 23.953 27.797 1 93.31 336 GLY B N 1
ATOM 5231 C CA . GLY B 1 336 ? 6.328 25.234 28.469 1 93.31 336 GLY B CA 1
ATOM 5232 C C . GLY B 1 336 ? 7.191 26.297 27.812 1 93.31 336 GLY B C 1
ATOM 5233 O O . GLY B 1 336 ? 7.484 27.328 28.422 1 93.31 336 GLY B O 1
ATOM 5234 N N . ALA B 1 337 ? 7.59 26.094 26.625 1 95.31 337 ALA B N 1
ATOM 5235 C CA . ALA B 1 337 ? 8.406 27.078 25.922 1 95.31 337 ALA B CA 1
ATOM 5236 C C . ALA B 1 337 ? 7.605 28.328 25.609 1 95.31 337 ALA B C 1
ATOM 5238 O O . ALA B 1 337 ? 6.371 28.297 25.578 1 95.31 337 ALA B O 1
ATOM 5239 N N . SER B 1 338 ? 8.328 29.484 25.453 1 97.06 338 SER B N 1
ATOM 5240 C CA . SER B 1 338 ? 7.699 30.688 24.953 1 97.06 338 SER B CA 1
ATOM 5241 C C . SER B 1 338 ? 7.242 30.516 23.5 1 97.06 338 SER B C 1
ATOM 5243 O O . SER B 1 338 ? 7.652 29.562 22.828 1 97.06 338 SER B O 1
ATOM 5245 N N . LEU B 1 339 ? 6.414 31.391 23.047 1 97.94 339 LEU B N 1
ATOM 5246 C CA . LEU B 1 339 ? 5.91 31.312 21.688 1 97.94 339 LEU B CA 1
ATOM 5247 C C . LEU B 1 339 ? 7.051 31.422 20.672 1 97.94 339 LEU B C 1
ATOM 5249 O O . LEU B 1 339 ? 7.059 30.734 19.656 1 97.94 339 LEU B O 1
ATOM 5253 N N . GLN B 1 340 ? 7.992 32.281 20.953 1 97.81 340 GLN B N 1
ATOM 5254 C CA . GLN B 1 340 ? 9.141 32.469 20.078 1 97.81 340 GLN B CA 1
ATOM 5255 C C . GLN B 1 340 ? 10.016 31.234 20.031 1 97.81 340 GLN B C 1
ATOM 5257 O O . GLN B 1 340 ? 10.461 30.828 18.953 1 97.81 340 GLN B O 1
ATOM 5262 N N . GLU B 1 341 ? 10.188 30.672 21.172 1 97.31 341 GLU B N 1
ATOM 5263 C CA . GLU B 1 341 ? 10.961 29.438 21.25 1 97.31 341 GLU B CA 1
ATOM 5264 C C . GLU B 1 341 ? 10.258 28.297 20.5 1 97.31 341 GLU B C 1
ATOM 5266 O O . GLU B 1 341 ? 10.898 27.5 19.828 1 97.31 341 GLU B O 1
ATOM 5271 N N . ALA B 1 342 ? 8.961 28.234 20.703 1 98.19 342 ALA B N 1
ATOM 5272 C CA . ALA B 1 342 ? 8.18 27.203 20.031 1 98.19 342 ALA B CA 1
ATOM 5273 C C . ALA B 1 342 ? 8.305 27.328 18.516 1 98.19 342 ALA B C 1
ATOM 5275 O O . ALA B 1 342 ? 8.445 26.328 17.812 1 98.19 342 ALA B O 1
ATOM 5276 N N . LEU B 1 343 ? 8.281 28.516 18.016 1 98.38 343 LEU B N 1
ATOM 5277 C CA . LEU B 1 343 ? 8.461 28.75 16.578 1 98.38 343 LEU B CA 1
ATOM 5278 C C . LEU B 1 343 ? 9.828 28.266 16.125 1 98.38 343 LEU B C 1
ATOM 5280 O O . LEU B 1 343 ? 9.945 27.625 15.07 1 98.38 343 LEU B O 1
ATOM 5284 N N . ALA B 1 344 ? 10.82 28.578 16.922 1 97.88 344 ALA B N 1
ATOM 5285 C CA . ALA B 1 344 ? 12.188 28.188 16.578 1 97.88 344 ALA B CA 1
ATOM 5286 C C . ALA B 1 344 ? 12.32 26.656 16.531 1 97.88 344 ALA B C 1
ATOM 5288 O O . ALA B 1 344 ? 12.969 26.125 15.625 1 97.88 344 ALA B O 1
ATOM 5289 N N . VAL B 1 345 ? 11.719 26.016 17.5 1 96.75 345 VAL B N 1
ATOM 5290 C CA . VAL B 1 345 ? 11.742 24.562 17.531 1 96.75 345 VAL B CA 1
ATOM 5291 C C . VAL B 1 345 ? 11.039 24 16.297 1 96.75 345 VAL B C 1
ATOM 5293 O O . VAL B 1 345 ? 11.523 23.047 15.672 1 96.75 345 VAL B O 1
ATOM 5296 N N . GLY B 1 346 ? 9.883 24.562 15.961 1 97.69 346 GLY B N 1
ATOM 5297 C CA . GLY B 1 346 ? 9.172 24.156 14.758 1 97.69 346 GLY B CA 1
ATOM 5298 C C . GLY B 1 346 ? 10 24.281 13.5 1 97.69 346 GLY B C 1
ATOM 5299 O O . GLY B 1 346 ? 10.062 23.359 12.688 1 97.69 346 GLY B O 1
ATOM 5300 N N . VAL B 1 347 ? 10.711 25.422 13.336 1 96.75 347 VAL B N 1
ATOM 5301 C CA . VAL B 1 347 ? 11.523 25.672 12.156 1 96.75 347 VAL B CA 1
ATOM 5302 C C . VAL B 1 347 ? 12.688 24.688 12.102 1 96.75 347 VAL B C 1
ATOM 5304 O O . VAL B 1 347 ? 13.008 24.156 11.039 1 96.75 347 VAL B O 1
ATOM 5307 N N . ALA B 1 348 ? 13.25 24.438 13.219 1 94.69 348 ALA B N 1
ATOM 5308 C CA . ALA B 1 348 ? 14.352 23.484 13.289 1 94.69 348 ALA B CA 1
ATOM 5309 C C . ALA B 1 348 ? 13.875 22.078 12.922 1 94.69 348 ALA B C 1
ATOM 5311 O O . ALA B 1 348 ? 14.578 21.328 12.234 1 94.69 348 ALA B O 1
ATOM 5312 N N . ALA B 1 349 ? 12.727 21.719 13.414 1 93.88 349 ALA B N 1
ATOM 5313 C CA . ALA B 1 349 ? 12.156 20.406 13.125 1 93.88 349 ALA B CA 1
ATOM 5314 C C . ALA B 1 349 ? 11.859 20.25 11.641 1 93.88 349 ALA B C 1
ATOM 5316 O O . ALA B 1 349 ? 12.062 19.188 11.062 1 93.88 349 ALA B O 1
ATOM 5317 N N . ALA B 1 350 ? 11.359 21.297 11.023 1 93.69 350 ALA B N 1
ATOM 5318 C CA . ALA B 1 350 ? 11.039 21.25 9.594 1 93.69 350 ALA B CA 1
ATOM 5319 C C . ALA B 1 350 ? 12.281 20.953 8.758 1 93.69 350 ALA B C 1
ATOM 5321 O O . ALA B 1 350 ? 12.203 20.297 7.727 1 93.69 350 ALA B O 1
ATOM 5322 N N . LYS B 1 351 ? 13.383 21.453 9.172 1 91.12 351 LYS B N 1
ATOM 5323 C CA . LYS B 1 351 ? 14.641 21.188 8.469 1 91.12 351 LYS B CA 1
ATOM 5324 C C . LYS B 1 351 ? 14.922 19.688 8.391 1 91.12 351 LYS B C 1
ATOM 5326 O O . LYS B 1 351 ? 15.344 19.188 7.352 1 91.12 351 LYS B O 1
ATOM 5331 N N . LEU B 1 352 ? 14.68 19.047 9.492 1 88.69 352 LEU B N 1
ATOM 5332 C CA . LEU B 1 352 ? 14.898 17.594 9.523 1 88.69 352 LEU B CA 1
ATOM 5333 C C . LEU B 1 352 ? 14.016 16.891 8.492 1 88.69 352 LEU B C 1
ATOM 5335 O O . LEU B 1 352 ? 14.461 15.961 7.828 1 88.69 352 LEU B O 1
ATOM 5339 N N . ALA B 1 353 ? 12.797 17.297 8.383 1 87.88 353 ALA B N 1
ATOM 5340 C CA . ALA B 1 353 ? 11.852 16.688 7.457 1 87.88 353 ALA B CA 1
ATOM 5341 C C . ALA B 1 353 ? 12.281 16.891 6.012 1 87.88 353 ALA B C 1
ATOM 5343 O O . ALA B 1 353 ? 12.18 15.977 5.188 1 87.88 353 ALA B O 1
ATOM 5344 N N . VAL B 1 354 ? 12.82 18.047 5.684 1 86.94 354 VAL B N 1
ATOM 5345 C CA . VAL B 1 354 ? 13.211 18.406 4.32 1 86.94 354 VAL B CA 1
ATOM 5346 C C . VAL B 1 354 ? 14.414 17.562 3.898 1 86.94 354 VAL B C 1
ATOM 5348 O O . VAL B 1 354 ? 14.602 17.281 2.711 1 86.94 354 VAL B O 1
ATOM 5351 N N . GLU B 1 355 ? 15.141 17.109 4.852 1 86.81 355 GLU B N 1
ATOM 5352 C CA . GLU B 1 355 ? 16.359 16.375 4.578 1 86.81 355 GLU B CA 1
ATOM 5353 C C . GLU B 1 355 ? 16.109 14.867 4.535 1 86.81 355 GLU B C 1
ATOM 5355 O O . GLU B 1 355 ? 17.031 14.078 4.348 1 86.81 355 GLU B O 1
ATOM 5360 N N . CYS B 1 356 ? 14.867 14.5 4.691 1 82.5 356 CYS B N 1
ATOM 5361 C CA . CYS B 1 356 ? 14.531 13.078 4.754 1 82.5 356 CYS B CA 1
ATOM 5362 C C . CYS B 1 356 ? 13.523 12.711 3.672 1 82.5 356 CYS B C 1
ATOM 5364 O O . CYS B 1 356 ? 12.727 13.547 3.248 1 82.5 356 CYS B O 1
ATOM 5366 N N . SER B 1 357 ? 13.562 11.422 3.207 1 77.5 357 SER B N 1
ATOM 5367 C CA . SER B 1 357 ? 12.641 10.969 2.172 1 77.5 357 SER B CA 1
ATOM 5368 C C . SER B 1 357 ? 11.266 10.656 2.754 1 77.5 357 SER B C 1
ATOM 5370 O O . SER B 1 357 ? 10.273 10.594 2.02 1 77.5 357 SER B O 1
ATOM 5372 N N . LEU B 1 358 ? 11.18 10.508 4.031 1 79.81 358 LEU B N 1
ATOM 5373 C CA . LEU B 1 358 ? 9.906 10.266 4.703 1 79.81 358 LEU B CA 1
ATOM 5374 C C . LEU B 1 358 ? 9.188 11.578 5 1 79.81 358 LEU B C 1
ATOM 5376 O O . LEU B 1 358 ? 9.797 12.648 4.973 1 79.81 358 LEU B O 1
ATOM 5380 N N . ASN B 1 359 ? 7.91 11.453 5.238 1 79.06 359 ASN B N 1
ATOM 5381 C CA . ASN B 1 359 ? 7.168 12.656 5.617 1 79.06 359 ASN B CA 1
ATOM 5382 C C . ASN B 1 359 ? 7.598 13.172 6.984 1 79.06 359 ASN B C 1
ATOM 5384 O O . ASN B 1 359 ? 7.625 14.383 7.215 1 79.06 359 ASN B O 1
ATOM 5388 N N . VAL B 1 360 ? 7.844 12.219 7.867 1 84.94 360 VAL B N 1
ATOM 5389 C CA . VAL B 1 360 ? 8.367 12.531 9.188 1 84.94 360 VAL B CA 1
ATOM 5390 C C . VAL B 1 360 ? 9.641 11.727 9.438 1 84.94 360 VAL B C 1
ATOM 5392 O O . VAL B 1 360 ? 9.641 10.5 9.336 1 84.94 360 VAL B O 1
ATOM 5395 N N . PRO B 1 361 ? 10.672 12.484 9.727 1 80.19 361 PRO B N 1
ATOM 5396 C CA . PRO B 1 361 ? 11.914 11.75 9.984 1 80.19 361 PRO B CA 1
ATOM 5397 C C . PRO B 1 361 ? 11.82 10.836 11.203 1 80.19 361 PRO B C 1
ATOM 5399 O O . PRO B 1 361 ? 11.297 11.242 12.242 1 80.19 361 PRO B O 1
ATOM 5402 N N . GLY B 1 362 ? 12.203 9.531 11.023 1 74.31 362 GLY B N 1
ATOM 5403 C CA . GLY B 1 362 ? 12.211 8.594 12.133 1 74.31 362 GLY B CA 1
ATOM 5404 C C . GLY B 1 362 ? 13.352 8.836 13.109 1 74.31 362 GLY B C 1
ATOM 5405 O O . GLY B 1 362 ? 14.219 9.672 12.859 1 74.31 362 GLY B O 1
ATOM 5406 N N . PRO B 1 363 ? 13.18 8.195 14.305 1 61.62 363 PRO B N 1
ATOM 5407 C CA . PRO B 1 363 ? 14.211 8.391 15.328 1 61.62 363 PRO B CA 1
ATOM 5408 C C . PRO B 1 363 ? 15.578 7.867 14.891 1 61.62 363 PRO B C 1
ATOM 5410 O O . PRO B 1 363 ? 16.609 8.344 15.375 1 61.62 363 PRO B O 1
ATOM 5413 N N . THR B 1 364 ? 15.508 6.668 14.188 1 55.72 364 THR B N 1
ATOM 5414 C CA . THR B 1 364 ? 16.766 5.969 13.922 1 55.72 364 THR B CA 1
ATOM 5415 C C . THR B 1 364 ? 17.609 6.746 12.922 1 55.72 364 THR B C 1
ATOM 5417 O O . THR B 1 364 ? 18.844 6.637 12.922 1 55.72 364 THR B O 1
ATOM 5420 N N . ARG B 1 365 ? 16.828 7.102 11.875 1 49.31 365 ARG B N 1
ATOM 5421 C CA . ARG B 1 365 ? 17.688 7.496 10.766 1 49.31 365 ARG B CA 1
ATOM 5422 C C . ARG B 1 365 ? 18.438 8.789 11.086 1 49.31 365 ARG B C 1
ATOM 5424 O O . ARG B 1 365 ? 17.859 9.875 11.047 1 49.31 365 ARG B O 1
ATOM 5431 N N . GLY B 1 366 ? 19.641 8.711 11.445 1 49.16 366 GLY B N 1
ATOM 5432 C CA . GLY B 1 366 ? 20.672 9.734 11.578 1 49.16 366 GLY B CA 1
ATOM 5433 C C . GLY B 1 366 ? 20.141 11.07 12.055 1 49.16 366 GLY B C 1
ATOM 5434 O O . GLY B 1 366 ? 20.906 11.984 12.367 1 49.16 366 GLY B O 1
ATOM 5435 N N . MET B 1 367 ? 18.844 11.242 11.867 1 56 367 MET B N 1
ATOM 5436 C CA . MET B 1 367 ? 18.344 12.578 12.195 1 56 367 MET B CA 1
ATOM 5437 C C . MET B 1 367 ? 18.078 12.711 13.695 1 56 367 MET B C 1
ATOM 5439 O O . MET B 1 367 ? 17.25 11.977 14.242 1 56 367 MET B O 1
ATOM 5443 N N . ARG B 1 368 ? 19.016 13.188 14.312 1 64.88 368 ARG B N 1
ATOM 5444 C CA . ARG B 1 368 ? 18.922 13.281 15.766 1 64.88 368 ARG B CA 1
ATOM 5445 C C . ARG B 1 368 ? 18 14.422 16.188 1 64.88 368 ARG B C 1
ATOM 5447 O O . ARG B 1 368 ? 18.312 15.594 15.945 1 64.88 368 ARG B O 1
ATOM 5454 N N . TYR B 1 369 ? 16.766 14.156 16.656 1 78.5 369 TYR B N 1
ATOM 5455 C CA . TYR B 1 369 ? 15.82 15.117 17.219 1 78.5 369 TYR B CA 1
ATOM 5456 C C . TYR B 1 369 ? 16.453 15.898 18.359 1 78.5 369 TYR B C 1
ATOM 5458 O O . TYR B 1 369 ? 15.992 16.984 18.719 1 78.5 369 TYR B O 1
ATOM 5466 N N . SER B 1 370 ? 17.531 15.352 18.844 1 77.19 370 SER B N 1
ATOM 5467 C CA . SER B 1 370 ? 18.234 16.062 19.906 1 77.19 370 SER B CA 1
ATOM 5468 C C . SER B 1 370 ? 18.844 17.359 19.406 1 77.19 370 SER B C 1
ATOM 5470 O O . SER B 1 370 ? 18.922 18.359 20.141 1 77.19 370 SER B O 1
ATOM 5472 N N . SER B 1 371 ? 19.188 17.375 18.219 1 84.38 371 SER B N 1
ATOM 5473 C CA . SER B 1 371 ? 19.828 18.547 17.656 1 84.38 371 SER B CA 1
ATOM 5474 C C . SER B 1 371 ? 18.828 19.656 17.375 1 84.38 371 SER B C 1
ATOM 5476 O O . SER B 1 371 ? 19.203 20.828 17.203 1 84.38 371 SER B O 1
ATOM 5478 N N . VAL B 1 372 ? 17.594 19.281 17.391 1 90.25 372 VAL B N 1
ATOM 5479 C CA . VAL B 1 372 ? 16.547 20.25 17.078 1 90.25 372 VAL B CA 1
ATOM 5480 C C . VAL B 1 372 ? 16.484 21.328 18.141 1 90.25 372 VAL B C 1
ATOM 5482 O O . VAL B 1 372 ? 16.422 22.516 17.844 1 90.25 372 VAL B O 1
ATOM 5485 N N . TRP B 1 373 ? 16.578 20.953 19.344 1 89.12 373 TRP B N 1
ATOM 5486 C CA . TRP B 1 373 ? 16.484 21.891 20.453 1 89.12 373 TRP B CA 1
ATOM 5487 C C . TRP B 1 373 ? 17.672 22.844 20.484 1 89.12 373 TRP B C 1
ATOM 5489 O O . TRP B 1 373 ? 17.531 24.031 20.734 1 89.12 373 TRP B O 1
ATOM 5499 N N . GLN B 1 374 ? 18.812 22.297 20.141 1 88.88 374 GLN B N 1
ATOM 5500 C CA . GLN B 1 374 ? 20 23.141 20.062 1 88.88 374 GLN B CA 1
ATOM 5501 C C . GLN B 1 374 ? 19.922 24.094 18.875 1 88.88 374 GLN B C 1
ATOM 5503 O O . GLN B 1 374 ? 20.266 25.281 19.016 1 88.88 374 GLN B O 1
ATOM 5508 N N . GLN B 1 375 ? 19.516 23.625 17.859 1 92.25 375 GLN B N 1
ATOM 5509 C CA . GLN B 1 375 ? 19.391 24.453 16.656 1 92.25 375 GLN B CA 1
ATOM 5510 C C . GLN B 1 375 ? 18.344 25.562 16.859 1 92.25 375 GLN B C 1
ATOM 5512 O O . GLN B 1 375 ? 18.484 26.656 16.312 1 92.25 375 GLN B O 1
ATOM 5517 N N . ALA B 1 376 ? 17.359 25.203 17.594 1 95 376 ALA B N 1
ATOM 5518 C CA . ALA B 1 376 ? 16.312 26.188 17.875 1 95 376 ALA B CA 1
ATOM 5519 C C . ALA B 1 376 ? 16.875 27.406 18.594 1 95 376 ALA B C 1
ATOM 5521 O O . ALA B 1 376 ? 16.469 28.531 18.344 1 95 376 ALA B O 1
ATOM 5522 N N . GLN B 1 377 ? 17.781 27.172 19.438 1 93.44 377 GLN B N 1
ATOM 5523 C CA . GLN B 1 377 ? 18.406 28.266 20.156 1 93.44 377 GLN B CA 1
ATOM 5524 C C . GLN B 1 377 ? 19.188 29.172 19.219 1 93.44 377 GLN B C 1
ATOM 5526 O O . GLN B 1 377 ? 19.156 30.406 19.359 1 93.44 377 GLN B O 1
ATOM 5531 N N . GLN B 1 378 ? 19.797 28.578 18.297 1 94.19 378 GLN B N 1
ATOM 5532 C CA . GLN B 1 378 ? 20.531 29.344 17.312 1 94.19 378 GLN B CA 1
ATOM 5533 C C . GLN B 1 378 ? 19.578 30.156 16.422 1 94.19 378 GLN B C 1
ATOM 5535 O O . GLN B 1 378 ? 19.859 31.312 16.109 1 94.19 378 GLN B O 1
ATOM 5540 N N . LEU B 1 379 ? 18.547 29.562 16.125 1 96.06 379 LEU B N 1
ATOM 5541 C CA . LEU B 1 379 ? 17.562 30.219 15.266 1 96.06 379 LEU B CA 1
ATOM 5542 C C . LEU B 1 379 ? 16.891 31.375 15.984 1 96.06 379 LEU B C 1
ATOM 5544 O O . LEU B 1 379 ? 16.547 32.375 15.367 1 96.06 379 LEU B O 1
ATOM 5548 N N . LEU B 1 380 ? 16.656 31.203 17.266 1 95.69 380 LEU B N 1
ATOM 5549 C CA . LEU B 1 380 ? 16.062 32.281 18.062 1 95.69 380 LEU B CA 1
ATOM 5550 C C . LEU B 1 380 ? 16.906 33.531 18 1 95.69 380 LEU B C 1
ATOM 5552 O O . LEU B 1 380 ? 16.359 34.656 17.984 1 95.69 380 LEU B O 1
ATOM 5556 N N . GLY B 1 381 ? 18.188 33.344 17.906 1 94.94 381 GLY B N 1
ATOM 5557 C CA . GLY B 1 381 ? 19.094 34.469 17.812 1 94.94 381 GLY B CA 1
ATOM 5558 C C . GLY B 1 381 ? 18.969 35.219 16.484 1 94.94 381 GLY B C 1
ATOM 5559 O O . GLY B 1 381 ? 19.391 36.375 16.375 1 94.94 381 GLY B O 1
ATOM 5560 N N . LYS B 1 382 ? 18.375 34.625 15.492 1 95.94 382 LYS B N 1
ATOM 5561 C CA . LYS B 1 382 ? 18.25 35.219 14.164 1 95.94 382 LYS B CA 1
ATOM 5562 C C . LYS B 1 382 ? 16.844 35.781 13.961 1 95.94 382 LYS B C 1
ATOM 5564 O O . LYS B 1 382 ? 16.516 36.25 12.859 1 95.94 382 LYS B O 1
ATOM 5569 N N . MET B 1 383 ? 16.062 35.781 14.945 1 97.12 383 MET B N 1
ATOM 5570 C CA . MET B 1 383 ? 14.672 36.25 14.844 1 97.12 383 MET B CA 1
ATOM 5571 C C . MET B 1 383 ? 14.609 37.75 14.523 1 97.12 383 MET B C 1
ATOM 5573 O O . MET B 1 383 ? 15.359 38.531 15.094 1 97.12 383 MET B O 1
ATOM 5577 N N . GLN B 1 384 ? 13.797 38.094 13.625 1 97.25 384 GLN B N 1
ATOM 5578 C CA . GLN B 1 384 ? 13.484 39.469 13.297 1 97.25 384 GLN B CA 1
ATOM 5579 C C . GLN B 1 384 ? 12.055 39.844 13.695 1 97.25 384 GLN B C 1
ATOM 5581 O O . GLN B 1 384 ? 11.156 39 13.617 1 97.25 384 GLN B O 1
ATOM 5586 N N . VAL B 1 385 ? 11.883 41.062 14.125 1 96.81 385 VAL B N 1
ATOM 5587 C CA . VAL B 1 385 ? 10.562 41.531 14.539 1 96.81 385 VAL B CA 1
ATOM 5588 C C . VAL B 1 385 ? 10.141 42.719 13.688 1 96.81 385 VAL B C 1
ATOM 5590 O O . VAL B 1 385 ? 10.891 43.688 13.539 1 96.81 385 VAL B O 1
ATOM 5593 N N . TRP B 1 386 ? 9.047 42.594 13.078 1 95.81 386 TRP B N 1
ATOM 5594 C CA . TRP B 1 386 ? 8.477 43.656 12.281 1 95.81 386 TRP B CA 1
ATOM 5595 C C . TRP B 1 386 ? 7.074 44.031 12.766 1 95.81 386 TRP B C 1
ATOM 5597 O O . TRP B 1 386 ? 6.332 43.156 13.227 1 95.81 386 TRP B O 1
ATOM 5607 N N . GLU B 1 387 ? 6.73 45.25 12.695 1 94.44 387 GLU B N 1
ATOM 5608 C CA . GLU B 1 387 ? 5.402 45.75 13.055 1 94.44 387 GLU B CA 1
ATOM 5609 C C . GLU B 1 387 ? 4.684 46.312 11.836 1 94.44 387 GLU B C 1
ATOM 5611 O O . GLU B 1 387 ? 5.301 47 11 1 94.44 387 GLU B O 1
ATOM 5616 N N . PHE B 1 388 ? 3.463 45.906 11.719 1 92.06 388 PHE B N 1
ATOM 5617 C CA . PHE B 1 388 ? 2.643 46.375 10.609 1 92.06 388 PHE B CA 1
ATOM 5618 C C . PHE B 1 388 ? 1.353 47 11.125 1 92.06 388 PHE B C 1
ATOM 5620 O O . PHE B 1 388 ? 0.743 46.5 12.07 1 92.06 388 PHE B O 1
ATOM 5627 N N . PRO B 1 389 ? 0.979 48.219 10.57 1 82.62 389 PRO B N 1
ATOM 5628 C CA . PRO B 1 389 ? -0.27 48.844 11.016 1 82.62 389 PRO B CA 1
ATOM 5629 C C . PRO B 1 389 ? -1.498 48 10.703 1 82.62 389 PRO B C 1
ATOM 5631 O O . PRO B 1 389 ? -1.537 47.312 9.68 1 82.62 389 PRO B O 1
ATOM 5634 N N . ALA B 1 390 ? -2.322 47.781 11.664 1 70.06 390 ALA B N 1
ATOM 5635 C CA . ALA B 1 390 ? -3.58 47.094 11.422 1 70.06 390 ALA B CA 1
ATOM 5636 C C . ALA B 1 390 ? -4.578 48 10.695 1 70.06 390 ALA B C 1
ATOM 5638 O O . ALA B 1 390 ? -4.668 49.188 10.977 1 70.06 390 ALA B O 1
ATOM 5639 N N . ALA B 1 391 ? -4.809 47.844 9.492 1 54 391 ALA B N 1
ATOM 5640 C CA . ALA B 1 391 ? -5.777 48.719 8.82 1 54 391 ALA B CA 1
ATOM 5641 C C . ALA B 1 391 ? -6.98 48.969 9.719 1 54 391 ALA B C 1
ATOM 5643 O O . ALA B 1 391 ? -7.457 48.094 10.422 1 54 391 ALA B O 1
ATOM 5644 N N . SER B 1 392 ? -7.211 50.156 10.203 1 43.38 392 SER B N 1
ATOM 5645 C CA . SER B 1 392 ? -8.422 50.594 10.891 1 43.38 392 SER B CA 1
ATOM 5646 C C . SER B 1 392 ? -9.664 49.938 10.305 1 43.38 392 SER B C 1
ATOM 5648 O O . SER B 1 392 ? -9.773 49.781 9.094 1 43.38 392 SER B O 1
ATOM 5650 N N . ALA B 1 393 ? -10.227 48.938 10.953 1 38.59 393 ALA B N 1
ATOM 5651 C CA . ALA B 1 393 ? -11.594 48.625 10.555 1 38.59 393 ALA B CA 1
ATOM 5652 C C . ALA B 1 393 ? -12.328 49.875 10.078 1 38.59 393 ALA B C 1
ATOM 5654 O O . ALA B 1 393 ? -12.477 50.844 10.836 1 38.59 393 ALA B O 1
ATOM 5655 N N . LEU B 1 394 ? -12.281 50.312 8.797 1 30.47 394 LEU B N 1
ATOM 5656 C CA . LEU B 1 394 ? -13.359 51.219 8.422 1 30.47 394 LEU B CA 1
ATOM 5657 C C . LEU B 1 394 ? -14.719 50.594 8.742 1 30.47 394 LEU B C 1
ATOM 5659 O O . LEU B 1 394 ? -14.914 49.375 8.594 1 30.47 394 LEU B O 1
#

pLDDT: mean 85.59, std 18.49, range [30.47, 98.88]

Secondary structure (DSSP, 8-state):
-EEEEE---EEEEEEEESSSPP-TT--EEEEEEEEEE-HHHHHHHHHHHHHS--TT-SS--EEEEEEEE-SSHHHHHHHHHHHHTT---TTEEE-SSSPPPEEEEEE-TTS-EEEEEEE--HHHHHS-HHHHHHTHHHHHH-SEEEEETTS-HHHHHHHHHHHHHTT--EEEE--SHHHHGGGGGGGGG-SEE---HHHHHHHHHHHHHHHHHHS-----THHHHHHHHHHHHHT--SHHHHHHHHHHHHHHHHTTT--EEEEE-GGG-EEEEEEEE-------------S--------EEEEEEEEPPPPPS-----TTHHHHHHHHHHHHHHTT--HHHHHHHHHHHHHHHHTSSSSS--SSSS--THHHHHHHHHHHTT-EEEEEE-----/-EEEEE---EEEEEEEESSSPP-TT--EEEEEEEEEE-HHHHHHHHHHHHHS--TT-SS--EEEEEEEE-SSHHHHHHHHHHHHTT---TTEEE-SSSPPPEEEEEE-TTS-EEEEEEE--HHHHHS-HHHHHHTHHHHHT-SEEEEETTS-HHHHHHHHHHHHHTT--EEEE--SHHHHGGGGGGGGG-SEE---HHHHHHHHHHHHHHHHHHS-----THHHHHHHHHHHHTT--SHHHHHHHHHHHHHHHHTTT--EEEEE-GGG-EEEEEEEE-------------S--------EEEEEEEEPPPPPS-----TTHHHHHHHHHHHHHHTT--HHHHHHHHHHHHHHHHTSSSSS--SSSS--THHHHHHHHHHHTT-EEEEEE-----

Nearest PDB structures (foldseek):
  7c1x-assembly1_B  TM=8.701E-01  e=7.124E-34  Arabidopsis thaliana
  7c1y-assembly1_B  TM=8.424E-01  e=7.124E-34  Arabidopsis thaliana
  7c1z-assembly1_B  TM=8.678E-01  e=8.101E-33  Arabidopsis thaliana
  7c1y-assembly1_A  TM=8.011E-01  e=5.370E-34  Arabidopsis thaliana
  2nwh-assembly1_A  TM=8.024E-01  e=7.243E-22  Agrobacterium fabrum str. C58

Radius of gyration: 34.06 Å; Cα contacts (8 Å, |Δi|>4): 1785; chains: 2; bounding box: 50×137×75 Å

Solvent-accessible surface area (backbone atoms only — not comparable to full-atom values): 39610 Å² total; per-residue (Å²): 91,26,41,33,27,42,21,30,45,25,42,36,34,41,28,37,33,59,88,51,59,55,39,66,72,42,71,26,55,30,47,63,48,66,41,71,34,31,61,28,43,32,18,41,50,33,18,39,49,61,58,62,56,62,85,75,60,82,71,74,63,46,51,43,42,35,35,52,28,12,85,46,46,63,27,48,20,49,52,51,52,39,46,75,73,72,44,62,63,84,46,44,40,69,35,92,81,41,60,37,21,29,35,43,35,35,29,28,69,86,67,44,42,52,28,21,26,34,17,64,61,36,36,44,73,62,45,34,46,67,53,44,59,75,41,38,70,59,46,45,61,20,54,29,38,36,37,29,35,48,35,35,52,66,23,45,43,49,44,34,47,51,16,40,74,54,70,20,48,24,36,37,34,30,90,44,58,85,36,25,47,55,47,60,91,41,30,56,39,28,39,32,35,51,31,39,68,67,28,40,47,45,33,25,51,49,50,50,46,56,56,31,70,72,39,86,75,76,82,75,68,61,62,62,50,55,54,56,50,54,60,50,58,76,63,44,88,47,66,66,56,42,47,60,69,42,41,61,36,50,47,56,46,39,70,54,50,26,56,35,36,40,37,46,46,69,85,54,16,35,29,43,38,35,77,38,75,47,74,69,75,69,75,68,72,86,68,80,79,75,71,80,69,65,72,66,76,67,54,49,23,36,37,35,44,32,30,63,43,54,89,58,93,48,85,66,27,71,55,36,19,68,31,22,18,50,7,23,26,52,32,30,45,67,71,65,44,52,72,66,54,10,49,22,26,6,42,32,34,18,33,52,9,21,54,22,88,41,36,52,62,52,78,76,64,85,48,56,60,70,52,25,61,59,46,12,56,57,40,51,74,58,49,44,78,49,78,41,81,43,74,71,84,124,90,24,41,33,26,42,21,31,45,26,41,37,34,41,29,37,33,57,86,51,59,56,37,68,73,40,70,26,54,30,46,62,48,66,42,68,35,31,62,27,42,32,20,42,52,33,20,40,50,60,58,63,56,61,83,75,60,84,72,75,61,46,52,43,40,35,35,53,27,13,85,45,45,63,27,48,22,47,52,50,51,39,45,74,72,72,43,61,63,84,44,44,41,68,35,93,80,41,59,36,22,28,35,43,35,35,28,30,72,87,67,45,42,52,28,20,27,36,16,65,60,37,34,46,74,62,44,34,48,66,54,43,60,74,41,40,70,58,46,45,59,21,55,30,38,35,37,30,35,48,36,35,53,66,23,47,43,48,45,35,48,51,17,41,74,54,70,20,48,26,36,38,35,31,90,4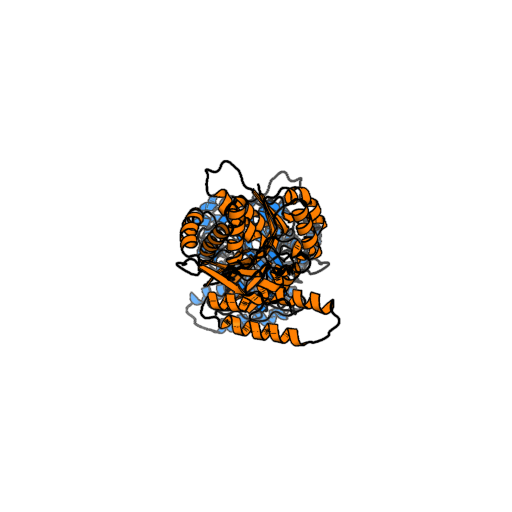3,58,87,37,25,46,55,47,61,91,40,31,55,41,27,37,34,35,50,30,39,68,68,27,41,48,46,35,24,50,51,50,51,46,56,57,33,70,72,39,86,76,77,83,74,68,59,64,61,52,55,55,56,52,54,60,50,58,77,61,46,88,48,66,68,56,41,48,61,70,42,42,62,35,50,47,55,47,41,70,52,50,25,55,36,37,40,35,46,46,68,86,56,16,35,30,42,36,34,77,40,76,47,75,70,76,69,73,68,74,86,70,77,79,74,73,80,70,66,73,68,76,68,54,48,24,36,38,34,45,32,31,64,43,52,89,60,94,47,84,64,28,73,55,37,20,68,32,21,18,52,7,23,26,51,33,31,45,66,72,64,45,53,73,65,52,10,49,22,26,6,42,32,34,17,34,52,9,22,56,22,86,43,35,52,62,53,80,77,61,86,48,56,60,68,52,24,62,58,46,12,55,57,40,52,74,59,49,43,77,47,77,40,82,44,73,71,83,124

InterPro domains:
  IPR011611 Carbohydrate kinase PfkB [PF00294] (2-357)
  IPR029056 Ribokinase-like [G3DSA:3.40.1190.20] (1-370)
  IPR029056 Ribokinase-like [SSF53613] (1-355)

Sequence (788 aa):
MSVVVIGGVVLDVQAHPADADVQRGSSVPGKVSQVPGGVGRNIAEAAHHLLNQQQQQQQQHGVLLVSVVGQDAAADALLANFKQHGLSTAGIIRSATASTPCVVAVLDRSGEVAACVADVAAPAAELTPDVVQQHLPAIQQAGLLVLDANLQQQALAAAAQAAAAAGVPVLFEPVSVPKSVRCVPVLQHLTFITPNANELLTIAAAVQQQQHTSSHTGSAASSNAALQQQVSLEQASCPQQLLAQLAPAAATVLSQGLKHIILTMGSQGAALLTMQPQQHHSQQLHRPQSSSSSRSRGRRQLVAHHIPAAHAAAVVNLSGAGDTLTGGVAAALLRGASLQEALAVGVAAAKLAVECSLNVPGPTRGMRYSSVWQQAQQLLGKMQVWEFPAASALMSVVVIGGVVLDVQAHPADADVQRGSSVPGKVSQVPGGVGRNIAEAAHHLLNQQQQQQQQHGVLLVSVVGQDAAADALLANFKQHGLSTAGIIRSATASTPCVVAVLDRSGEVAACVADVAAPAAELTPDVVQQHLPAIQQAGLLVLDANLQQQALAAAAQAAAAAGVPVLFEPVSVPKSVRCVPVLQHLTFITPNANELLTIAAAVQQQQHTSSHTGSAASSNAALQQQVSLEQASCPQQLLAQLAPAAATVLSQGLKHIILTMGSQGAALLTMQPQQHHSQQLHRPQSSSSSRSRGRRQLVAHHIPAAHAAAVVNLSGAGDTLTGGVAAALLRGASLQEALAVGVAAAKLAVECSLNVPGPTRGMRYSSVWQQAQQLLGKMQVWEFPAASAL

Organism: Tetradesmus obliquus (NCBI:txid3088)

Foldseek 3Di:
DEEEFEFAKEKEKEWEADDDWDDPPDDGDTDMDIFIDTLRVLLQLLLQQLQVQPPPDPDDYAYHYAYEAEPDPVVVVNVVVCVVQPHDCVNYYYDDPAHGWYKYFYATNVRHTPDIDTRGLCSQVPLALVSLVVCLVVLLPHQEYEYELSYALRNVQSSLVSNLVSVRAYEYEQRDQVSLLSCLVPQQSHAEYEEEQLNLLSNLLSLVVVVCVVPPDDDPCSVVVSVVLVVVCVVDPADVSNCQSCFQSVLSSVVSNHAWYWYQYPQFAIKIKGKDFDPPPPPPDPDDCPPPCPVPPGFIKIKIKGFGADDAPDQQDQALLSSSLSSQLVNCVSVPHDNLLSSLLSRLRSSLCRNDNHSHDGCPDPSPSVVSSVRSVVRSVVIDMDIHGHPPPD/DEEEFEFAKEKEKEWEADDDWDDPPDDGDTDMDIFIDTLRVLLQLLLQQLQVQPPPDPDDYAYHYAEEAEPDPVVVVNVVVCVVQPHDCVNYYYDDPAHGWYKYFYATNVRHTPDIDTRGLCSQVPLALVSLVVCLVVLLPHQEYEYELSYALRSVQSSLVSNLVSVHAYEYEQRDQVSLLSCLVPQQSHAEYEEEQLNLLSNLLSLVVVVCVVPPDDDPVSVVVSVVLVVVCVVDPADVSNCQSCFQSVLSSVVSNHAWYWYQYPQFAIKIKGKDFDPPPPPPDPDDCPPPCPVPPTFIKIKIKGFGADDAPDQQDQALLSSSLSSQLVNCVSVPHDNLLSSLLSRLRSSLCRNDNHSHDGCPDPSPSVVSSVRSVVRSVVIDMDIHGHPPPD